Protein 6PK1 (pdb70)

Solvent-accessible surface area: 29911 Å² total; per-residue (Å²): 153,114,47,5,27,9,59,55,9,47,6,31,6,22,71,8,33,44,4,73,41,0,90,140,21,30,87,91,130,105,65,87,32,183,28,118,54,0,18,62,23,2,122,62,0,12,94,20,0,42,115,3,0,62,10,118,60,4,28,7,0,2,0,38,22,58,10,78,7,0,16,55,0,0,0,8,1,8,2,21,74,51,33,60,0,0,2,3,24,1,0,29,59,2,48,69,1,7,52,17,0,125,186,52,107,12,86,20,32,58,8,111,14,96,26,0,52,2,10,56,37,144,52,0,15,53,46,4,47,141,10,145,131,70,62,2,93,0,0,0,1,4,7,2,0,9,0,0,1,0,22,8,84,2,47,28,0,38,87,36,0,89,125,57,164,10,64,3,13,0,0,0,6,0,20,1,0,1,3,0,19,34,4,92,1,61,129,28,25,3,7,0,0,0,2,0,0,24,23,8,4,4,1,42,63,18,4,0,0,0,0,0,14,74,92,0,42,105,18,22,164,106,11,161,10,165,42,119,87,33,23,0,80,43,2,30,112,51,42,173,119,34,64,25,11,32,57,88,10,40,6,46,15,0,44,0,0,44,17,2,0,71,20,13,77,115,29,20,29,104,88,8,37,46,8,0,38,25,0,0,70,0,0,31,48,0,3,128,44,8,46,11,100,43,6,15,102,118,123,127,39,47,3,31,0,2,3,0,0,44,10,20,137,136,12,59,0,28,52,0,23,121,86,0,89,51,32,7,5,0,20,6,3,83,9,45,82,137,10,57,25,113,0,0,18,0,3,1,6,2,15,5,6,13,4,10,0,0,2,0,0,0,0,0,0,0,0,0,95,29,26,58,29,116,18,112,30,3,33,0,0,19,31,0,0,59,46,0,27,126,94,7,76,76,9,112,43,15,159,147,91,34,6,27,2,48,54,10,47,7,30,6,21,74,8,38,53,12,90,38,0,76,152,20,31,90,89,131,105,64,87,29,182,30,120,54,0,17,59,24,2,103,52,0,18,98,22,0,53,115,3,0,63,8,119,57,2,28,8,0,2,0,37,22,61,10,77,7,0,15,54,0,0,0,7,1,9,2,23,71,53,29,62,0,0,2,3,24,0,0,28,63,2,48,66,1,6,52,17,0,118,183,53,108,12,88,25,28,50,7,119,14,94,33,0,51,2,8,56,45,140,48,0,14,58,55,4,62,149,10,145,109,75,61,2,89,0,0,0,1,4,7,2,0,7,0,0,2,0,23,8,85,1,49,28,0,40,84,34,0,85,128,76,180,9,64,3,13,0,0,0,5,0,19,2,0,1,4,0,22,40,5,88,0,59,118,29,27,3,7,0,0,0,1,1,0,24,22,8,4,4,1,42,62,19,3,0,0,0,0,0,12,70,92,0,39,109,17,15,148,97,13,148,11,165,43,120,92,35,24,0,75,50,3,52,120,46,41,189,118,36,61,29,9,31,59,86,9,40,6,46,15,0,43,0,0,43,19,2,0,73,23,14,77,124,37,20,30,105,85,8,36,46,5,0,39,25,0,0,89,0,0,39,43,0,3,126,43,7,55,15,142,44,6,13,100,110,153,124,39,63,3,30,0,2,4,0,0,72,19,33,143,124,11,69,0,23,80,0,22,122,71,0,83,50,18,8,5,0,21,6,2,85,8,47,78,140,14,55,24,129,0,0,19,0,4,1,6,3,16,4,5,11,2,15,0,0,2,0,0,0,0,0,0,0,0,1,84,37,23,47,27,112,7,109,21,3,31,0,0,20,31,0,0,60,40,0,24,122,96,11,75,97,12,116,48,19,161

Sequence (798 aa):
YMYGPGRHHLFVPGPVNIPEPVIRAMNRNNEDYRSPAIPALTKTLLEDVKKIFKTTSGTPFLFPTTGTGAWESALTNTLSPGDRIVSFLIGQFSLLWIDQQKRLNFNVDVVESDWGQGANLQVLASKLSQDENHTIKAICIVHNETATGVTNDISSAVRTLLDHYKHPALLLVDGVSSICCALDFRMDEWGVDVALTGSQKALSLPTGLGIVCASPKALEATKTSKSLKVFFDWNDYLKFYKLGTYWPYTPSIQLLYGLRAALDLIFEEGLENIIARHARLGKATRLAVEAWGLKNCTQKEEWISNTVTAVMVPPHIDGSEIVRRAWQRYNLSLGLGLNKVAGKVFRIGHLGNVNELQLLGCLAGVEMILKDVGYPVVMGSGVAAASTYLQHHIPLIPSRIYMYGPGRHHLFVPGPVNIPEPVIRAMNRNNEDYRSPAIPALTKTLLEDVKKIFKTTSGTPFLFPTTGTGAWESALTNTLSPGDRIVSFLIGQFSLLWIDQQKRLNFNVDVVESDWGQGANLQVLASKLSQDENHTIKAICIVHNETATGVTNDISSAVRTLLDHYKHPALLLVDGVSSICCALDFRMDEWGVDVALTGSQKALSLPTGLGIVCASPKALEATKTSKSLKVFFDWNDYLKFYKLGTYWPYTPSIQLLYGLRAALDLIFEEGLENIIARHARLGKATRLAVEAWGLKNCTQKEEWISNTVTAVMVPPHIDGSEIVRRAWQRYNLSLGLGLNKVAGKVFRIGHLGNVNELQLLGCLAGVEMILKDVGYPVVMGSGVAAASTYLQHHHIPLIPSRI

B-factor: mean 29.14, std 16.58, range [9.23, 139.27]

Nearest PDB structures (foldseek):
  6pk3-assembly1_B  TM=1.002E+00  e=1.081E-81  Arabidopsis thaliana
  2dr1-assembly1_B  TM=9.553E-01  e=6.384E-35  Pyrococcus horikoshii OT3
  2z9u-assembly1_A  TM=9.212E-01  e=1.311E-32  Mesorhizobium loti
  5luc-assembly1_A  TM=9.139E-01  e=7.303E-32  Homo sapiens
  6pd2-assembly2_B  TM=9.138E-01  e=8.565E-31  Treponema denticola ATCC 35405

Structure (mmCIF, N/CA/C/O backbone):
data_6PK1
#
_entry.id   6PK1
#
_cell.length_a   139.179
_cell.length_b   62.376
_cell.length_c   96.982
_cell.angle_alpha   90.000
_cell.angle_beta   90.000
_cell.angle_gamma   90.000
#
_symmetry.space_group_name_H-M   'P 21 21 2'
#
loop_
_entity.id
_entity.type
_entity.pdbx_description
1 polymer 'Serine--glyoxylate aminotransferase'
2 non-polymer "PYRIDOXAL-5'-PHOSPHATE"
3 non-polymer '3-HYDROXYPYRUVIC ACID'
4 water water
#
loop_
_atom_site.group_PDB
_atom_site.id
_atom_site.type_symbol
_atom_site.label_atom_id
_atom_site.label_alt_id
_atom_site.label_comp_id
_atom_site.label_asym_id
_atom_site.label_entity_id
_atom_site.label_seq_id
_atom_site.pdbx_PDB_ins_code
_atom_site.Cartn_x
_atom_site.Cartn_y
_atom_site.Cartn_z
_atom_site.occupancy
_atom_site.B_iso_or_equiv
_atom_site.auth_seq_id
_atom_site.auth_comp_id
_atom_site.auth_asym_id
_atom_site.auth_atom_id
_atom_site.pdbx_PDB_model_num
ATOM 1 N N . TYR A 1 3 ? -5.60578 17.32220 59.45722 1.000 60.64563 3 TYR A N 1
ATOM 2 C CA . TYR A 1 3 ? -6.74701 16.43001 59.62331 1.000 59.69471 3 TYR A CA 1
ATOM 3 C C . TYR A 1 3 ? -8.02014 17.26479 59.92960 1.000 66.66858 3 TYR A C 1
ATOM 4 O O . TYR A 1 3 ? -7.95036 18.43912 60.33872 1.000 82.72168 3 TYR A O 1
ATOM 9 N N . MET A 1 4 ? -9.17999 16.65298 59.70654 1.000 44.62504 4 MET A N 1
ATOM 10 C CA . MET A 1 4 ? -10.48800 17.25295 60.00239 1.000 38.27736 4 MET A CA 1
ATOM 11 C C . MET A 1 4 ? -11.15399 16.37839 61.07498 1.000 34.39511 4 MET A C 1
ATOM 12 O O . MET A 1 4 ? -12.05912 15.58034 60.78297 1.000 27.32176 4 MET A O 1
ATOM 26 N N . TYR A 1 5 ? -10.71023 16.52956 62.32043 1.000 35.14435 5 TYR A N 1
ATOM 27 C CA . TYR A 1 5 ? -11.11247 15.59279 63.35706 1.000 37.40630 5 TYR A CA 1
ATOM 28 C C . TYR A 1 5 ? -12.59324 15.74441 63.67158 1.000 24.20655 5 TYR A C 1
ATOM 29 O O . TYR A 1 5 ? -13.12886 16.85645 63.68988 1.000 23.59705 5 TYR A O 1
ATOM 47 N N . GLY A 1 6 ? -13.24219 14.62546 63.93579 1.000 27.24892 6 GLY A N 1
ATOM 48 C CA . GLY A 1 6 ? -14.58151 14.61161 64.50165 1.000 39.26278 6 GLY A CA 1
ATOM 49 C C . GLY A 1 6 ? -14.64376 13.60639 65.62777 1.000 22.15363 6 GLY A C 1
ATOM 50 O O . GLY A 1 6 ? -13.86191 12.64408 65.63866 1.000 21.12685 6 GLY A O 1
ATOM 54 N N . PRO A 1 7 ? -15.54060 13.81635 66.60578 1.000 23.58656 7 PRO A N 1
ATOM 55 C CA . PRO A 1 7 ? -15.57345 12.93086 67.77288 1.000 23.33432 7 PRO A CA 1
ATOM 56 C C . PRO A 1 7 ? -16.08716 11.54248 67.43831 1.000 16.84530 7 PRO A C 1
ATOM 57 O O . PRO A 1 7 ? -16.88589 11.34404 66.53551 1.000 15.82263 7 PRO A O 1
ATOM 68 N N . GLY A 1 8 ? -15.58717 10.56439 68.16508 1.000 18.53779 8 GLY A N 1
ATOM 69 C CA . GLY A 1 8 ? -15.94330 9.19221 67.97473 1.000 21.96092 8 GLY A CA 1
ATOM 70 C C . GLY A 1 8 ? -15.40688 8.59622 66.67531 1.000 20.01526 8 GLY A C 1
ATOM 71 O O . GLY A 1 8 ? -14.63795 9.19388 65.94206 1.000 24.65619 8 GLY A O 1
ATOM 75 N N . ARG A 1 9 ? -15.85123 7.38023 66.40966 1.000 14.53411 9 ARG A N 1
ATOM 76 C CA . ARG A 1 9 ? -15.40320 6.64315 65.23669 1.000 21.33910 9 ARG A CA 1
ATOM 77 C C . ARG A 1 9 ? -16.20491 7.12265 64.02524 1.000 18.42131 9 ARG A C 1
ATOM 78 O O . ARG A 1 9 ? -17.44482 7.29608 64.10747 1.000 17.52002 9 ARG A O 1
ATOM 99 N N . HIS A 1 10 ? -15.47632 7.39120 62.93541 1.000 12.46589 10 HIS A N 1
ATOM 100 C CA . HIS A 1 10 ? -16.06282 7.74874 61.66449 1.000 13.27302 10 HIS A CA 1
ATOM 101 C C . HIS A 1 10 ? -16.85385 6.58722 61.08881 1.000 17.61577 10 HIS A C 1
ATOM 102 O O . HIS A 1 10 ? -16.38775 5.42984 61.06074 1.000 17.79080 10 HIS A O 1
ATOM 116 N N . HIS A 1 11 ? -18.05338 6.90863 60.58547 1.000 11.71498 11 HIS A N 1
ATOM 117 C CA . HIS A 1 11 ? -18.92295 5.90467 59.97728 1.000 12.02390 11 HIS A CA 1
ATOM 118 C C . HIS A 1 11 ? -18.71776 5.85132 58.47163 1.000 13.79454 11 HIS A C 1
ATOM 119 O O . HIS A 1 11 ? -19.22900 6.69432 57.74231 1.000 15.09810 11 HIS A O 1
ATOM 134 N N . LEU A 1 12 ? -17.97706 4.82955 58.02021 1.000 15.16315 12 LEU A N 1
ATOM 135 C CA . LEU A 1 12 ? -17.56398 4.69261 56.63658 1.000 13.79098 12 LEU A CA 1
ATOM 136 C C . LEU A 1 12 ? -18.54985 3.81961 55.88984 1.000 13.96550 12 LEU A C 1
ATOM 137 O O . LEU A 1 12 ? -18.47470 2.59368 55.95890 1.000 17.74930 12 LEU A O 1
ATOM 153 N N . PHE A 1 13 ? -19.45655 4.44900 55.14591 1.000 11.27985 13 PHE A N 1
ATOM 154 C CA . PHE A 1 13 ? -20.51611 3.73439 54.43662 1.000 11.81874 13 PHE A CA 1
ATOM 155 C C . PHE A 1 13 ? -20.51749 4.06764 52.96337 1.000 13.87750 13 PHE A C 1
ATOM 156 O O . PHE A 1 13 ? -21.56770 4.09212 52.31999 1.000 20.09746 13 PHE A O 1
ATOM 173 N N . VAL A 1 14 ? -19.32378 4.26788 52.40188 1.000 14.75738 14 VAL A N 1
ATOM 174 C CA . VAL A 1 14 ? -19.11672 4.31374 50.96116 1.000 16.05125 14 VAL A CA 1
ATOM 175 C C . VAL A 1 14 ? -18.83325 2.88776 50.52125 1.000 16.09998 14 VAL A C 1
ATOM 176 O O . VAL A 1 14 ? -18.30733 2.07779 51.30552 1.000 17.79935 14 VAL A O 1
ATOM 189 N N . PRO A 1 15 ? -19.19723 2.53012 49.29410 1.000 16.81322 15 PRO A N 1
ATOM 190 C CA . PRO A 1 15 ? -18.90894 1.17473 48.76728 1.000 18.36181 15 PRO A CA 1
ATOM 191 C C . PRO A 1 15 ? -17.47881 1.03535 48.24452 1.000 17.51240 15 PRO A C 1
ATOM 192 O O . PRO A 1 15 ? -17.23061 0.74836 47.08270 1.000 21.00938 15 PRO A O 1
ATOM 203 N N . GLY A 1 16 ? -16.51547 1.26014 49.10750 1.000 21.66640 16 GLY A N 1
ATOM 204 C CA . GLY A 1 16 ? -15.12055 1.19249 48.74160 1.000 19.89572 16 GLY A CA 1
ATOM 205 C C . GLY A 1 16 ? -14.47500 2.56329 48.73485 1.000 21.46743 16 GLY A C 1
ATOM 206 O O . GLY A 1 16 ? -14.93921 3.48717 48.05860 1.000 22.19034 16 GLY A O 1
ATOM 210 N N . PRO A 1 17 ? -13.36100 2.71927 49.49241 1.000 17.56773 17 PRO A N 1
ATOM 211 C CA . PRO A 1 17 ? -12.78192 1.75701 50.43851 1.000 16.13895 17 PRO A CA 1
ATOM 212 C C . PRO A 1 17 ? -13.78755 1.39088 51.55463 1.000 17.46684 17 PRO A C 1
ATOM 213 O O . PRO A 1 17 ? -14.73864 2.14040 51.78666 1.000 17.56312 17 PRO A O 1
ATOM 224 N N . VAL A 1 18 ? -13.58857 0.23899 52.18999 1.000 18.27277 18 VAL A N 1
ATOM 225 C CA . VAL A 1 18 ? -14.47535 -0.20890 53.24771 1.000 16.98694 18 VAL A CA 1
ATOM 226 C C . VAL A 1 18 ? -13.71320 -0.29895 54.56108 1.000 13.97895 18 VAL A C 1
ATOM 227 O O . VAL A 1 18 ? -12.49126 -0.05227 54.61485 1.000 11.35476 18 VAL A O 1
ATOM 240 N N . ASN A 1 19 ? -14.42943 -0.68418 55.62249 1.000 12.51741 19 ASN A N 1
ATOM 241 C CA . ASN A 1 19 ? -13.76090 -0.84419 56.90622 1.000 15.97494 19 ASN A CA 1
ATOM 242 C C . ASN A 1 19 ? -12.77659 -2.02446 56.92339 1.000 14.77777 19 ASN A C 1
ATOM 243 O O . ASN A 1 19 ? -13.08834 -3.10723 56.45399 1.000 17.73648 19 ASN A O 1
ATOM 254 N N . ILE A 1 20 ? -11.62300 -1.82312 57.54771 1.000 14.57743 20 ILE A N 1
ATOM 255 C CA . ILE A 1 20 ? -10.56770 -2.83180 57.66662 1.000 14.63143 20 ILE A CA 1
ATOM 256 C C . ILE A 1 20 ? -10.68081 -3.42822 59.06368 1.000 17.75542 20 ILE A C 1
ATOM 257 O O . ILE A 1 20 ? -10.68772 -2.66533 60.02563 1.000 15.17126 20 ILE A O 1
ATOM 273 N N . PRO A 1 21 ? -10.81490 -4.75341 59.22123 1.000 13.40066 21 PRO A N 1
ATOM 274 C CA . PRO A 1 21 ? -10.87138 -5.33698 60.57620 1.000 15.38626 21 PRO A CA 1
ATOM 275 C C . PRO A 1 21 ? -9.58810 -5.04767 61.33310 1.000 13.31517 21 PRO A C 1
ATOM 276 O O . PRO A 1 21 ? -8.50623 -5.03853 60.73638 1.000 14.62411 21 PRO A O 1
ATOM 287 N N . GLU A 1 22 ? -9.70215 -4.87881 62.64367 1.000 14.25561 22 GLU A N 1
ATOM 288 C CA . GLU A 1 22 ? -8.53203 -4.64197 63.49124 1.000 24.12841 22 GLU A CA 1
ATOM 289 C C . GLU A 1 22 ? -7.43375 -5.69260 63.31389 1.000 15.29176 22 GLU A C 1
ATOM 290 O O . GLU A 1 22 ? -6.25673 -5.31277 63.26416 1.000 12.88708 22 GLU A O 1
ATOM 302 N N . PRO A 1 23 ? -7.71804 -6.99526 63.24981 1.000 16.46976 23 PRO A N 1
ATOM 303 C CA . PRO A 1 23 ? -6.62226 -7.96373 63.03107 1.000 15.43201 23 PRO A CA 1
ATOM 304 C C . PRO A 1 23 ? -5.81398 -7.69885 61.79346 1.000 15.02087 23 PRO A C 1
ATOM 305 O O . PRO A 1 23 ? -4.60783 -7.99987 61.78463 1.000 16.95818 23 PRO A O 1
ATOM 316 N N . VAL A 1 24 ? -6.44377 -7.17148 60.73884 1.000 10.60568 24 VAL A N 1
ATOM 317 C CA . VAL A 1 24 ? -5.73805 -6.88128 59.51002 1.000 9.96359 24 VAL A CA 1
ATOM 318 C C . VAL A 1 24 ? -4.88671 -5.61787 59.68576 1.000 15.46655 24 VAL A C 1
ATOM 319 O O . VAL A 1 24 ? -3.73860 -5.57884 59.21245 1.000 11.76714 24 VAL A O 1
ATOM 332 N N . ILE A 1 25 ? -5.41051 -4.57895 60.37235 1.000 10.53269 25 ILE A N 1
ATOM 333 C CA . ILE A 1 25 ? -4.59304 -3.40804 60.67773 1.000 13.48437 25 ILE A CA 1
ATOM 334 C C . ILE A 1 25 ? -3.33124 -3.81695 61.44203 1.000 14.20549 25 ILE A C 1
ATOM 335 O O . ILE A 1 25 ? -2.21874 -3.33795 61.14124 1.000 12.95172 25 ILE A O 1
ATOM 351 N N . ARG A 1 26 ? -3.48658 -4.71314 62.43467 1.000 11.29921 26 ARG A N 1
ATOM 352 C CA . ARG A 1 26 ? -2.33972 -5.18651 63.20468 1.000 14.26196 26 ARG A CA 1
ATOM 353 C C . ARG A 1 26 ? -1.31720 -5.88488 62.32228 1.000 17.17923 26 ARG A C 1
ATOM 354 O O . ARG A 1 26 ? -0.11857 -5.62910 62.43950 1.000 13.08837 26 ARG A O 1
ATOM 375 N N . ALA A 1 27 ? -1.78267 -6.71837 61.39428 1.000 17.61235 27 ALA A N 1
ATOM 376 C CA . ALA A 1 27 ? -0.88222 -7.50742 60.55302 1.000 16.94014 27 ALA A CA 1
ATOM 377 C C . ALA A 1 27 ? -0.05665 -6.62368 59.64774 1.000 13.69318 27 ALA A C 1
ATOM 378 O O . ALA A 1 27 ? 1.04573 -7.01556 59.23110 1.000 13.25579 27 ALA A O 1
ATOM 385 N N . MET A 1 28 ? -0.60978 -5.46803 59.27199 1.000 10.79328 28 MET A N 1
ATOM 386 C CA . MET A 1 28 ? 0.08502 -4.53821 58.39179 1.000 11.57693 28 MET A CA 1
ATOM 387 C C . MET A 1 28 ? 0.98962 -3.57037 59.11979 1.000 10.62169 28 MET A C 1
ATOM 388 O O . MET A 1 28 ? 1.70444 -2.81487 58.46873 1.000 10.96295 28 MET A O 1
ATOM 402 N N . ASN A 1 29 ? 1.01727 -3.65036 60.43776 1.000 13.26274 29 ASN A N 1
ATOM 403 C CA . ASN A 1 29 ? 1.73367 -2.73220 61.28418 1.000 11.26303 29 ASN A CA 1
ATOM 404 C C . ASN A 1 29 ? 3.15668 -3.26315 61.39661 1.000 14.10602 29 ASN A C 1
ATOM 405 O O . ASN A 1 29 ? 3.52451 -3.94655 62.34668 1.000 15.31646 29 ASN A O 1
ATOM 416 N N . ARG A 1 30 ? 3.95580 -3.00109 60.35750 1.000 13.25847 30 ARG A N 1
ATOM 417 C CA . ARG A 1 30 ? 5.27430 -3.61087 60.31091 1.000 15.40711 30 ARG A CA 1
ATOM 418 C C . ARG A 1 30 ? 6.24541 -2.85764 59.39739 1.000 14.53058 30 ARG A C 1
ATOM 419 O O . ARG A 1 30 ? 5.85936 -2.23024 58.40264 1.000 14.78206 30 ARG A O 1
ATOM 440 N N . ASN A 1 31 ? 7.52772 -2.98703 59.73043 1.000 11.00284 31 ASN A N 1
ATOM 441 C CA . ASN A 1 31 ? 8.59336 -2.47675 58.89759 1.000 13.96385 31 ASN A CA 1
ATOM 442 C C . ASN A 1 31 ? 8.60823 -3.21952 57.56198 1.000 12.81319 31 ASN A C 1
ATOM 443 O O . ASN A 1 31 ? 8.04287 -4.30834 57.40278 1.000 11.34259 31 ASN A O 1
ATOM 454 N N . ASN A 1 32 ? 9.35298 -2.65838 56.61773 1.000 16.41658 32 ASN A N 1
ATOM 455 C CA . ASN A 1 32 ? 9.63139 -3.36020 55.37482 1.000 11.27200 32 ASN A CA 1
ATOM 456 C C . ASN A 1 32 ? 10.50588 -4.58445 55.63922 1.000 13.25440 32 ASN A C 1
ATOM 457 O O . ASN A 1 32 ? 11.13182 -4.73803 56.70580 1.000 11.15632 32 ASN A O 1
ATOM 468 N N . GLU A 1 33 ? 10.51674 -5.48325 54.64704 1.000 13.11341 33 GLU A N 1
ATOM 469 C CA . GLU A 1 33 ? 11.34191 -6.68511 54.64042 1.000 12.11399 33 GLU A CA 1
ATOM 470 C C . GLU A 1 33 ? 11.84544 -6.83986 53.22582 1.000 14.26688 33 GLU A C 1
ATOM 471 O O . GLU A 1 33 ? 11.33130 -6.20571 52.29065 1.000 16.00678 33 GLU A O 1
ATOM 483 N N . ASP A 1 34 ? 12.88567 -7.66142 53.08935 1.000 14.59253 34 ASP A N 1
ATOM 484 C CA . ASP A 1 34 ? 13.53868 -7.93253 51.81258 1.000 14.24828 34 ASP A CA 1
ATOM 485 C C . ASP A 1 34 ? 12.61855 -8.88444 51.04832 1.000 17.33498 34 ASP A C 1
ATOM 486 O O . ASP A 1 34 ? 12.35735 -10.00769 51.50900 1.000 18.34803 34 ASP A O 1
ATOM 495 N N . TYR A 1 35 ? 12.07888 -8.42618 49.91845 1.000 15.55200 35 TYR A N 1
ATOM 496 C CA . TYR A 1 35 ? 11.20495 -9.29896 49.12592 1.000 20.67135 35 TYR A CA 1
ATOM 497 C C . TYR A 1 35 ? 11.94772 -10.44012 48.45482 1.000 18.32099 35 TYR A C 1
ATOM 498 O O . TYR A 1 35 ? 11.31248 -11.41098 48.02684 1.000 18.72345 35 TYR A O 1
ATOM 516 N N . ARG A 1 36 ? 13.27476 -10.37868 48.37952 1.000 17.87896 36 ARG A N 1
ATOM 517 C CA . ARG A 1 36 ? 14.02524 -11.51986 47.88868 1.000 19.88126 36 ARG A CA 1
ATOM 518 C C . ARG A 1 36 ? 14.49329 -12.44706 49.00268 1.000 21.14542 36 ARG A C 1
ATOM 519 O O . ARG A 1 36 ? 15.21555 -13.39505 48.72463 1.000 23.83978 36 ARG A O 1
ATOM 540 N N . SER A 1 37 ? 14.13599 -12.17644 50.25178 1.000 20.00857 37 SER A N 1
ATOM 541 C CA . SER A 1 37 ? 14.40111 -13.11263 51.34678 1.000 28.67105 37 SER A CA 1
ATOM 542 C C . SER A 1 37 ? 13.50771 -14.32179 51.15696 1.000 23.93731 37 SER A C 1
ATOM 543 O O . SER A 1 37 ? 12.49619 -14.23756 50.46943 1.000 24.17499 37 SER A O 1
ATOM 551 N N . PRO A 1 38 ? 13.83574 -15.45128 51.77305 1.000 24.21712 38 PRO A N 1
ATOM 552 C CA . PRO A 1 38 ? 12.98442 -16.64459 51.60939 1.000 24.26975 38 PRO A CA 1
ATOM 553 C C . PRO A 1 38 ? 11.59006 -16.49815 52.21134 1.000 21.65835 38 PRO A C 1
ATOM 554 O O . PRO A 1 38 ? 10.67009 -17.20552 51.81163 1.000 21.53489 38 PRO A O 1
ATOM 565 N N . ALA A 1 39 ? 11.37865 -15.57639 53.11578 1.000 17.70454 39 ALA A N 1
ATOM 566 C CA . ALA A 1 39 ? 10.07467 -15.50188 53.76938 1.000 21.34390 39 ALA A CA 1
ATOM 567 C C . ALA A 1 39 ? 8.97156 -15.00847 52.81890 1.000 23.37193 39 ALA A C 1
ATOM 568 O O . ALA A 1 39 ? 7.80861 -15.44785 52.90703 1.000 21.35610 39 ALA A O 1
ATOM 575 N N . ILE A 1 40 ? 9.29944 -14.08307 51.91831 1.000 20.77846 40 ILE A N 1
ATOM 576 C CA . ILE A 1 40 ? 8.26266 -13.46691 51.08957 1.000 17.47915 40 ILE A CA 1
ATOM 577 C C . ILE A 1 40 ? 7.78379 -14.45118 50.01969 1.000 16.67815 40 ILE A C 1
ATOM 578 O O . ILE A 1 40 ? 6.56172 -14.62625 49.86089 1.000 17.38421 40 ILE A O 1
ATOM 594 N N . PRO A 1 41 ? 8.65671 -15.19805 49.34132 1.000 19.99227 41 PRO A N 1
ATOM 595 C CA . PRO A 1 41 ? 8.12579 -16.24961 48.44690 1.000 21.61172 41 PRO A CA 1
ATOM 596 C C . PRO A 1 41 ? 7.26460 -17.27320 49.16439 1.000 20.59450 41 PRO A C 1
ATOM 597 O O . PRO A 1 41 ? 6.24056 -17.71047 48.61418 1.000 21.22025 41 PRO A O 1
ATOM 608 N N . ALA A 1 42 ? 7.69251 -17.73740 50.34228 1.000 21.49377 42 ALA A N 1
ATOM 609 C CA . ALA A 1 42 ? 6.92460 -18.74164 51.06267 1.000 24.19989 42 ALA A CA 1
ATOM 610 C C . ALA A 1 42 ? 5.51998 -18.21962 51.40176 1.000 23.05219 42 ALA A C 1
ATOM 611 O O . ALA A 1 42 ? 4.52081 -18.92216 51.21467 1.000 21.04959 42 ALA A O 1
ATOM 618 N N . LEU A 1 43 ? 5.43068 -16.97217 51.88543 1.000 19.70080 43 LEU A N 1
ATOM 619 C CA . LEU A 1 43 ? 4.13725 -16.35529 52.14616 1.000 15.71096 43 LEU A CA 1
ATOM 620 C C . LEU A 1 43 ? 3.32073 -16.23235 50.87773 1.000 13.87377 43 LEU A C 1
ATOM 621 O O . LEU A 1 43 ? 2.10845 -16.49278 50.88022 1.000 13.45003 43 LEU A O 1
ATOM 637 N N . THR A 1 44 ? 3.96183 -15.79184 49.79229 1.000 16.02213 44 THR A N 1
ATOM 638 C CA . THR A 1 44 ? 3.24480 -15.58477 48.54117 1.000 14.38943 44 THR A CA 1
ATOM 639 C C . THR A 1 44 ? 2.61850 -16.87878 48.05756 1.000 18.24295 44 THR A C 1
ATOM 640 O O . THR A 1 44 ? 1.48661 -16.89121 47.55297 1.000 15.87148 44 THR A O 1
ATOM 651 N N . LYS A 1 45 ? 3.34155 -17.97692 48.19648 1.000 20.57295 45 LYS A N 1
ATOM 652 C CA . LYS A 1 45 ? 2.82850 -19.24326 47.71079 1.000 20.86833 45 LYS A CA 1
ATOM 653 C C . LYS A 1 45 ? 1.49918 -19.58107 48.39153 1.000 21.63681 45 LYS A C 1
ATOM 654 O O . LYS A 1 45 ? 0.53754 -20.03607 47.72815 1.000 19.56357 45 LYS A O 1
ATOM 673 N N . THR A 1 46 ? 1.39633 -19.31105 49.71663 1.000 19.52046 46 THR A N 1
ATOM 674 C CA . THR A 1 46 ? 0.13787 -19.63371 50.39822 1.000 22.50776 46 THR A CA 1
ATOM 675 C C . THR A 1 46 ? -0.98363 -18.68404 49.98068 1.000 21.83517 46 THR A C 1
ATOM 676 O O . THR A 1 46 ? -2.16029 -19.07532 50.00256 1.000 22.87306 46 THR A O 1
ATOM 687 N N . LEU A 1 47 ? -0.63518 -17.43322 49.61954 1.000 18.84568 47 LEU A N 1
ATOM 688 C CA . LEU A 1 47 ? -1.65887 -16.48798 49.19996 1.000 16.89725 47 LEU A CA 1
ATOM 689 C C . LEU A 1 47 ? -2.24671 -16.89053 47.86010 1.000 17.27879 47 LEU A C 1
ATOM 690 O O . LEU A 1 47 ? -3.48129 -16.84343 47.65818 1.000 18.68169 47 LEU A O 1
ATOM 706 N N . LEU A 1 48 ? -1.38175 -17.29374 46.93107 1.000 16.82744 48 LEU A N 1
ATOM 707 C CA . LEU A 1 48 ? -1.87893 -17.69114 45.61419 1.000 17.99494 48 LEU A CA 1
ATOM 708 C C . LEU A 1 48 ? -2.81202 -18.89543 45.72321 1.000 21.29847 48 LEU A C 1
ATOM 709 O O . LEU A 1 48 ? -3.85694 -18.95476 45.05881 1.000 19.50054 48 LEU A O 1
ATOM 725 N N . GLU A 1 49 ? -2.47031 -19.85199 46.58642 1.000 19.80266 49 GLU A N 1
ATOM 726 C CA . GLU A 1 49 ? -3.32026 -21.02700 46.74796 1.000 22.16976 49 GLU A CA 1
ATOM 727 C C . GLU A 1 49 ? -4.67345 -20.65979 47.36939 1.000 17.76578 49 GLU A C 1
ATOM 728 O O . GLU A 1 49 ? -5.71983 -21.09462 46.89585 1.000 18.30888 49 GLU A O 1
ATOM 740 N N . ASP A 1 50 ? -4.67392 -19.84523 48.41893 1.000 17.26076 50 ASP A N 1
ATOM 741 C CA . ASP A 1 50 ? -5.91348 -19.53776 49.09259 1.000 19.90993 50 ASP A CA 1
ATOM 742 C C . ASP A 1 50 ? -6.77714 -18.58020 48.29084 1.000 22.22234 50 ASP A C 1
ATOM 743 O O . ASP A 1 50 ? -8.00917 -18.62594 48.40154 1.000 19.38458 50 ASP A O 1
ATOM 752 N N . VAL A 1 51 ? -6.16940 -17.72054 47.48099 1.000 19.64525 51 VAL A N 1
ATOM 753 C CA . VAL A 1 51 ? -6.96377 -16.79415 46.69356 1.000 18.89550 51 VAL A CA 1
ATOM 754 C C . VAL A 1 51 ? -7.84921 -17.53326 45.69957 1.000 20.13107 51 VAL A C 1
ATOM 755 O O . VAL A 1 51 ? -8.91590 -17.04228 45.31979 1.000 22.31463 51 VAL A O 1
ATOM 768 N N . LYS A 1 52 ? -7.41263 -18.69084 45.22144 1.000 19.57815 52 LYS A N 1
ATOM 769 C CA . LYS A 1 52 ? -8.23164 -19.44837 44.30256 1.000 19.94928 52 LYS A CA 1
ATOM 770 C C . LYS A 1 52 ? -9.56425 -19.79801 44.94319 1.000 25.16926 52 LYS A C 1
ATOM 771 O O . LYS A 1 52 ? -10.57192 -19.95419 44.23880 1.000 21.59414 52 LYS A O 1
ATOM 790 N N . LYS A 1 53 ? -9.58568 -19.95166 46.27808 1.000 27.58766 53 LYS A N 1
ATOM 791 C CA . LYS A 1 53 ? -10.79854 -20.39113 46.95422 1.000 23.90631 53 LYS A CA 1
ATOM 792 C C . LYS A 1 53 ? -11.87704 -19.32027 46.93670 1.000 23.43299 53 LYS A C 1
ATOM 793 O O . LYS A 1 53 ? -13.06249 -19.65161 46.88370 1.000 21.18988 53 LYS A O 1
ATOM 812 N N . ILE A 1 54 ? -11.50021 -18.04031 46.98093 1.000 21.80585 54 ILE A N 1
ATOM 813 C CA . ILE A 1 54 ? -12.53070 -17.00683 47.00242 1.000 23.35590 54 ILE A CA 1
ATOM 814 C C . ILE A 1 54 ? -13.07809 -16.73434 45.60791 1.000 22.42213 54 ILE A C 1
ATOM 815 O O . ILE A 1 54 ? -14.17169 -16.14513 45.48321 1.000 19.88226 54 ILE A O 1
ATOM 831 N N . PHE A 1 55 ? -12.32160 -17.09117 44.54813 1.000 17.72191 55 PHE A N 1
ATOM 832 C CA . PHE A 1 55 ? -12.88426 -17.04915 43.20862 1.000 19.45482 55 PHE A CA 1
ATOM 833 C C . PHE A 1 55 ? -13.66159 -18.30585 42.88968 1.000 21.15760 55 PHE A C 1
ATOM 834 O O . PHE A 1 55 ? -14.34412 -18.36408 41.85063 1.000 23.29175 55 PHE A O 1
ATOM 851 N N . LYS A 1 56 ? -13.50716 -19.35209 43.71248 1.000 21.07313 56 LYS A N 1
ATOM 852 C CA . LYS A 1 56 ? -14.06446 -20.67149 43.39830 1.000 22.20772 56 LYS A CA 1
ATOM 853 C C . LYS A 1 56 ? -13.54451 -21.18220 42.04676 1.000 20.83113 56 LYS A C 1
ATOM 854 O O . LYS A 1 56 ? -14.28466 -21.52743 41.10973 1.000 19.57319 56 LYS A O 1
ATOM 873 N N . THR A 1 57 ? -12.21478 -21.25118 41.97003 1.000 24.61445 57 THR A N 1
ATOM 874 C CA . THR A 1 57 ? -11.54752 -21.86093 40.84028 1.000 25.15042 57 THR A CA 1
ATOM 875 C C . THR A 1 57 ? -10.58309 -22.91584 41.36369 1.000 22.29317 57 THR A C 1
ATOM 876 O O . THR A 1 57 ? -9.92641 -22.73287 42.39534 1.000 21.07990 57 THR A O 1
ATOM 887 N N . THR A 1 58 ? -10.48967 -24.01550 40.64307 1.000 21.80335 58 THR A N 1
ATOM 888 C CA . THR A 1 58 ? -9.41907 -24.97695 40.82557 1.000 30.01899 58 THR A CA 1
ATOM 889 C C . THR A 1 58 ? -8.36229 -24.86548 39.74643 1.000 28.20338 58 THR A C 1
ATOM 890 O O . THR A 1 58 ? -7.22128 -25.21092 39.99273 1.000 32.93762 58 THR A O 1
ATOM 901 N N . SER A 1 59 ? -8.71519 -24.40065 38.55316 1.000 29.93491 59 SER A N 1
ATOM 902 C CA . SER A 1 59 ? -7.79849 -24.35742 37.40572 1.000 33.35359 59 SER A CA 1
ATOM 903 C C . SER A 1 59 ? -7.24700 -22.96112 37.10199 1.000 23.91204 59 SER A C 1
ATOM 904 O O . SER A 1 59 ? -6.38151 -22.82888 36.25152 1.000 27.44056 59 SER A O 1
ATOM 912 N N . GLY A 1 60 ? -7.76735 -21.93627 37.69469 1.000 26.23420 60 GLY A N 1
ATOM 913 C CA . GLY A 1 60 ? -7.34897 -20.59714 37.38062 1.000 24.90935 60 GLY A CA 1
ATOM 914 C C . GLY A 1 60 ? -6.00888 -20.26217 37.99146 1.000 22.43822 60 GLY A C 1
ATOM 915 O O . GLY A 1 60 ? -5.60526 -20.81886 39.00124 1.000 24.96457 60 GLY A O 1
ATOM 919 N N . THR A 1 61 ? -5.31194 -19.32469 37.36969 1.000 21.06745 61 THR A N 1
ATOM 920 C CA . THR A 1 61 ? -4.02158 -18.83576 37.89166 1.000 21.89064 61 THR A CA 1
ATOM 921 C C . THR A 1 61 ? -4.21178 -17.41845 38.39332 1.000 21.61602 61 THR A C 1
ATOM 922 O O . THR A 1 61 ? -4.63490 -16.54583 37.61672 1.000 23.26107 61 THR A O 1
ATOM 933 N N . PRO A 1 62 ? -3.95181 -17.13870 39.66187 1.000 20.86501 62 PRO A N 1
ATOM 934 C CA . PRO A 1 62 ? -4.05023 -15.75967 40.15046 1.000 23.23294 62 PRO A CA 1
ATOM 935 C C . PRO A 1 62 ? -2.75680 -14.96409 40.03861 1.000 20.45869 62 PRO A C 1
ATOM 936 O O . PRO A 1 62 ? -1.66584 -15.51785 40.03029 1.000 18.94644 62 PRO A O 1
ATOM 947 N N . PHE A 1 63 ? -2.91471 -13.64631 39.96103 1.000 16.89652 63 PHE A N 1
ATOM 948 C CA . PHE A 1 63 ? -1.83432 -12.67964 39.93347 1.000 17.62965 63 PHE A CA 1
ATOM 949 C C . PHE A 1 63 ? -2.18167 -11.56948 40.90382 1.000 20.88112 63 PHE A C 1
ATOM 950 O O . PHE A 1 63 ? -3.32942 -11.10708 40.90759 1.000 18.91334 63 PHE A O 1
ATOM 967 N N . LEU A 1 64 ? -1.21287 -11.17772 41.75239 1.000 17.37060 64 LEU A N 1
ATOM 968 C CA . LEU A 1 64 ? -1.42692 -10.13569 42.77323 1.000 17.82726 64 LEU A CA 1
ATOM 969 C C . LEU A 1 64 ? -0.71995 -8.84050 42.36762 1.000 20.62514 64 LEU A C 1
ATOM 970 O O . LEU A 1 64 ? 0.36875 -8.53576 42.83514 1.000 26.09724 64 LEU A O 1
ATOM 986 N N . PHE A 1 65 ? -1.33219 -8.08615 41.47216 1.000 17.86323 65 PHE A N 1
ATOM 987 C CA . PHE A 1 65 ? -0.69411 -6.85861 41.00056 1.000 17.78433 65 PHE A CA 1
ATOM 988 C C . PHE A 1 65 ? -0.70242 -5.76356 42.06532 1.000 15.63231 65 PHE A C 1
ATOM 989 O O . PHE A 1 65 ? -1.72525 -5.51977 42.69814 1.000 15.66815 65 PHE A O 1
ATOM 1006 N N . PRO A 1 66 ? 0.39759 -5.03051 42.21984 1.000 15.24200 66 PRO A N 1
ATOM 1007 C CA . PRO A 1 66 ? 0.37589 -3.80778 43.04308 1.000 15.40113 66 PRO A CA 1
ATOM 1008 C C . PRO A 1 66 ? -0.20422 -2.65529 42.21818 1.000 17.40549 66 PRO A C 1
ATOM 1009 O O . PRO A 1 66 ? 0.53189 -1.90130 41.53374 1.000 15.83023 66 PRO A O 1
ATOM 1020 N N . THR A 1 67 ? -1.53104 -2.55136 42.25175 1.000 14.56309 67 THR A N 1
ATOM 1021 C CA . THR A 1 67 ? -2.28336 -1.61162 41.42309 1.000 19.87671 67 THR A CA 1
ATOM 1022 C C . THR A 1 67 ? -3.69565 -1.48900 42.01325 1.000 16.61581 67 THR A C 1
ATOM 1023 O O . THR A 1 67 ? -4.00748 -2.07009 43.05592 1.000 14.17890 67 THR A O 1
ATOM 1034 N N . THR A 1 68 ? -4.55795 -0.75487 41.35141 1.000 13.77426 68 THR A N 1
ATOM 1035 C CA . THR A 1 68 ? -5.96086 -0.63335 41.76981 1.000 14.02175 68 THR A CA 1
ATOM 1036 C C . THR A 1 68 ? -6.87033 -1.42988 40.82777 1.000 13.69498 68 THR A C 1
ATOM 1037 O O . THR A 1 68 ? -6.40093 -2.08614 39.89810 1.000 17.59403 68 THR A O 1
ATOM 1048 N N . GLY A 1 69 ? -8.19043 -1.34148 41.04536 1.000 16.02250 69 GLY A N 1
ATOM 1049 C CA . GLY A 1 69 ? -9.11107 -2.05563 40.17060 1.000 21.29421 69 GLY A CA 1
ATOM 1050 C C . GLY A 1 69 ? -8.99044 -1.62817 38.70886 1.000 19.52656 69 GLY A C 1
ATOM 1051 O O . GLY A 1 69 ? -9.11128 -2.44280 37.79136 1.000 20.02529 69 GLY A O 1
ATOM 1055 N N . THR A 1 70 ? -8.79068 -0.33541 38.47782 1.000 12.47371 70 THR A N 1
ATOM 1056 C CA . THR A 1 70 ? -8.57775 0.16523 37.13740 1.000 18.83725 70 THR A CA 1
ATOM 1057 C C . THR A 1 70 ? -7.34778 -0.47702 36.51136 1.000 22.42933 70 THR A C 1
ATOM 1058 O O . THR A 1 70 ? -7.34907 -0.76909 35.31792 1.000 17.19016 70 THR A O 1
ATOM 1069 N N . GLY A 1 71 ? -6.29693 -0.73450 37.29820 1.000 22.36170 71 GLY A N 1
ATOM 1070 C CA . GLY A 1 71 ? -5.11235 -1.36773 36.73268 1.000 17.31319 71 GLY A CA 1
ATOM 1071 C C . GLY A 1 71 ? -5.36844 -2.83702 36.44080 1.000 17.22504 71 GLY A C 1
ATOM 1072 O O . GLY A 1 71 ? -4.89069 -3.37401 35.44575 1.000 15.33273 71 GLY A O 1
ATOM 1076 N N . ALA A 1 72 ? -6.17500 -3.49016 37.27550 1.000 16.58158 72 ALA A N 1
ATOM 1077 C CA . ALA A 1 72 ? -6.57217 -4.86754 37.00188 1.000 20.45202 72 ALA A CA 1
ATOM 1078 C C . ALA A 1 72 ? -7.38637 -4.96724 35.70803 1.000 21.95487 72 ALA A C 1
ATOM 1079 O O . ALA A 1 72 ? -7.17740 -5.89113 34.91387 1.000 22.67739 72 ALA A O 1
ATOM 1086 N N . TRP A 1 73 ? -8.32987 -4.03931 35.48740 1.000 17.17943 73 TRP A N 1
ATOM 1087 C CA . TRP A 1 73 ? -8.99621 -3.93628 34.18809 1.000 15.32489 73 TRP A CA 1
ATOM 1088 C C . TRP A 1 73 ? -7.99029 -3.98807 33.04906 1.000 15.61420 73 TRP A C 1
ATOM 1089 O O . TRP A 1 73 ? -8.15665 -4.73360 32.07752 1.000 16.25146 73 TRP A O 1
ATOM 1110 N N . GLU A 1 74 ? -6.96099 -3.14469 33.13753 1.000 17.26030 74 GLU A N 1
ATOM 1111 C CA . GLU A 1 74 ? -6.05293 -2.94948 32.02924 1.000 20.15324 74 GLU A CA 1
ATOM 1112 C C . GLU A 1 74 ? -5.25021 -4.19682 31.77886 1.000 22.57076 74 GLU A C 1
ATOM 1113 O O . GLU A 1 74 ? -4.97580 -4.53072 30.61386 1.000 22.28147 74 GLU A O 1
ATOM 1125 N N . SER A 1 75 ? -4.85394 -4.88069 32.86319 1.000 22.71209 75 SER A N 1
ATOM 1126 C CA . SER A 1 75 ? -4.15513 -6.15221 32.73997 1.000 23.90629 75 SER A CA 1
ATOM 1127 C C . SER A 1 75 ? -5.03116 -7.19978 32.05369 1.000 18.88380 75 SER A C 1
ATOM 1128 O O . SER A 1 75 ? -4.58207 -7.90974 31.16697 1.000 21.75610 75 SER A O 1
ATOM 1136 N N . ALA A 1 76 ? -6.29867 -7.27777 32.42125 1.000 20.65949 76 ALA A N 1
ATOM 1137 C CA . ALA A 1 76 ? -7.19092 -8.26686 31.81299 1.000 25.29643 76 ALA A CA 1
ATOM 1138 C C . ALA A 1 76 ? -7.33157 -8.05290 30.31115 1.000 22.33088 76 ALA A C 1
ATOM 1139 O O . ALA A 1 76 ? -7.31750 -9.00885 29.54491 1.000 22.97950 76 ALA A O 1
ATOM 1146 N N . LEU A 1 77 ? -7.40845 -6.80936 29.86892 1.000 18.15703 77 LEU A N 1
ATOM 1147 C CA . LEU A 1 77 ? -7.55840 -6.54053 28.44595 1.000 19.05569 77 LEU A CA 1
ATOM 1148 C C . LEU A 1 77 ? -6.27368 -6.72519 27.66084 1.000 19.99788 77 LEU A C 1
ATOM 1149 O O . LEU A 1 77 ? -6.30650 -7.28010 26.55929 1.000 20.92673 77 LEU A O 1
ATOM 1165 N N . THR A 1 78 ? -5.14805 -6.20392 28.15094 1.000 22.14771 78 THR A N 1
ATOM 1166 C CA . THR A 1 78 ? -3.96196 -6.16767 27.30359 1.000 22.83726 78 THR A CA 1
ATOM 1167 C C . THR A 1 78 ? -3.26892 -7.52419 27.25388 1.000 21.49817 78 THR A C 1
ATOM 1168 O O . THR A 1 78 ? -2.49171 -7.77006 26.33229 1.000 22.50607 78 THR A O 1
ATOM 1179 N N . ASN A 1 79 ? -3.55006 -8.43299 28.20222 1.000 20.91145 79 ASN A N 1
ATOM 1180 C CA . ASN A 1 79 ? -2.93670 -9.75578 28.10472 1.000 23.47165 79 ASN A CA 1
ATOM 1181 C C . ASN A 1 79 ? -3.70502 -10.71386 27.19722 1.000 25.28689 79 ASN A C 1
ATOM 1182 O O . ASN A 1 79 ? -3.11668 -11.69717 26.74138 1.000 26.22844 79 ASN A O 1
ATOM 1193 N N . THR A 1 80 ? -5.00323 -10.46921 26.95132 1.000 26.58739 80 THR A N 1
ATOM 1194 C CA . THR A 1 80 ? -5.83765 -11.42743 26.23780 1.000 27.65279 80 THR A CA 1
ATOM 1195 C C . THR A 1 80 ? -6.25007 -10.97240 24.84424 1.000 28.33456 80 THR A C 1
ATOM 1196 O O . THR A 1 80 ? -6.62384 -11.82449 24.02954 1.000 27.93164 80 THR A O 1
ATOM 1207 N N . LEU A 1 81 ? -6.14373 -9.68002 24.53604 1.000 26.12701 81 LEU A N 1
ATOM 1208 C CA . LEU A 1 81 ? -6.68341 -9.11075 23.31529 1.000 25.59370 81 LEU A CA 1
ATOM 1209 C C . LEU A 1 81 ? -5.59233 -8.35250 22.57644 1.000 28.18651 81 LEU A C 1
ATOM 1210 O O . LEU A 1 81 ? -4.54944 -7.99974 23.15530 1.000 28.38190 81 LEU A O 1
ATOM 1226 N N . SER A 1 82 ? -5.86342 -8.09536 21.27897 1.000 29.30083 82 SER A N 1
ATOM 1227 C CA . SER A 1 82 ? -5.03026 -7.31124 20.38413 1.000 29.11321 82 SER A CA 1
ATOM 1228 C C . SER A 1 82 ? -5.78673 -6.07856 19.89114 1.000 29.15532 82 SER A C 1
ATOM 1229 O O . SER A 1 82 ? -7.02037 -6.10530 19.76711 1.000 29.53672 82 SER A O 1
ATOM 1237 N N . PRO A 1 83 ? -5.07411 -5.00117 19.56742 1.000 33.30314 83 PRO A N 1
ATOM 1238 C CA . PRO A 1 83 ? -5.74474 -3.80253 19.05247 1.000 30.16935 83 PRO A CA 1
ATOM 1239 C C . PRO A 1 83 ? -6.61689 -4.12820 17.85243 1.000 30.40804 83 PRO A C 1
ATOM 1240 O O . PRO A 1 83 ? -6.26601 -4.94249 16.99700 1.000 29.72963 83 PRO A O 1
ATOM 1251 N N . GLY A 1 84 ? -7.77756 -3.49701 17.79730 1.000 31.29261 84 GLY A N 1
ATOM 1252 C CA . GLY A 1 84 ? -8.71367 -3.75327 16.73684 1.000 34.11680 84 GLY A CA 1
ATOM 1253 C C . GLY A 1 84 ? -9.67347 -4.88448 17.01479 1.000 36.24087 84 GLY A C 1
ATOM 1254 O O . GLY A 1 84 ? -10.67534 -4.97538 16.33158 1.000 35.35531 84 GLY A O 1
ATOM 1258 N N . ASP A 1 85 ? -9.37037 -5.75953 17.98194 1.000 40.78841 85 ASP A N 1
ATOM 1259 C CA . ASP A 1 85 ? -10.28088 -6.83672 18.34245 1.000 35.71112 85 ASP A CA 1
ATOM 1260 C C . ASP A 1 85 ? -11.62538 -6.25908 18.76167 1.000 34.61242 85 ASP A C 1
ATOM 1261 O O . ASP A 1 85 ? -11.70268 -5.20266 19.41395 1.000 25.75382 85 ASP A O 1
ATOM 1270 N N . ARG A 1 86 ? -12.68411 -6.99596 18.41967 1.000 32.20224 86 ARG A N 1
ATOM 1271 C CA . ARG A 1 86 ? -14.06362 -6.62470 18.74927 1.000 29.11614 86 ARG A CA 1
ATOM 1272 C C . ARG A 1 86 ? -14.47115 -7.14308 20.11924 1.000 24.80023 86 ARG A C 1
ATOM 1273 O O . ARG A 1 86 ? -14.38911 -8.33194 20.39809 1.000 24.67891 86 ARG A O 1
ATOM 1294 N N . ILE A 1 87 ? -14.94164 -6.25471 20.95755 1.000 31.34565 87 ILE A N 1
ATOM 1295 C CA . ILE A 1 87 ? -15.43659 -6.58437 22.29125 1.000 31.65464 87 ILE A CA 1
ATOM 1296 C C . ILE A 1 87 ? -16.90359 -6.18836 22.35591 1.000 23.96812 87 ILE A C 1
ATOM 1297 O O . ILE A 1 87 ? -17.29930 -5.17656 21.77107 1.000 25.61337 87 ILE A O 1
ATOM 1313 N N . VAL A 1 88 ? -17.70471 -6.94577 23.10346 1.000 22.23375 88 VAL A N 1
ATOM 1314 C CA . VAL A 1 88 ? -19.04118 -6.50247 23.51895 1.000 23.34248 88 VAL A CA 1
ATOM 1315 C C . VAL A 1 88 ? -19.00274 -6.16249 25.00631 1.000 21.97180 88 VAL A C 1
ATOM 1316 O O . VAL A 1 88 ? -18.51218 -6.95744 25.82864 1.000 23.40207 88 VAL A O 1
ATOM 1329 N N . SER A 1 89 ? -19.47951 -4.96706 25.34997 1.000 20.07356 89 SER A N 1
ATOM 1330 C CA . SER A 1 89 ? -19.50616 -4.53601 26.74684 1.000 21.14860 89 SER A CA 1
ATOM 1331 C C . SER A 1 89 ? -20.80077 -3.77957 27.00155 1.000 21.38412 89 SER A C 1
ATOM 1332 O O . SER A 1 89 ? -21.47798 -3.33214 26.06145 1.000 24.10058 89 SER A O 1
ATOM 1340 N N . PHE A 1 90 ? -21.15804 -3.66239 28.28697 1.000 20.57521 90 PHE A N 1
ATOM 1341 C CA . PHE A 1 90 ? -22.50754 -3.24951 28.69788 1.000 24.60486 90 PHE A CA 1
ATOM 1342 C C . PHE A 1 90 ? -22.41408 -1.98689 29.52627 1.000 18.53498 90 PHE A C 1
ATOM 1343 O O . PHE A 1 90 ? -21.82522 -2.01360 30.60330 1.000 19.84903 90 PHE A O 1
ATOM 1360 N N . LEU A 1 91 ? -22.95577 -0.89467 29.01426 1.000 18.92465 91 LEU A N 1
ATOM 1361 C CA . LEU A 1 91 ? -22.89624 0.40340 29.68132 1.000 21.15199 91 LEU A CA 1
ATOM 1362 C C . LEU A 1 91 ? -24.18142 0.57033 30.47977 1.000 22.04486 91 LEU A C 1
ATOM 1363 O O . LEU A 1 91 ? -25.25619 0.79757 29.89491 1.000 19.48163 91 LEU A O 1
ATOM 1379 N N . ILE A 1 92 ? -24.08469 0.38692 31.80306 1.000 16.72888 92 ILE A N 1
ATOM 1380 C CA . ILE A 1 92 ? -25.23738 0.47456 32.69355 1.000 18.60367 92 ILE A CA 1
ATOM 1381 C C . ILE A 1 92 ? -25.01014 1.40088 33.87849 1.000 18.82560 92 ILE A C 1
ATOM 1382 O O . ILE A 1 92 ? -25.87974 1.51163 34.74508 1.000 18.15333 92 ILE A O 1
ATOM 1398 N N . GLY A 1 93 ? -23.87024 2.07661 33.93572 1.000 17.53503 93 GLY A N 1
ATOM 1399 C CA . GLY A 1 93 ? -23.53346 2.94947 35.04024 1.000 17.97089 93 GLY A CA 1
ATOM 1400 C C . GLY A 1 93 ? -22.08815 3.41323 34.91665 1.000 18.59984 93 GLY A C 1
ATOM 1401 O O . GLY A 1 93 ? -21.46536 3.27679 33.86839 1.000 19.84187 93 GLY A O 1
ATOM 1405 N N . GLN A 1 94 ? -21.57224 4.01905 35.99233 1.000 16.12071 94 GLN A N 1
ATOM 1406 C CA . GLN A 1 94 ? -20.36345 4.82691 35.83491 1.000 15.32736 94 GLN A CA 1
ATOM 1407 C C . GLN A 1 94 ? -19.13387 3.94287 35.65960 1.000 15.18856 94 GLN A C 1
ATOM 1408 O O . GLN A 1 94 ? -18.24902 4.25414 34.84722 1.000 15.08591 94 GLN A O 1
ATOM 1422 N N . PHE A 1 95 ? -19.04160 2.83794 36.43244 1.000 14.76835 95 PHE A N 1
ATOM 1423 C CA . PHE A 1 95 ? -17.83690 2.01529 36.35863 1.000 21.14717 95 PHE A CA 1
ATOM 1424 C C . PHE A 1 95 ? -17.82590 1.13584 35.12261 1.000 20.60660 95 PHE A C 1
ATOM 1425 O O . PHE A 1 95 ? -16.75423 0.93789 34.53666 1.000 15.84686 95 PHE A O 1
ATOM 1442 N N . SER A 1 96 ? -18.99263 0.64754 34.68368 1.000 20.29639 96 SER A N 1
ATOM 1443 C CA . SER A 1 96 ? -19.04224 0.00139 33.37630 1.000 21.90352 96 SER A CA 1
ATOM 1444 C C . SER A 1 96 ? -18.70458 0.99837 32.26653 1.000 23.80447 96 SER A C 1
ATOM 1445 O O . SER A 1 96 ? -18.05897 0.64541 31.26310 1.000 19.72736 96 SER A O 1
ATOM 1453 N N . LEU A 1 97 ? -19.11599 2.24251 32.43173 1.000 16.70937 97 LEU A N 1
ATOM 1454 C CA . LEU A 1 97 ? -18.74689 3.25177 31.45285 1.000 18.32625 97 LEU A CA 1
ATOM 1455 C C . LEU A 1 97 ? -17.23636 3.49251 31.43693 1.000 20.49868 97 LEU A C 1
ATOM 1456 O O . LEU A 1 97 ? -16.62928 3.62569 30.37852 1.000 20.43121 97 LEU A O 1
ATOM 1472 N N . LEU A 1 98 ? -16.61417 3.57465 32.59739 1.000 19.49551 98 LEU A N 1
ATOM 1473 C CA . LEU A 1 98 ? -15.18886 3.85029 32.63967 1.000 21.49918 98 LEU A CA 1
ATOM 1474 C C . LEU A 1 98 ? -14.38644 2.69658 32.05471 1.000 21.82191 98 LEU A C 1
ATOM 1475 O O . LEU A 1 98 ? -13.32525 2.92700 31.44827 1.000 22.79176 98 LEU A O 1
ATOM 1491 N N . TRP A 1 99 ? -14.85762 1.45345 32.23596 1.000 16.28208 99 TRP A N 1
ATOM 1492 C CA . TRP A 1 99 ? -14.17683 0.33113 31.61485 1.000 19.17495 99 TRP A CA 1
ATOM 1493 C C . TRP A 1 99 ? -14.28913 0.40334 30.09916 1.000 21.34300 99 TRP A C 1
ATOM 1494 O O . TRP A 1 99 ? -13.32521 0.10053 29.37124 1.000 22.46363 99 TRP A O 1
ATOM 1515 N N . ILE A 1 100 ? -15.44922 0.82412 29.59278 1.000 19.94583 100 ILE A N 1
ATOM 1516 C CA . ILE A 1 100 ? -15.57827 1.00311 28.14589 1.000 19.52863 100 ILE A CA 1
ATOM 1517 C C . ILE A 1 100 ? -14.69696 2.15079 27.67704 1.000 19.54625 100 ILE A C 1
ATOM 1518 O O . ILE A 1 100 ? -14.12412 2.11470 26.58645 1.000 20.65251 100 ILE A O 1
ATOM 1534 N N . ASP A 1 101 ? -14.61288 3.21746 28.45443 1.000 18.36097 101 ASP A N 1
ATOM 1535 C CA . ASP A 1 101 ? -13.69710 4.29794 28.06453 1.000 19.36712 101 ASP A CA 1
ATOM 1536 C C . ASP A 1 101 ? -12.27148 3.76689 27.93015 1.000 19.85155 101 ASP A C 1
ATOM 1537 O O . ASP A 1 101 ? -11.53876 4.09385 26.97907 1.000 19.97882 101 ASP A O 1
ATOM 1546 N N . GLN A 1 102 ? -11.86733 2.92759 28.87840 1.000 19.74709 102 GLN A N 1
ATOM 1547 C CA . GLN A 1 102 ? -10.54126 2.33101 28.80833 1.000 19.01581 102 GLN A CA 1
ATOM 1548 C C . GLN A 1 102 ? -10.38844 1.46046 27.56369 1.000 18.97283 102 GLN A C 1
ATOM 1549 O O . GLN A 1 102 ? -9.38776 1.54599 26.84368 1.000 20.49463 102 GLN A O 1
ATOM 1563 N N . GLN A 1 103 ? -11.38286 0.62557 27.29135 1.000 18.98255 103 GLN A N 1
ATOM 1564 C CA . GLN A 1 103 ? -11.33291 -0.24723 26.12237 1.000 22.18793 103 GLN A CA 1
ATOM 1565 C C . GLN A 1 103 ? -11.15196 0.53286 24.82426 1.000 21.30078 103 GLN A C 1
ATOM 1566 O O . GLN A 1 103 ? -10.34415 0.15696 23.97195 1.000 22.42341 103 GLN A O 1
ATOM 1580 N N . LYS A 1 104 ? -11.89065 1.62149 24.66270 1.000 23.55808 104 LYS A N 1
ATOM 1581 C CA . LYS A 1 104 ? -11.76748 2.44618 23.47451 1.000 22.42924 104 LYS A CA 1
ATOM 1582 C C . LYS A 1 104 ? -10.38293 3.05321 23.40583 1.000 22.77392 104 LYS A C 1
ATOM 1583 O O . LYS A 1 104 ? -9.77116 3.06868 22.34051 1.000 23.87412 104 LYS A O 1
ATOM 1602 N N . ARG A 1 105 ? -9.86057 3.52333 24.54418 1.000 21.90115 105 ARG A N 1
ATOM 1603 C CA . ARG A 1 105 ? -8.57877 4.19784 24.54968 1.000 24.02081 105 ARG A CA 1
ATOM 1604 C C . ARG A 1 105 ? -7.42453 3.24439 24.28518 1.000 25.98012 105 ARG A C 1
ATOM 1605 O O . ARG A 1 105 ? -6.36113 3.69244 23.84024 1.000 27.36562 105 ARG A O 1
ATOM 1626 N N . LEU A 1 106 ? -7.59623 1.94281 24.55763 1.000 26.64516 106 LEU A N 1
ATOM 1627 C CA . LEU A 1 106 ? -6.60163 0.94112 24.18343 1.000 27.00135 106 LEU A CA 1
ATOM 1628 C C . LEU A 1 106 ? -6.81956 0.38262 22.77017 1.000 26.04461 106 LEU A C 1
ATOM 1629 O O . LEU A 1 106 ? -6.26181 -0.66638 22.44524 1.000 31.81596 106 LEU A O 1
ATOM 1645 N N . ASN A 1 107 ? -7.63456 1.06093 21.94578 1.000 24.82193 107 ASN A N 1
ATOM 1646 C CA . ASN A 1 107 ? -7.80232 0.78657 20.52138 1.000 27.30322 107 ASN A CA 1
ATOM 1647 C C . ASN A 1 107 ? -8.45124 -0.57656 20.24449 1.000 26.52868 107 ASN A C 1
ATOM 1648 O O . ASN A 1 107 ? -8.15165 -1.22474 19.25046 1.000 29.80979 107 ASN A O 1
ATOM 1659 N N . PHE A 1 108 ? -9.35993 -1.01181 21.11727 1.000 24.58471 108 PHE A N 1
ATOM 1660 C CA . PHE A 1 108 ? -10.25955 -2.12847 20.79695 1.000 27.01689 108 PHE A CA 1
ATOM 1661 C C . PHE A 1 108 ? -11.51118 -1.60592 20.10452 1.000 26.03621 108 PHE A C 1
ATOM 1662 O O . PHE A 1 108 ? -11.85600 -0.43621 20.21042 1.000 32.18594 108 PHE A O 1
ATOM 1679 N N . ASN A 1 109 ? -12.17668 -2.47409 19.35293 1.000 33.11442 109 ASN A N 1
ATOM 1680 C CA . ASN A 1 109 ? -13.42687 -2.11536 18.65881 1.000 32.04117 109 ASN A CA 1
ATOM 1681 C C . ASN A 1 109 ? -14.60603 -2.53678 19.56422 1.000 28.83481 109 ASN A C 1
ATOM 1682 O O . ASN A 1 109 ? -15.00936 -3.70920 19.61720 1.000 25.42808 109 ASN A O 1
ATOM 1693 N N . VAL A 1 110 ? -15.15285 -1.58511 20.29934 1.000 26.61268 110 VAL A N 1
ATOM 1694 C CA . VAL A 1 110 ? -16.12483 -1.89325 21.34686 1.000 25.04223 110 VAL A CA 1
ATOM 1695 C C . VAL A 1 110 ? -17.52750 -1.77774 20.76294 1.000 26.82237 110 VAL A C 1
ATOM 1696 O O . VAL A 1 110 ? -17.91659 -0.72334 20.25314 1.000 28.21978 110 VAL A O 1
ATOM 1709 N N . ASP A 1 111 ? -18.27352 -2.86282 20.83629 1.000 25.93184 111 ASP A N 1
ATOM 1710 C CA . ASP A 1 111 ? -19.71409 -2.86729 20.62814 1.000 30.61260 111 ASP A CA 1
ATOM 1711 C C . ASP A 1 111 ? -20.38604 -2.57940 21.97223 1.000 28.22373 111 ASP A C 1
ATOM 1712 O O . ASP A 1 111 ? -20.42230 -3.43914 22.87287 1.000 31.24668 111 ASP A O 1
ATOM 1721 N N . VAL A 1 112 ? -20.93469 -1.37574 22.10815 1.000 26.91580 112 VAL A N 1
ATOM 1722 C CA . VAL A 1 112 ? -21.49568 -0.91579 23.37326 1.000 26.15330 112 VAL A CA 1
ATOM 1723 C C . VAL A 1 112 ? -22.99546 -1.20931 23.43454 1.000 25.19362 112 VAL A C 1
ATOM 1724 O O . VAL A 1 112 ? -23.74153 -0.79316 22.56406 1.000 23.52032 112 VAL A O 1
ATOM 1737 N N . VAL A 1 113 ? -23.43230 -1.93905 24.45046 1.000 26.65297 113 VAL A N 1
ATOM 1738 C CA . VAL A 1 113 ? -24.83815 -2.22916 24.67671 1.000 28.84603 113 VAL A CA 1
ATOM 1739 C C . VAL A 1 113 ? -25.27456 -1.43291 25.90948 1.000 28.58101 113 VAL A C 1
ATOM 1740 O O . VAL A 1 113 ? -24.91334 -1.77827 27.04716 1.000 23.62257 113 VAL A O 1
ATOM 1753 N N . GLU A 1 114 ? -26.09997 -0.40317 25.67659 1.000 23.99824 114 GLU A N 1
ATOM 1754 C CA . GLU A 1 114 ? -26.47036 0.55305 26.70880 1.000 25.82280 114 GLU A CA 1
ATOM 1755 C C . GLU A 1 114 ? -27.78356 0.14389 27.35856 1.000 24.06876 114 GLU A C 1
ATOM 1756 O O . GLU A 1 114 ? -28.68285 -0.36759 26.69944 1.000 27.56472 114 GLU A O 1
ATOM 1768 N N . SER A 1 115 ? -27.88582 0.38643 28.65448 1.000 24.51521 115 SER A N 1
ATOM 1769 C CA . SER A 1 115 ? -29.14046 0.30163 29.40593 1.000 26.93499 115 SER A CA 1
ATOM 1770 C C . SER A 1 115 ? -29.28204 1.56813 30.25126 1.000 27.38565 115 SER A C 1
ATOM 1771 O O . SER A 1 115 ? -28.30346 2.23244 30.57757 1.000 26.62018 115 SER A O 1
ATOM 1779 N N . ASP A 1 116 ? -30.51803 1.89475 30.62518 1.000 24.13158 116 ASP A N 1
ATOM 1780 C CA . ASP A 1 116 ? -30.74370 2.99954 31.53668 1.000 23.47683 116 ASP A CA 1
ATOM 1781 C C . ASP A 1 116 ? -30.12662 2.65044 32.88807 1.000 25.36442 116 ASP A C 1
ATOM 1782 O O . ASP A 1 116 ? -30.07087 1.46988 33.29873 1.000 19.36996 116 ASP A O 1
ATOM 1791 N N . TRP A 1 117 ? -29.69774 3.69641 33.59371 1.000 22.40112 117 TRP A N 1
ATOM 1792 C CA . TRP A 1 117 ? -29.03199 3.51980 34.87507 1.000 23.71215 117 TRP A CA 1
ATOM 1793 C C . TRP A 1 117 ? -30.06397 3.03262 35.88067 1.000 25.55589 117 TRP A C 1
ATOM 1794 O O . TRP A 1 117 ? -31.13373 3.63355 36.01826 1.000 24.68656 117 TRP A O 1
ATOM 1815 N N . GLY A 1 118 ? -29.75759 1.91668 36.54761 1.000 24.59936 118 GLY A N 1
ATOM 1816 C CA . GLY A 1 118 ? -30.73039 1.20359 37.34523 1.000 24.65867 118 GLY A CA 1
ATOM 1817 C C . GLY A 1 118 ? -31.26087 -0.05367 36.70360 1.000 22.99384 118 GLY A C 1
ATOM 1818 O O . GLY A 1 118 ? -31.98583 -0.79486 37.35944 1.000 20.31548 118 GLY A O 1
ATOM 1822 N N . GLN A 1 119 ? -30.92970 -0.30016 35.44408 1.000 20.00881 119 GLN A N 1
ATOM 1823 C CA . GLN A 1 119 ? -31.17720 -1.56988 34.78987 1.000 17.63294 119 GLN A CA 1
ATOM 1824 C C . GLN A 1 119 ? -29.88620 -2.37057 34.64870 1.000 17.14828 119 GLN A C 1
ATOM 1825 O O . GLN A 1 119 ? -28.76902 -1.85095 34.78775 1.000 18.41441 119 GLN A O 1
ATOM 1839 N N . GLY A 1 120 ? -30.06797 -3.65957 34.34744 1.000 19.62499 120 GLY A N 1
ATOM 1840 C CA . GLY A 1 120 ? -28.97185 -4.57783 34.13205 1.000 22.48739 120 GLY A CA 1
ATOM 1841 C C . GLY A 1 120 ? -28.61560 -4.68334 32.66661 1.000 20.72300 120 GLY A C 1
ATOM 1842 O O . GLY A 1 120 ? -29.22631 -4.04669 31.80619 1.000 18.30884 120 GLY A O 1
ATOM 1846 N N . ALA A 1 121 ? -27.53519 -5.41809 32.41251 1.000 22.62352 121 ALA A N 1
ATOM 1847 C CA . ALA A 1 121 ? -27.06474 -5.65094 31.05847 1.000 25.93296 121 ALA A CA 1
ATOM 1848 C C . ALA A 1 121 ? -28.17708 -6.24137 30.20039 1.000 27.69640 121 ALA A C 1
ATOM 1849 O O . ALA A 1 121 ? -28.96618 -7.07337 30.65912 1.000 27.09289 121 ALA A O 1
ATOM 1856 N N . ASN A 1 122 ? -28.26375 -5.77319 28.95536 1.000 23.28316 122 ASN A N 1
ATOM 1857 C CA . ASN A 1 122 ? -29.30299 -6.20832 28.02186 1.000 25.85610 122 ASN A CA 1
ATOM 1858 C C . ASN A 1 122 ? -28.84799 -7.48459 27.30700 1.000 23.32355 122 ASN A C 1
ATOM 1859 O O . ASN A 1 122 ? -28.17746 -7.44643 26.27708 1.000 22.59921 122 ASN A O 1
ATOM 1870 N N . LEU A 1 123 ? -29.21999 -8.63149 27.86211 1.000 26.14538 123 LEU A N 1
ATOM 1871 C CA . LEU A 1 123 ? -28.79289 -9.91661 27.30922 1.000 27.12803 123 LEU A CA 1
ATOM 1872 C C . LEU A 1 123 ? -29.57086 -10.31735 26.05577 1.000 24.61261 123 LEU A C 1
ATOM 1873 O O . LEU A 1 123 ? -29.08509 -11.15560 25.25905 1.000 23.87412 123 LEU A O 1
ATOM 1889 N N . GLN A 1 124 ? -30.73335 -9.71150 25.81460 1.000 22.15101 124 GLN A N 1
ATOM 1890 C CA . GLN A 1 124 ? -31.39024 -9.96265 24.53825 1.000 24.15577 124 GLN A CA 1
ATOM 1891 C C . GLN A 1 124 ? -30.55633 -9.40539 23.37813 1.000 25.08732 124 GLN A C 1
ATOM 1892 O O . GLN A 1 124 ? -30.43640 -10.03922 22.32221 1.000 25.15398 124 GLN A O 1
ATOM 1906 N N . VAL A 1 125 ? -29.97150 -8.21997 23.55012 1.000 25.83364 125 VAL A N 1
ATOM 1907 C CA . VAL A 1 125 ? -29.11037 -7.68266 22.51043 1.000 24.60145 125 VAL A CA 1
ATOM 1908 C C . VAL A 1 125 ? -27.86591 -8.55231 22.36623 1.000 27.87617 125 VAL A C 1
ATOM 1909 O O . VAL A 1 125 ? -27.34643 -8.75065 21.25970 1.000 25.81211 125 VAL A O 1
ATOM 1922 N N . LEU A 1 126 ? -27.33737 -9.03758 23.48949 1.000 30.44213 126 LEU A N 1
ATOM 1923 C CA . LEU A 1 126 ? -26.20178 -9.93979 23.43971 1.000 25.15972 126 LEU A CA 1
ATOM 1924 C C . LEU A 1 126 ? -26.53372 -11.16738 22.61162 1.000 24.82082 126 LEU A C 1
ATOM 1925 O O . LEU A 1 126 ? -25.77774 -11.53486 21.70136 1.000 26.24786 126 LEU A O 1
ATOM 1941 N N . ALA A 1 127 ? -27.65476 -11.82677 22.93625 1.000 23.68656 127 ALA A N 1
ATOM 1942 C CA . ALA A 1 127 ? -28.07163 -13.00715 22.19918 1.000 24.68129 127 ALA A CA 1
ATOM 1943 C C . ALA A 1 127 ? -28.10748 -12.70535 20.71376 1.000 25.69128 127 ALA A C 1
ATOM 1944 O O . ALA A 1 127 ? -27.62621 -13.49645 19.89799 1.000 27.94151 127 ALA A O 1
ATOM 1951 N N . SER A 1 128 ? -28.69132 -11.56436 20.34661 1.000 25.93080 128 SER A N 1
ATOM 1952 C CA . SER A 1 128 ? -28.79703 -11.20196 18.94153 1.000 30.79170 128 SER A CA 1
ATOM 1953 C C . SER A 1 128 ? -27.41291 -11.02641 18.30020 1.000 31.25494 128 SER A C 1
ATOM 1954 O O . SER A 1 128 ? -27.16334 -11.49854 17.18789 1.000 29.34897 128 SER A O 1
ATOM 1962 N N . LYS A 1 129 ? -26.48532 -10.39520 19.00242 1.000 28.60615 129 LYS A N 1
ATOM 1963 C CA . LYS A 1 129 ? -25.14336 -10.21454 18.44616 1.000 29.59238 129 LYS A CA 1
ATOM 1964 C C . LYS A 1 129 ? -24.41395 -11.54945 18.27734 1.000 31.01567 129 LYS A C 1
ATOM 1965 O O . LYS A 1 129 ? -23.77216 -11.78535 17.24039 1.000 30.21363 129 LYS A O 1
ATOM 1984 N N . LEU A 1 130 ? -24.52124 -12.44710 19.26895 1.000 26.30777 130 LEU A N 1
ATOM 1985 C CA . LEU A 1 130 ? -23.88096 -13.74736 19.15883 1.000 26.62279 130 LEU A CA 1
ATOM 1986 C C . LEU A 1 130 ? -24.46065 -14.56242 18.01722 1.000 28.61472 130 LEU A C 1
ATOM 1987 O O . LEU A 1 130 ? -23.70224 -15.19400 17.25617 1.000 28.70550 130 LEU A O 1
ATOM 2003 N N . SER A 1 131 ? -25.80107 -14.55719 17.85539 1.000 28.18105 131 SER A N 1
ATOM 2004 C CA . SER A 1 131 ? -26.36195 -15.41665 16.81618 1.000 44.81773 131 SER A CA 1
ATOM 2005 C C . SER A 1 131 ? -25.96706 -14.94620 15.42145 1.000 31.34094 131 SER A C 1
ATOM 2006 O O . SER A 1 131 ? -25.87672 -15.76527 14.51052 1.000 31.69489 131 SER A O 1
ATOM 2014 N N . GLN A 1 132 ? -25.71449 -13.63934 15.24451 1.000 30.84256 132 GLN A N 1
ATOM 2015 C CA . GLN A 1 132 ? -25.28232 -13.08809 13.96326 1.000 33.25176 132 GLN A CA 1
ATOM 2016 C C . GLN A 1 132 ? -23.78929 -13.21787 13.69281 1.000 33.48227 132 GLN A C 1
ATOM 2017 O O . GLN A 1 132 ? -23.36181 -13.00176 12.55450 1.000 41.04009 132 GLN A O 1
ATOM 2031 N N . ASP A 1 133 ? -23.00508 -13.62781 14.67144 1.000 33.24360 133 ASP A N 1
ATOM 2032 C CA . ASP A 1 133 ? -21.54819 -13.58503 14.57536 1.000 36.37181 133 ASP A CA 1
ATOM 2033 C C . ASP A 1 133 ? -20.96335 -14.94694 14.19258 1.000 36.66047 133 ASP A C 1
ATOM 2034 O O . ASP A 1 133 ? -20.18170 -15.57527 14.93486 1.000 37.77157 133 ASP A O 1
ATOM 2043 N N . GLU A 1 134 ? -21.31925 -15.36036 12.97991 1.000 37.28315 134 GLU A N 1
ATOM 2044 C CA . GLU A 1 134 ? -20.96498 -16.68136 12.47376 1.000 52.70044 134 GLU A CA 1
ATOM 2045 C C . GLU A 1 134 ? -19.45878 -16.82832 12.32971 1.000 48.10427 134 GLU A C 1
ATOM 2046 O O . GLU A 1 134 ? -18.91768 -17.92986 12.49726 1.000 39.63383 134 GLU A O 1
ATOM 2058 N N . ASN A 1 135 ? -18.76641 -15.74004 12.00897 1.000 40.93424 135 ASN A N 1
ATOM 2059 C CA . ASN A 1 135 ? -17.32861 -15.79320 11.83101 1.000 45.67840 135 ASN A CA 1
ATOM 2060 C C . ASN A 1 135 ? -16.55506 -15.55848 13.11589 1.000 38.99993 135 ASN A C 1
ATOM 2061 O O . ASN A 1 135 ? -15.32166 -15.48850 13.07621 1.000 40.78445 135 ASN A O 1
ATOM 2072 N N . HIS A 1 136 ? -17.23967 -15.43368 14.24398 1.000 37.92592 136 HIS A N 1
ATOM 2073 C CA . HIS A 1 136 ? -16.57488 -15.33344 15.53742 1.000 38.37709 136 HIS A CA 1
ATOM 2074 C C . HIS A 1 136 ? -15.63223 -14.14733 15.57072 1.000 32.20256 136 HIS A C 1
ATOM 2075 O O . HIS A 1 136 ? -14.46552 -14.26147 15.96145 1.000 33.48649 136 HIS A O 1
ATOM 2089 N N . THR A 1 137 ? -16.16529 -12.98852 15.16669 1.000 31.49268 137 THR A N 1
ATOM 2090 C CA . THR A 1 137 ? -15.39504 -11.75115 15.24695 1.000 33.56430 137 THR A CA 1
ATOM 2091 C C . THR A 1 137 ? -15.37131 -11.17903 16.66362 1.000 30.87888 137 THR A C 1
ATOM 2092 O O . THR A 1 137 ? -14.43028 -10.46420 17.02701 1.000 28.69993 137 THR A O 1
ATOM 2103 N N . ILE A 1 138 ? -16.37947 -11.46294 17.48074 1.000 28.21046 138 ILE A N 1
ATOM 2104 C CA . ILE A 1 138 ? -16.36593 -11.00697 18.87018 1.000 26.49554 138 ILE A CA 1
ATOM 2105 C C . ILE A 1 138 ? -15.37280 -11.86850 19.65020 1.000 27.07443 138 ILE A C 1
ATOM 2106 O O . ILE A 1 138 ? -15.55496 -13.08308 19.79761 1.000 26.04184 138 ILE A O 1
ATOM 2122 N N . LYS A 1 139 ? -14.31901 -11.24024 20.15626 1.000 26.26916 139 LYS A N 1
ATOM 2123 C CA . LYS A 1 139 ? -13.27090 -11.95365 20.86186 1.000 26.61817 139 LYS A CA 1
ATOM 2124 C C . LYS A 1 139 ? -13.51537 -12.02791 22.35829 1.000 24.77428 139 LYS A C 1
ATOM 2125 O O . LYS A 1 139 ? -12.98530 -12.93672 23.00161 1.000 23.61454 139 LYS A O 1
ATOM 2144 N N . ALA A 1 140 ? -14.27507 -11.08912 22.93058 1.000 23.56476 140 ALA A N 1
ATOM 2145 C CA . ALA A 1 140 ? -14.48947 -11.08350 24.36602 1.000 21.80003 140 ALA A CA 1
ATOM 2146 C C . ALA A 1 140 ? -15.81707 -10.41330 24.68411 1.000 23.16723 140 ALA A C 1
ATOM 2147 O O . ALA A 1 140 ? -16.25366 -9.50351 23.96748 1.000 21.77709 140 ALA A O 1
ATOM 2154 N N . ILE A 1 141 ? -16.41289 -10.83836 25.79873 1.000 24.81064 141 ILE A N 1
ATOM 2155 C CA . ILE A 1 141 ? -17.49515 -10.13433 26.47220 1.000 21.07472 141 ILE A CA 1
ATOM 2156 C C . ILE A 1 141 ? -16.90273 -9.51858 27.74316 1.000 21.44636 141 ILE A C 1
ATOM 2157 O O . ILE A 1 141 ? -16.34669 -10.23110 28.59274 1.000 22.31709 141 ILE A O 1
ATOM 2173 N N . CYS A 1 142 ? -17.05125 -8.21584 27.90724 1.000 22.40852 142 CYS A N 1
ATOM 2174 C CA . CYS A 1 142 ? -16.57731 -7.52432 29.10799 1.000 20.33446 142 CYS A CA 1
ATOM 2175 C C . CYS A 1 142 ? -17.80718 -7.03951 29.86355 1.000 21.74606 142 CYS A C 1
ATOM 2176 O O . CYS A 1 142 ? -18.55284 -6.18314 29.35799 1.000 19.88072 142 CYS A O 1
ATOM 2184 N N . ILE A 1 143 ? -18.03012 -7.58818 31.06314 1.000 20.76192 143 ILE A N 1
ATOM 2185 C CA . ILE A 1 143 ? -19.24870 -7.29665 31.81014 1.000 22.26078 143 ILE A CA 1
ATOM 2186 C C . ILE A 1 143 ? -18.89564 -7.04297 33.27776 1.000 19.78556 143 ILE A C 1
ATOM 2187 O O . ILE A 1 143 ? -18.11631 -7.78456 33.88656 1.000 18.54972 143 ILE A O 1
ATOM 2203 N N . VAL A 1 144 ? -19.45009 -5.98002 33.83879 1.000 19.02108 144 VAL A N 1
ATOM 2204 C CA . VAL A 1 144 ? -19.34772 -5.70491 35.27082 1.000 14.80592 144 VAL A CA 1
ATOM 2205 C C . VAL A 1 144 ? -20.38727 -6.54523 35.98658 1.000 14.61787 144 VAL A C 1
ATOM 2206 O O . VAL A 1 144 ? -21.55052 -6.57987 35.58932 1.000 16.10101 144 VAL A O 1
ATOM 2219 N N . HIS A 1 145 ? -19.94222 -7.30187 36.98014 1.000 19.55057 145 HIS A N 1
ATOM 2220 C CA . HIS A 1 145 ? -20.83920 -8.13969 37.75216 1.000 15.42159 145 HIS A CA 1
ATOM 2221 C C . HIS A 1 145 ? -21.74851 -7.28469 38.63187 1.000 19.78422 145 HIS A C 1
ATOM 2222 O O . HIS A 1 145 ? -22.96924 -7.47313 38.64805 1.000 17.87683 145 HIS A O 1
ATOM 2236 N N . ASN A 1 146 ? -21.18086 -6.31438 39.34828 1.000 18.15462 146 ASN A N 1
ATOM 2237 C CA . ASN A 1 146 ? -21.95039 -5.45401 40.24262 1.000 19.17483 146 ASN A CA 1
ATOM 2238 C C . ASN A 1 146 ? -21.59908 -4.01086 39.90564 1.000 17.52030 146 ASN A C 1
ATOM 2239 O O . ASN A 1 146 ? -20.42433 -3.60639 40.02076 1.000 17.27306 146 ASN A O 1
ATOM 2250 N N . GLU A 1 147 ? -22.60754 -3.24173 39.45701 1.000 16.53303 147 GLU A N 1
ATOM 2251 C CA . GLU A 1 147 ? -22.34577 -1.86682 39.03335 1.000 15.63403 147 GLU A CA 1
ATOM 2252 C C . GLU A 1 147 ? -22.50721 -1.00463 40.26818 1.000 17.80737 147 GLU A C 1
ATOM 2253 O O . GLU A 1 147 ? -23.61523 -0.74738 40.73688 1.000 17.25856 147 GLU A O 1
ATOM 2265 N N . THR A 1 148 ? -21.36908 -0.56185 40.78628 1.000 16.86021 148 THR A N 1
ATOM 2266 C CA . THR A 1 148 ? -21.27428 0.11578 42.07144 1.000 18.43098 148 THR A CA 1
ATOM 2267 C C . THR A 1 148 ? -21.95355 1.45591 42.07984 1.000 17.17426 148 THR A C 1
ATOM 2268 O O . THR A 1 148 ? -22.41930 1.89130 43.14324 1.000 22.38786 148 THR A O 1
ATOM 2279 N N . ALA A 1 149 ? -22.12573 2.05418 40.90859 1.000 18.01810 149 ALA A N 1
ATOM 2280 C CA . ALA A 1 149 ? -22.79991 3.35163 40.80013 1.000 19.63796 149 ALA A CA 1
ATOM 2281 C C . ALA A 1 149 ? -24.31148 3.27703 40.96752 1.000 17.82968 149 ALA A C 1
ATOM 2282 O O . ALA A 1 149 ? -24.92050 4.28208 41.36657 1.000 16.44419 149 ALA A O 1
ATOM 2289 N N . THR A 1 150 ? -24.92713 2.12467 40.70463 1.000 17.79655 150 THR A N 1
ATOM 2290 C CA . THR A 1 150 ? -26.39716 2.03919 40.67208 1.000 19.43240 150 THR A CA 1
ATOM 2291 C C . THR A 1 150 ? -26.95185 0.91097 41.51355 1.000 15.82571 150 THR A C 1
ATOM 2292 O O . THR A 1 150 ? -28.16511 0.83681 41.65355 1.000 18.09407 150 THR A O 1
ATOM 2303 N N . GLY A 1 151 ? -26.10402 0.01818 42.06114 1.000 13.57755 151 GLY A N 1
ATOM 2304 C CA . GLY A 1 151 ? -26.55810 -1.12598 42.82363 1.000 15.70429 151 GLY A CA 1
ATOM 2305 C C . GLY A 1 151 ? -27.31107 -2.12135 41.98318 1.000 15.46658 151 GLY A C 1
ATOM 2306 O O . GLY A 1 151 ? -28.44817 -2.50684 42.29265 1.000 14.20933 151 GLY A O 1
ATOM 2310 N N . VAL A 1 152 ? -26.67441 -2.53864 40.89852 1.000 14.36687 152 VAL A N 1
ATOM 2311 C CA . VAL A 1 152 ? -27.24994 -3.48905 39.95779 1.000 17.37477 152 VAL A CA 1
ATOM 2312 C C . VAL A 1 152 ? -26.25208 -4.63538 39.81372 1.000 17.69690 152 VAL A C 1
ATOM 2313 O O . VAL A 1 152 ? -25.08158 -4.40954 39.48625 1.000 13.78172 152 VAL A O 1
ATOM 2326 N N . THR A 1 153 ? -26.72998 -5.84948 40.06399 1.000 18.50072 153 THR A N 1
ATOM 2327 C CA . THR A 1 153 ? -25.99584 -7.08657 39.90192 1.000 19.08359 153 THR A CA 1
ATOM 2328 C C . THR A 1 153 ? -26.50085 -7.81948 38.66827 1.000 16.03808 153 THR A C 1
ATOM 2329 O O . THR A 1 153 ? -27.70352 -8.02429 38.51794 1.000 17.47632 153 THR A O 1
ATOM 2340 N N . ASN A 1 154 ? -25.58947 -8.22566 37.79840 1.000 16.09037 154 ASN A N 1
ATOM 2341 C CA . ASN A 1 154 ? -25.91759 -8.92970 36.56505 1.000 17.82691 154 ASN A CA 1
ATOM 2342 C C . ASN A 1 154 ? -25.73781 -10.42974 36.76901 1.000 18.62375 154 ASN A C 1
ATOM 2343 O O . ASN A 1 154 ? -24.96226 -10.89647 37.62327 1.000 20.39169 154 ASN A O 1
ATOM 2354 N N . ASP A 1 155 ? -26.41982 -11.18320 35.91707 1.000 16.24003 155 ASP A N 1
ATOM 2355 C CA . ASP A 1 155 ? -26.50085 -12.63041 36.02045 1.000 16.55776 155 ASP A CA 1
ATOM 2356 C C . ASP A 1 155 ? -25.43223 -13.19537 35.08915 1.000 18.33025 155 ASP A C 1
ATOM 2357 O O . ASP A 1 155 ? -25.64882 -13.34610 33.88832 1.000 17.99191 155 ASP A O 1
ATOM 2366 N N . ILE A 1 156 ? -24.26678 -13.48418 35.65296 1.000 20.41498 156 ILE A N 1
ATOM 2367 C CA . ILE A 1 156 ? -23.14257 -13.98623 34.87650 1.000 23.51797 156 ILE A CA 1
ATOM 2368 C C . ILE A 1 156 ? -23.41517 -15.36034 34.30198 1.000 20.00643 156 ILE A C 1
ATOM 2369 O O . ILE A 1 156 ? -22.92454 -15.68957 33.21521 1.000 20.35720 156 ILE A O 1
ATOM 2385 N N A SER A 1 157 ? -24.14933 -16.20392 35.02723 0.508 20.71854 157 SER A N 1
ATOM 2386 N N B SER A 1 157 ? -24.15820 -16.19873 35.02738 0.492 20.90332 157 SER A N 1
ATOM 2387 C CA A SER A 1 157 ? -24.45522 -17.52732 34.50925 0.508 24.93923 157 SER A CA 1
ATOM 2388 C CA B SER A 1 157 ? -24.46646 -17.52946 34.52226 0.492 24.94756 157 SER A CA 1
ATOM 2389 C C A SER A 1 157 ? -25.27759 -17.44719 33.22734 0.508 24.07400 157 SER A C 1
ATOM 2390 C C B SER A 1 157 ? -25.27305 -17.44651 33.22787 0.492 24.08260 157 SER A C 1
ATOM 2391 O O A SER A 1 157 ? -25.12842 -18.30075 32.34342 0.508 23.05402 157 SER A O 1
ATOM 2392 O O B SER A 1 157 ? -25.12046 -18.29375 32.33721 0.492 23.40739 157 SER A O 1
ATOM 2407 N N . ALA A 1 158 ? -26.17203 -16.45845 33.11753 1.000 18.82301 158 ALA A N 1
ATOM 2408 C CA . ALA A 1 158 ? -26.96291 -16.32369 31.88548 1.000 20.32119 158 ALA A CA 1
ATOM 2409 C C . ALA A 1 158 ? -26.06488 -15.94932 30.70415 1.000 24.10250 158 ALA A C 1
ATOM 2410 O O . ALA A 1 158 ? -26.35030 -16.35561 29.57033 1.000 20.45865 158 ALA A O 1
ATOM 2418 N N . VAL A 1 159 ? -24.95397 -15.21166 30.95174 1.000 23.17141 159 VAL A N 1
ATOM 2419 C CA . VAL A 1 159 ? -24.06462 -14.88147 29.84059 1.000 20.18613 159 VAL A CA 1
ATOM 2420 C C . VAL A 1 159 ? -23.40570 -16.15393 29.33881 1.000 21.97827 159 VAL A C 1
ATOM 2421 O O . VAL A 1 159 ? -23.26061 -16.36685 28.14396 1.000 25.05941 159 VAL A O 1
ATOM 2434 N N . ARG A 1 160 ? -22.97766 -17.01266 30.25326 1.000 22.93618 160 ARG A N 1
ATOM 2435 C CA . ARG A 1 160 ? -22.40013 -18.29284 29.86823 1.000 25.42975 160 ARG A CA 1
ATOM 2436 C C . ARG A 1 160 ? -23.43381 -19.18064 29.17012 1.000 24.04353 160 ARG A C 1
ATOM 2437 O O . ARG A 1 160 ? -23.11636 -19.85124 28.18536 1.000 25.72885 160 ARG A O 1
ATOM 2458 N N . THR A 1 161 ? -24.67197 -19.22169 29.66927 1.000 21.38615 161 THR A N 1
ATOM 2459 C CA . THR A 1 161 ? -25.69548 -19.99182 28.96160 1.000 23.87750 161 THR A CA 1
ATOM 2460 C C . THR A 1 161 ? -25.77676 -19.57457 27.49184 1.000 22.97011 161 THR A C 1
ATOM 2461 O O . THR A 1 161 ? -25.83569 -20.41482 26.59224 1.000 23.79639 161 THR A O 1
ATOM 2472 N N . LEU A 1 162 ? -25.70982 -18.28116 27.21427 1.000 22.62703 162 LEU A N 1
ATOM 2473 C CA . LEU A 1 162 ? -25.86624 -17.84016 25.82421 1.000 24.81024 162 LEU A CA 1
ATOM 2474 C C . LEU A 1 162 ? -24.64703 -18.18487 24.97435 1.000 28.36420 162 LEU A C 1
ATOM 2475 O O . LEU A 1 162 ? -24.80209 -18.59533 23.80678 1.000 27.71664 162 LEU A O 1
ATOM 2491 N N . LEU A 1 163 ? -23.42310 -17.95501 25.50971 1.000 26.93194 163 LEU A N 1
ATOM 2492 C CA . LEU A 1 163 ? -22.20587 -18.26962 24.75610 1.000 26.37137 163 LEU A CA 1
ATOM 2493 C C . LEU A 1 163 ? -22.16448 -19.74462 24.36153 1.000 24.98305 163 LEU A C 1
ATOM 2494 O O . LEU A 1 163 ? -21.90507 -20.08229 23.20353 1.000 28.07256 163 LEU A O 1
ATOM 2510 N N . ASP A 1 164 ? -22.46009 -20.64362 25.30669 1.000 24.42922 164 ASP A N 1
ATOM 2511 C CA . ASP A 1 164 ? -22.53579 -22.07722 24.99163 1.000 25.39997 164 ASP A CA 1
ATOM 2512 C C . ASP A 1 164 ? -23.67042 -22.41492 24.03340 1.000 28.45820 164 ASP A C 1
ATOM 2513 O O . ASP A 1 164 ? -23.52636 -23.29063 23.16545 1.000 27.33637 164 ASP A O 1
ATOM 2522 N N . HIS A 1 165 ? -24.82796 -21.78244 24.21811 1.000 25.87036 165 HIS A N 1
ATOM 2523 C CA . HIS A 1 165 ? -25.94131 -22.05421 23.32828 1.000 26.71490 165 HIS A CA 1
ATOM 2524 C C . HIS A 1 165 ? -25.56324 -21.83303 21.87399 1.000 27.59172 165 HIS A C 1
ATOM 2525 O O . HIS A 1 165 ? -25.86953 -22.67347 21.01066 1.000 28.69413 165 HIS A O 1
ATOM 2539 N N . TYR A 1 166 ? -24.88420 -20.71321 21.59031 1.000 29.89821 166 TYR A N 1
ATOM 2540 C CA . TYR A 1 166 ? -24.43616 -20.37719 20.24505 1.000 30.81165 166 TYR A CA 1
ATOM 2541 C C . TYR A 1 166 ? -23.07131 -20.92323 19.87979 1.000 31.81386 166 TYR A C 1
ATOM 2542 O O . TYR A 1 166 ? -22.57303 -20.59176 18.80401 1.000 44.89012 166 TYR A O 1
ATOM 2560 N N . LYS A 1 167 ? -22.46742 -21.76393 20.72232 1.000 28.28117 167 LYS A N 1
ATOM 2561 C CA . LYS A 1 167 ? -21.22008 -22.42478 20.36957 1.000 34.04723 167 LYS A CA 1
ATOM 2562 C C . LYS A 1 167 ? -20.15333 -21.35829 20.14282 1.000 28.59186 167 LYS A C 1
ATOM 2563 O O . LYS A 1 167 ? -19.40986 -21.41168 19.18509 1.000 29.46640 167 LYS A O 1
ATOM 2582 N N . HIS A 1 168 ? -20.16010 -20.31856 20.95521 1.000 28.38885 168 HIS A N 1
ATOM 2583 C CA . HIS A 1 168 ? -19.40411 -19.13119 20.60102 1.000 27.77994 168 HIS A CA 1
ATOM 2584 C C . HIS A 1 168 ? -18.17945 -19.05892 21.48281 1.000 27.09631 168 HIS A C 1
ATOM 2585 O O . HIS A 1 168 ? -18.30733 -19.17945 22.70663 1.000 27.35661 168 HIS A O 1
ATOM 2599 N N . PRO A 1 169 ? -16.99199 -18.88645 20.91398 1.000 28.26367 169 PRO A N 1
ATOM 2600 C CA . PRO A 1 169 ? -15.76094 -19.02862 21.69579 1.000 30.90864 169 PRO A CA 1
ATOM 2601 C C . PRO A 1 169 ? -15.28130 -17.77739 22.40960 1.000 29.21264 169 PRO A C 1
ATOM 2602 O O . PRO A 1 169 ? -14.20535 -17.83592 23.01175 1.000 27.33117 169 PRO A O 1
ATOM 2613 N N . ALA A 1 170 ? -16.03131 -16.68080 22.38972 1.000 31.31879 170 ALA A N 1
ATOM 2614 C CA . ALA A 1 170 ? -15.54855 -15.45287 23.00860 1.000 29.02498 170 ALA A CA 1
ATOM 2615 C C . ALA A 1 170 ? -15.11392 -15.68960 24.45584 1.000 27.42245 170 ALA A C 1
ATOM 2616 O O . ALA A 1 170 ? -15.73935 -16.47100 25.20617 1.000 25.88251 170 ALA A O 1
ATOM 2623 N N . LEU A 1 171 ? -14.05314 -14.97164 24.84878 1.000 22.70013 171 LEU A N 1
ATOM 2624 C CA . LEU A 1 171 ? -13.62026 -14.95270 26.22764 1.000 21.76666 171 LEU A CA 1
ATOM 2625 C C . LEU A 1 171 ? -14.60527 -14.17079 27.07049 1.000 24.64974 171 LEU A C 1
ATOM 2626 O O . LEU A 1 171 ? -15.24117 -13.21467 26.60085 1.000 24.98342 171 LEU A O 1
ATOM 2642 N N . LEU A 1 172 ? -14.69520 -14.55096 28.35008 1.000 24.49115 172 LEU A N 1
ATOM 2643 C CA . LEU A 1 172 ? -15.60770 -13.92653 29.30293 1.000 19.86173 172 LEU A CA 1
ATOM 2644 C C . LEU A 1 172 ? -14.77701 -13.24280 30.37412 1.000 18.46296 172 LEU A C 1
ATOM 2645 O O . LEU A 1 172 ? -14.15513 -13.92635 31.17774 1.000 18.22542 172 LEU A O 1
ATOM 2661 N N . LEU A 1 173 ? -14.73885 -11.90895 30.35704 1.000 20.87537 173 LEU A N 1
ATOM 2662 C CA . LEU A 1 173 ? -13.98699 -11.09355 31.30696 1.000 20.69915 173 LEU A CA 1
ATOM 2663 C C . LEU A 1 173 ? -14.99219 -10.40555 32.23020 1.000 22.71860 173 LEU A C 1
ATOM 2664 O O . LEU A 1 173 ? -15.92163 -9.73193 31.75302 1.000 20.52644 173 LEU A O 1
ATOM 2680 N N . VAL A 1 174 ? -14.82793 -10.60290 33.54276 1.000 17.89233 174 VAL A N 1
ATOM 2681 C CA . VAL A 1 174 ? -15.80397 -10.15507 34.52197 1.000 19.39224 174 VAL A CA 1
ATOM 2682 C C . VAL A 1 174 ? -15.12087 -9.30341 35.59730 1.000 18.50110 174 VAL A C 1
ATOM 2683 O O . VAL A 1 174 ? -14.19917 -9.75515 36.28471 1.000 17.21316 174 VAL A O 1
ATOM 2696 N N . ASP A 1 175 ? -15.58968 -8.07657 35.74720 1.000 22.77877 175 ASP A N 1
ATOM 2697 C CA . ASP A 1 175 ? -15.22692 -7.17658 36.84919 1.000 20.22295 175 ASP A CA 1
ATOM 2698 C C . ASP A 1 175 ? -16.05519 -7.58034 38.07243 1.000 17.30188 175 ASP A C 1
ATOM 2699 O O . ASP A 1 175 ? -17.27816 -7.42967 38.06698 1.000 14.64945 175 ASP A O 1
ATOM 2708 N N . GLY A 1 176 ? -15.39931 -8.16857 39.07014 1.000 17.04916 176 GLY A N 1
ATOM 2709 C CA . GLY A 1 176 ? -15.97973 -8.49972 40.35690 1.000 14.06092 176 GLY A CA 1
ATOM 2710 C C . GLY A 1 176 ? -15.44301 -7.62609 41.46714 1.000 12.59403 176 GLY A C 1
ATOM 2711 O O . GLY A 1 176 ? -15.31912 -8.06114 42.61725 1.000 15.12397 176 GLY A O 1
ATOM 2715 N N . VAL A 1 177 ? -15.09871 -6.39189 41.11818 1.000 12.26811 177 VAL A N 1
ATOM 2716 C CA . VAL A 1 177 ? -14.48616 -5.47691 42.06939 1.000 16.81040 177 VAL A CA 1
ATOM 2717 C C . VAL A 1 177 ? -15.39016 -5.28099 43.28103 1.000 20.59788 177 VAL A C 1
ATOM 2718 O O . VAL A 1 177 ? -14.92339 -5.32761 44.43289 1.000 14.48888 177 VAL A O 1
ATOM 2731 N N . SER A 1 178 ? -16.70289 -5.05174 43.04872 1.000 19.61921 178 SER A N 1
ATOM 2732 C CA . SER A 1 178 ? -17.62727 -4.86552 44.15721 1.000 16.59753 178 SER A CA 1
ATOM 2733 C C . SER A 1 178 ? -18.54749 -6.07315 44.37516 1.000 19.90267 178 SER A C 1
ATOM 2734 O O . SER A 1 178 ? -19.68274 -5.93168 44.87823 1.000 22.49617 178 SER A O 1
ATOM 2742 N N . SER A 1 179 ? -18.06805 -7.28143 44.02456 1.000 15.36398 179 SER A N 1
ATOM 2743 C CA . SER A 1 179 ? -18.90625 -8.45270 44.22536 1.000 13.27497 179 SER A CA 1
ATOM 2744 C C . SER A 1 179 ? -18.15431 -9.58312 44.89515 1.000 13.81165 179 SER A C 1
ATOM 2745 O O . SER A 1 179 ? -18.73294 -10.25697 45.78157 1.000 18.04493 179 SER A O 1
ATOM 2753 N N . ILE A 1 180 ? -16.88992 -9.79886 44.52021 1.000 12.06514 180 ILE A N 1
ATOM 2754 C CA . ILE A 1 180 ? -16.16786 -10.97439 44.98642 1.000 18.81061 180 ILE A CA 1
ATOM 2755 C C . ILE A 1 180 ? -15.93390 -10.89603 46.48331 1.000 14.55929 180 ILE A C 1
ATOM 2756 O O . ILE A 1 180 ? -15.56012 -9.87749 47.00113 1.000 16.49008 180 ILE A O 1
ATOM 2772 N N A CYS A 1 181 ? -16.18308 -11.99676 47.17029 0.560 12.64581 181 CYS A N 1
ATOM 2773 N N B CYS A 1 181 ? -16.16283 -12.00025 47.18167 0.440 12.65009 181 CYS A N 1
ATOM 2774 C CA A CYS A 1 181 ? -16.14306 -12.10585 48.61335 0.560 14.45354 181 CYS A CA 1
ATOM 2775 C CA B CYS A 1 181 ? -16.13347 -12.08766 48.63596 0.440 14.54383 181 CYS A CA 1
ATOM 2776 C C A CYS A 1 181 ? -17.29296 -11.37167 49.28724 0.560 14.66674 181 CYS A C 1
ATOM 2777 C C B CYS A 1 181 ? -17.29419 -11.35395 49.29342 0.440 16.33357 181 CYS A C 1
ATOM 2778 O O A CYS A 1 181 ? -17.21540 -11.06684 50.47776 0.560 16.23802 181 CYS A O 1
ATOM 2779 O O B CYS A 1 181 ? -17.22309 -11.01941 50.47739 0.440 16.83832 181 CYS A O 1
ATOM 2794 N N . ALA A 1 182 ? -18.36465 -11.09097 48.55265 1.000 16.35865 182 ALA A N 1
ATOM 2795 C CA . ALA A 1 182 ? -19.57984 -10.54135 49.14509 1.000 17.26526 182 ALA A CA 1
ATOM 2796 C C . ALA A 1 182 ? -20.82191 -11.20156 48.53984 1.000 14.77364 182 ALA A C 1
ATOM 2797 O O . ALA A 1 182 ? -21.72619 -11.60274 49.27818 1.000 16.56487 182 ALA A O 1
ATOM 2805 N N . LEU A 1 183 ? -20.87748 -11.26461 47.21062 1.000 14.36323 183 LEU A N 1
ATOM 2806 C CA . LEU A 1 183 ? -21.84867 -12.02669 46.46165 1.000 17.47633 183 LEU A CA 1
ATOM 2807 C C . LEU A 1 183 ? -21.18270 -13.34769 46.08189 1.000 20.61205 183 LEU A C 1
ATOM 2808 O O . LEU A 1 183 ? -19.93465 -13.48237 46.05878 1.000 18.66262 183 LEU A O 1
ATOM 2824 N N . ASP A 1 184 ? -22.01474 -14.30367 45.72112 1.000 18.58903 184 ASP A N 1
ATOM 2825 C CA . ASP A 1 184 ? -21.48824 -15.54284 45.18507 1.000 19.23856 184 ASP A CA 1
ATOM 2826 C C . ASP A 1 184 ? -20.79368 -15.27764 43.85473 1.000 19.95806 184 ASP A C 1
ATOM 2827 O O . ASP A 1 184 ? -21.28360 -14.52820 43.02810 1.000 27.74793 184 ASP A O 1
ATOM 2836 N N . PHE A 1 185 ? -19.64458 -15.90096 43.65510 1.0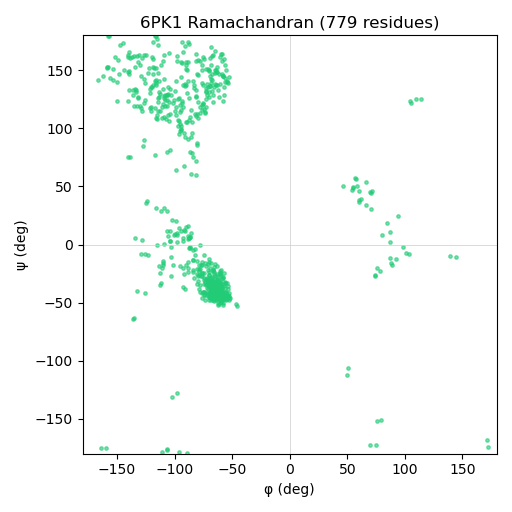00 22.25317 185 PHE A N 1
ATOM 2837 C CA . PHE A 1 185 ? -18.89339 -15.79959 42.42440 1.000 21.52401 185 PHE A CA 1
ATOM 2838 C C . PHE A 1 185 ? -18.32728 -17.17822 42.11682 1.000 21.30890 185 PHE A C 1
ATOM 2839 O O . PHE A 1 185 ? -17.60799 -17.74959 42.93281 1.000 18.65338 185 PHE A O 1
ATOM 2856 N N . ARG A 1 186 ? -18.62991 -17.72089 40.92674 1.000 19.14147 186 ARG A N 1
ATOM 2857 C CA . ARG A 1 186 ? -18.28606 -19.09164 40.60849 1.000 18.94988 186 ARG A CA 1
ATOM 2858 C C . ARG A 1 186 ? -17.51709 -19.10000 39.29994 1.000 18.15970 186 ARG A C 1
ATOM 2859 O O . ARG A 1 186 ? -18.06616 -19.40914 38.25072 1.000 18.69929 186 ARG A O 1
ATOM 2880 N N . MET A 1 187 ? -16.21085 -18.88405 39.39296 1.000 20.38867 187 MET A N 1
ATOM 2881 C CA . MET A 1 187 ? -15.39605 -18.69328 38.20216 1.000 22.66046 187 MET A CA 1
ATOM 2882 C C . MET A 1 187 ? -15.47639 -19.90825 37.30674 1.000 18.43524 187 MET A C 1
ATOM 2883 O O . MET A 1 187 ? -15.71907 -19.79118 36.10661 1.000 18.54695 187 MET A O 1
ATOM 2897 N N . ASP A 1 188 ? -15.27025 -21.08592 37.87159 1.000 20.11714 188 ASP A N 1
ATOM 2898 C CA . ASP A 1 188 ? -15.14696 -22.26186 37.03139 1.000 23.10000 188 ASP A CA 1
ATOM 2899 C C . ASP A 1 188 ? -16.50011 -22.71726 36.50683 1.000 23.08863 188 ASP A C 1
ATOM 2900 O O . ASP A 1 188 ? -16.61810 -23.11072 35.34435 1.000 25.65244 188 ASP A O 1
ATOM 2909 N N . GLU A 1 189 ? -17.52282 -22.68799 37.35835 1.000 23.18543 189 GLU A N 1
ATOM 2910 C CA . GLU A 1 189 ? -18.85917 -23.12684 36.95708 1.000 24.78871 189 GLU A CA 1
ATOM 2911 C C . GLU A 1 189 ? -19.43902 -22.19453 35.91313 1.000 23.49841 189 GLU A C 1
ATOM 2912 O O . GLU A 1 189 ? -20.13239 -22.63102 34.99275 1.000 24.79780 189 GLU A O 1
ATOM 2924 N N . TRP A 1 190 ? -19.17116 -20.89371 36.04252 1.000 22.65159 190 TRP A N 1
ATOM 2925 C CA . TRP A 1 190 ? -19.66132 -19.94413 35.06081 1.000 23.24219 190 TRP A CA 1
ATOM 2926 C C . TRP A 1 190 ? -18.74975 -19.84669 33.83998 1.000 23.44730 190 TRP A C 1
ATOM 2927 O O . TRP A 1 190 ? -19.11282 -19.17105 32.87645 1.000 26.19585 190 TRP A O 1
ATOM 2948 N N . GLY A 1 191 ? -17.60726 -20.52699 33.84428 1.000 23.60220 191 GLY A N 1
ATOM 2949 C CA . GLY A 1 191 ? -16.62891 -20.39406 32.77070 1.000 23.54614 191 GLY A CA 1
ATOM 2950 C C . GLY A 1 191 ? -16.06838 -18.99446 32.57146 1.000 24.26034 191 GLY A C 1
ATOM 2951 O O . GLY A 1 191 ? -15.85964 -18.54837 31.43159 1.000 24.96039 191 GLY A O 1
ATOM 2955 N N . VAL A 1 192 ? -15.83451 -18.27680 33.65898 1.000 23.75877 192 VAL A N 1
ATOM 2956 C CA . VAL A 1 192 ? -15.18375 -16.97518 33.56538 1.000 20.87716 192 VAL A CA 1
ATOM 2957 C C . VAL A 1 192 ? -13.72942 -17.16534 33.18993 1.000 20.08279 192 VAL A C 1
ATOM 2958 O O . VAL A 1 192 ? -13.04880 -18.01133 33.76054 1.000 28.80628 192 VAL A O 1
ATOM 2971 N N . ASP A 1 193 ? -13.25739 -16.41558 32.18625 1.000 19.23522 193 ASP A N 1
ATOM 2972 C CA . ASP A 1 193 ? -11.86527 -16.54382 31.74332 1.000 24.85167 193 ASP A CA 1
ATOM 2973 C C . ASP A 1 193 ? -10.92488 -15.58825 32.45807 1.000 24.69855 193 ASP A C 1
ATOM 2974 O O . ASP A 1 193 ? -9.81145 -15.95861 32.79255 1.000 24.07817 193 ASP A O 1
ATOM 2983 N N . VAL A 1 194 ? -11.35858 -14.36372 32.72270 1.000 20.62795 194 VAL A N 1
ATOM 2984 C CA . VAL A 1 194 ? -10.61332 -13.43923 33.56779 1.000 18.19132 194 VAL A CA 1
ATOM 2985 C C . VAL A 1 194 ? -11.57901 -12.82969 34.57205 1.000 16.80592 194 VAL A C 1
ATOM 2986 O O . VAL A 1 194 ? -12.55599 -12.17905 34.18746 1.000 19.99195 194 VAL A O 1
ATOM 2999 N N . ALA A 1 195 ? -11.33226 -13.05162 35.84560 1.000 22.83945 195 ALA A N 1
ATOM 3000 C CA . ALA A 1 195 ? -12.08291 -12.37745 36.90700 1.000 18.66779 195 ALA A CA 1
ATOM 3001 C C . ALA A 1 195 ? -11.11895 -11.47593 37.67083 1.000 17.94593 195 ALA A C 1
ATOM 3002 O O . ALA A 1 195 ? -9.92313 -11.78769 37.77453 1.000 20.85223 195 ALA A O 1
ATOM 3009 N N . LEU A 1 196 ? -11.63201 -10.34783 38.18208 1.000 14.42662 196 LEU A N 1
ATOM 3010 C CA . LEU A 1 196 ? -10.79429 -9.39614 38.88778 1.000 18.76018 196 LEU A CA 1
ATOM 3011 C C . LEU A 1 196 ? -11.53130 -8.75086 40.05752 1.000 17.40832 196 LEU A C 1
ATOM 3012 O O . LEU A 1 196 ? -12.75131 -8.56963 40.03996 1.000 16.22099 196 LEU A O 1
ATOM 3028 N N . THR A 1 197 ? -10.75892 -8.39094 41.08810 1.000 14.18310 197 THR A N 1
ATOM 3029 C CA . THR A 1 197 ? -11.28407 -7.60229 42.19249 1.000 14.66832 197 THR A CA 1
ATOM 3030 C C . THR A 1 197 ? -10.16746 -6.70441 42.71468 1.000 14.85690 197 THR A C 1
ATOM 3031 O O . THR A 1 197 ? -9.01988 -6.75563 42.24713 1.000 16.44054 197 THR A O 1
ATOM 3042 N N . GLY A 1 198 ? -10.54540 -5.80692 43.61490 1.000 14.59305 198 GLY A N 1
ATOM 3043 C CA . GLY A 1 198 ? -9.61006 -4.89392 44.22914 1.000 15.63881 198 GLY A CA 1
ATOM 3044 C C . GLY A 1 198 ? -9.60779 -5.14196 45.72326 1.000 15.93522 198 GLY A C 1
ATOM 3045 O O . GLY A 1 198 ? -10.62154 -5.52222 46.30869 1.000 17.59289 198 GLY A O 1
ATOM 3049 N N . SER A 1 199 ? -8.48053 -4.83336 46.34839 1.000 12.21328 199 SER A N 1
ATOM 3050 C CA . SER A 1 199 ? -8.28867 -5.14813 47.75386 1.000 14.22238 199 SER A CA 1
ATOM 3051 C C . SER A 1 199 ? -9.14449 -4.29454 48.66898 1.000 16.05380 199 SER A C 1
ATOM 3052 O O . SER A 1 199 ? -9.48134 -4.74274 49.77441 1.000 16.46461 199 SER A O 1
ATOM 3060 N N . GLN A 1 200 ? -9.53138 -3.09265 48.24908 1.000 17.68972 200 GLN A N 1
ATOM 3061 C CA . GLN A 1 200 ? -10.23102 -2.18763 49.15776 1.000 17.57076 200 GLN A CA 1
ATOM 3062 C C . GLN A 1 200 ? -11.74019 -2.40278 49.18674 1.000 16.55900 200 GLN A C 1
ATOM 3063 O O . GLN A 1 200 ? -12.45387 -1.60895 49.79737 1.000 13.08566 200 GLN A O 1
ATOM 3077 N N . LYS A 1 201 ? -12.25047 -3.42548 48.51755 1.000 14.22453 201 LYS A N 1
ATOM 3078 C CA . LYS A 1 201 ? -13.66970 -3.71554 48.51597 1.000 14.65323 201 LYS A CA 1
ATOM 3079 C C . LYS A 1 201 ? -13.93136 -4.82802 49.55689 1.000 13.91696 201 LYS A C 1
ATOM 3080 O O . LYS A 1 201 ? -13.47536 -4.66218 50.69311 1.000 13.53167 201 LYS A O 1
ATOM 3099 N N . ALA A 1 202 ? -14.61000 -5.92550 49.21137 1.000 15.94123 202 ALA A N 1
ATOM 3100 C CA . ALA A 1 202 ? -15.07920 -6.86217 50.21789 1.000 19.76179 202 ALA A CA 1
ATOM 3101 C C . ALA A 1 202 ? -13.93500 -7.54595 50.95666 1.000 16.16118 202 ALA A C 1
ATOM 3102 O O . ALA A 1 202 ? -14.13763 -7.97466 52.10139 1.000 13.92521 202 ALA A O 1
ATOM 3109 N N . LEU A 1 203 ? -12.75980 -7.68222 50.32983 1.000 13.48731 203 LEU A N 1
ATOM 3110 C CA . LEU A 1 203 ? -11.59647 -8.20549 51.03741 1.000 17.49957 203 LEU A CA 1
ATOM 3111 C C . LEU A 1 203 ? -11.24113 -7.39406 52.27919 1.000 16.55330 203 LEU A C 1
ATOM 3112 O O . LEU A 1 203 ? -10.55986 -7.92156 53.15793 1.000 12.69108 203 LEU A O 1
ATOM 3128 N N . SER A 1 204 ? -11.62456 -6.12019 52.32851 1.000 17.46794 204 SER A N 1
ATOM 3129 C CA . SER A 1 204 ? -11.52380 -5.25531 53.51587 1.000 14.30639 204 SER A CA 1
ATOM 3130 C C . SER A 1 204 ? -10.07032 -4.90509 53.84352 1.000 14.49007 204 SER A C 1
ATOM 3131 O O . SER A 1 204 ? -9.67326 -4.92046 55.00542 1.000 13.15793 204 SER A O 1
ATOM 3139 N N . LEU A 1 205 ? -9.30469 -4.54034 52.79356 1.000 11.21898 205 LEU A N 1
ATOM 3140 C CA . LEU A 1 205 ? -7.93041 -4.10492 52.91835 1.000 14.33995 205 LEU A CA 1
ATOM 3141 C C . LEU A 1 205 ? -7.74012 -2.64421 52.51389 1.000 13.87803 205 LEU A C 1
ATOM 3142 O O . LEU A 1 205 ? -8.65693 -2.01962 51.94472 1.000 10.47798 205 LEU A O 1
ATOM 3158 N N . PRO A 1 206 ? -6.55907 -2.06345 52.73545 1.000 12.90896 206 PRO A N 1
ATOM 3159 C CA . PRO A 1 206 ? -6.21456 -0.84610 51.98461 1.000 13.42910 206 PRO A CA 1
ATOM 3160 C C . PRO A 1 206 ? -6.27848 -1.07382 50.47284 1.000 15.25036 206 PRO A C 1
ATOM 3161 O O . PRO A 1 206 ? -6.28766 -2.20951 49.96808 1.000 14.46696 206 PRO A O 1
ATOM 3172 N N . THR A 1 207 ? -6.40010 0.03524 49.75553 1.000 14.77213 207 THR A N 1
ATOM 3173 C CA . THR A 1 207 ? -6.18893 0.05753 48.30893 1.000 17.76920 207 THR A CA 1
ATOM 3174 C C . THR A 1 207 ? -4.79523 -0.41342 47.98471 1.000 16.38715 207 THR A C 1
ATOM 3175 O O . THR A 1 207 ? -3.87917 -0.18862 48.75617 1.000 13.69816 207 THR A O 1
ATOM 3186 N N . GLY A 1 208 ? -4.63228 -1.09169 46.84598 1.000 16.19110 208 GLY A N 1
ATOM 3187 C CA . GLY A 1 208 ? -3.28403 -1.37559 46.39463 1.000 18.38410 208 GLY A CA 1
ATOM 3188 C C . GLY A 1 208 ? -3.00753 -2.74245 45.80740 1.000 18.05462 208 GLY A C 1
ATOM 3189 O O . GLY A 1 208 ? -1.89672 -2.96087 45.32296 1.000 14.04918 208 GLY A O 1
ATOM 3193 N N . LEU A 1 209 ? -3.94118 -3.69182 45.90166 1.000 15.87435 209 LEU A N 1
ATOM 3194 C CA . LEU A 1 209 ? -3.84260 -4.93515 45.15844 1.000 14.17614 209 LEU A CA 1
ATOM 3195 C C . LEU A 1 209 ? -4.97332 -4.97183 44.13544 1.000 15.38994 209 LEU A C 1
ATOM 3196 O O . LEU A 1 209 ? -6.14073 -4.68163 44.47996 1.000 12.87370 209 LEU A O 1
ATOM 3212 N N . GLY A 1 210 ? -4.60973 -5.29643 42.87183 1.000 13.67014 210 GLY A N 1
ATOM 3213 C CA . GLY A 1 210 ? -5.55426 -5.64699 41.82542 1.000 21.00651 210 GLY A CA 1
ATOM 3214 C C . GLY A 1 210 ? -5.35850 -7.11745 41.52831 1.000 22.11740 210 GLY A C 1
ATOM 3215 O O . GLY A 1 210 ? -4.32812 -7.55995 40.98999 1.000 16.17347 210 GLY A O 1
ATOM 3219 N N . ILE A 1 211 ? -6.34837 -7.89866 41.94003 1.000 19.79778 211 ILE A N 1
ATOM 3220 C CA . ILE A 1 211 ? -6.22733 -9.33982 41.97996 1.000 17.39684 211 ILE A CA 1
ATOM 3221 C C . ILE A 1 211 ? -6.88988 -9.88905 40.73382 1.000 15.59109 211 ILE A C 1
ATOM 3222 O O . ILE A 1 211 ? -8.08447 -9.69784 40.49803 1.000 16.82568 211 ILE A O 1
ATOM 3238 N N . VAL A 1 212 ? -6.10586 -10.55042 39.92282 1.000 16.98700 212 VAL A N 1
ATOM 3239 C CA . VAL A 1 212 ? -6.54383 -11.03013 38.62520 1.000 18.06652 212 VAL A CA 1
ATOM 3240 C C . VAL A 1 212 ? -6.42503 -12.54024 38.64701 1.000 20.93873 212 VAL A C 1
ATOM 3241 O O . VAL A 1 212 ? -5.41625 -13.09231 39.09374 1.000 28.22870 212 VAL A O 1
ATOM 3254 N N . CYS A 1 213 ? -7.42967 -13.21123 38.11828 1.000 21.81773 213 CYS A N 1
ATOM 3255 C CA . CYS A 1 213 ? -7.38719 -14.65977 38.04687 1.000 24.01997 213 CYS A CA 1
ATOM 3256 C C . CYS A 1 213 ? -7.77809 -15.07464 36.64657 1.000 21.94270 213 CYS A C 1
ATOM 3257 O O . CYS A 1 213 ? -8.83344 -14.65786 36.13563 1.000 20.88835 213 CYS A O 1
ATOM 3265 N N . ALA A 1 214 ? -6.90888 -15.86698 36.01993 1.000 21.33110 214 ALA A N 1
ATOM 3266 C CA . ALA A 1 214 ? -7.05203 -16.20194 34.61260 1.000 21.94743 214 ALA A CA 1
ATOM 3267 C C . ALA A 1 214 ? -7.29183 -17.68819 34.43460 1.000 21.34714 214 ALA A C 1
ATOM 3268 O O . ALA A 1 214 ? -6.64891 -18.50291 35.09298 1.000 23.56713 214 ALA A O 1
ATOM 3275 N N . SER A 1 215 ? -8.16288 -18.03737 33.48342 1.000 21.21760 215 SER A N 1
ATOM 3276 C CA . SER A 1 215 ? -8.40926 -19.42336 33.14606 1.000 22.29256 215 SER A CA 1
ATOM 3277 C C . SER A 1 215 ? -7.32266 -19.95303 32.20257 1.000 23.24016 215 SER A C 1
ATOM 3278 O O . SER A 1 215 ? -6.55905 -19.19732 31.60079 1.000 23.16360 215 SER A O 1
ATOM 3286 N N . PRO A 1 216 ? -7.22807 -21.25079 32.06365 1.000 24.22438 216 PRO A N 1
ATOM 3287 C CA . PRO A 1 216 ? -6.30799 -21.79575 31.04697 1.000 25.34093 216 PRO A CA 1
ATOM 3288 C C . PRO A 1 216 ? -6.56829 -21.22046 29.68110 1.000 25.92816 216 PRO A C 1
ATOM 3289 O O . PRO A 1 216 ? -5.62850 -20.94560 28.93633 1.000 30.19347 216 PRO A O 1
ATOM 3300 N N . LYS A 1 217 ? -7.82075 -20.96462 29.36064 1.000 26.45072 217 LYS A N 1
ATOM 3301 C CA . LYS A 1 217 ? -8.15081 -20.39773 28.05776 1.000 27.96783 217 LYS A CA 1
ATOM 3302 C C . LYS A 1 217 ? -7.61937 -18.98236 27.90475 1.000 26.26369 217 LYS A C 1
ATOM 3303 O O . LYS A 1 217 ? -7.07227 -18.63163 26.84631 1.000 27.42575 217 LYS A O 1
ATOM 3322 N N . ALA A 1 218 ? -7.71559 -18.17281 28.96158 1.000 24.50881 218 ALA A N 1
ATOM 3323 C CA . ALA A 1 218 ? -7.12348 -16.84040 28.91004 1.000 26.33251 218 ALA A CA 1
ATOM 3324 C C . ALA A 1 218 ? -5.59423 -16.90854 28.80569 1.000 27.91395 218 ALA A C 1
ATOM 3325 O O . ALA A 1 218 ? -4.97383 -16.09837 28.10965 1.000 26.32880 218 ALA A O 1
ATOM 3332 N N . LEU A 1 219 ? -4.96930 -17.83939 29.52199 1.000 25.27691 219 LEU A N 1
ATOM 3333 C CA . LEU A 1 219 ? -3.52624 -17.99480 29.41419 1.000 29.01070 219 LEU A CA 1
ATOM 3334 C C . LEU A 1 219 ? -3.14187 -18.41082 27.99979 1.000 31.73771 219 LEU A C 1
ATOM 3335 O O . LEU A 1 219 ? -2.17914 -17.88646 27.42628 1.000 27.39365 219 LEU A O 1
ATOM 3351 N N . GLU A 1 220 ? -3.90118 -19.32902 27.40143 1.000 33.64253 220 GLU A N 1
ATOM 3352 C CA . GLU A 1 220 ? -3.65286 -19.67836 26.00377 1.000 33.00972 220 GLU A CA 1
ATOM 3353 C C . GLU A 1 220 ? -3.71692 -18.43118 25.12122 1.000 32.64100 220 GLU A C 1
ATOM 3354 O O . GLU A 1 220 ? -2.86493 -18.22612 24.24639 1.000 31.72730 220 GLU A O 1
ATOM 3366 N N . ALA A 1 221 ? -4.67643 -17.54478 25.39172 1.000 31.98235 221 ALA A N 1
ATOM 3367 C CA . ALA A 1 221 ? -4.87793 -16.37180 24.54389 1.000 29.01339 221 ALA A CA 1
ATOM 3368 C C . ALA A 1 221 ? -3.69543 -15.39809 24.59407 1.000 29.63885 221 ALA A C 1
ATOM 3369 O O . ALA A 1 221 ? -3.51390 -14.62021 23.65976 1.000 30.10935 221 ALA A O 1
ATOM 3376 N N . THR A 1 222 ? -2.90916 -15.38355 25.66859 1.000 25.83382 222 THR A N 1
ATOM 3377 C CA . THR A 1 222 ? -1.77847 -14.46521 25.70297 1.000 26.65580 222 THR A CA 1
ATOM 3378 C C . THR A 1 222 ? -0.79911 -14.75007 24.56046 1.000 29.70101 222 THR A C 1
ATOM 3379 O O . THR A 1 222 ? -0.08189 -13.84579 24.11154 1.000 34.69748 222 THR A O 1
ATOM 3390 N N . LYS A 1 223 ? -0.78783 -15.98138 24.04196 1.000 30.09762 223 LYS A N 1
ATOM 3391 C CA . LYS A 1 223 ? 0.14616 -16.33323 22.96278 1.000 34.41379 223 LYS A CA 1
ATOM 3392 C C . LYS A 1 223 ? -0.12222 -15.52006 21.69997 1.000 37.27965 223 LYS A C 1
ATOM 3393 O O . LYS A 1 223 ? 0.79736 -15.23015 20.94053 1.000 40.45830 223 LYS A O 1
ATOM 3412 N N . THR A 1 224 ? -1.37254 -15.16409 21.44963 1.000 40.95937 224 THR A N 1
ATOM 3413 C CA . THR A 1 224 ? -1.76850 -14.39644 20.28253 1.000 39.84328 224 THR A CA 1
ATOM 3414 C C . THR A 1 224 ? -2.04299 -12.92724 20.58406 1.000 36.97715 224 THR A C 1
ATOM 3415 O O . THR A 1 224 ? -2.38200 -12.18093 19.65359 1.000 36.71365 224 THR A O 1
ATOM 3426 N N . SER A 1 225 ? -1.94009 -12.50027 21.85051 1.000 32.36964 225 SER A N 1
ATOM 3427 C CA . SER A 1 225 ? -2.22027 -11.11537 22.22019 1.000 32.05628 225 SER A CA 1
ATOM 3428 C C . SER A 1 225 ? -1.09417 -10.20509 21.74049 1.000 32.51629 225 SER A C 1
ATOM 3429 O O . SER A 1 225 ? 0.05440 -10.35086 22.15685 1.000 30.55504 225 SER A O 1
ATOM 3437 N N . LYS A 1 226 ? -1.41134 -9.26162 20.86366 1.000 32.59914 226 LYS A N 1
ATOM 3438 C CA . LYS A 1 226 ? -0.43591 -8.30531 20.37349 1.000 28.96349 226 LYS A CA 1
ATOM 3439 C C . LYS A 1 226 ? -0.59513 -6.92288 21.00445 1.000 30.15988 226 LYS A C 1
ATOM 3440 O O . LYS A 1 226 ? 0.02444 -5.96958 20.52846 1.000 28.20562 226 LYS A O 1
ATOM 3459 N N . SER A 1 227 ? -1.40712 -6.78646 22.06752 1.000 27.71019 227 SER A N 1
ATOM 3460 C CA . SER A 1 227 ? -1.38756 -5.56099 22.84395 1.000 25.61400 227 SER A CA 1
ATOM 3461 C C . SER A 1 227 ? -0.05697 -5.45400 23.59690 1.000 30.57902 227 SER A C 1
ATOM 3462 O O . SER A 1 227 ? 0.62983 -6.45145 23.87916 1.000 25.03206 227 SER A O 1
ATOM 3470 N N . LEU A 1 228 ? 0.32102 -4.22540 23.88950 1.000 28.93734 228 LEU A N 1
ATOM 3471 C CA . LEU A 1 228 ? 1.57325 -3.94194 24.57361 1.000 26.38271 228 LEU A CA 1
ATOM 3472 C C . LEU A 1 228 ? 1.36188 -3.91669 26.08441 1.000 31.41552 228 LEU A C 1
ATOM 3473 O O . LEU A 1 228 ? 0.35340 -3.38385 26.58526 1.000 31.23078 228 LEU A O 1
ATOM 3489 N N . LYS A 1 229 ? 2.29691 -4.53868 26.80127 1.000 25.16615 229 LYS A N 1
ATOM 3490 C CA . LYS A 1 229 ? 2.23970 -4.55168 28.24350 1.000 25.54048 229 LYS A CA 1
ATOM 3491 C C . LYS A 1 229 ? 3.61207 -4.92110 28.76564 1.000 23.10038 229 LYS A C 1
ATOM 3492 O O . LYS A 1 229 ? 4.34908 -5.69215 28.13984 1.000 21.84726 229 LYS A O 1
ATOM 3511 N N . VAL A 1 230 ? 3.97053 -4.31741 29.89765 1.000 25.51278 230 VAL A N 1
ATOM 3512 C CA . VAL A 1 230 ? 5.16978 -4.74942 30.62626 1.000 23.68841 230 VAL A CA 1
ATOM 3513 C C . VAL A 1 230 ? 4.82111 -4.83897 32.10582 1.000 23.21669 230 VAL A C 1
ATOM 3514 O O . VAL A 1 230 ? 4.79081 -5.93211 32.68940 1.000 20.31132 230 VAL A O 1
ATOM 3527 N N . PHE A 1 231 ? 4.47329 -3.70048 32.70847 1.000 21.81530 231 PHE A N 1
ATOM 3528 C CA . PHE A 1 231 ? 4.09557 -3.71551 34.11207 1.000 20.80192 231 PHE A CA 1
ATOM 3529 C C . PHE A 1 231 ? 2.95815 -4.69942 34.37851 1.000 21.21178 231 PHE A C 1
ATOM 3530 O O . PHE A 1 231 ? 2.96052 -5.38872 35.40841 1.000 17.60049 231 PHE A O 1
ATOM 3547 N N . PHE A 1 232 ? 1.96402 -4.74576 33.48960 1.000 16.80145 232 PHE A N 1
ATOM 3548 C CA . PHE A 1 232 ? 0.81439 -5.60008 33.67687 1.000 16.72639 232 PHE A CA 1
ATOM 3549 C C . PHE A 1 232 ? 0.94384 -6.96164 32.97350 1.000 23.35973 232 PHE A C 1
ATOM 3550 O O . PHE A 1 232 ? -0.06492 -7.70782 32.90406 1.000 19.16187 232 PHE A O 1
ATOM 3567 N N . ASP A 1 233 ? 2.14491 -7.31703 32.47411 1.000 23.24312 233 ASP A N 1
ATOM 3568 C CA . ASP A 1 233 ? 2.31288 -8.54360 31.68065 1.000 21.65054 233 ASP A CA 1
ATOM 3569 C C . ASP A 1 233 ? 2.31651 -9.79096 32.56761 1.000 26.92381 233 ASP A C 1
ATOM 3570 O O . ASP A 1 233 ? 3.19202 -9.95863 33.42254 1.000 22.25547 233 ASP A O 1
ATOM 3579 N N . TRP A 1 234 ? 1.36761 -10.68623 32.32869 1.000 24.81782 234 TRP A N 1
ATOM 3580 C CA . TRP A 1 234 ? 1.29208 -11.93247 33.09102 1.000 27.26549 234 TRP A CA 1
ATOM 3581 C C . TRP A 1 234 ? 2.52233 -12.80872 32.89153 1.000 21.49344 234 TRP A C 1
ATOM 3582 O O . TRP A 1 234 ? 2.89599 -13.58816 33.77683 1.000 22.64152 234 TRP A O 1
ATOM 3603 N N . ASN A 1 235 ? 3.15331 -12.72484 31.73698 1.000 20.47325 235 ASN A N 1
ATOM 3604 C CA . ASN A 1 235 ? 4.22756 -13.67620 31.45430 1.000 33.30949 235 ASN A CA 1
ATOM 3605 C C . ASN A 1 235 ? 5.41181 -13.49552 32.40638 1.000 25.21550 235 ASN A C 1
ATOM 3606 O O . ASN A 1 235 ? 6.05691 -14.46888 32.78506 1.000 22.26878 235 ASN A O 1
ATOM 3617 N N . ASP A 1 236 ? 5.73784 -12.26077 32.76880 1.000 25.66256 236 ASP A N 1
ATOM 3618 C CA . ASP A 1 236 ? 6.79949 -12.02785 33.74333 1.000 25.93304 236 ASP A CA 1
ATOM 3619 C C . ASP A 1 236 ? 6.48245 -12.67606 35.09130 1.000 26.69147 236 ASP A C 1
ATOM 3620 O O . ASP A 1 236 ? 7.36919 -13.22786 35.73547 1.000 27.09342 236 ASP A O 1
ATOM 3629 N N . TYR A 1 237 ? 5.23717 -12.58513 35.54759 1.000 22.82965 237 TYR A N 1
ATOM 3630 C CA . TYR A 1 237 ? 4.84567 -13.24443 36.77496 1.000 21.67096 237 TYR A CA 1
ATOM 3631 C C . TYR A 1 237 ? 5.02734 -14.73869 36.62004 1.000 23.52481 237 TYR A C 1
ATOM 3632 O O . TYR A 1 237 ? 5.65752 -15.38107 37.45511 1.000 21.10300 237 TYR A O 1
ATOM 3650 N N . LEU A 1 238 ? 4.47797 -15.31164 35.54552 1.000 19.57092 238 LEU A N 1
ATOM 3651 C CA . LEU A 1 238 ? 4.60558 -16.75111 35.34344 1.000 21.16261 238 LEU A CA 1
ATOM 3652 C C . LEU A 1 238 ? 6.07371 -17.18337 35.30597 1.000 24.73225 238 LEU A C 1
ATOM 3653 O O . LEU A 1 238 ? 6.42432 -18.25570 35.79490 1.000 26.20451 238 LEU A O 1
ATOM 3669 N N . LYS A 1 239 ? 6.95513 -16.35520 34.74463 1.000 23.31443 239 LYS A N 1
ATOM 3670 C CA . LYS A 1 239 ? 8.38403 -16.67027 34.76926 1.000 28.18534 239 LYS A CA 1
ATOM 3671 C C . LYS A 1 239 ? 8.90470 -16.77838 36.20473 1.000 23.07209 239 LYS A C 1
ATOM 3672 O O . LYS A 1 239 ? 9.70231 -17.67371 36.53600 1.000 21.25892 239 LYS A O 1
ATOM 3691 N N . PHE A 1 240 ? 8.48480 -15.87165 37.05890 1.000 22.06032 240 PHE A N 1
ATOM 3692 C CA . PHE A 1 240 ? 8.98107 -15.86041 38.42801 1.000 24.60982 240 PHE A CA 1
ATOM 3693 C C . PHE A 1 240 ? 8.28798 -16.88629 39.29444 1.000 22.97084 240 PHE A C 1
ATOM 3694 O O . PHE A 1 240 ? 8.92052 -17.38720 40.23536 1.000 20.33084 240 PHE A O 1
ATOM 3711 N N . TYR A 1 241 ? 7.03299 -17.25347 38.96153 1.000 22.45840 241 TYR A N 1
ATOM 3712 C CA . TYR A 1 241 ? 6.38156 -18.38152 39.63632 1.000 24.14240 241 TYR A CA 1
ATOM 3713 C C . TYR A 1 241 ? 7.20343 -19.65072 39.43179 1.000 24.84983 241 TYR A C 1
ATOM 3714 O O . TYR A 1 241 ? 7.40061 -20.43046 40.35254 1.000 24.26272 241 TYR A O 1
ATOM 3732 N N . LYS A 1 242 ? 7.68296 -19.87407 38.21273 1.000 30.72809 242 LYS A N 1
ATOM 3733 C CA . LYS A 1 242 ? 8.46236 -21.06767 37.89112 1.000 32.04150 242 LYS A CA 1
ATOM 3734 C C . LYS A 1 242 ? 9.79647 -21.04925 38.57877 1.000 25.53476 242 LYS A C 1
ATOM 3735 O O . LYS A 1 242 ? 10.26298 -22.09695 39.02274 1.000 28.97058 242 LYS A O 1
ATOM 3754 N N . LEU A 1 243 ? 10.38941 -19.87047 38.73089 1.000 31.56599 243 LEU A N 1
ATOM 3755 C CA . LEU A 1 243 ? 11.64379 -19.75373 39.46849 1.000 34.11693 243 LEU A CA 1
ATOM 3756 C C . LEU A 1 243 ? 11.46021 -19.92431 40.95875 1.000 33.01985 243 LEU A C 1
ATOM 3757 O O . LEU A 1 243 ? 12.44522 -20.16716 41.65281 1.000 37.68259 243 LEU A O 1
ATOM 3773 N N . GLY A 1 244 ? 10.22961 -19.77723 41.47415 1.000 30.95671 244 GLY A N 1
ATOM 3774 C CA . GLY A 1 244 ? 10.00329 -19.90365 42.90203 1.000 30.14720 244 GLY A CA 1
ATOM 3775 C C . GLY A 1 244 ? 10.19638 -18.64315 43.70649 1.000 21.27447 244 GLY A C 1
ATOM 3776 O O . GLY A 1 244 ? 10.00458 -18.68146 44.90100 1.000 22.92621 244 GLY A O 1
ATOM 3780 N N . THR A 1 245 ? 10.51359 -17.50979 43.08524 1.000 28.21326 245 THR A N 1
ATOM 3781 C CA . THR A 1 245 ? 10.60342 -16.23466 43.79562 1.000 29.04350 245 THR A CA 1
ATOM 3782 C C . THR A 1 245 ? 9.38591 -15.33394 43.59844 1.000 25.82210 245 THR A C 1
ATOM 3783 O O . THR A 1 245 ? 9.24735 -14.35889 44.34378 1.000 21.30666 245 THR A O 1
ATOM 3794 N N . TYR A 1 246 ? 8.56727 -15.59799 42.56447 1.000 19.44556 246 TYR A N 1
ATOM 3795 C CA . TYR A 1 246 ? 7.23466 -15.02535 42.40196 1.000 21.44769 246 TYR A CA 1
ATOM 3796 C C . TYR A 1 246 ? 7.11525 -13.56927 41.98974 1.000 17.95925 246 TYR A C 1
ATOM 3797 O O . TYR A 1 246 ? 6.15600 -13.22915 41.30291 1.000 21.54260 246 TYR A O 1
ATOM 3815 N N . TRP A 1 247 ? 8.08074 -12.73546 42.28656 1.000 18.30304 247 TRP A N 1
ATOM 3816 C CA . TRP A 1 247 ? 7.92136 -11.29466 42.11290 1.000 19.57393 247 TRP A CA 1
ATOM 3817 C C . TRP A 1 247 ? 8.87030 -10.74241 41.04712 1.000 18.67115 247 TRP A C 1
ATOM 3818 O O . TRP A 1 247 ? 10.10534 -10.72892 41.25987 1.000 16.77105 247 TRP A O 1
ATOM 3839 N N . PRO A 1 248 ? 8.34883 -10.29599 39.88674 1.000 17.61724 248 PRO A N 1
ATOM 3840 C CA . PRO A 1 248 ? 9.23134 -9.69061 38.87182 1.000 17.95771 248 PRO A CA 1
ATOM 3841 C C . PRO A 1 248 ? 9.68912 -8.29693 39.27640 1.000 21.47528 248 PRO A C 1
ATOM 3842 O O . PRO A 1 248 ? 10.64265 -7.77851 38.69773 1.000 21.32315 248 PRO A O 1
ATOM 3853 N N . TYR A 1 249 ? 9.02803 -7.67532 40.24816 1.000 23.20366 249 TYR A N 1
ATOM 3854 C CA . TYR A 1 249 ? 9.42679 -6.38049 40.79212 1.000 20.94433 249 TYR A CA 1
ATOM 3855 C C . TYR A 1 249 ? 8.80713 -6.30061 42.18628 1.000 17.75159 249 TYR A C 1
ATOM 3856 O O . TYR A 1 249 ? 8.16416 -7.25102 42.64550 1.000 19.30626 249 TYR A O 1
ATOM 3874 N N . THR A 1 250 ? 9.05655 -5.18903 42.88567 1.000 13.86752 250 THR A N 1
ATOM 3875 C CA . THR A 1 250 ? 8.84535 -5.14353 44.32738 1.000 13.15973 250 THR A CA 1
ATOM 3876 C C . THR A 1 250 ? 7.35149 -5.13056 44.65740 1.000 14.73870 250 THR A C 1
ATOM 3877 O O . THR A 1 250 ? 6.61184 -4.29826 44.11054 1.000 15.67604 250 THR A O 1
ATOM 3888 N N . PRO A 1 251 ? 6.86899 -6.01750 45.53013 1.000 15.34152 251 PRO A N 1
ATOM 3889 C CA . PRO A 1 251 ? 5.51284 -5.88922 46.08474 1.000 15.83890 251 PRO A CA 1
ATOM 3890 C C . PRO A 1 251 ? 5.48649 -5.07941 47.37863 1.000 18.98553 251 PRO A C 1
ATOM 3891 O O . PRO A 1 251 ? 6.53392 -4.74689 47.96061 1.000 15.62946 251 PRO A O 1
ATOM 3902 N N . SER A 1 252 ? 4.25244 -4.76974 47.81255 1.000 13.81470 252 SER A N 1
ATOM 3903 C CA . SER A 1 252 ? 4.01761 -4.18510 49.11083 1.000 15.48875 252 SER A CA 1
ATOM 3904 C C . SER A 1 252 ? 4.01974 -5.28793 50.16760 1.000 16.74831 252 SER A C 1
ATOM 3905 O O . SER A 1 252 ? 3.07301 -6.08381 50.25743 1.000 18.02063 252 SER A O 1
ATOM 3913 N N . ILE A 1 253 ? 5.05686 -5.28667 51.01378 1.000 13.77709 253 ILE A N 1
ATOM 3914 C CA . ILE A 1 253 ? 5.20629 -6.29351 52.06931 1.000 15.61881 253 ILE A CA 1
ATOM 3915 C C . ILE A 1 253 ? 4.00574 -6.22645 52.99169 1.000 12.05840 253 ILE A C 1
ATOM 3916 O O . ILE A 1 253 ? 3.48078 -7.24360 53.42023 1.000 11.82301 253 ILE A O 1
ATOM 3932 N N . GLN A 1 254 ? 3.60474 -5.01293 53.36061 1.000 13.36859 254 GLN A N 1
ATOM 3933 C CA . GLN A 1 254 ? 2.49566 -4.80389 54.27996 1.000 14.69696 254 GLN A CA 1
ATOM 3934 C C . GLN A 1 254 ? 1.21013 -5.37879 53.73116 1.000 12.85994 254 GLN A C 1
ATOM 3935 O O . GLN A 1 254 ? 0.45584 -5.99737 54.47191 1.000 12.16296 254 GLN A O 1
ATOM 3949 N N . LEU A 1 255 ? 0.94515 -5.20860 52.44528 1.000 14.57630 255 LEU A N 1
ATOM 3950 C CA . LEU A 1 255 ? -0.31351 -5.67607 51.89423 1.000 13.91547 255 LEU A CA 1
ATOM 3951 C C . LEU A 1 255 ? -0.34092 -7.19413 51.78117 1.000 14.20574 255 LEU A C 1
ATOM 3952 O O . LEU A 1 255 ? -1.42048 -7.79413 51.85143 1.000 13.77834 255 LEU A O 1
ATOM 3968 N N . LEU A 1 256 ? 0.82041 -7.82395 51.57838 1.000 13.64381 256 LEU A N 1
ATOM 3969 C CA . LEU A 1 256 ? 0.88868 -9.28143 51.52002 1.000 15.41310 256 LEU A CA 1
ATOM 3970 C C . LEU A 1 256 ? 0.56095 -9.88586 52.87603 1.000 15.58522 256 LEU A C 1
ATOM 3971 O O . LEU A 1 256 ? -0.19013 -10.85238 52.94458 1.000 13.24872 256 LEU A O 1
ATOM 3987 N N . TYR A 1 257 ? 1.15180 -9.36691 53.96973 1.000 14.61092 257 TYR A N 1
ATOM 3988 C CA . TYR A 1 257 ? 0.75601 -9.84210 55.29707 1.000 11.19571 257 TYR A CA 1
ATOM 3989 C C . TYR A 1 257 ? -0.68575 -9.48253 55.61791 1.000 13.81240 257 TYR A C 1
ATOM 3990 O O . TYR A 1 257 ? -1.38987 -10.26766 56.28408 1.000 12.43512 257 TYR A O 1
ATOM 4008 N N . GLY A 1 258 ? -1.14418 -8.28667 55.18948 1.000 14.16718 258 GLY A N 1
ATOM 4009 C CA . GLY A 1 258 ? -2.54085 -7.95129 55.41524 1.000 16.29475 258 GLY A CA 1
ATOM 4010 C C . GLY A 1 258 ? -3.50136 -8.88248 54.67958 1.000 13.07935 258 GLY A C 1
ATOM 4011 O O . GLY A 1 258 ? -4.52102 -9.30931 55.21682 1.000 12.30874 258 GLY A O 1
ATOM 4015 N N . LEU A 1 259 ? -3.18125 -9.22644 53.44565 1.000 11.77338 259 LEU A N 1
ATOM 4016 C CA . LEU A 1 259 ? -4.02305 -10.17094 52.72347 1.000 13.39007 259 LEU A CA 1
ATOM 4017 C C . LEU A 1 259 ? -4.03159 -11.52329 53.42705 1.000 12.83910 259 LEU A C 1
ATOM 4018 O O . LEU A 1 259 ? -5.06413 -12.19150 53.48372 1.000 11.52349 259 LEU A O 1
ATOM 4034 N N . ARG A 1 260 ? -2.88311 -11.94473 53.97051 1.000 15.53435 260 ARG A N 1
ATOM 4035 C CA . ARG A 1 260 ? -2.84430 -13.19784 54.72105 1.000 14.97185 260 ARG A CA 1
ATOM 4036 C C . ARG A 1 260 ? -3.84295 -13.17389 55.87526 1.000 15.52043 260 ARG A C 1
ATOM 4037 O O . ARG A 1 260 ? -4.61912 -14.11549 56.07165 1.000 15.02248 260 ARG A O 1
ATOM 4058 N N . ALA A 1 261 ? -3.87333 -12.07824 56.61405 1.000 14.26054 261 ALA A N 1
ATOM 4059 C CA . ALA A 1 261 ? -4.78503 -11.96176 57.74537 1.000 16.90018 261 ALA A CA 1
ATOM 4060 C C . ALA A 1 261 ? -6.23057 -11.83454 57.27781 1.000 15.27364 261 ALA A C 1
ATOM 4061 O O . ALA A 1 261 ? -7.14916 -12.35812 57.92921 1.000 12.61250 261 ALA A O 1
ATOM 4068 N N . ALA A 1 262 ? -6.45360 -11.14160 56.14508 1.000 15.68364 262 ALA A N 1
ATOM 4069 C CA . ALA A 1 262 ? -7.82026 -10.97772 55.64664 1.000 16.03748 262 ALA A CA 1
ATOM 4070 C C . ALA A 1 262 ? -8.40970 -12.31376 55.22148 1.000 16.66680 262 ALA A C 1
ATOM 4071 O O . ALA A 1 262 ? -9.56567 -12.64295 55.55558 1.000 15.99424 262 ALA A O 1
ATOM 4078 N N . LEU A 1 263 ? -7.61523 -13.09573 54.48588 1.000 13.53075 263 LEU A N 1
ATOM 4079 C CA . LEU A 1 263 ? -8.05429 -14.41773 54.08964 1.000 15.39765 263 LEU A CA 1
ATOM 4080 C C . LEU A 1 263 ? -8.30470 -15.29691 55.31678 1.000 18.39608 263 LEU A C 1
ATOM 4081 O O . LEU A 1 263 ? -9.28562 -16.06128 55.35196 1.000 16.08193 263 LEU A O 1
ATOM 4097 N N . ASP A 1 264 ? -7.42176 -15.23250 56.32234 1.000 14.66221 264 ASP A N 1
ATOM 4098 C CA . ASP A 1 264 ? -7.64399 -16.04253 57.52300 1.000 13.62551 264 ASP A CA 1
ATOM 4099 C C . ASP A 1 264 ? -8.99491 -15.70856 58.17467 1.000 14.39862 264 ASP A C 1
ATOM 4100 O O . ASP A 1 264 ? -9.74027 -16.60612 58.55777 1.000 16.21862 264 ASP A O 1
ATOM 4109 N N . LEU A 1 265 ? -9.34745 -14.42973 58.26798 1.000 17.81009 265 LEU A N 1
ATOM 4110 C CA . LEU A 1 265 ? -10.65068 -14.03992 58.81774 1.000 20.14624 265 LEU A CA 1
ATOM 4111 C C . LEU A 1 265 ? -11.81576 -14.49276 57.93469 1.000 19.94999 265 LEU A C 1
ATOM 4112 O O . LEU A 1 265 ? -12.88801 -14.85712 58.44462 1.000 16.70273 265 LEU A O 1
ATOM 4128 N N . ILE A 1 266 ? -11.66730 -14.36478 56.60581 1.000 18.22136 266 ILE A N 1
ATOM 4129 C CA . ILE A 1 266 ? -12.69561 -14.83783 55.68333 1.000 14.93227 266 ILE A CA 1
ATOM 4130 C C . ILE A 1 266 ? -12.95132 -16.32214 55.90478 1.000 15.56794 266 ILE A C 1
ATOM 4131 O O . ILE A 1 266 ? -14.09641 -16.76918 56.01235 1.000 19.00425 266 ILE A O 1
ATOM 4147 N N . PHE A 1 267 ? -11.88784 -17.11660 56.00756 1.000 16.86520 267 PHE A N 1
ATOM 4148 C CA . PHE A 1 267 ? -12.06446 -18.57080 56.15412 1.000 18.74755 267 PHE A CA 1
ATOM 4149 C C . PHE A 1 267 ? -12.59357 -18.90430 57.53489 1.000 21.80885 267 PHE A C 1
ATOM 4150 O O . PHE A 1 267 ? -13.32914 -19.87357 57.70328 1.000 20.08500 267 PHE A O 1
ATOM 4167 N N . GLU A 1 268 ? -12.24653 -18.10615 58.54024 1.000 19.40372 268 GLU A N 1
ATOM 4168 C CA . GLU A 1 268 ? -12.77738 -18.36682 59.86780 1.000 21.48779 268 GLU A CA 1
ATOM 4169 C C . GLU A 1 268 ? -14.28401 -18.08583 59.93585 1.000 16.91889 268 GLU A C 1
ATOM 4170 O O . GLU A 1 268 ? -15.02612 -18.84245 60.55522 1.000 16.96643 268 GLU A O 1
ATOM 4182 N N . GLU A 1 269 ? -14.75098 -16.97432 59.36518 1.000 15.80911 269 GLU A N 1
ATOM 4183 C CA . GLU A 1 269 ? -16.19233 -16.72280 59.32016 1.000 17.70725 269 GLU A CA 1
ATOM 4184 C C . GLU A 1 269 ? -16.87609 -17.69437 58.37282 1.000 19.90290 269 GLU A C 1
ATOM 4185 O O . GLU A 1 269 ? -17.97993 -18.17557 58.66512 1.000 17.29028 269 GLU A O 1
ATOM 4197 N N . GLY A 1 270 ? -16.23764 -17.97159 57.21473 1.000 18.32228 270 GLY A N 1
ATOM 4198 C CA . GLY A 1 270 ? -16.78898 -18.92410 56.25954 1.000 19.91900 270 GLY A CA 1
ATOM 4199 C C . GLY A 1 270 ? -17.36325 -18.15643 55.07216 1.000 22.89086 270 GLY A C 1
ATOM 4200 O O . GLY A 1 270 ? -18.25755 -17.32960 55.26723 1.000 18.42652 270 GLY A O 1
ATOM 4204 N N . LEU A 1 271 ? -16.88932 -18.42182 53.84076 1.000 22.25268 271 LEU A N 1
ATOM 4205 C CA . LEU A 1 271 ? -17.35690 -17.63695 52.69976 1.000 20.94455 271 LEU A CA 1
ATOM 4206 C C . LEU A 1 271 ? -18.88849 -17.62067 52.58931 1.000 21.04448 271 LEU A C 1
ATOM 4207 O O . LEU A 1 271 ? -19.50118 -16.57589 52.34816 1.000 19.75278 271 LEU A O 1
ATOM 4223 N N . GLU A 1 272 ? -19.53717 -18.76384 52.78303 1.000 21.38494 272 GLU A N 1
ATOM 4224 C CA . GLU A 1 272 ? -21.00116 -18.78492 52.62463 1.000 21.60683 272 GLU A CA 1
ATOM 4225 C C . GLU A 1 272 ? -21.70713 -17.96834 53.71721 1.000 19.53671 272 GLU A C 1
ATOM 4226 O O . GLU A 1 272 ? -22.76793 -17.37318 53.46946 1.000 18.55993 272 GLU A O 1
ATOM 4238 N N . ASN A 1 273 ? -21.11046 -17.91693 54.92157 1.000 19.53545 273 ASN A N 1
ATOM 4239 C CA . ASN A 1 273 ? -21.63929 -17.05489 55.96847 1.000 18.25669 273 ASN A CA 1
ATOM 4240 C C . ASN A 1 273 ? -21.44432 -15.59374 55.65665 1.000 16.55583 273 ASN A C 1
ATOM 4241 O O . ASN A 1 273 ? -22.29071 -14.76571 56.03510 1.000 15.44585 273 ASN A O 1
ATOM 4252 N N . ILE A 1 274 ? -20.35140 -15.26516 54.98009 1.000 16.52329 274 ILE A N 1
ATOM 4253 C CA . ILE A 1 274 ? -20.11116 -13.88568 54.56475 1.000 15.62315 274 ILE A CA 1
ATOM 4254 C C . ILE A 1 274 ? -21.14977 -13.47799 53.52973 1.000 14.58074 274 ILE A C 1
ATOM 4255 O O . ILE A 1 274 ? -21.67713 -12.35975 53.54658 1.000 13.44252 274 ILE A O 1
ATOM 4271 N N . ILE A 1 275 ? -21.38032 -14.33576 52.54377 1.000 15.68637 275 ILE A N 1
ATOM 4272 C CA . ILE A 1 275 ? -22.39307 -14.05039 51.52342 1.000 19.05472 275 ILE A CA 1
ATOM 4273 C C . ILE A 1 275 ? -23.77280 -13.83963 52.17334 1.000 17.08120 275 ILE A C 1
ATOM 4274 O O . ILE A 1 275 ? -24.50223 -12.91074 51.81265 1.000 14.98917 275 ILE A O 1
ATOM 4290 N N . ALA A 1 276 ? -24.14870 -14.68998 53.15009 1.000 17.31107 276 ALA A N 1
ATOM 4291 C CA . ALA A 1 276 ? -25.44224 -14.55431 53.82509 1.000 15.81466 276 ALA A CA 1
ATOM 4292 C C . ALA A 1 276 ? -25.48528 -13.27086 54.64516 1.000 18.33179 276 ALA A C 1
ATOM 4293 O O . ALA A 1 276 ? -26.51104 -12.58126 54.66585 1.000 15.45889 276 ALA A O 1
ATOM 4300 N N . ARG A 1 277 ? -24.34357 -12.86492 55.23416 1.000 16.90214 277 ARG A N 1
ATOM 4301 C CA . ARG A 1 277 ? -24.33132 -11.61310 55.98181 1.000 13.14496 277 ARG A CA 1
ATOM 4302 C C . ARG A 1 277 ? -24.60039 -10.40667 55.08429 1.000 11.62485 277 ARG A C 1
ATOM 4303 O O . ARG A 1 277 ? -25.40926 -9.52694 55.43320 1.000 11.65376 277 ARG A O 1
ATOM 4324 N N . HIS A 1 278 ? -23.97746 -10.36897 53.90446 1.000 14.44103 278 HIS A N 1
ATOM 4325 C CA . HIS A 1 278 ? -24.23612 -9.27030 52.95938 1.000 13.64621 278 HIS A CA 1
ATOM 4326 C C . HIS A 1 278 ? -25.69545 -9.27324 52.51473 1.000 15.53789 278 HIS A C 1
ATOM 4327 O O . HIS A 1 278 ? -26.30767 -8.22010 52.35175 1.000 14.87713 278 HIS A O 1
ATOM 4341 N N . ALA A 1 279 ? -26.26339 -10.45315 52.28934 1.000 14.35068 279 ALA A N 1
ATOM 4342 C CA . ALA A 1 279 ? -27.65701 -10.52596 51.88881 1.000 17.17756 279 ALA A CA 1
ATOM 4343 C C . ALA A 1 279 ? -28.58148 -9.92744 52.94817 1.000 16.25545 279 ALA A C 1
ATOM 4344 O O . ALA A 1 279 ? -29.50600 -9.18700 52.60697 1.000 19.00499 279 ALA A O 1
ATOM 4351 N N . ARG A 1 280 ? -28.32437 -10.20031 54.23259 1.000 17.52413 280 ARG A N 1
ATOM 4352 C CA . ARG A 1 280 ? -29.14899 -9.63202 55.31169 1.000 15.87279 280 ARG A CA 1
ATOM 4353 C C . ARG A 1 280 ? -29.05194 -8.11200 55.35444 1.000 15.90944 280 ARG A C 1
ATOM 4354 O O . ARG A 1 280 ? -30.05248 -7.40596 55.57061 1.000 18.05894 280 ARG A O 1
ATOM 4375 N N . LEU A 1 281 ? -27.84010 -7.59910 55.21914 1.000 16.12715 281 LEU A N 1
ATOM 4376 C CA . LEU A 1 281 ? -27.60525 -6.15740 55.27696 1.000 16.90676 281 LEU A CA 1
ATOM 4377 C C . LEU A 1 281 ? -28.19641 -5.44502 54.08921 1.000 17.49017 281 LEU A C 1
ATOM 4378 O O . LEU A 1 281 ? -28.70575 -4.32549 54.23120 1.000 18.06131 281 LEU A O 1
ATOM 4394 N N . GLY A 1 282 ? -28.07520 -6.03254 52.89435 1.000 14.59785 282 GLY A N 1
ATOM 4395 C CA . GLY A 1 282 ? -28.73717 -5.43275 51.73590 1.000 18.77775 282 GLY A CA 1
ATOM 4396 C C . GLY A 1 282 ? -30.25529 -5.42745 51.87248 1.000 16.22398 282 GLY A C 1
ATOM 4397 O O . GLY A 1 282 ? -30.92217 -4.40643 51.64554 1.000 13.79375 282 GLY A O 1
ATOM 4401 N N . LYS A 1 283 ? -30.82235 -6.56262 52.28646 1.000 13.08882 283 LYS A N 1
ATOM 4402 C CA . LYS A 1 283 ? -32.26205 -6.62628 52.45751 1.000 15.07799 283 LYS A CA 1
ATOM 4403 C C . LYS A 1 283 ? -32.71904 -5.61928 53.49820 1.000 13.71821 283 LYS A C 1
ATOM 4404 O O . LYS A 1 283 ? -33.64714 -4.85220 53.26452 1.000 13.84558 283 LYS A O 1
ATOM 4423 N N . ALA A 1 284 ? -32.04800 -5.58648 54.63442 1.000 15.93202 284 ALA A N 1
ATOM 4424 C CA . ALA A 1 284 ? -32.33026 -4.60526 55.67097 1.000 15.69792 284 ALA A CA 1
ATOM 4425 C C . ALA A 1 284 ? -32.32604 -3.18230 55.15264 1.000 15.93540 284 ALA A C 1
ATOM 4426 O O . ALA A 1 284 ? -33.21682 -2.38594 55.50580 1.000 13.96631 284 ALA A O 1
ATOM 4433 N N . THR A 1 285 ? -31.30975 -2.83340 54.34800 1.000 13.60078 285 THR A N 1
ATOM 4434 C CA . THR A 1 285 ? -31.22632 -1.49266 53.78880 1.000 12.98565 285 THR A CA 1
ATOM 4435 C C . THR A 1 285 ? -32.39406 -1.22083 52.85032 1.000 15.74369 285 THR A C 1
ATOM 4436 O O . THR A 1 285 ? -32.96049 -0.12109 52.85897 1.000 12.81898 285 THR A O 1
ATOM 4447 N N . ARG A 1 286 ? -32.80121 -2.22813 52.06496 1.000 15.00590 286 ARG A N 1
ATOM 4448 C CA . ARG A 1 286 ? -33.83300 -1.98383 51.07272 1.000 13.82982 286 ARG A CA 1
ATOM 4449 C C . ARG A 1 286 ? -35.19972 -1.85126 51.74558 1.000 18.95995 286 ARG A C 1
ATOM 4450 O O . ARG A 1 286 ? -36.05642 -1.07565 51.28978 1.000 13.38918 286 ARG A O 1
ATOM 4471 N N . LEU A 1 287 ? -35.40443 -2.60409 52.82938 1.000 16.65870 287 LEU A N 1
ATOM 4472 C CA . LEU A 1 287 ? -36.60151 -2.43124 53.62643 1.000 17.69086 287 LEU A CA 1
ATOM 4473 C C . LEU A 1 287 ? -36.67178 -1.04014 54.24379 1.000 18.06123 287 LEU A C 1
ATOM 4474 O O . LEU A 1 287 ? -37.75728 -0.45454 54.33496 1.000 15.47596 287 LEU A O 1
ATOM 4490 N N . ALA A 1 288 ? -35.53766 -0.51257 54.70246 1.000 17.37521 288 ALA A N 1
ATOM 4491 C CA . ALA A 1 288 ? -35.54988 0.81368 55.29670 1.000 15.80069 288 ALA A CA 1
ATOM 4492 C C . ALA A 1 288 ? -35.87872 1.88404 54.26586 1.000 15.29591 288 ALA A C 1
ATOM 4493 O O . ALA A 1 288 ? -36.66880 2.80151 54.54742 1.000 15.64368 288 ALA A O 1
ATOM 4500 N N . VAL A 1 289 ? -35.26492 1.79646 53.07667 1.000 18.10641 289 VAL A N 1
ATOM 4501 C CA . VAL A 1 289 ? -35.53976 2.75333 52.01113 1.000 15.83832 289 VAL A CA 1
ATOM 4502 C C . VAL A 1 289 ? -37.04060 2.75588 51.65882 1.000 20.29617 289 VAL A C 1
ATOM 4503 O O . VAL A 1 289 ? -37.65073 3.80871 51.46459 1.000 19.26722 289 VAL A O 1
ATOM 4516 N N . GLU A 1 290 ? -37.67423 1.57592 51.59964 1.000 14.97180 290 GLU A N 1
ATOM 4517 C CA . GLU A 1 290 ? -39.11116 1.53034 51.32833 1.000 16.59421 290 GLU A CA 1
ATOM 4518 C C . GLU A 1 290 ? -39.93291 2.14723 52.45785 1.000 15.21751 290 GLU A C 1
ATOM 4519 O O . GLU A 1 290 ? -40.87964 2.87942 52.20234 1.000 16.34607 290 GLU A O 1
ATOM 4531 N N . ALA A 1 291 ? -39.53318 1.94779 53.69855 1.000 16.64189 291 ALA A N 1
ATOM 4532 C CA . ALA A 1 291 ? -40.25176 2.55031 54.81383 1.000 19.10138 291 ALA A CA 1
ATOM 4533 C C . ALA A 1 291 ? -40.13337 4.05280 54.77634 1.000 17.42198 291 ALA A C 1
ATOM 4534 O O . ALA A 1 291 ? -41.03452 4.75431 55.21958 1.000 20.30694 291 ALA A O 1
ATOM 4541 N N . TRP A 1 292 ? -38.99450 4.57200 54.33589 1.000 22.56954 292 TRP A N 1
ATOM 4542 C CA . TRP A 1 292 ? -38.82853 6.01334 54.22719 1.000 18.58220 292 TRP A CA 1
ATOM 4543 C C . TRP A 1 292 ? -39.70967 6.58781 53.13183 1.000 17.61588 292 TRP A C 1
ATOM 4544 O O . TRP A 1 292 ? -39.93034 7.78934 53.11167 1.000 20.42819 292 TRP A O 1
ATOM 4565 N N . GLY A 1 293 ? -40.22662 5.76455 52.23311 1.000 19.75685 293 GLY A N 1
ATOM 4566 C CA . GLY A 1 293 ? -40.99496 6.26932 51.11157 1.000 20.92503 293 GLY A CA 1
ATOM 4567 C C . GLY A 1 293 ? -40.12300 6.64019 49.91903 1.000 22.36793 293 GLY A C 1
ATOM 4568 O O . GLY A 1 293 ? -40.61522 7.28436 48.99268 1.000 20.18474 293 GLY A O 1
ATOM 4572 N N . LEU A 1 294 ? -38.83654 6.27161 49.92863 1.000 20.55132 294 LEU A N 1
ATOM 4573 C CA . LEU A 1 294 ? -37.92821 6.57429 48.83702 1.000 19.06887 294 LEU A CA 1
ATOM 4574 C C . LEU A 1 294 ? -37.86968 5.36354 47.91923 1.000 21.96445 294 LEU A C 1
ATOM 4575 O O . LEU A 1 294 ? -38.47465 4.33018 48.18130 1.000 25.42031 294 LEU A O 1
ATOM 4591 N N . LYS A 1 295 ? -37.05757 5.45665 46.87122 1.000 19.90462 295 LYS A N 1
ATOM 4592 C CA . LYS A 1 295 ? -37.06478 4.45869 45.80957 1.000 24.18993 295 LYS A CA 1
ATOM 4593 C C . LYS A 1 295 ? -35.65456 3.93771 45.64179 1.000 20.06044 295 LYS A C 1
ATOM 4594 O O . LYS A 1 295 ? -34.69968 4.69251 45.71483 1.000 20.80217 295 LYS A O 1
ATOM 4613 N N . ASN A 1 296 ? -35.54428 2.64566 45.45054 1.000 19.09932 296 ASN A N 1
ATOM 4614 C CA . ASN A 1 296 ? -34.31045 2.01359 45.02534 1.000 19.43944 296 ASN A CA 1
ATOM 4615 C C . ASN A 1 296 ? -34.06833 2.38585 43.58038 1.000 20.15519 296 ASN A C 1
ATOM 4616 O O . ASN A 1 296 ? -34.98783 2.36502 42.77568 1.000 22.09545 296 ASN A O 1
ATOM 4627 N N . CYS A 1 297 ? -32.83221 2.75167 43.24643 1.000 18.06165 297 CYS A N 1
ATOM 4628 C CA . CYS A 1 297 ? -32.49662 2.98492 41.84167 1.000 20.58223 297 CYS A CA 1
ATOM 4629 C C . CYS A 1 297 ? -32.70967 1.72133 41.00294 1.000 16.93362 297 CYS A C 1
ATOM 4630 O O . CYS A 1 297 ? -33.05492 1.79563 39.82679 1.000 17.35981 297 CYS A O 1
ATOM 4638 N N . THR A 1 298 ? -32.39119 0.56343 41.55216 1.000 18.55762 298 THR A N 1
ATOM 4639 C CA . THR A 1 298 ? -32.57418 -0.69103 40.83586 1.000 26.28907 298 THR A CA 1
ATOM 4640 C C . THR A 1 298 ? -34.03072 -0.88392 40.42605 1.000 21.27575 298 THR A C 1
ATOM 4641 O O . THR A 1 298 ? -34.92379 -0.84141 41.25650 1.000 17.92989 298 THR A O 1
ATOM 4652 N N . GLN A 1 299 ? -34.26565 -1.07433 39.14425 1.000 18.64516 299 GLN A N 1
ATOM 4653 C CA . GLN A 1 299 ? -35.61759 -1.02758 38.61950 1.000 27.13205 299 GLN A CA 1
ATOM 4654 C C . GLN A 1 299 ? -36.35509 -2.36106 38.64721 1.000 24.62445 299 GLN A C 1
ATOM 4655 O O . GLN A 1 299 ? -37.57527 -2.33541 38.48608 1.000 23.08618 299 GLN A O 1
ATOM 4669 N N . LYS A 1 300 ? -35.66446 -3.50337 38.83533 1.000 19.13770 300 LYS A N 1
ATOM 4670 C CA . LYS A 1 300 ? -36.32144 -4.80377 38.91543 1.000 26.39508 300 LYS A CA 1
ATOM 4671 C C . LYS A 1 300 ? -35.63635 -5.62004 39.99770 1.000 20.21192 300 LYS A C 1
ATOM 4672 O O . LYS A 1 300 ? -34.43186 -5.50263 40.18240 1.000 16.95260 300 LYS A O 1
ATOM 4691 N N . GLU A 1 301 ? -36.41293 -6.48502 40.67132 1.000 18.30786 301 GLU A N 1
ATOM 4692 C CA . GLU A 1 301 ? -35.89651 -7.26487 41.79634 1.000 17.04835 301 GLU A CA 1
ATOM 4693 C C . GLU A 1 301 ? -34.79171 -8.21553 41.35853 1.000 19.50712 301 GLU A C 1
ATOM 4694 O O . GLU A 1 301 ? -33.89908 -8.54934 42.15787 1.000 17.01479 301 GLU A O 1
ATOM 4706 N N . GLU A 1 302 ? -34.80929 -8.63249 40.09253 1.000 18.27308 302 GLU A N 1
ATOM 4707 C CA . GLU A 1 302 ? -33.76194 -9.54209 39.63235 1.000 19.36464 302 GLU A CA 1
ATOM 4708 C C . GLU A 1 302 ? -32.37053 -8.91760 39.64274 1.000 18.01032 302 GLU A C 1
ATOM 4709 O O . GLU A 1 302 ? -31.38980 -9.65911 39.59474 1.000 22.01721 302 GLU A O 1
ATOM 4721 N N . TRP A 1 303 ? -32.25243 -7.59363 39.72423 1.000 20.87049 303 TRP A N 1
ATOM 4722 C CA . TRP A 1 303 ? -30.94398 -6.91051 39.68111 1.000 22.83270 303 TRP A CA 1
ATOM 4723 C C . TRP A 1 303 ? -30.45458 -6.36846 41.03527 1.000 21.24726 303 TRP A C 1
ATOM 4724 O O . TRP A 1 303 ? -29.37383 -5.72986 41.11557 1.000 16.68287 303 TRP A O 1
ATOM 4745 N N . ILE A 1 304 ? -31.16385 -6.69159 42.11416 1.000 19.34623 304 ILE A N 1
ATOM 4746 C CA . ILE A 1 304 ? -30.80910 -6.12498 43.40572 1.000 18.19518 304 ILE A CA 1
ATOM 4747 C C . ILE A 1 304 ? -29.34941 -6.48617 43.75424 1.000 15.05076 304 ILE A C 1
ATOM 4748 O O . ILE A 1 304 ? -28.85471 -7.57283 43.44359 1.000 19.71490 304 ILE A O 1
ATOM 4764 N N . SER A 1 305 ? -28.67051 -5.55936 44.42752 1.000 13.20244 305 SER A N 1
ATOM 4765 C CA . SER A 1 305 ? -27.27100 -5.67915 44.83594 1.000 15.28638 305 SER A CA 1
ATOM 4766 C C . SER A 1 305 ? -27.20778 -5.74724 46.35124 1.000 13.51427 305 SER A C 1
ATOM 4767 O O . SER A 1 305 ? -27.68635 -4.84365 47.03511 1.000 13.70706 305 SER A O 1
ATOM 4775 N N . ASN A 1 306 ? -26.55107 -6.76298 46.86830 1.000 15.57708 306 ASN A N 1
ATOM 4776 C CA . ASN A 1 306 ? -26.33366 -6.89398 48.30561 1.000 16.58443 306 ASN A CA 1
ATOM 4777 C C . ASN A 1 306 ? -25.03399 -6.25716 48.76104 1.000 16.75393 306 ASN A C 1
ATOM 4778 O O . ASN A 1 306 ? -24.67746 -6.43679 49.91231 1.000 18.22173 306 ASN A O 1
ATOM 4789 N N . THR A 1 307 ? -24.35414 -5.46572 47.90557 1.000 16.21561 307 THR A N 1
ATOM 4790 C CA . THR A 1 307 ? -23.20483 -4.68964 48.33764 1.000 14.18661 307 THR A CA 1
ATOM 4791 C C . THR A 1 307 ? -23.40992 -3.18860 48.37094 1.000 16.73628 307 THR A C 1
ATOM 4792 O O . THR A 1 307 ? -22.65067 -2.50397 49.09274 1.000 17.24113 307 THR A O 1
ATOM 4803 N N . VAL A 1 308 ? -24.40411 -2.66020 47.65670 1.000 18.03858 308 VAL A N 1
ATOM 4804 C CA . VAL A 1 308 ? -24.65602 -1.22124 47.65613 1.000 14.52887 308 VAL A CA 1
ATOM 4805 C C . VAL A 1 308 ? -26.11476 -0.97656 47.29089 1.000 14.00768 308 VAL A C 1
ATOM 4806 O O . VAL A 1 308 ? -26.69546 -1.65924 46.43109 1.000 15.11576 308 VAL A O 1
ATOM 4819 N N . THR A 1 309 ? -26.68719 0.03117 47.92617 1.000 14.68130 309 THR A N 1
ATOM 4820 C CA . THR A 1 309 ? -28.04636 0.47036 47.63299 1.000 18.71613 309 THR A CA 1
ATOM 4821 C C . THR A 1 309 ? -27.98365 1.92049 47.19149 1.000 18.95657 309 THR A C 1
ATOM 4822 O O . THR A 1 309 ? -27.52362 2.79323 47.94094 1.000 19.93512 309 THR A O 1
ATOM 4833 N N . ALA A 1 310 ? -28.40957 2.17233 45.96591 1.000 17.42798 310 ALA A N 1
ATOM 4834 C CA . ALA A 1 310 ? -28.45976 3.52962 45.45439 1.000 15.90677 310 ALA A CA 1
ATOM 4835 C C . ALA A 1 310 ? -29.88607 4.03401 45.70658 1.000 18.84266 310 ALA A C 1
ATOM 4836 O O . ALA A 1 310 ? -30.84082 3.48032 45.16591 1.000 20.37480 310 ALA A O 1
ATOM 4843 N N . VAL A 1 311 ? -30.02307 5.05792 46.54737 1.000 15.16335 311 VAL A N 1
ATOM 4844 C CA . VAL A 1 311 ? -31.29972 5.60607 46.94898 1.000 15.85646 311 VAL A CA 1
ATOM 4845 C C . VAL A 1 311 ? -31.63094 6.82216 46.09767 1.000 19.92617 311 VAL A C 1
ATOM 4846 O O . VAL A 1 311 ? -30.86481 7.78582 46.03201 1.000 19.57656 311 VAL A O 1
ATOM 4859 N N . MET A 1 312 ? -32.78486 6.79870 45.47731 1.000 18.87051 312 MET A N 1
ATOM 4860 C CA . MET A 1 312 ? -33.26625 7.92859 44.69231 1.000 24.28647 312 MET A CA 1
ATOM 4861 C C . MET A 1 312 ? -34.07720 8.86094 45.57681 1.000 27.17927 312 MET A C 1
ATOM 4862 O O . MET A 1 312 ? -34.88719 8.40067 46.38815 1.000 23.56328 312 MET A O 1
ATOM 4876 N N . VAL A 1 313 ? -33.85399 10.16178 45.42413 1.000 29.78225 313 VAL A N 1
ATOM 4877 C CA . VAL A 1 313 ? -34.51177 11.16803 46.25375 1.000 27.04902 313 VAL A CA 1
ATOM 4878 C C . VAL A 1 313 ? -35.47447 11.95452 45.36578 1.000 26.61829 313 VAL A C 1
ATOM 4879 O O . VAL A 1 313 ? -35.27556 12.02828 44.14084 1.000 27.55279 313 VAL A O 1
ATOM 4892 N N . PRO A 1 314 ? -36.52142 12.54685 45.93429 1.000 23.56831 314 PRO A N 1
ATOM 4893 C CA . PRO A 1 314 ? -37.45908 13.33161 45.13559 1.000 27.54851 314 PRO A CA 1
ATOM 4894 C C . PRO A 1 314 ? -36.75399 14.48325 44.44739 1.000 28.09590 314 PRO A C 1
ATOM 4895 O O . PRO A 1 314 ? -35.66212 14.90111 44.86398 1.000 26.60662 314 PRO A O 1
ATOM 4906 N N . PRO A 1 315 ? -37.39895 15.07496 43.44130 1.000 35.39645 315 PRO A N 1
ATOM 4907 C CA . PRO A 1 315 ? -36.70216 16.04508 42.58702 1.000 37.32975 315 PRO A CA 1
ATOM 4908 C C . PRO A 1 315 ? -36.30044 17.34539 43.28669 1.000 36.46299 315 PRO A C 1
ATOM 4909 O O . PRO A 1 315 ? -35.41019 18.04494 42.78027 1.000 31.80572 315 PRO A O 1
ATOM 4920 N N . HIS A 1 316 ? -36.94402 17.71613 44.39079 1.000 27.41418 316 HIS A N 1
ATOM 4921 C CA . HIS A 1 316 ? -36.58100 18.93477 45.10254 1.000 27.00989 316 HIS A CA 1
ATOM 4922 C C . HIS A 1 316 ? -35.49236 18.73620 46.12771 1.000 24.88095 316 HIS A C 1
ATOM 4923 O O . HIS A 1 316 ? -35.05691 19.73126 46.71479 1.000 26.45593 316 HIS A O 1
ATOM 4937 N N . ILE A 1 317 ? -35.03052 17.50271 46.31937 1.000 23.07926 317 ILE A N 1
ATOM 4938 C CA . ILE A 1 317 ? -33.99328 17.15181 47.29052 1.000 21.51994 317 ILE A CA 1
ATOM 4939 C C . ILE A 1 317 ? -32.69706 16.87381 46.52465 1.000 20.92695 317 ILE A C 1
ATOM 4940 O O . ILE A 1 317 ? -32.70599 16.17404 45.50735 1.000 20.98802 317 ILE A O 1
ATOM 4956 N N . ASP A 1 318 ? -31.57294 17.40638 47.01447 1.000 21.27337 318 ASP A N 1
ATOM 4957 C CA . ASP A 1 318 ? -30.28202 17.23893 46.36245 1.000 22.02531 318 ASP A CA 1
ATOM 4958 C C . ASP A 1 318 ? -29.52701 16.12550 47.07364 1.000 21.31041 318 ASP A C 1
ATOM 4959 O O . ASP A 1 318 ? -29.11903 16.27216 48.24696 1.000 20.08651 318 ASP A O 1
ATOM 4968 N N . GLY A 1 319 ? -29.33898 15.00296 46.37597 1.000 18.97110 319 GLY A N 1
ATOM 4969 C CA . GLY A 1 319 ? -28.64908 13.89017 47.01832 1.000 21.37928 319 GLY A CA 1
ATOM 4970 C C . GLY A 1 319 ? -27.23260 14.23263 47.48050 1.000 19.71105 319 GLY A C 1
ATOM 4971 O O . GLY A 1 319 ? -26.71424 13.64730 48.44120 1.000 19.31739 319 GLY A O 1
ATOM 4975 N N . SER A 1 320 ? -26.59873 15.17754 46.82926 1.000 16.74806 320 SER A N 1
ATOM 4976 C CA . SER A 1 320 ? -25.25084 15.49460 47.21312 1.000 17.55615 320 SER A CA 1
ATOM 4977 C C . SER A 1 320 ? -25.22680 16.37548 48.45470 1.000 17.41200 320 SER A C 1
ATOM 4978 O O . SER A 1 320 ? -24.26416 16.30970 49.21911 1.000 16.05974 320 SER A O 1
ATOM 4986 N N . GLU A 1 321 ? -26.33450 17.05855 48.74858 1.000 17.14963 321 GLU A N 1
ATOM 4987 C CA . GLU A 1 321 ? -26.47442 17.75320 50.02582 1.000 17.26939 321 GLU A CA 1
ATOM 4988 C C . GLU A 1 321 ? -26.62489 16.77910 51.18893 1.000 16.10706 321 GLU A C 1
ATOM 4989 O O . GLU A 1 321 ? -26.10577 17.02915 52.29369 1.000 15.92469 321 GLU A O 1
ATOM 5001 N N . ILE A 1 322 ? -27.30526 15.64888 50.96468 1.000 15.47865 322 ILE A N 1
ATOM 5002 C CA . ILE A 1 322 ? -27.35079 14.58684 51.97949 1.000 15.08257 322 ILE A CA 1
ATOM 5003 C C . ILE A 1 322 ? -25.93780 14.09707 52.35853 1.000 21.40816 322 ILE A C 1
ATOM 5004 O O . ILE A 1 322 ? -25.62066 13.86604 53.54261 1.000 13.21583 322 ILE A O 1
ATOM 5020 N N . VAL A 1 323 ? -25.11006 13.85176 51.34534 1.000 17.37787 323 VAL A N 1
ATOM 5021 C CA . VAL A 1 323 ? -23.73586 13.41886 51.54063 1.000 19.26599 323 VAL A CA 1
ATOM 5022 C C . VAL A 1 323 ? -22.95927 14.47277 52.30253 1.000 16.06586 323 VAL A C 1
ATOM 5023 O O . VAL A 1 323 ? -22.23590 14.16362 53.23705 1.000 17.43142 323 VAL A O 1
ATOM 5036 N N . ARG A 1 324 ? -23.09158 15.72561 51.92444 1.000 14.62445 324 ARG A N 1
ATOM 5037 C CA . ARG A 1 324 ? -22.33304 16.76293 52.59486 1.000 15.86795 324 ARG A CA 1
ATOM 5038 C C . ARG A 1 324 ? -22.75915 16.87327 54.05830 1.000 17.98710 324 ARG A C 1
ATOM 5039 O O . ARG A 1 324 ? -21.92114 17.09032 54.94799 1.000 15.81869 324 ARG A O 1
ATOM 5060 N N . ARG A 1 325 ? -24.07386 16.81875 54.31459 1.000 15.13825 325 ARG A N 1
ATOM 5061 C CA . ARG A 1 325 ? -24.56000 16.96251 55.68292 1.000 15.23381 325 ARG A CA 1
ATOM 5062 C C . ARG A 1 325 ? -24.11995 15.80434 56.56284 1.000 14.99378 325 ARG A C 1
ATOM 5063 O O . ARG A 1 325 ? -23.79054 16.01327 57.74067 1.000 14.43524 325 ARG A O 1
ATOM 5084 N N . ALA A 1 326 ? -24.12150 14.58699 56.00799 1.000 19.87204 326 ALA A N 1
ATOM 5085 C CA . ALA A 1 326 ? -23.57987 13.42623 56.71327 1.000 18.15394 326 ALA A CA 1
ATOM 5086 C C . ALA A 1 326 ? -22.15202 13.65687 57.19871 1.000 13.99040 326 ALA A C 1
ATOM 5087 O O . ALA A 1 326 ? -21.81777 13.31559 58.34430 1.000 12.37894 326 ALA A O 1
ATOM 5094 N N . TRP A 1 327 ? -21.29932 14.24069 56.34428 1.000 13.81697 327 TRP A N 1
ATOM 5095 C CA . TRP A 1 327 ? -19.88643 14.43589 56.68226 1.000 15.14649 327 TRP A CA 1
ATOM 5096 C C . TRP A 1 327 ? -19.71073 15.53872 57.71373 1.000 17.50532 327 TRP A C 1
ATOM 5097 O O . TRP A 1 327 ? -18.96538 15.36826 58.67611 1.000 19.96244 327 TRP A O 1
ATOM 5118 N N . GLN A 1 328 ? -20.44867 16.64559 57.56218 1.000 15.47815 328 GLN A N 1
ATOM 5119 C CA . GLN A 1 328 ? -20.22867 17.82158 58.37078 1.000 19.53891 328 GLN A CA 1
ATOM 5120 C C . GLN A 1 328 ? -20.85611 17.70675 59.73690 1.000 16.94314 328 GLN A C 1
ATOM 5121 O O . GLN A 1 328 ? -20.34893 18.30373 60.68029 1.000 17.34739 328 GLN A O 1
ATOM 5135 N N . ARG A 1 329 ? -21.96487 17.00017 59.86327 1.000 17.88060 329 ARG A N 1
ATOM 5136 C CA . ARG A 1 329 ? -22.68483 16.95174 61.12963 1.000 19.73407 329 ARG A CA 1
ATOM 5137 C C . ARG A 1 329 ? -22.66079 15.58080 61.80726 1.000 19.58839 329 ARG A C 1
ATOM 5138 O O . ARG A 1 329 ? -22.67062 15.51979 63.02797 1.000 20.45857 329 ARG A O 1
ATOM 5159 N N . TYR A 1 330 ? -22.68973 14.48138 61.04922 1.000 14.80215 330 TYR A N 1
ATOM 5160 C CA . TYR A 1 330 ? -22.87985 13.17483 61.63723 1.000 14.17041 330 TYR A CA 1
ATOM 5161 C C . TYR A 1 330 ? -21.62304 12.30229 61.60338 1.000 12.69799 330 TYR A C 1
ATOM 5162 O O . TYR A 1 330 ? -21.67687 11.14053 62.02598 1.000 12.21852 330 TYR A O 1
ATOM 5180 N N . ASN A 1 331 ? -20.51868 12.79713 61.06650 1.000 14.06317 331 ASN A N 1
ATOM 5181 C CA . ASN A 1 331 ? -19.26592 12.00805 60.93585 1.000 18.63555 331 ASN A CA 1
ATOM 5182 C C . ASN A 1 331 ? -19.52404 10.70467 60.18445 1.000 19.11538 331 ASN A C 1
ATOM 5183 O O . ASN A 1 331 ? -19.15293 9.61674 60.60836 1.000 16.21070 331 ASN A O 1
ATOM 5194 N N . LEU A 1 332 ? -20.19994 10.83639 59.05279 1.000 16.25440 332 LEU A N 1
ATOM 5195 C CA . LEU A 1 332 ? -20.67920 9.71610 58.26657 1.000 14.93745 332 LEU A CA 1
ATOM 5196 C C . LEU A 1 332 ? -20.36204 9.95692 56.79445 1.000 17.07718 332 LEU A C 1
ATOM 5197 O O . LEU A 1 332 ? -20.54695 11.06598 56.28493 1.000 15.25480 332 LEU A O 1
ATOM 5213 N N . SER A 1 333 ? -19.83548 8.92599 56.13623 1.000 11.33289 333 SER A N 1
ATOM 5214 C CA . SER A 1 333 ? -19.40680 8.97905 54.75030 1.000 13.18080 333 SER A CA 1
ATOM 5215 C C . SER A 1 333 ? -20.44090 8.16527 54.00254 1.000 13.39026 333 SER A C 1
ATOM 5216 O O . SER A 1 333 ? -20.57483 6.97851 54.28608 1.000 13.77168 333 SER A O 1
ATOM 5224 N N . LEU A 1 334 ? -21.15543 8.78908 53.06568 1.000 14.41296 334 LEU A N 1
ATOM 5225 C CA . LEU A 1 334 ? -22.07822 8.13094 52.15616 1.000 13.95707 334 LEU A CA 1
ATOM 5226 C C . LEU A 1 334 ? -21.58605 8.37081 50.74291 1.000 14.92382 334 LEU A C 1
ATOM 5227 O O . LEU A 1 334 ? -20.83324 9.30616 50.49531 1.000 15.38690 334 LEU A O 1
ATOM 5243 N N . GLY A 1 335 ? -22.02044 7.53252 49.80697 1.000 17.65300 335 GLY A N 1
ATOM 5244 C CA . GLY A 1 335 ? -21.52948 7.61044 48.45325 1.000 20.41022 335 GLY A CA 1
ATOM 5245 C C . GLY A 1 335 ? -22.35014 8.57284 47.60649 1.000 20.40812 335 GLY A C 1
ATOM 5246 O O . GLY A 1 335 ? -23.57478 8.64800 47.72517 1.000 16.82353 335 GLY A O 1
ATOM 5250 N N . LEU A 1 336 ? -21.64664 9.31800 46.76347 1.000 20.24248 336 LEU A N 1
ATOM 5251 C CA . LEU A 1 336 ? -22.26449 10.29838 45.90270 1.000 19.99709 336 LEU A CA 1
ATOM 5252 C C . LEU A 1 336 ? -22.94468 9.62043 44.72629 1.000 22.45198 336 LEU A C 1
ATOM 5253 O O . LEU A 1 336 ? -22.49497 8.58264 44.22208 1.000 18.96284 336 LEU A O 1
ATOM 5269 N N . GLY A 1 337 ? -24.00131 10.25698 44.23779 1.000 21.49963 337 GLY A N 1
ATOM 5270 C CA . GLY A 1 337 ? -24.46484 9.94313 42.90338 1.000 21.44693 337 GLY A CA 1
ATOM 5271 C C . GLY A 1 337 ? -23.41911 10.42102 41.92130 1.000 20.89525 337 GLY A C 1
ATOM 5272 O O . GLY A 1 337 ? -22.87464 11.52151 42.06148 1.000 22.53764 337 GLY A O 1
ATOM 5276 N N . LEU A 1 338 ? -23.20692 9.62684 40.86950 1.000 20.60565 338 LEU A N 1
ATOM 5277 C CA . LEU A 1 338 ? -22.16137 9.88784 39.90459 1.000 21.97279 338 LEU A CA 1
ATOM 5278 C C . LEU A 1 338 ? -22.72106 10.17169 38.53006 1.000 23.78522 338 LEU A C 1
ATOM 5279 O O . LEU A 1 338 ? -23.67962 9.53912 38.09896 1.000 24.10121 338 LEU A O 1
ATOM 5295 N N . ASN A 1 339 ? -22.11884 11.15434 37.86065 1.000 26.94644 339 ASN A N 1
ATOM 5296 C CA . ASN A 1 339 ? -22.38445 11.43115 36.46591 1.000 29.48320 339 ASN A CA 1
ATOM 5297 C C . ASN A 1 339 ? -23.89765 11.51454 36.25305 1.000 32.46790 339 ASN A C 1
ATOM 5298 O O . ASN A 1 339 ? -24.55280 12.41198 36.78073 1.000 29.32884 339 ASN A O 1
ATOM 5309 N N . LYS A 1 340 ? -24.47382 10.56766 35.52964 1.000 35.85441 340 LYS A N 1
ATOM 5310 C CA . LYS A 1 340 ? -25.88077 10.70171 35.15711 1.000 47.50965 340 LYS A CA 1
ATOM 5311 C C . LYS A 1 340 ? -26.81311 10.79430 36.37222 1.000 48.53602 340 LYS A C 1
ATOM 5312 O O . LYS A 1 340 ? -27.82944 11.50421 36.32034 1.000 50.25053 340 LYS A O 1
ATOM 5331 N N . VAL A 1 341 ? -26.50018 10.10249 37.46185 1.000 34.60326 341 VAL A N 1
ATOM 5332 C CA . VAL A 1 341 ? -27.34566 10.13001 38.64244 1.000 34.46301 341 VAL A CA 1
ATOM 5333 C C . VAL A 1 341 ? -26.81335 11.10164 39.70545 1.000 31.93845 341 VAL A C 1
ATOM 5334 O O . VAL A 1 341 ? -27.19652 11.00707 40.88339 1.000 24.11532 341 VAL A O 1
ATOM 5347 N N . ALA A 1 342 ? -25.96788 12.05877 39.31327 1.000 33.48473 342 ALA A N 1
ATOM 5348 C CA . ALA A 1 342 ? -25.52827 13.09815 40.23889 1.000 32.70493 342 ALA A CA 1
ATOM 5349 C C . ALA A 1 342 ? -26.71291 13.92095 40.70887 1.000 29.30271 342 ALA A C 1
ATOM 5350 O O . ALA A 1 342 ? -27.53249 14.36465 39.89529 1.000 32.64667 342 ALA A O 1
ATOM 5357 N N . GLY A 1 343 ? -26.78668 14.14723 42.01706 1.000 28.30739 343 GLY A N 1
ATOM 5358 C CA . GLY A 1 343 ? -27.89651 14.87639 42.59649 1.000 29.93792 343 GLY A CA 1
ATOM 5359 C C . GLY A 1 343 ? -29.18452 14.08170 42.76748 1.000 27.85600 343 GLY A C 1
ATOM 5360 O O . GLY A 1 343 ? -30.02112 14.44349 43.60066 1.000 26.27080 343 GLY A O 1
ATOM 5364 N N . LYS A 1 344 ? -29.37054 13.01074 42.01738 1.000 28.82464 344 LYS A N 1
ATOM 5365 C CA . LYS A 1 344 ? -30.60857 12.24995 42.08356 1.000 27.07868 344 LYS A CA 1
ATOM 5366 C C . LYS A 1 344 ? -30.49865 11.06917 43.02997 1.000 23.50110 344 LYS A C 1
ATOM 5367 O O . LYS A 1 344 ? -31.53566 10.54277 43.45599 1.000 23.38177 344 LYS A O 1
ATOM 5386 N N . VAL A 1 345 ? -29.27797 10.62056 43.38017 1.000 22.35934 345 VAL A N 1
ATOM 5387 C CA . VAL A 1 345 ? -29.14358 9.52930 44.33535 1.000 20.65858 345 VAL A CA 1
ATOM 5388 C C . VAL A 1 345 ? -28.05892 9.84543 45.33777 1.000 19.14803 345 VAL A C 1
ATOM 5389 O O . VAL A 1 345 ? -27.21526 10.70616 45.11501 1.000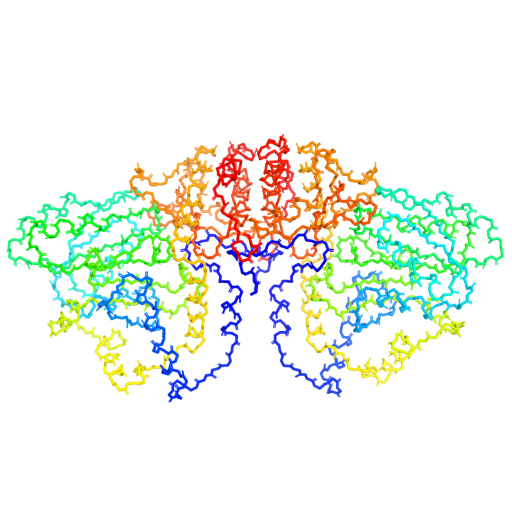 20.39323 345 VAL A O 1
ATOM 5402 N N . PHE A 1 346 ? -28.09675 9.11770 46.44340 1.000 17.18504 346 PHE A N 1
ATOM 5403 C CA . PHE A 1 346 ? -26.94410 8.88291 47.29272 1.000 18.52167 346 PHE A CA 1
ATOM 5404 C C . PHE A 1 346 ? -26.84727 7.37289 47.50239 1.000 18.14195 346 PHE A C 1
ATOM 5405 O O . PHE A 1 346 ? -27.80952 6.63126 47.30784 1.000 18.99963 346 PHE A O 1
ATOM 5422 N N . ARG A 1 347 ? -25.68090 6.89781 47.89204 1.000 19.26197 347 ARG A N 1
ATOM 5423 C CA . ARG A 1 347 ? -25.43761 5.45996 47.99521 1.000 14.71357 347 ARG A CA 1
ATOM 5424 C C . ARG A 1 347 ? -25.07529 5.07760 49.42291 1.000 16.00076 347 ARG A C 1
ATOM 5425 O O . ARG A 1 347 ? -24.25028 5.73875 50.04852 1.000 18.06502 347 ARG A O 1
ATOM 5446 N N . ILE A 1 348 ? -25.67479 3.99149 49.90455 1.000 16.68612 348 ILE A N 1
ATOM 5447 C CA . ILE A 1 348 ? -25.33217 3.35063 51.17431 1.000 20.37953 348 ILE A CA 1
ATOM 5448 C C . ILE A 1 348 ? -24.55094 2.09155 50.83754 1.000 16.51709 348 ILE A C 1
ATOM 5449 O O . ILE A 1 348 ? -25.09200 1.14461 50.27085 1.000 14.52084 348 ILE A O 1
ATOM 5465 N N . GLY A 1 349 ? -23.24594 2.11763 51.06968 1.000 20.15666 349 GLY A N 1
ATOM 5466 C CA . GLY A 1 349 ? -22.44070 0.91373 50.95227 1.000 20.63762 349 GLY A CA 1
ATOM 5467 C C . GLY A 1 349 ? -22.65424 -0.02638 52.14795 1.000 20.06710 349 GLY A C 1
ATOM 5468 O O . GLY A 1 349 ? -22.71745 0.38576 53.31207 1.000 21.87452 349 GLY A O 1
ATOM 5472 N N . HIS A 1 350 ? -22.77084 -1.28966 51.85030 1.000 16.95022 350 HIS A N 1
ATOM 5473 C CA . HIS A 1 350 ? -22.87811 -2.35441 52.87589 1.000 17.38303 350 HIS A CA 1
ATOM 5474 C C . HIS A 1 350 ? -22.05283 -3.53467 52.35918 1.000 16.00934 350 HIS A C 1
ATOM 5475 O O . HIS A 1 350 ? -22.53887 -4.51913 51.75958 1.000 13.19376 350 HIS A O 1
ATOM 5489 N N . LEU A 1 351 ? -20.73063 -3.39224 52.46216 1.000 16.78787 351 LEU A N 1
ATOM 5490 C CA . LEU A 1 351 ? -19.87923 -4.48705 52.04623 1.000 24.98841 351 LEU A CA 1
ATOM 5491 C C . LEU A 1 351 ? -18.58981 -4.53478 52.85067 1.000 19.87629 351 LEU A C 1
ATOM 5492 O O . LEU A 1 351 ? -18.11882 -3.52936 53.37979 1.000 15.93879 351 LEU A O 1
ATOM 5508 N N . GLY A 1 352 ? -17.98613 -5.71908 52.84328 1.000 15.99635 352 GLY A N 1
ATOM 5509 C CA . GLY A 1 352 ? -16.81566 -5.93414 53.63068 1.000 21.01601 352 GLY A CA 1
ATOM 5510 C C . GLY A 1 352 ? -17.19770 -6.18420 55.07373 1.000 18.72582 352 GLY A C 1
ATOM 5511 O O . GLY A 1 352 ? -18.29019 -6.68241 55.38561 1.000 14.75942 352 GLY A O 1
ATOM 5515 N N . ASN A 1 353 ? -16.27879 -5.81347 55.97091 1.000 19.53269 353 ASN A N 1
ATOM 5516 C CA . ASN A 1 353 ? -16.34169 -6.27274 57.34634 1.000 23.66366 353 ASN A CA 1
ATOM 5517 C C . ASN A 1 353 ? -17.15444 -5.23953 58.11078 1.000 22.38691 353 ASN A C 1
ATOM 5518 O O . ASN A 1 353 ? -16.64085 -4.22470 58.56527 1.000 22.27737 353 ASN A O 1
ATOM 5529 N N . VAL A 1 354 ? -18.45417 -5.48410 58.20042 1.000 18.93610 354 VAL A N 1
ATOM 5530 C CA . VAL A 1 354 ? -19.39086 -4.57505 58.84575 1.000 15.31487 354 VAL A CA 1
ATOM 5531 C C . VAL A 1 354 ? -20.53198 -5.41681 59.41501 1.000 15.24904 354 VAL A C 1
ATOM 5532 O O . VAL A 1 354 ? -20.91091 -6.41839 58.83146 1.000 16.53951 354 VAL A O 1
ATOM 5545 N N . ASN A 1 355 ? -21.01877 -5.08977 60.60621 1.000 16.60457 355 ASN A N 1
ATOM 5546 C CA . ASN A 1 355 ? -22.10069 -5.84680 61.19911 1.000 16.34987 355 ASN A CA 1
ATOM 5547 C C . ASN A 1 355 ? -23.38547 -5.01986 61.24459 1.000 14.69747 355 ASN A C 1
ATOM 5548 O O . ASN A 1 355 ? -23.45117 -3.83954 60.86137 1.000 12.51748 355 ASN A O 1
ATOM 5559 N N . GLU A 1 356 ? -24.40794 -5.63954 61.79555 1.000 14.33079 356 GLU A N 1
ATOM 5560 C CA . GLU A 1 356 ? -25.77097 -5.09927 61.75146 1.000 11.46952 356 GLU A CA 1
ATOM 5561 C C . GLU A 1 356 ? -25.95750 -3.83079 62.58029 1.000 10.76573 356 GLU A C 1
ATOM 5562 O O . GLU A 1 356 ? -26.64245 -2.90713 62.13154 1.000 13.93002 356 GLU A O 1
ATOM 5574 N N . LEU A 1 357 ? -25.36367 -3.75951 63.78869 1.000 15.25566 357 LEU A N 1
ATOM 5575 C CA . LEU A 1 357 ? -25.47090 -2.53332 64.56460 1.000 13.21188 357 LEU A CA 1
ATOM 5576 C C . LEU A 1 357 ? -24.76313 -1.35269 63.88047 1.000 16.70027 357 LEU A C 1
ATOM 5577 O O . LEU A 1 357 ? -25.21681 -0.21261 64.02167 1.000 14.61636 357 LEU A O 1
ATOM 5593 N N . GLN A 1 358 ? -23.63124 -1.58703 63.19169 1.000 14.53853 358 GLN A N 1
ATOM 5594 C CA . GLN A 1 358 ? -23.00336 -0.52500 62.40394 1.000 15.45714 358 GLN A CA 1
ATOM 5595 C C . GLN A 1 358 ? -23.98021 0.00440 61.36609 1.000 14.49058 358 GLN A C 1
ATOM 5596 O O . GLN A 1 358 ? -24.16305 1.21018 61.23307 1.000 12.94195 358 GLN A O 1
ATOM 5610 N N . LEU A 1 359 ? -24.59700 -0.89505 60.59684 1.000 14.46979 359 LEU A N 1
ATOM 5611 C CA . LEU A 1 359 ? -25.56766 -0.48583 59.59517 1.000 15.69265 359 LEU A CA 1
ATOM 5612 C C . LEU A 1 359 ? -26.72802 0.27235 60.23107 1.000 16.22958 359 LEU A C 1
ATOM 5613 O O . LEU A 1 359 ? -27.13586 1.31872 59.73706 1.000 16.97879 359 LEU A O 1
ATOM 5629 N N . LEU A 1 360 ? -27.27654 -0.22992 61.32998 1.000 14.61678 360 LEU A N 1
ATOM 5630 C CA . LEU A 1 360 ? -28.41475 0.45354 61.95143 1.000 14.12746 360 LEU A CA 1
ATOM 5631 C C . LEU A 1 360 ? -28.03800 1.84828 62.42954 1.000 15.28091 360 LEU A C 1
ATOM 5632 O O . LEU A 1 360 ? -28.83930 2.76451 62.33479 1.000 15.63178 360 LEU A O 1
ATOM 5648 N N . GLY A 1 361 ? -26.82105 2.04931 62.91746 1.000 16.82882 361 GLY A N 1
ATOM 5649 C CA . GLY A 1 361 ? -26.40447 3.40066 63.24440 1.000 17.57418 361 GLY A CA 1
ATOM 5650 C C . GLY A 1 361 ? -26.38951 4.29137 62.01244 1.000 15.30083 361 GLY A C 1
ATOM 5651 O O . GLY A 1 361 ? -26.84780 5.43351 62.05843 1.000 13.40523 361 GLY A O 1
ATOM 5655 N N . CYS A 1 362 ? -25.87875 3.77899 60.88427 1.000 14.88958 362 CYS A N 1
ATOM 5656 C CA . CYS A 1 362 ? -25.93924 4.55299 59.64435 1.000 13.79766 362 CYS A CA 1
ATOM 5657 C C . CYS A 1 362 ? -27.39094 4.89874 59.26916 1.000 15.68870 362 CYS A C 1
ATOM 5658 O O . CYS A 1 362 ? -27.71959 6.06034 58.95815 1.000 15.14703 362 CYS A O 1
ATOM 5666 N N . LEU A 1 363 ? -28.29099 3.90191 59.30843 1.000 12.53738 363 LEU A N 1
ATOM 5667 C CA . LEU A 1 363 ? -29.67540 4.13385 58.87416 1.000 12.48829 363 LEU A CA 1
ATOM 5668 C C . LEU A 1 363 ? -30.35512 5.18630 59.74746 1.000 13.16552 363 LEU A C 1
ATOM 5669 O O . LEU A 1 363 ? -31.13389 6.02989 59.25866 1.000 14.50975 363 LEU A O 1
ATOM 5685 N N . ALA A 1 364 ? -30.04282 5.18186 61.04053 1.000 13.06912 364 ALA A N 1
ATOM 5686 C CA . ALA A 1 364 ? -30.63814 6.17797 61.93185 1.000 15.17820 364 ALA A CA 1
ATOM 5687 C C . ALA A 1 364 ? -30.11864 7.57503 61.61522 1.000 19.42026 364 ALA A C 1
ATOM 5688 O O . ALA A 1 364 ? -30.87790 8.57904 61.66326 1.000 15.00910 364 ALA A O 1
ATOM 5695 N N . GLY A 1 365 ? -28.81751 7.66301 61.30226 1.000 19.57362 365 GLY A N 1
ATOM 5696 C CA . GLY A 1 365 ? -28.28689 8.93567 60.84725 1.000 25.27361 365 GLY A CA 1
ATOM 5697 C C . GLY A 1 365 ? -28.98377 9.44984 59.59249 1.000 16.48809 365 GLY A C 1
ATOM 5698 O O . GLY A 1 365 ? -29.27029 10.63413 59.45733 1.000 13.54902 365 GLY A O 1
ATOM 5702 N N . VAL A 1 366 ? -29.23382 8.57566 58.64342 1.000 14.62024 366 VAL A N 1
ATOM 5703 C CA . VAL A 1 366 ? -29.86633 9.00466 57.39744 1.000 14.90234 366 VAL A CA 1
ATOM 5704 C C . VAL A 1 366 ? -31.24384 9.61039 57.66297 1.000 18.85594 366 VAL A C 1
ATOM 5705 O O . VAL A 1 366 ? -31.60596 10.63032 57.06222 1.000 15.15818 366 VAL A O 1
ATOM 5718 N N . GLU A 1 367 ? -31.99612 9.04760 58.62066 1.000 16.33340 367 GLU A N 1
ATOM 5719 C CA . GLU A 1 367 ? -33.27934 9.62854 58.97446 1.000 19.06720 367 GLU A CA 1
ATOM 5720 C C . GLU A 1 367 ? -33.12854 11.05699 59.46879 1.000 18.85592 367 GLU A C 1
ATOM 5721 O O . GLU A 1 367 ? -33.95149 11.91095 59.12261 1.000 14.56011 367 GLU A O 1
ATOM 5733 N N . MET A 1 368 ? -32.09172 11.33850 60.27723 1.000 17.00593 368 MET A N 1
ATOM 5734 C CA . MET A 1 368 ? -31.90992 12.69545 60.77293 1.000 15.30478 368 MET A CA 1
ATOM 5735 C C . MET A 1 368 ? -31.52479 13.62169 59.63188 1.000 15.88205 368 MET A C 1
ATOM 5736 O O . MET A 1 368 ? -31.96254 14.77185 59.58034 1.000 17.88272 368 MET A O 1
ATOM 5750 N N . ILE A 1 369 ? -30.66986 13.15622 58.72404 1.000 13.41519 369 ILE A N 1
ATOM 5751 C CA . ILE A 1 369 ? -30.28285 13.99131 57.57742 1.000 14.12297 369 ILE A CA 1
ATOM 5752 C C . ILE A 1 369 ? -31.49926 14.31930 56.72816 1.000 14.50331 369 ILE A C 1
ATOM 5753 O O . ILE A 1 369 ? -31.67002 15.44283 56.25349 1.000 15.21242 369 ILE A O 1
ATOM 5769 N N . LEU A 1 370 ? -32.33778 13.32328 56.48044 1.000 15.32469 370 LEU A N 1
ATOM 5770 C CA . LEU A 1 370 ? -33.52360 13.55629 55.67649 1.000 16.48325 370 LEU A CA 1
ATOM 5771 C C . LEU A 1 370 ? -34.38053 14.64449 56.29671 1.000 16.55411 370 LEU A C 1
ATOM 5772 O O . LEU A 1 370 ? -34.90983 15.51749 55.59912 1.000 16.44297 370 LEU A O 1
ATOM 5788 N N . LYS A 1 371 ? -34.55645 14.59743 57.60747 1.000 15.32813 371 LYS A N 1
ATOM 5789 C CA . LYS A 1 371 ? -35.29709 15.67808 58.24390 1.000 18.88732 371 LYS A CA 1
ATOM 5790 C C . LYS A 1 371 ? -34.58308 17.01975 58.03715 1.000 17.16776 371 LYS A C 1
ATOM 5791 O O . LYS A 1 371 ? -35.22168 18.04516 57.71503 1.000 18.37815 371 LYS A O 1
ATOM 5810 N N . ASP A 1 372 ? -33.25313 17.01792 58.20073 1.000 16.47205 372 ASP A N 1
ATOM 5811 C CA . ASP A 1 372 ? -32.48083 18.24843 58.05854 1.000 21.09649 372 ASP A CA 1
ATOM 5812 C C . ASP A 1 372 ? -32.73285 18.92961 56.72787 1.000 20.45550 372 ASP A C 1
ATOM 5813 O O . ASP A 1 372 ? -32.70163 20.16604 56.65763 1.000 24.04380 372 ASP A O 1
ATOM 5822 N N . VAL A 1 373 ? -32.98516 18.15471 55.66212 1.000 22.22486 373 VAL A N 1
ATOM 5823 C CA . VAL A 1 373 ? -33.17965 18.73893 54.32815 1.000 25.17647 373 VAL A CA 1
ATOM 5824 C C . VAL A 1 373 ? -34.64899 18.89117 53.98008 1.000 26.68478 373 VAL A C 1
ATOM 5825 O O . VAL A 1 373 ? -34.96548 19.18175 52.83324 1.000 24.20754 373 VAL A O 1
ATOM 5838 N N . GLY A 1 374 ? -35.54494 18.69037 54.94522 1.000 22.46130 374 GLY A N 1
ATOM 5839 C CA . GLY A 1 374 ? -36.93217 18.93919 54.74313 1.000 26.01382 374 GLY A CA 1
ATOM 5840 C C . GLY A 1 374 ? -37.71910 17.81851 54.10858 1.000 26.12290 374 GLY A C 1
ATOM 5841 O O . GLY A 1 374 ? -38.82676 18.07469 53.59950 1.000 28.10217 374 GLY A O 1
ATOM 5845 N N . TYR A 1 375 ? -37.20441 16.60000 54.13475 1.000 20.67778 375 TYR A N 1
ATOM 5846 C CA . TYR A 1 375 ? -37.96895 15.47694 53.67133 1.000 22.65646 375 TYR A CA 1
ATOM 5847 C C . TYR A 1 375 ? -38.77086 14.90606 54.83816 1.000 26.73172 375 TYR A C 1
ATOM 5848 O O . TYR A 1 375 ? -38.20093 14.62647 55.86814 1.000 24.24432 375 TYR A O 1
ATOM 5866 N N . PRO A 1 376 ? -40.07355 14.67462 54.70420 1.000 38.48164 376 PRO A N 1
ATOM 5867 C CA . PRO A 1 376 ? -40.87997 14.27830 55.87845 1.000 46.75329 376 PRO A CA 1
ATOM 5868 C C . PRO A 1 376 ? -40.82599 12.78175 56.17333 1.000 38.70407 376 PRO A C 1
ATOM 5869 O O . PRO A 1 376 ? -41.78854 12.02280 55.95226 1.000 47.01501 376 PRO A O 1
ATOM 5880 N N . VAL A 1 377 ? -39.70927 12.33327 56.72404 1.000 29.24100 377 VAL A N 1
ATOM 5881 C CA . VAL A 1 377 ? -39.59289 10.95907 57.19397 1.000 25.74816 377 VAL A CA 1
ATOM 5882 C C . VAL A 1 377 ? -40.23201 10.81169 58.57397 1.000 23.81466 377 VAL A C 1
ATOM 5883 O O . VAL A 1 377 ? -40.23451 11.73070 59.37899 1.000 25.63514 377 VAL A O 1
ATOM 5896 N N . VAL A 1 378 ? -40.82164 9.65943 58.85803 1.000 23.10449 378 VAL A N 1
ATOM 5897 C CA . VAL A 1 378 ? -41.27277 9.33059 60.21099 1.000 19.83022 378 VAL A CA 1
ATOM 5898 C C . VAL A 1 378 ? -40.07109 8.72284 60.95839 1.000 25.76120 378 VAL A C 1
ATOM 5899 O O . VAL A 1 378 ? -39.52240 7.67702 60.57096 1.000 22.36971 378 VAL A O 1
ATOM 5912 N N . MET A 1 379 ? -39.61450 9.41422 61.99625 1.000 24.65393 379 MET A N 1
ATOM 5913 C CA . MET A 1 379 ? -38.41149 9.02509 62.72230 1.000 21.67148 379 MET A CA 1
ATOM 5914 C C . MET A 1 379 ? -38.58960 7.60414 63.24546 1.000 19.47010 379 MET A C 1
ATOM 5915 O O . MET A 1 379 ? -39.63136 7.25470 63.82904 1.000 17.47677 379 MET A O 1
ATOM 5929 N N . GLY A 1 380 ? -37.60895 6.77464 62.96301 1.000 21.82596 380 GLY A N 1
ATOM 5930 C CA . GLY A 1 380 ? -37.59529 5.40405 63.40652 1.000 21.68511 380 GLY A CA 1
ATOM 5931 C C . GLY A 1 380 ? -38.18070 4.40184 62.43751 1.000 20.34817 380 GLY A C 1
ATOM 5932 O O . GLY A 1 380 ? -37.99071 3.20189 62.62529 1.000 19.54160 380 GLY A O 1
ATOM 5936 N N . SER A 1 381 ? -38.86887 4.85813 61.40172 1.000 20.41332 381 SER A N 1
ATOM 5937 C CA . SER A 1 381 ? -39.61952 3.94159 60.55857 1.000 21.13206 381 SER A CA 1
ATOM 5938 C C . SER A 1 381 ? -38.70213 3.03171 59.74813 1.000 18.09197 381 SER A C 1
ATOM 5939 O O . SER A 1 381 ? -38.98783 1.84313 59.60518 1.000 17.11734 381 SER A O 1
ATOM 5947 N N . GLY A 1 382 ? -37.61035 3.55468 59.21062 1.000 18.82544 382 GLY A N 1
ATOM 5948 C CA . GLY A 1 382 ? -36.65328 2.72667 58.50202 1.000 19.80063 382 GLY A CA 1
ATOM 5949 C C . GLY A 1 382 ? -35.78844 1.85986 59.42127 1.000 24.21673 382 GLY A C 1
ATOM 5950 O O . GLY A 1 382 ? -35.53055 0.67036 59.13781 1.000 20.37423 382 GLY A O 1
ATOM 5954 N N . VAL A 1 383 ? -35.30411 2.44655 60.51519 1.000 16.93500 383 VAL A N 1
ATOM 5955 C CA . VAL A 1 383 ? -34.59580 1.64573 61.49552 1.000 19.30068 383 VAL A CA 1
ATOM 5956 C C . VAL A 1 383 ? -35.45913 0.48787 61.95162 1.000 16.48118 383 VAL A C 1
ATOM 5957 O O . VAL A 1 383 ? -34.99749 -0.65673 61.97954 1.000 18.96976 383 VAL A O 1
ATOM 5970 N N . ALA A 1 384 ? -36.74169 0.75561 62.22534 1.000 13.72998 384 ALA A N 1
ATOM 5971 C CA . ALA A 1 384 ? -37.64044 -0.28236 62.72249 1.000 22.22058 384 ALA A CA 1
ATOM 5972 C C . ALA A 1 384 ? -37.87660 -1.37268 61.68507 1.000 22.86053 384 ALA A C 1
ATOM 5973 O O . ALA A 1 384 ? -37.95797 -2.55920 62.03407 1.000 20.41577 384 ALA A O 1
ATOM 5980 N N . ALA A 1 385 ? -37.99211 -0.99162 60.40945 1.000 16.83348 385 ALA A N 1
ATOM 5981 C CA . ALA A 1 385 ? -38.20834 -1.98965 59.38129 1.000 16.39354 385 ALA A CA 1
ATOM 5982 C C . ALA A 1 385 ? -36.96686 -2.87444 59.22899 1.000 20.37481 385 ALA A C 1
ATOM 5983 O O . ALA A 1 385 ? -37.07990 -4.10539 59.04376 1.000 17.25437 385 ALA A O 1
ATOM 5990 N N . ALA A 1 386 ? -35.77743 -2.27763 59.32458 1.000 16.73116 386 ALA A N 1
ATOM 5991 C CA . ALA A 1 386 ? -34.56244 -3.07866 59.18113 1.000 16.06312 386 ALA A CA 1
ATOM 5992 C C . ALA A 1 386 ? -34.40206 -3.99611 60.38525 1.000 16.41214 386 ALA A C 1
ATOM 5993 O O . ALA A 1 386 ? -34.10018 -5.19073 60.24942 1.000 17.59581 386 ALA A O 1
ATOM 6000 N N . SER A 1 387 ? -34.59624 -3.44665 61.58837 1.000 16.40268 387 SER A N 1
ATOM 6001 C CA . SER A 1 387 ? -34.31899 -4.21166 62.79414 1.000 19.30807 387 SER A CA 1
ATOM 6002 C C . SER A 1 387 ? -35.38382 -5.26948 63.08115 1.000 19.21744 387 SER A C 1
ATOM 6003 O O . SER A 1 387 ? -35.04247 -6.34985 63.59171 1.000 16.49690 387 SER A O 1
ATOM 6011 N N . THR A 1 388 ? -36.65046 -5.02794 62.69086 1.000 16.56567 388 THR A N 1
ATOM 6012 C CA . THR A 1 388 ? -37.63443 -6.09183 62.75928 1.000 17.19921 388 THR A CA 1
ATOM 6013 C C . THR A 1 388 ? -37.21892 -7.28211 61.89082 1.000 19.35768 388 THR A C 1
ATOM 6014 O O . THR A 1 388 ? -37.43521 -8.44131 62.27273 1.000 17.72844 388 THR A O 1
ATOM 6025 N N . TYR A 1 389 ? -36.69036 -7.02345 60.68416 1.000 19.83961 389 TYR A N 1
ATOM 6026 C CA . TYR A 1 389 ? -36.26612 -8.11510 59.80144 1.000 18.20495 389 TYR A CA 1
ATOM 6027 C C . TYR A 1 389 ? -35.01992 -8.79109 60.36849 1.000 16.44153 389 TYR A C 1
ATOM 6028 O O . TYR A 1 389 ? -34.93468 -10.01796 60.46334 1.000 17.55972 389 TYR A O 1
ATOM 6046 N N . LEU A 1 390 ? -34.05379 -8.00464 60.80752 1.000 16.80639 390 LEU A N 1
ATOM 6047 C CA . LEU A 1 390 ? -32.78196 -8.58584 61.24120 1.000 18.42582 390 LEU A CA 1
ATOM 6048 C C . LEU A 1 390 ? -32.93444 -9.44620 62.48585 1.000 18.27900 390 LEU A C 1
ATOM 6049 O O . LEU A 1 390 ? -32.28856 -10.49228 62.59714 1.000 19.68378 390 LEU A O 1
ATOM 6065 N N . GLN A 1 391 ? -33.83223 -9.07743 63.38928 1.000 14.87471 391 GLN A N 1
ATOM 6066 C CA . GLN A 1 391 ? -33.98149 -9.84964 64.60655 1.000 17.06810 391 GLN A CA 1
ATOM 6067 C C . GLN A 1 391 ? -34.36245 -11.30083 64.33999 1.000 19.88969 391 GLN A C 1
ATOM 6068 O O . GLN A 1 391 ? -34.11409 -12.15567 65.17345 1.000 20.22025 391 GLN A O 1
ATOM 6082 N N . HIS A 1 392 ? -34.93230 -11.60640 63.18983 1.000 21.48944 392 HIS A N 1
ATOM 6083 C CA . HIS A 1 392 ? -35.26938 -12.97345 62.85612 1.000 22.29062 392 HIS A CA 1
ATOM 6084 C C . HIS A 1 392 ? -34.09019 -13.77485 62.35337 1.000 23.00834 392 HIS A C 1
ATOM 6085 O O . HIS A 1 392 ? -34.11063 -14.99574 62.46218 1.000 26.41674 392 HIS A O 1
ATOM 6099 N N . HIS A 1 393 ? -33.08524 -13.13606 61.79667 1.000 23.44185 393 HIS A N 1
ATOM 6100 C CA . HIS A 1 393 ? -32.11662 -13.83004 60.97068 1.000 26.35328 393 HIS A CA 1
ATOM 6101 C C . HIS A 1 393 ? -30.66458 -13.70703 61.40358 1.000 24.95154 393 HIS A C 1
ATOM 6102 O O . HIS A 1 393 ? -29.82740 -14.42923 60.84736 1.000 23.32773 393 HIS A O 1
ATOM 6116 N N . ILE A 1 394 ? -30.33432 -12.84858 62.36657 1.000 19.11668 394 ILE A N 1
ATOM 6117 C CA . ILE A 1 394 ? -28.93600 -12.75788 62.76553 1.000 19.66451 394 ILE A CA 1
ATOM 6118 C C . ILE A 1 394 ? -28.50163 -14.05426 63.42002 1.000 17.69072 394 ILE A C 1
ATOM 6119 O O . ILE A 1 394 ? -29.09020 -14.45725 64.40891 1.000 21.00389 394 ILE A O 1
ATOM 6135 N N . PRO A 1 395 ? -27.47683 -14.72800 62.93324 1.000 19.17005 395 PRO A N 1
ATOM 6136 C CA . PRO A 1 395 ? -27.03906 -15.95837 63.60475 1.000 20.51047 395 PRO A CA 1
ATOM 6137 C C . PRO A 1 395 ? -26.22594 -15.60563 64.84567 1.000 21.15890 395 PRO A C 1
ATOM 6138 O O . PRO A 1 395 ? -25.68206 -14.50748 64.98202 1.000 26.30741 395 PRO A O 1
ATOM 6149 N N . LEU A 1 396 ? -26.15782 -16.55589 65.76184 1.000 20.73756 396 LEU A N 1
ATOM 6150 C CA . LEU A 1 396 ? -25.23185 -16.45864 66.88267 1.000 24.28357 396 LEU A CA 1
ATOM 6151 C C . LEU A 1 396 ? -23.78646 -16.56114 66.39110 1.000 27.73268 396 LEU A C 1
ATOM 6152 O O . LEU A 1 396 ? -23.48069 -17.26960 65.42935 1.000 26.53030 396 LEU A O 1
ATOM 6168 N N . ILE A 1 397 ? -22.89326 -15.85268 67.07461 1.000 26.74015 397 ILE A N 1
ATOM 6169 C CA . ILE A 1 397 ? -21.46792 -15.86831 66.75995 1.000 25.15344 397 ILE A CA 1
ATOM 6170 C C . ILE A 1 397 ? -20.89013 -17.19689 67.22427 1.000 22.35804 397 ILE A C 1
ATOM 6171 O O . ILE A 1 397 ? -20.88429 -17.48210 68.43164 1.000 22.12118 397 ILE A O 1
ATOM 6187 N N . PRO A 1 398 ? -20.42739 -18.04010 66.29539 1.000 27.19287 398 PRO A N 1
ATOM 6188 C CA . PRO A 1 398 ? -20.03295 -19.39640 66.66890 1.000 29.07625 398 PRO A CA 1
ATOM 6189 C C . PRO A 1 398 ? -18.90372 -19.44466 67.67852 1.000 31.10578 398 PRO A C 1
ATOM 6190 O O . PRO A 1 398 ? -18.88019 -20.35360 68.52550 1.000 29.22670 398 PRO A O 1
ATOM 6201 N N . SER A 1 399 ? -17.96781 -18.48808 67.60458 1.000 28.29310 399 SER A N 1
ATOM 6202 C CA . SER A 1 399 ? -16.82198 -18.47933 68.51260 1.000 30.82476 399 SER A CA 1
ATOM 6203 C C . SER A 1 399 ? -17.27863 -18.29071 69.95726 1.000 26.91671 399 SER A C 1
ATOM 6204 O O . SER A 1 399 ? -16.57198 -18.64028 70.87668 1.000 27.63423 399 SER A O 1
ATOM 6212 N N . ARG A 1 400 ? -18.43045 -17.67761 70.17254 1.000 26.48647 400 ARG A N 1
ATOM 6213 C CA . ARG A 1 400 ? -18.95826 -17.39677 71.49134 1.000 29.24092 400 ARG A CA 1
ATOM 6214 C C . ARG A 1 400 ? -20.01390 -18.40716 71.87171 1.000 35.10674 400 ARG A C 1
ATOM 6215 O O . ARG A 1 400 ? -20.65769 -18.22194 72.89600 1.000 27.44439 400 ARG A O 1
ATOM 6236 N N . ILE A 1 401 ? -20.17724 -19.45933 71.05300 1.000 56.98938 401 ILE A N 1
ATOM 6237 C CA . ILE A 1 401 ? -21.07266 -20.60730 71.24261 1.000 61.84184 401 ILE A CA 1
ATOM 6238 C C . ILE A 1 401 ? -22.44700 -20.20514 70.74413 1.000 61.55107 401 ILE A C 1
ATOM 6239 O O . ILE A 1 401 ? -22.87734 -20.76623 69.73790 1.000 53.26255 401 ILE A O 1
ATOM 6256 N N . TYR B 1 3 ? -9.21998 -14.35700 68.97326 1.000 34.90570 3 TYR B N 1
ATOM 6257 C CA . TYR B 1 3 ? -9.87247 -14.72616 70.24335 1.000 62.06955 3 TYR B CA 1
ATOM 6258 C C . TYR B 1 3 ? -11.33493 -14.31280 70.22887 1.000 70.36729 3 TYR B C 1
ATOM 6259 O O . TYR B 1 3 ? -11.65223 -13.13708 70.42948 1.000 91.21999 3 TYR B O 1
ATOM 6264 N N . MET B 1 4 ? -12.20953 -15.27768 69.96760 1.000 44.34543 4 MET B N 1
ATOM 6265 C CA . MET B 1 4 ? -13.66480 -15.07129 69.97010 1.000 40.26950 4 MET B CA 1
ATOM 6266 C C . MET B 1 4 ? -14.10238 -14.01681 68.94234 1.000 35.26013 4 MET B C 1
ATOM 6267 O O . MET B 1 4 ? -14.93839 -13.13113 69.22450 1.000 27.68517 4 MET B O 1
ATOM 6281 N N . TYR B 1 5 ? -13.55678 -14.15221 67.72660 1.000 27.55820 5 TYR B N 1
ATOM 6282 C CA . TYR B 1 5 ? -13.81816 -13.20129 66.65194 1.000 39.50619 5 TYR B CA 1
ATOM 6283 C C . TYR B 1 5 ? -15.30846 -13.14616 66.31777 1.000 29.04327 5 TYR B C 1
ATOM 6284 O O . TYR B 1 5 ? -16.01502 -14.16413 66.30563 1.000 23.36592 5 TYR B O 1
ATOM 6302 N N . GLY B 1 6 ? -15.79664 -11.93106 66.10644 1.000 27.86281 6 GLY B N 1
ATOM 6303 C CA . GLY B 1 6 ? -17.11008 -11.69908 65.52570 1.000 27.81376 6 GLY B CA 1
ATOM 6304 C C . GLY B 1 6 ? -17.00942 -10.69842 64.38756 1.000 23.09368 6 GLY B C 1
ATOM 6305 O O . GLY B 1 6 ? -16.11380 -9.83013 64.37988 1.000 21.60087 6 GLY B O 1
ATOM 6309 N N . PRO B 1 7 ? -17.95271 -10.77036 63.43491 1.000 20.37060 7 PRO B N 1
ATOM 6310 C CA . PRO B 1 7 ? -17.90304 -9.86596 62.27872 1.000 18.93830 7 PRO B CA 1
ATOM 6311 C C . PRO B 1 7 ? -18.06426 -8.40650 62.66604 1.000 14.99114 7 PRO B C 1
ATOM 6312 O O . PRO B 1 7 ? -18.75499 -8.07302 63.61642 1.000 15.10547 7 PRO B O 1
ATOM 6323 N N . GLY B 1 8 ? -17.41673 -7.51749 61.88273 1.000 16.72902 8 GLY B N 1
ATOM 6324 C CA . GLY B 1 8 ? -17.61528 -6.09715 62.01944 1.000 19.13419 8 GLY B CA 1
ATOM 6325 C C . GLY B 1 8 ? -16.89765 -5.58908 63.26471 1.000 16.42809 8 GLY B C 1
ATOM 6326 O O . GLY B 1 8 ? -16.13848 -6.29585 63.91919 1.000 18.33716 8 GLY B O 1
ATOM 6330 N N . ARG B 1 9 ? -17.14402 -4.31827 63.57734 1.000 15.16838 9 ARG B N 1
ATOM 6331 C CA . ARG B 1 9 ? -16.49991 -3.72831 64.74233 1.000 19.17567 9 ARG B CA 1
ATOM 6332 C C . ARG B 1 9 ? -17.31395 -4.06092 65.99085 1.000 17.62994 9 ARG B C 1
ATOM 6333 O O . ARG B 1 9 ? -18.57106 -4.03816 65.97758 1.000 14.33225 9 ARG B O 1
ATOM 6354 N N . HIS B 1 10 ? -16.58341 -4.34810 67.07675 1.000 13.68260 10 HIS B N 1
ATOM 6355 C CA . HIS B 1 10 ? -17.20420 -4.62507 68.36104 1.000 17.85991 10 HIS B CA 1
ATOM 6356 C C . HIS B 1 10 ? -17.74664 -3.33176 68.94953 1.000 20.38921 10 HIS B C 1
ATOM 6357 O O . HIS B 1 10 ? -17.09538 -2.27639 68.89740 1.000 18.14804 10 HIS B O 1
ATOM 6371 N N . HIS B 1 11 ? -18.97875 -3.40040 69.46436 1.000 13.02350 11 HIS B N 1
ATOM 6372 C CA . HIS B 1 11 ? -19.62204 -2.23178 70.04821 1.000 12.31456 11 HIS B CA 1
ATOM 6373 C C . HIS B 1 11 ? -19.40687 -2.26285 71.55461 1.000 15.23849 11 HIS B C 1
ATOM 6374 O O . HIS B 1 11 ? -20.05757 -3.03141 72.28153 1.000 13.10600 11 HIS B O 1
ATOM 6388 N N . LEU B 1 12 ? -18.51783 -1.38842 72.01015 1.000 12.82137 12 LEU B N 1
ATOM 6389 C CA . LEU B 1 12 ? -18.07714 -1.32922 73.39383 1.000 15.29725 12 LEU B CA 1
ATOM 6390 C C . LEU B 1 12 ? -18.89530 -0.29519 74.15267 1.000 16.92288 12 LEU B C 1
ATOM 6391 O O . LEU B 1 12 ? -18.58712 0.89761 74.11153 1.000 15.03674 12 LEU B O 1
ATOM 6407 N N . PHE B 1 13 ? -19.92390 -0.74427 74.87421 1.000 17.36726 13 PHE B N 1
ATOM 6408 C CA . PHE B 1 13 ? -20.82142 0.14997 75.61162 1.000 16.69881 13 PHE B CA 1
ATOM 6409 C C . PHE B 1 13 ? -20.89600 -0.20193 77.08951 1.000 13.15629 13 PHE B C 1
ATOM 6410 O O . PHE B 1 13 ? -21.91189 -0.00132 77.74871 1.000 15.50204 13 PHE B O 1
ATOM 6427 N N . VAL B 1 14 ? -19.75908 -0.60333 77.65108 1.000 14.36775 14 VAL B N 1
ATOM 6428 C CA . VAL B 1 14 ? -19.55813 -0.69002 79.09657 1.000 14.09211 14 VAL B CA 1
ATOM 6429 C C . VAL B 1 14 ? -19.00932 0.65287 79.56303 1.000 17.48672 14 VAL B C 1
ATOM 6430 O O . VAL B 1 14 ? -18.28756 1.35485 78.81266 1.000 19.25834 14 VAL B O 1
ATOM 6443 N N . PRO B 1 15 ? -19.29388 1.02717 80.78697 1.000 17.34356 15 PRO B N 1
ATOM 6444 C CA . PRO B 1 15 ? -18.78709 2.32355 81.28252 1.000 16.16722 15 PRO B CA 1
ATOM 6445 C C . PRO B 1 15 ? -17.37598 2.18464 81.83562 1.000 18.46626 15 PRO B C 1
ATOM 6446 O O . PRO B 1 15 ? -17.15773 2.36385 83.02860 1.000 18.36206 15 PRO B O 1
ATOM 6457 N N . GLY B 1 16 ? -16.43181 1.75854 80.97247 1.000 14.78093 16 GLY B N 1
ATOM 6458 C CA . GLY B 1 16 ? -15.06000 1.57987 81.35578 1.000 12.76934 16 GLY B CA 1
ATOM 6459 C C . GLY B 1 16 ? -14.62084 0.13583 81.32110 1.000 14.88998 16 GLY B C 1
ATOM 6460 O O . GLY B 1 16 ? -15.26178 -0.73385 81.90220 1.000 17.19467 16 GLY B O 1
ATOM 6464 N N . PRO B 1 17 ? -13.53734 -0.17811 80.58446 1.000 14.39569 17 PRO B N 1
ATOM 6465 C CA . PRO B 1 17 ? -12.76177 0.60914 79.63289 1.000 19.17955 17 PRO B CA 1
ATOM 6466 C C . PRO B 1 17 ? -13.67096 1.15456 78.50998 1.000 18.55768 17 PRO B C 1
ATOM 6467 O O . PRO B 1 17 ? -14.70975 0.55127 78.25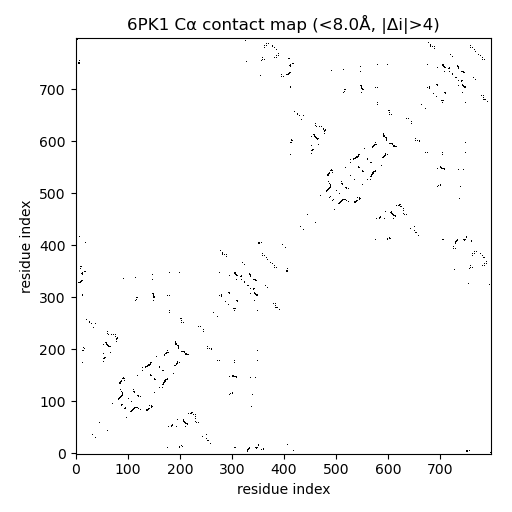830 1.000 15.07123 17 PRO B O 1
ATOM 6478 N N . VAL B 1 18 ? -13.27657 2.25750 77.88827 1.000 12.34859 18 VAL B N 1
ATOM 6479 C CA . VAL B 1 18 ? -14.09290 2.88635 76.86273 1.000 15.47185 18 VAL B CA 1
ATOM 6480 C C . VAL B 1 18 ? -13.32431 2.82927 75.54299 1.000 16.93314 18 VAL B C 1
ATOM 6481 O O . VAL B 1 18 ? -12.18360 2.32933 75.48273 1.000 14.80876 18 VAL B O 1
ATOM 6494 N N . ASN B 1 19 ? -13.94703 3.35991 74.49237 1.000 13.32947 19 ASN B N 1
ATOM 6495 C CA . ASN B 1 19 ? -13.31899 3.36876 73.19038 1.000 14.10287 19 ASN B CA 1
ATOM 6496 C C . ASN B 1 19 ? -12.13728 4.32064 73.17249 1.000 12.69734 19 ASN B C 1
ATOM 6497 O O . ASN B 1 19 ? -12.20099 5.41386 73.73099 1.000 13.23798 19 ASN B O 1
ATOM 6508 N N . ILE B 1 20 ? -11.04679 3.87684 72.56674 1.000 14.35908 20 ILE B N 1
ATOM 6509 C CA . ILE B 1 20 ? -9.82200 4.66787 72.42774 1.000 15.71308 20 ILE B CA 1
ATOM 6510 C C . ILE B 1 20 ? -9.84428 5.32627 71.05014 1.000 13.65436 20 ILE B C 1
ATOM 6511 O O . ILE B 1 20 ? -9.96915 4.62085 70.05316 1.000 13.88434 20 ILE B O 1
ATOM 6527 N N . PRO B 1 21 ? -9.70002 6.62986 70.94044 1.000 16.01425 21 PRO B N 1
ATOM 6528 C CA . PRO B 1 21 ? -9.64879 7.23911 69.60202 1.000 17.26780 21 PRO B CA 1
ATOM 6529 C C . PRO B 1 21 ? -8.43818 6.74803 68.82915 1.000 14.69913 21 PRO B C 1
ATOM 6530 O O . PRO B 1 21 ? -7.37455 6.51824 69.40049 1.000 11.55694 21 PRO B O 1
ATOM 6541 N N . GLU B 1 22 ? -8.59189 6.67076 67.50869 1.000 12.24203 22 GLU B N 1
ATOM 6542 C CA . GLU B 1 22 ? -7.52617 6.13539 66.67443 1.000 13.11473 22 GLU B CA 1
ATOM 6543 C C . GLU B 1 22 ? -6.24051 6.91415 66.78242 1.000 14.08241 22 GLU B C 1
ATOM 6544 O O . GLU B 1 22 ? -5.18211 6.26067 66.74938 1.000 13.05331 22 GLU B O 1
ATOM 6556 N N . PRO B 1 23 ? -6.22849 8.25923 66.83251 1.000 14.28289 23 PRO B N 1
ATOM 6557 C CA . PRO B 1 23 ? -4.94212 8.97202 66.99507 1.000 16.78280 23 PRO B CA 1
ATOM 6558 C C . PRO B 1 23 ? -4.23996 8.59882 68.27039 1.000 11.34555 23 PRO B C 1
ATOM 6559 O O . PRO B 1 23 ? -3.01604 8.60455 68.29842 1.000 15.23052 23 PRO B O 1
ATOM 6570 N N . VAL B 1 24 ? -4.97664 8.16327 69.30717 1.000 10.86589 24 VAL B N 1
ATOM 6571 C CA . VAL B 1 24 ? -4.32809 7.75700 70.54439 1.000 12.29828 24 VAL B CA 1
ATOM 6572 C C . VAL B 1 24 ? -3.73361 6.36580 70.42323 1.000 15.04028 24 VAL B C 1
ATOM 6573 O O . VAL B 1 24 ? -2.64741 6.08989 70.96791 1.000 12.19915 24 VAL B O 1
ATOM 6586 N N . ILE B 1 25 ? -4.43925 5.46419 69.73270 1.000 16.58045 25 ILE B N 1
ATOM 6587 C CA . ILE B 1 25 ? -3.86145 4.17470 69.36829 1.000 15.16476 25 ILE B CA 1
ATOM 6588 C C . ILE B 1 25 ? -2.54643 4.36760 68.60652 1.000 12.60723 25 ILE B C 1
ATOM 6589 O O . ILE B 1 25 ? -1.52489 3.70802 68.90222 1.000 11.58746 25 ILE B O 1
ATOM 6605 N N . ARG B 1 26 ? -2.55350 5.27631 67.60842 1.000 10.39060 26 ARG B N 1
ATOM 6606 C CA . ARG B 1 26 ? -1.33223 5.51755 66.84119 1.000 14.23881 26 ARG B CA 1
ATOM 6607 C C . ARG B 1 26 ? -0.20528 6.01398 67.74972 1.000 14.12922 26 ARG B C 1
ATOM 6608 O O . ARG B 1 26 ? 0.93598 5.56638 67.62299 1.000 14.39961 26 ARG B O 1
ATOM 6629 N N . ALA B 1 27 ? -0.52148 6.92239 68.70148 1.000 13.56850 27 ALA B N 1
ATOM 6630 C CA . ALA B 1 27 ? 0.52753 7.53680 69.52182 1.000 15.48629 27 ALA B CA 1
ATOM 6631 C C . ALA B 1 27 ? 1.23282 6.52416 70.38789 1.000 13.44791 27 ALA B C 1
ATOM 6632 O O . ALA B 1 27 ? 2.43094 6.66112 70.63490 1.000 14.55181 27 ALA B O 1
ATOM 6639 N N . MET B 1 28 ? 0.49955 5.52919 70.86849 1.000 12.20552 28 MET B N 1
ATOM 6640 C CA . MET B 1 28 ? 0.99445 4.47439 71.72730 1.000 12.99111 28 MET B CA 1
ATOM 6641 C C . MET B 1 28 ? 1.68966 3.33451 70.99426 1.000 11.52067 28 MET B C 1
ATOM 6642 O O . MET B 1 28 ? 2.30652 2.47082 71.64757 1.000 12.90370 28 MET B O 1
ATOM 6656 N N . ASN B 1 29 ? 1.69146 3.38185 69.67714 1.000 12.94171 29 ASN B N 1
ATOM 6657 C CA . ASN B 1 29 ? 2.23971 2.34630 68.81346 1.000 10.63689 29 ASN B CA 1
ATOM 6658 C C . ASN B 1 29 ? 3.73911 2.62216 68.68707 1.000 12.62643 29 ASN B C 1
ATOM 6659 O O . ASN B 1 29 ? 4.21314 3.16720 67.69359 1.000 16.49028 29 ASN B O 1
ATOM 6670 N N . ARG B 1 30 ? 4.50782 2.25101 69.71573 1.000 13.40547 30 ARG B N 1
ATOM 6671 C CA . ARG B 1 30 ? 5.91541 2.62024 69.76749 1.000 12.82381 30 ARG B CA 1
ATOM 6672 C C . ARG B 1 30 ? 6.72383 1.69616 70.67242 1.000 13.90358 30 ARG B C 1
ATOM 6673 O O . ARG B 1 30 ? 6.21972 1.14259 71.64735 1.000 14.78172 30 ARG B O 1
ATOM 6694 N N . ASN B 1 31 ? 8.00406 1.58519 70.34675 1.000 14.76591 31 ASN B N 1
ATOM 6695 C CA . ASN B 1 31 ? 8.93996 0.85605 71.17531 1.000 15.71310 31 ASN B CA 1
ATOM 6696 C C . ASN B 1 31 ? 9.12784 1.61103 72.49349 1.000 11.82345 31 ASN B C 1
ATOM 6697 O O . ASN B 1 31 ? 8.73613 2.77383 72.66666 1.000 11.76236 31 ASN B O 1
ATOM 6708 N N . ASN B 1 32 ? 9.64465 0.89447 73.46741 1.000 12.74784 32 ASN B N 1
ATOM 6709 C CA . ASN B 1 32 ? 10.06006 1.51544 74.71891 1.000 14.73411 32 ASN B CA 1
ATOM 6710 C C . ASN B 1 32 ? 11.12525 2.57552 74.44359 1.000 12.49794 32 ASN B C 1
ATOM 6711 O O . ASN B 1 32 ? 11.72860 2.62580 73.37182 1.000 12.66184 32 ASN B O 1
ATOM 6722 N N . GLU B 1 33 ? 11.33730 3.43240 75.42401 1.000 14.67210 33 GLU B N 1
ATOM 6723 C CA . GLU B 1 33 ? 12.37677 4.45494 75.43294 1.000 15.98672 33 GLU B CA 1
ATOM 6724 C C . GLU B 1 33 ? 12.94385 4.49386 76.83976 1.000 16.65192 33 GLU B C 1
ATOM 6725 O O . GLU B 1 33 ? 12.34715 3.96888 77.78325 1.000 17.62860 33 GLU B O 1
ATOM 6737 N N . ASP B 1 34 ? 14.09396 5.14022 76.97411 1.000 15.28353 34 ASP B N 1
ATOM 6738 C CA . ASP B 1 34 ? 14.76238 5.28019 78.25101 1.000 14.75955 34 ASP B CA 1
ATOM 6739 C C . ASP B 1 34 ? 14.03447 6.37124 79.01448 1.000 16.27050 34 ASP B C 1
ATOM 6740 O O . ASP B 1 34 ? 13.99001 7.52398 78.57795 1.000 19.30468 34 ASP B O 1
ATOM 6749 N N . TYR B 1 35 ? 13.46342 6.02071 80.15546 1.000 19.71116 35 TYR B N 1
ATOM 6750 C CA . TYR B 1 35 ? 12.75204 7.02767 80.95120 1.000 22.56266 35 TYR B CA 1
ATOM 6751 C C . TYR B 1 35 ? 13.66544 7.99132 81.67894 1.000 17.63244 35 TYR B C 1
ATOM 6752 O O . TYR B 1 35 ? 13.18669 9.01332 82.16667 1.000 16.07208 35 TYR B O 1
ATOM 6770 N N . ARG B 1 36 ? 14.96488 7.74793 81.68942 1.000 17.59395 36 ARG B N 1
ATOM 6771 C CA . ARG B 1 36 ? 15.93369 8.71668 82.22536 1.000 21.65588 36 ARG B CA 1
ATOM 6772 C C . ARG B 1 36 ? 16.58881 9.56722 81.13794 1.000 22.45414 36 ARG B C 1
ATOM 6773 O O . ARG B 1 36 ? 17.53368 10.31031 81.43443 1.000 23.42545 36 ARG B O 1
ATOM 6794 N N . SER B 1 37 ? 16.19343 9.37979 79.87592 1.000 21.17945 37 SER B N 1
ATOM 6795 C CA . SER B 1 37 ? 16.66702 10.23085 78.79304 1.000 28.76254 37 SER B CA 1
ATOM 6796 C C . SER B 1 37 ? 15.96208 11.57773 78.89145 1.000 23.50864 37 SER B C 1
ATOM 6797 O O . SER B 1 37 ? 14.88039 11.67545 79.45433 1.000 22.53372 37 SER B O 1
ATOM 6805 N N . PRO B 1 38 ? 16.52718 12.61890 78.29122 1.000 27.08515 38 PRO B N 1
ATOM 6806 C CA . PRO B 1 38 ? 15.92220 13.95915 78.40704 1.000 19.03628 38 PRO B CA 1
ATOM 6807 C C . PRO B 1 38 ? 14.51535 14.07905 77.86263 1.000 17.60047 38 PRO B C 1
ATOM 6808 O O . PRO B 1 38 ? 13.78414 14.95432 78.31211 1.000 22.79164 38 PRO B O 1
ATOM 6819 N N . ALA B 1 39 ? 14.09413 13.21359 76.94930 1.000 19.30762 39 ALA B N 1
ATOM 6820 C CA . ALA B 1 39 ? 12.79125 13.35333 76.30873 1.000 21.59905 39 ALA B CA 1
ATOM 6821 C C . ALA B 1 39 ? 11.64181 13.07217 77.26903 1.000 19.90645 39 ALA B C 1
ATOM 6822 O O . ALA B 1 39 ? 10.62680 13.73005 77.20959 1.000 18.88029 39 ALA B O 1
ATOM 6829 N N . ILE B 1 40 ? 11.78674 12.15517 78.19828 1.000 18.16369 40 ILE B N 1
ATOM 6830 C CA . ILE B 1 40 ? 10.62730 11.75898 78.98950 1.000 18.92758 40 ILE B CA 1
ATOM 6831 C C . ILE B 1 40 ? 10.32591 12.80131 80.05755 1.000 22.10646 40 ILE B C 1
ATOM 6832 O O . ILE B 1 40 ? 9.14364 13.13204 80.26639 1.000 18.55020 40 ILE B O 1
ATOM 6848 N N . PRO B 1 41 ? 11.32988 13.37593 80.72520 1.000 22.35658 41 PRO B N 1
ATOM 6849 C CA . PRO B 1 41 ? 11.01766 14.49113 81.63971 1.000 23.08348 41 PRO B CA 1
ATOM 6850 C C . PRO B 1 41 ? 10.38585 15.66347 80.93499 1.000 20.37371 41 PRO B C 1
ATOM 6851 O O . PRO B 1 41 ? 9.52179 16.33192 81.50956 1.000 19.69898 41 PRO B O 1
ATOM 6862 N N . ALA B 1 42 ? 10.81701 15.95663 79.70240 1.000 23.08633 42 ALA B N 1
ATOM 6863 C CA . ALA B 1 42 ? 10.27202 17.10949 79.00022 1.000 23.01990 42 ALA B CA 1
ATOM 6864 C C . ALA B 1 42 ? 8.82017 16.86603 78.64535 1.000 22.58341 42 ALA B C 1
ATOM 6865 O O . ALA B 1 42 ? 7.98348 17.74736 78.82848 1.000 23.29624 42 ALA B O 1
ATOM 6872 N N . LEU B 1 43 ? 8.49338 15.63953 78.23254 1.000 18.83974 43 LEU B N 1
ATOM 6873 C CA . LEU B 1 43 ? 7.11008 15.27824 77.95368 1.000 17.10656 43 LEU B CA 1
ATOM 6874 C C . LEU B 1 43 ? 6.26444 15.29357 79.22254 1.000 16.93823 43 LEU B C 1
ATOM 6875 O O . LEU B 1 43 ? 5.14145 15.82759 79.22969 1.000 14.86083 43 LEU B O 1
ATOM 6891 N N . THR B 1 44 ? 6.81892 14.77206 80.32040 1.000 18.95892 44 THR B N 1
ATOM 6892 C CA . THR B 1 44 ? 6.05587 14.66966 81.55149 1.000 18.82253 44 THR B CA 1
ATOM 6893 C C . THR B 1 44 ? 5.65215 16.04201 82.06388 1.000 19.87548 44 THR B C 1
ATOM 6894 O O . THR B 1 44 ? 4.53647 16.21157 82.59000 1.000 20.40114 44 THR B O 1
ATOM 6905 N N . LYS B 1 45 ? 6.55845 17.02242 81.95505 1.000 18.77481 45 LYS B N 1
ATOM 6906 C CA . LYS B 1 45 ? 6.26030 18.36120 82.45389 1.000 24.16538 45 LYS B CA 1
ATOM 6907 C C . LYS B 1 45 ? 5.02418 18.94852 81.77977 1.000 22.29404 45 LYS B C 1
ATOM 6908 O O . LYS B 1 45 ? 4.17154 19.56440 82.44248 1.000 20.76015 45 LYS B O 1
ATOM 6927 N N . THR B 1 46 ? 4.91252 18.76878 80.45944 1.000 21.19493 46 THR B N 1
ATOM 6928 C CA . THR B 1 46 ? 3.75415 19.27141 79.72936 1.000 23.03102 46 THR B CA 1
ATOM 6929 C C . THR B 1 46 ? 2.49316 18.55958 80.15174 1.000 22.34500 46 THR B C 1
ATOM 6930 O O . THR B 1 46 ? 1.41566 19.18185 80.13853 1.000 24.39218 46 THR B O 1
ATOM 6941 N N . LEU B 1 47 ? 2.60905 17.24957 80.47169 1.000 17.01542 47 LEU B N 1
ATOM 6942 C CA . LEU B 1 47 ? 1.44895 16.49324 80.91038 1.000 16.44015 47 LEU B CA 1
ATOM 6943 C C . LEU B 1 47 ? 0.93734 17.01261 82.24728 1.000 23.69748 47 LEU B C 1
ATOM 6944 O O . LEU B 1 47 ? -0.28776 17.16806 82.42995 1.000 21.19742 47 LEU B O 1
ATOM 6960 N N . LEU B 1 48 ? 1.85284 17.27025 83.18778 1.000 16.54112 48 LEU B N 1
ATOM 6961 C CA . LEU B 1 48 ? 1.43865 17.75831 84.49625 1.000 19.12282 48 LEU B CA 1
ATOM 6962 C C . LEU B 1 48 ? 0.71336 19.11131 84.38370 1.000 21.50605 48 LEU B C 1
ATOM 6963 O O . LEU B 1 48 ? -0.33193 19.33478 85.01604 1.000 19.57068 48 LEU B O 1
ATOM 6979 N N . GLU B 1 49 ? 1.25593 20.02668 83.57788 1.000 17.46534 49 GLU B N 1
ATOM 6980 C CA . GLU B 1 49 ? 0.60990 21.31922 83.39293 1.000 20.74545 49 GLU B CA 1
ATOM 6981 C C . GLU B 1 49 ? -0.78302 21.14382 82.82993 1.000 20.97239 49 GLU B C 1
ATOM 6982 O O . GLU B 1 49 ? -1.74054 21.74079 83.32625 1.000 25.26629 49 GLU B O 1
ATOM 6994 N N . ASP B 1 50 ? -0.91922 20.35674 81.76436 1.000 19.49630 50 ASP B N 1
ATOM 6995 C CA . ASP B 1 50 ? -2.20790 20.31445 81.06800 1.000 22.64501 50 ASP B CA 1
ATOM 6996 C C . ASP B 1 50 ? -3.25046 19.49064 81.80153 1.000 22.15160 50 ASP B C 1
ATOM 6997 O O . ASP B 1 50 ? -4.43532 19.75729 81.65254 1.000 27.10501 50 ASP B O 1
ATOM 7006 N N . VAL B 1 51 ? -2.82759 18.50504 82.59213 1.000 20.41903 51 VAL B N 1
ATOM 7007 C CA . VAL B 1 51 ? -3.76383 17.72290 83.38506 1.000 22.79205 51 VAL B CA 1
ATOM 7008 C C . VAL B 1 51 ? -4.50800 18.60625 84.36154 1.000 18.99269 51 VAL B C 1
ATOM 7009 O O . VAL B 1 51 ? -5.68860 18.37375 84.64860 1.000 20.69912 51 VAL B O 1
ATOM 7022 N N . LYS B 1 52 ? -3.84710 19.64102 84.87375 1.000 18.30811 52 LYS B N 1
ATOM 7023 C CA . LYS B 1 52 ? -4.51478 20.57453 85.77169 1.000 22.12607 52 LYS B CA 1
ATOM 7024 C C . LYS B 1 52 ? -5.75193 21.16586 85.13058 1.000 22.58398 52 LYS B C 1
ATOM 7025 O O . LYS B 1 52 ? -6.71992 21.48853 85.83179 1.000 24.18818 52 LYS B O 1
ATOM 7044 N N . LYS B 1 53 ? -5.73731 21.33521 83.81646 1.000 23.59744 53 LYS B N 1
ATOM 7045 C CA . LYS B 1 53 ? -6.86175 21.99399 83.15291 1.000 24.19611 53 LYS B CA 1
ATOM 7046 C C . LYS B 1 53 ? -8.10781 21.11328 83.14780 1.000 23.78339 53 LYS B C 1
ATOM 7047 O O . LYS B 1 53 ? -9.21747 21.62228 83.21935 1.000 25.81546 53 LYS B O 1
ATOM 7066 N N . ILE B 1 54 ? -7.95583 19.79688 83.09125 1.000 23.77784 54 ILE B N 1
ATOM 7067 C CA . ILE B 1 54 ? -9.12159 18.92984 83.13337 1.000 23.43476 54 ILE B CA 1
ATOM 7068 C C . ILE B 1 54 ? -9.69074 18.82379 84.54142 1.000 23.66375 54 ILE B C 1
ATOM 7069 O O . ILE B 1 54 ? -10.88259 18.49485 84.68538 1.000 23.20410 54 ILE B O 1
ATOM 7085 N N . PHE B 1 55 ? -8.87182 19.06104 85.58662 1.000 19.81854 55 PHE B N 1
ATOM 7086 C CA . PHE B 1 55 ? -9.41044 19.11294 86.94330 1.000 21.17015 55 PHE B CA 1
ATOM 7087 C C . PHE B 1 55 ? -9.96149 20.48727 87.26852 1.000 22.42106 55 PHE B C 1
ATOM 7088 O O . PHE B 1 55 ? -10.69143 20.63399 88.25794 1.000 20.02335 55 PHE B O 1
ATOM 7105 N N . LYS B 1 56 ? -9.64444 21.48468 86.44288 1.000 19.44083 56 LYS B N 1
ATOM 7106 C CA . LYS B 1 56 ? -9.98179 22.88283 86.70911 1.000 20.59865 56 LYS B CA 1
ATOM 7107 C C . LYS B 1 56 ? -9.39749 23.32004 88.04318 1.000 19.42839 56 LYS B C 1
ATOM 7108 O O . LYS B 1 56 ? -10.07585 23.82298 88.95191 1.000 21.18610 56 LYS B O 1
ATOM 7127 N N . THR B 1 57 ? -8.09221 23.16181 88.12675 1.000 21.68168 57 THR B N 1
ATOM 7128 C CA . THR B 1 57 ? -7.31646 23.61496 89.27671 1.000 23.47953 57 THR B CA 1
ATOM 7129 C C . THR B 1 57 ? -6.13264 24.44263 88.77542 1.000 22.19719 57 THR B C 1
ATOM 7130 O O . THR B 1 57 ? -5.54853 24.16813 87.71426 1.000 23.16973 57 THR B O 1
ATOM 7141 N N . THR B 1 58 ? -5.78152 25.46331 89.55091 1.000 23.53702 58 THR B N 1
ATOM 7142 C CA . THR B 1 58 ? -4.51020 26.14565 89.39215 1.000 31.18254 58 THR B CA 1
ATOM 7143 C C . THR B 1 58 ? -3.58941 25.92286 90.57049 1.000 27.18564 58 THR B C 1
ATOM 7144 O O . THR B 1 58 ? -2.40424 25.95797 90.39664 1.000 36.17977 58 THR B O 1
ATOM 7155 N N . SER B 1 59 ? -4.10964 25.61812 91.72727 1.000 32.26804 59 SER B N 1
ATOM 7156 C CA . SER B 1 59 ? -3.35005 25.37169 92.94306 1.000 33.74941 59 SER B CA 1
ATOM 7157 C C . SER B 1 59 ? -2.92394 23.90929 93.09060 1.000 26.51074 59 SER B C 1
ATOM 7158 O O . SER B 1 59 ? -2.00402 23.62424 93.85740 1.000 25.46422 59 SER B O 1
ATOM 7166 N N . GLY B 1 60 ? -3.58067 22.96840 92.40658 1.000 29.43078 60 GLY B N 1
ATOM 7167 C CA . GLY B 1 60 ? -3.36872 21.56731 92.70389 1.000 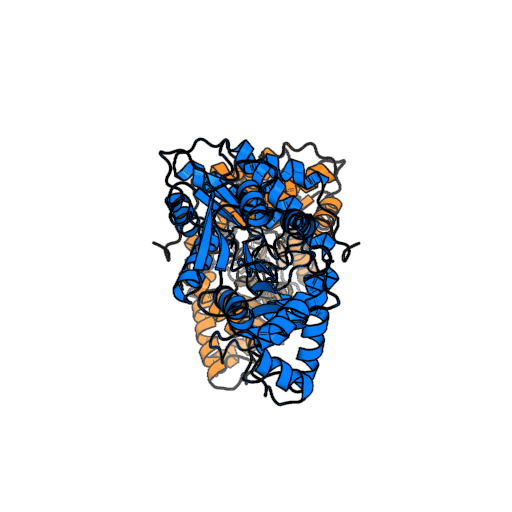23.65037 60 GLY B CA 1
ATOM 7168 C C . GLY B 1 60 ? -2.10549 21.00324 92.08703 1.000 24.06900 60 GLY B C 1
ATOM 7169 O O . GLY B 1 60 ? -1.57630 21.50486 91.11616 1.000 26.75061 60 GLY B O 1
ATOM 7173 N N . THR B 1 61 ? -1.63771 19.90030 92.65714 1.000 22.08656 61 THR B N 1
ATOM 7174 C CA . THR B 1 61 ? -0.45625 19.21422 92.19990 1.000 22.57214 61 THR B CA 1
ATOM 7175 C C . THR B 1 61 ? -0.91433 17.86471 91.68563 1.000 22.63705 61 THR B C 1
ATOM 7176 O O . THR B 1 61 ? -1.51232 17.10708 92.45816 1.000 20.08658 61 THR B O 1
ATOM 7187 N N . PRO B 1 62 ? -0.65322 17.51542 90.42836 1.000 20.15622 62 PRO B N 1
ATOM 7188 C CA . PRO B 1 62 ? -1.02734 16.20119 89.92737 1.000 18.53060 62 PRO B CA 1
ATOM 7189 C C . PRO B 1 62 ? 0.09981 15.19577 90.04798 1.000 17.22325 62 PRO B C 1
ATOM 7190 O O . PRO B 1 62 ? 1.27404 15.54420 90.06987 1.000 18.16069 62 PRO B O 1
ATOM 7201 N N . PHE B 1 63 ? -0.31276 13.92859 90.08185 1.000 16.61191 63 PHE B N 1
ATOM 7202 C CA . PHE B 1 63 ? 0.54197 12.75315 90.14142 1.000 16.58462 63 PHE B CA 1
ATOM 7203 C C . PHE B 1 63 ? -0.01886 11.72307 89.15920 1.000 21.73573 63 PHE B C 1
ATOM 7204 O O . PHE B 1 63 ? -1.22752 11.46785 89.17740 1.000 15.73056 63 PHE B O 1
ATOM 7221 N N . LEU B 1 64 ? 0.83913 11.18997 88.26854 1.000 20.50951 64 LEU B N 1
ATOM 7222 C CA . LEU B 1 64 ? 0.45951 10.21382 87.24934 1.000 15.58797 64 LEU B CA 1
ATOM 7223 C C . LEU B 1 64 ? 0.95355 8.84132 87.69526 1.000 18.95868 64 LEU B C 1
ATOM 7224 O O . LEU B 1 64 ? 1.97122 8.32767 87.20195 1.000 20.90939 64 LEU B O 1
ATOM 7240 N N . PHE B 1 65 ? 0.18918 8.20801 88.57199 1.000 18.68651 65 PHE B N 1
ATOM 7241 C CA . PHE B 1 65 ? 0.63039 6.90759 89.07497 1.000 19.41807 65 PHE B CA 1
ATOM 7242 C C . PHE B 1 65 ? 0.40333 5.79877 88.04147 1.000 17.50848 65 PHE B C 1
ATOM 7243 O O . PHE B 1 65 ? -0.63507 5.76345 87.37896 1.000 17.43560 65 PHE B O 1
ATOM 7260 N N . PRO B 1 66 ? 1.35232 4.86494 87.89120 1.000 16.68795 66 PRO B N 1
ATOM 7261 C CA . PRO B 1 66 ? 1.06455 3.68998 87.06694 1.000 16.14576 66 PRO B CA 1
ATOM 7262 C C . PRO B 1 66 ? 0.25887 2.68665 87.89027 1.000 17.24522 66 PRO B C 1
ATOM 7263 O O . PRO B 1 66 ? 0.79789 1.78951 88.54833 1.000 14.91716 66 PRO B O 1
ATOM 7274 N N . THR B 1 67 ? -1.05362 2.86935 87.89335 1.000 17.55169 67 THR B N 1
ATOM 7275 C CA . THR B 1 67 ? -1.96516 2.08585 88.71273 1.000 18.98274 67 THR B CA 1
ATOM 7276 C C . THR B 1 67 ? -3.36052 2.20278 88.08982 1.000 19.52064 67 THR B C 1
ATOM 7277 O O . THR B 1 67 ? -3.52408 2.75576 86.99365 1.000 14.85318 67 THR B O 1
ATOM 7288 N N . THR B 1 68 ? -4.35219 1.63144 88.76458 1.000 16.84107 68 THR B N 1
ATOM 7289 C CA . THR B 1 68 ? -5.75527 1.73173 88.36481 1.000 15.39507 68 THR B CA 1
ATOM 7290 C C . THR B 1 68 ? -6.50532 2.67619 89.30375 1.000 16.31498 68 THR B C 1
ATOM 7291 O O . THR B 1 68 ? -5.94116 3.27664 90.21755 1.000 17.18043 68 THR B O 1
ATOM 7302 N N . GLY B 1 69 ? -7.81150 2.79260 89.07557 1.000 17.82459 69 GLY B N 1
ATOM 7303 C CA . GLY B 1 69 ? -8.60581 3.62003 89.94440 1.000 18.58644 69 GLY B CA 1
ATOM 7304 C C . GLY B 1 69 ? -8.50835 3.18710 91.39444 1.000 19.23303 69 GLY B C 1
ATOM 7305 O O . GLY B 1 69 ? -8.43485 4.02307 92.27761 1.000 18.53406 69 GLY B O 1
ATOM 7309 N N . THR B 1 70 ? -8.55185 1.87473 91.66022 1.000 17.69921 70 THR B N 1
ATOM 7310 C CA . THR B 1 70 ? -8.43792 1.39107 93.02406 1.000 18.12275 70 THR B CA 1
ATOM 7311 C C . THR B 1 70 ? -7.10685 1.81649 93.65871 1.000 20.76488 70 THR B C 1
ATOM 7312 O O . THR B 1 70 ? -7.03408 2.04171 94.88527 1.000 16.70748 70 THR B O 1
ATOM 7323 N N . GLY B 1 71 ? -6.03255 1.90918 92.85432 1.000 16.06693 71 GLY B N 1
ATOM 7324 C CA . GLY B 1 71 ? -4.74853 2.34791 93.40395 1.000 17.39168 71 GLY B CA 1
ATOM 7325 C C . GLY B 1 71 ? -4.71864 3.83563 93.69635 1.000 15.41455 71 GLY B C 1
ATOM 7326 O O . GLY B 1 71 ? -4.09288 4.28267 94.67397 1.000 16.03163 71 GLY B O 1
ATOM 7330 N N . ALA B 1 72 ? -5.43931 4.61436 92.89087 1.000 17.05447 72 ALA B N 1
ATOM 7331 C CA . ALA B 1 72 ? -5.57654 6.03260 93.17113 1.000 18.79321 72 ALA B CA 1
ATOM 7332 C C . ALA B 1 72 ? -6.35893 6.26163 94.45051 1.000 18.02840 72 ALA B C 1
ATOM 7333 O O . ALA B 1 72 ? -5.96221 7.10526 95.27393 1.000 18.53313 72 ALA B O 1
ATOM 7340 N N . TRP B 1 73 ? -7.46096 5.50688 94.64319 1.000 16.27461 73 TRP B N 1
ATOM 7341 C CA . TRP B 1 73 ? -8.14366 5.48678 95.93785 1.000 19.53644 73 TRP B CA 1
ATOM 7342 C C . TRP B 1 73 ? -7.12505 5.33534 97.06726 1.000 21.96967 73 TRP B C 1
ATOM 7343 O O . TRP B 1 73 ? -7.10254 6.09589 98.03968 1.000 22.66263 73 TRP B O 1
ATOM 7364 N N . GLU B 1 74 ? -6.28223 4.31416 96.95646 1.000 20.27328 74 GLU B N 1
ATOM 7365 C CA . GLU B 1 74 ? -5.41859 3.94194 98.07367 1.000 21.77566 74 GLU B CA 1
ATOM 7366 C C . GLU B 1 74 ? -4.39634 5.02050 98.34472 1.000 19.56048 74 GLU B C 1
ATOM 7367 O O . GLU B 1 74 ? -4.12966 5.36520 99.50692 1.000 20.32234 74 GLU B O 1
ATOM 7379 N N . SER B 1 75 ? -3.90109 5.63136 97.27428 1.000 21.46038 75 SER B N 1
ATOM 7380 C CA . SER B 1 75 ? -2.98208 6.74756 97.41515 1.000 22.91725 75 SER B CA 1
ATOM 7381 C C . SER B 1 75 ? -3.64224 7.92942 98.08134 1.000 21.50308 75 SER B C 1
ATOM 7382 O O . SER B 1 75 ? -3.04047 8.57343 98.95660 1.000 22.85770 75 SER B O 1
ATOM 7390 N N . ALA B 1 76 ? -4.88527 8.21636 97.68168 1.000 19.53687 76 ALA B N 1
ATOM 7391 C CA . ALA B 1 76 ? -5.62387 9.32171 98.27083 1.000 19.10395 76 ALA B CA 1
ATOM 7392 C C . ALA B 1 76 ? -5.71125 9.17087 99.77100 1.000 22.58959 76 ALA B C 1
ATOM 7393 O O . ALA B 1 76 ? -5.46303 10.13548 100.51028 1.000 22.58462 76 ALA B O 1
ATOM 7400 N N . LEU B 1 77 ? -6.03159 7.95788 100.24137 1.000 19.98912 77 LEU B N 1
ATOM 7401 C CA . LEU B 1 77 ? -6.24154 7.75909 101.66694 1.000 21.02595 77 LEU B CA 1
ATOM 7402 C C . LEU B 1 77 ? -4.92564 7.77679 102.45487 1.000 23.40368 77 LEU B C 1
ATOM 7403 O O . LEU B 1 77 ? -4.80983 8.48405 103.46951 1.000 22.69139 77 LEU B O 1
ATOM 7419 N N . THR B 1 78 ? -3.89962 7.02518 101.98939 1.000 24.53878 78 THR B N 1
ATOM 7420 C CA . THR B 1 78 ? -2.72339 6.79790 102.84752 1.000 26.20288 78 THR B CA 1
ATOM 7421 C C . THR B 1 78 ? -1.78643 8.00886 102.92202 1.000 25.68320 78 THR B C 1
ATOM 7422 O O . THR B 1 78 ? -1.01673 8.12979 103.87914 1.000 25.64178 78 THR B O 1
ATOM 7433 N N . ASN B 1 79 ? -1.89245 8.94911 101.99172 1.000 26.38927 79 ASN B N 1
ATOM 7434 C CA . ASN B 1 79 ? -1.10857 10.16826 102.06085 1.000 23.03010 79 ASN B CA 1
ATOM 7435 C C . ASN B 1 79 ? -1.73171 11.24667 102.94864 1.000 26.31933 79 ASN B C 1
ATOM 7436 O O . ASN B 1 79 ? -0.99660 12.13727 103.38209 1.000 27.63492 79 ASN B O 1
ATOM 7447 N N . THR B 1 80 ? -3.06648 11.23900 103.18173 1.000 24.49109 80 THR B N 1
ATOM 7448 C CA . THR B 1 80 ? -3.66955 12.30777 103.95978 1.000 28.18058 80 THR B CA 1
ATOM 7449 C C . THR B 1 80 ? -4.15882 11.88471 105.33940 1.000 27.26749 80 THR B C 1
ATOM 7450 O O . THR B 1 80 ? -4.31447 12.74203 106.19729 1.000 26.15952 80 THR B O 1
ATOM 7461 N N . LEU B 1 81 ? -4.31544 10.60204 105.61708 1.000 25.06461 81 LEU B N 1
ATOM 7462 C CA . LEU B 1 81 ? -4.94080 10.16636 106.85655 1.000 28.36176 81 LEU B CA 1
ATOM 7463 C C . LEU B 1 81 ? -4.03483 9.21592 107.62537 1.000 26.57981 81 LEU B C 1
ATOM 7464 O O . LEU B 1 81 ? -3.12464 8.59347 107.07163 1.000 26.03990 81 LEU B O 1
ATOM 7480 N N . SER B 1 82 ? -4.35531 9.04996 108.89941 1.000 27.99067 82 SER B N 1
ATOM 7481 C CA . SER B 1 82 ? -3.68017 8.13353 109.79162 1.000 32.32186 82 SER B CA 1
ATOM 7482 C C . SER B 1 82 ? -4.64600 7.05271 110.25778 1.000 30.19086 82 SER B C 1
ATOM 7483 O O . SER B 1 82 ? -5.84545 7.28776 110.33043 1.000 31.27383 82 SER B O 1
ATOM 7491 N N . PRO B 1 83 ? -4.15043 5.86696 110.58587 1.000 34.55717 83 PRO B N 1
ATOM 7492 C CA . PRO B 1 83 ? -5.02068 4.83157 111.15398 1.000 38.34572 83 PRO B CA 1
ATOM 7493 C C . PRO B 1 83 ? -5.79179 5.34117 112.36778 1.000 36.53404 83 PRO B C 1
ATOM 7494 O O . PRO B 1 83 ? -5.26101 6.06030 113.21312 1.000 31.69718 83 PRO B O 1
ATOM 7505 N N . GLY B 1 84 ? -7.05773 4.95064 112.44493 1.000 38.75204 84 GLY B N 1
ATOM 7506 C CA . GLY B 1 84 ? -7.96590 5.43516 113.48035 1.000 33.05281 84 GLY B CA 1
ATOM 7507 C C . GLY B 1 84 ? -8.66699 6.72957 113.12889 1.000 31.51206 84 GLY B C 1
ATOM 7508 O O . GLY B 1 84 ? -9.57839 7.13180 113.84682 1.000 32.35887 84 GLY B O 1
ATOM 7512 N N . ASP B 1 85 ? -8.25139 7.41529 112.06838 1.000 30.45913 85 ASP B N 1
ATOM 7513 C CA . ASP B 1 85 ? -8.93028 8.64080 111.67181 1.000 31.50976 85 ASP B CA 1
ATOM 7514 C C . ASP B 1 85 ? -10.37492 8.35102 111.28079 1.000 45.88004 85 ASP B C 1
ATOM 7515 O O . ASP B 1 85 ? -10.66773 7.35943 110.59596 1.000 28.90887 85 ASP B O 1
ATOM 7524 N N . ARG B 1 86 ? -11.27632 9.22553 111.74099 1.000 32.59951 86 ARG B N 1
ATOM 7525 C CA . ARG B 1 86 ? -12.67598 9.11929 111.39183 1.000 30.04493 86 ARG B CA 1
ATOM 7526 C C . ARG B 1 86 ? -12.95818 9.72220 110.02639 1.000 28.77518 86 ARG B C 1
ATOM 7527 O O . ARG B 1 86 ? -12.59868 10.87253 109.76121 1.000 29.77819 86 ARG B O 1
ATOM 7548 N N . ILE B 1 87 ? -13.62074 8.94164 109.17048 1.000 27.82986 87 ILE B N 1
ATOM 7549 C CA . ILE B 1 87 ? -14.02759 9.35959 107.83875 1.000 27.22241 87 ILE B CA 1
ATOM 7550 C C . ILE B 1 87 ? -15.53095 9.19045 107.71394 1.000 26.63442 87 ILE B C 1
ATOM 7551 O O . ILE B 1 87 ? -16.09453 8.26271 108.29937 1.000 27.96416 87 ILE B O 1
ATOM 7567 N N . VAL B 1 88 ? -16.17304 10.06425 106.93161 1.000 26.13436 88 VAL B N 1
ATOM 7568 C CA . VAL B 1 88 ? -17.58302 9.91809 106.54827 1.000 25.92879 88 VAL B CA 1
ATOM 7569 C C . VAL B 1 88 ? -17.59727 9.56557 105.06631 1.000 24.56348 88 VAL B C 1
ATOM 7570 O O . VAL B 1 88 ? -16.96019 10.24914 104.25492 1.000 25.54485 88 VAL B O 1
ATOM 7583 N N . SER B 1 89 ? -18.26314 8.46904 104.71752 1.000 24.58118 89 SER B N 1
ATOM 7584 C CA . SER B 1 89 ? -18.36128 8.02404 103.33961 1.000 27.43027 89 SER B CA 1
ATOM 7585 C C . SER B 1 89 ? -19.79584 7.58295 103.07670 1.000 25.76394 89 SER B C 1
ATOM 7586 O O . SER B 1 89 ? -20.58022 7.35164 104.00573 1.000 30.71244 89 SER B O 1
ATOM 7594 N N . PHE B 1 90 ? -20.15834 7.52049 101.79613 1.000 23.63329 90 PHE B N 1
ATOM 7595 C CA . PHE B 1 90 ? -21.55012 7.33315 101.38634 1.000 24.75778 90 PHE B CA 1
ATOM 7596 C C . PHE B 1 90 ? -21.65986 6.06134 100.54638 1.000 23.85931 90 PHE B C 1
ATOM 7597 O O . PHE B 1 90 ? -21.02572 5.94834 99.49357 1.000 22.18793 90 PHE B O 1
ATOM 7614 N N . LEU B 1 91 ? -22.41601 5.09858 101.02780 1.000 21.79950 91 LEU B N 1
ATOM 7615 C CA . LEU B 1 91 ? -22.58368 3.81353 100.37247 1.000 21.61254 91 LEU B CA 1
ATOM 7616 C C . LEU B 1 91 ? -23.87883 3.87850 99.569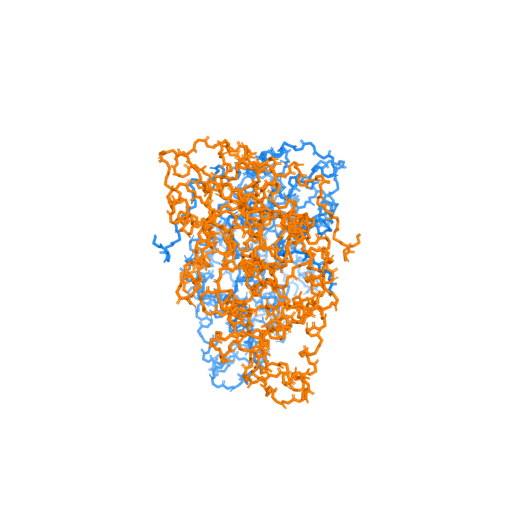29 1.000 21.11832 91 LEU B C 1
ATOM 7617 O O . LEU B 1 91 ? -24.99851 3.81363 100.14266 1.000 21.84197 91 LEU B O 1
ATOM 7633 N N . ILE B 1 92 ? -23.72680 3.95352 98.24561 1.000 20.16258 92 ILE B N 1
ATOM 7634 C CA . ILE B 1 92 ? -24.88086 4.11232 97.35624 1.000 19.89199 92 ILE B CA 1
ATOM 7635 C C . ILE B 1 92 ? -24.82218 3.18169 96.16308 1.000 19.16001 92 ILE B C 1
ATOM 7636 O O . ILE B 1 92 ? -25.68048 3.26827 95.26224 1.000 18.86928 92 ILE B O 1
ATOM 7652 N N . GLY B 1 93 ? -23.82884 2.30418 96.14639 1.000 18.92757 93 GLY B N 1
ATOM 7653 C CA . GLY B 1 93 ? -23.63120 1.45794 94.99387 1.000 19.74456 93 GLY B CA 1
ATOM 7654 C C . GLY B 1 93 ? -22.34034 0.68406 95.13152 1.000 19.79087 93 GLY B C 1
ATOM 7655 O O . GLY B 1 93 ? -21.69976 0.71677 96.16797 1.000 19.48730 93 GLY B O 1
ATOM 7659 N N . GLN B 1 94 ? -21.97282 -0.04772 94.06829 1.000 17.72211 94 GLN B N 1
ATOM 7660 C CA . GLN B 1 94 ? -20.89624 -1.02234 94.22920 1.000 21.15925 94 GLN B CA 1
ATOM 7661 C C . GLN B 1 94 ? -19.53455 -0.34944 94.44067 1.000 19.26431 94 GLN B C 1
ATOM 7662 O O . GLN B 1 94 ? -18.75851 -0.78562 95.29723 1.000 18.43586 94 GLN B O 1
ATOM 7676 N N . PHE B 1 95 ? -19.23396 0.71968 93.69243 1.000 17.53320 95 PHE B N 1
ATOM 7677 C CA . PHE B 1 95 ? -17.90942 1.31500 93.75513 1.000 22.78676 95 PHE B CA 1
ATOM 7678 C C . PHE B 1 95 ? -17.74937 2.22414 94.96055 1.000 23.41005 95 PHE B C 1
ATOM 7679 O O . PHE B 1 95 ? -16.66906 2.21502 95.59051 1.000 18.04654 95 PHE B O 1
ATOM 7696 N N . SER B 1 96 ? -18.81208 2.91225 95.37984 1.000 18.11424 96 SER B N 1
ATOM 7697 C CA . SER B 1 96 ? -18.73728 3.52600 96.70937 1.000 19.94114 96 SER B CA 1
ATOM 7698 C C . SER B 1 96 ? -18.58288 2.47168 97.82685 1.000 21.65288 96 SER B C 1
ATOM 7699 O O . SER B 1 96 ? -17.88243 2.70268 98.83103 1.000 19.34051 96 SER B O 1
ATOM 7707 N N . LEU B 1 97 ? -19.18991 1.30299 97.65375 1.000 19.04581 97 LEU B N 1
ATOM 7708 C CA . LEU B 1 97 ? -19.02507 0.22718 98.62723 1.000 19.98676 97 LEU B CA 1
ATOM 7709 C C . LEU B 1 97 ? -17.59043 -0.31190 98.65965 1.000 20.38628 97 LEU B C 1
ATOM 7710 O O . LEU B 1 97 ? -17.04837 -0.63104 99.73866 1.000 20.18433 97 LEU B O 1
ATOM 7726 N N . LEU B 1 98 ? -16.98846 -0.50720 97.48588 1.000 18.77766 98 LEU B N 1
ATOM 7727 C CA . LEU B 1 98 ? -15.62357 -1.01753 97.46923 1.000 19.78343 98 LEU B CA 1
ATOM 7728 C C . LEU B 1 98 ? -14.65440 -0.03591 98.11757 1.000 20.98701 98 LEU B C 1
ATOM 7729 O O . LEU B 1 98 ? -13.70986 -0.46265 98.79272 1.000 19.89022 98 LEU B O 1
ATOM 7745 N N . TRP B 1 99 ? -14.81736 1.26852 97.86392 1.000 19.50863 99 TRP B N 1
ATOM 7746 C CA . TRP B 1 99 ? -13.95070 2.25777 98.49021 1.000 21.32804 99 TRP B CA 1
ATOM 7747 C C . TRP B 1 99 ? -14.09404 2.19128 100.00301 1.000 21.66642 99 TRP B C 1
ATOM 7748 O O . TRP B 1 99 ? -13.10576 2.27984 100.73288 1.000 20.56597 99 TRP B O 1
ATOM 7769 N N . ILE B 1 100 ? -15.31742 1.98098 100.50492 1.000 24.51891 100 ILE B N 1
ATOM 7770 C CA . ILE B 1 100 ? -15.48939 1.86694 101.95727 1.000 22.70864 100 ILE B CA 1
ATOM 7771 C C . ILE B 1 100 ? -14.83297 0.58603 102.47213 1.000 22.44642 100 ILE B C 1
ATOM 7772 O O . ILE B 1 100 ? -14.26752 0.55003 103.57442 1.000 23.47186 100 ILE B O 1
ATOM 7788 N N . ASP B 1 101 ? -14.95709 -0.49403 101.70998 1.000 21.33846 101 ASP B N 1
ATOM 7789 C CA . ASP B 1 101 ? -14.29230 -1.73237 102.06506 1.000 22.75239 101 ASP B CA 1
ATOM 7790 C C . ASP B 1 101 ? -12.77799 -1.50594 102.18702 1.000 21.63962 101 ASP B C 1
ATOM 7791 O O . ASP B 1 101 ? -12.14612 -1.94657 103.14808 1.000 22.43985 101 ASP B O 1
ATOM 7800 N N . GLN B 1 102 ? -12.20154 -0.76152 101.25159 1.000 22.54009 102 GLN B N 1
ATOM 7801 C CA . GLN B 1 102 ? -10.78846 -0.43137 101.31568 1.000 23.38563 102 GLN B CA 1
ATOM 7802 C C . GLN B 1 102 ? -10.46513 0.45969 102.52393 1.000 23.16725 102 GLN B C 1
ATOM 7803 O O . GLN B 1 102 ? -9.47447 0.22011 103.24160 1.000 22.06026 102 GLN B O 1
ATOM 7817 N N . GLN B 1 103 ? -11.30750 1.46753 102.78060 1.000 21.64748 103 GLN B N 1
ATOM 7818 C CA . GLN B 1 103 ? -11.10109 2.34746 103.92386 1.000 22.52926 103 GLN B CA 1
ATOM 7819 C C . GLN B 1 103 ? -11.05800 1.55854 105.23229 1.000 25.16622 103 GLN B C 1
ATOM 7820 O O . GLN B 1 103 ? -10.17945 1.79451 106.08508 1.000 24.43205 103 GLN B O 1
ATOM 7834 N N . LYS B 1 104 ? -11.98778 0.59727 105.39400 1.000 25.61854 104 LYS B N 1
ATOM 7835 C CA . LYS B 1 104 ? -12.01920 -0.19584 106.62142 1.000 27.80107 104 LYS B CA 1
ATOM 7836 C C . LYS B 1 104 ? -10.78918 -1.08600 106.73959 1.000 30.12470 104 LYS B C 1
ATOM 7837 O O . LYS B 1 104 ? -10.26627 -1.26824 107.83943 1.000 30.09460 104 LYS B O 1
ATOM 7856 N N . ARG B 1 105 ? -10.34103 -1.67809 105.62204 1.000 29.47211 105 ARG B N 1
ATOM 7857 C CA . ARG B 1 105 ? -9.18969 -2.58256 105.61773 1.000 31.22291 105 ARG B CA 1
ATOM 7858 C C . ARG B 1 105 ? -7.86866 -1.86569 105.83358 1.000 26.08619 105 ARG B C 1
ATOM 7859 O O . ARG B 1 105 ? -6.86848 -2.51268 106.11370 1.000 31.38484 105 ARG B O 1
ATOM 7880 N N . LEU B 1 106 ? -7.83514 -0.55967 105.66432 1.000 24.20933 106 LEU B N 1
ATOM 7881 C CA . LEU B 1 106 ? -6.68125 0.26767 105.96474 1.000 26.19256 106 LEU B CA 1
ATOM 7882 C C . LEU B 1 106 ? -6.77884 0.89314 107.35864 1.000 28.51855 106 LEU B C 1
ATOM 7883 O O . LEU B 1 106 ? -6.01355 1.82882 107.67109 1.000 25.88976 106 LEU B O 1
ATOM 7899 N N . ASN B 1 107 ? -7.70553 0.37634 108.19497 1.000 27.54321 107 ASN B N 1
ATOM 7900 C CA . ASN B 1 107 ? -7.78742 0.68414 109.62512 1.000 42.05037 107 ASN B CA 1
ATOM 7901 C C . ASN B 1 107 ? -8.25199 2.11432 109.89248 1.000 31.96968 107 ASN B C 1
ATOM 7902 O O . ASN B 1 107 ? -7.86397 2.74265 110.90038 1.000 30.15870 107 ASN B O 1
ATOM 7913 N N . PHE B 1 108 ? -9.06952 2.65176 109.00301 1.000 30.54022 108 PHE B N 1
ATOM 7914 C CA . PHE B 1 108 ? -9.73995 3.91219 109.28247 1.000 29.54711 108 PHE B CA 1
ATOM 7915 C C . PHE B 1 108 ? -11.06149 3.61170 109.95412 1.000 29.26339 108 PHE B C 1
ATOM 7916 O O . PHE B 1 108 ? -11.60411 2.51178 109.84147 1.000 27.99181 108 PHE B O 1
ATOM 7933 N N . ASN B 1 109 ? -11.55181 4.59416 110.68249 1.000 30.85575 109 ASN B N 1
ATOM 7934 C CA . ASN B 1 109 ? -12.81042 4.50339 111.40079 1.000 35.11535 109 ASN B CA 1
ATOM 7935 C C . ASN B 1 109 ? -13.86381 5.16332 110.50531 1.000 33.16995 109 ASN B C 1
ATOM 7936 O O . ASN B 1 109 ? -13.92456 6.39019 110.40625 1.000 31.19898 109 ASN B O 1
ATOM 7947 N N . VAL B 1 110 ? -14.66952 4.35099 109.82211 1.000 28.89012 110 VAL B N 1
ATOM 7948 C CA . VAL B 1 110 ? -15.51982 4.83566 108.74190 1.000 29.28700 110 VAL B CA 1
ATOM 7949 C C . VAL B 1 110 ? -16.94070 4.98638 109.26742 1.000 30.02723 110 VAL B C 1
ATOM 7950 O O . VAL B 1 110 ? -17.55681 4.01215 109.71469 1.000 29.04850 110 VAL B O 1
ATOM 7963 N N . ASP B 1 111 ? -17.46451 6.19988 109.16846 1.000 28.17984 111 ASP B N 1
ATOM 7964 C CA . ASP B 1 111 ? -18.86804 6.49300 109.41233 1.000 31.57144 111 ASP B CA 1
ATOM 7965 C C . ASP B 1 111 ? -19.64056 6.36113 108.09905 1.000 29.34333 111 ASP B C 1
ATOM 7966 O O . ASP B 1 111 ? -19.52411 7.21519 107.20580 1.000 33.62465 111 ASP B O 1
ATOM 7975 N N . VAL B 1 112 ? -20.40613 5.28121 107.95949 1.000 27.42184 112 VAL B N 1
ATOM 7976 C CA . VAL B 1 112 ? -21.00353 4.91504 106.67434 1.000 29.49244 112 VAL B CA 1
ATOM 7977 C C . VAL B 1 112 ? -22.41834 5.45365 106.60570 1.000 27.87375 112 VAL B C 1
ATOM 7978 O O . VAL B 1 112 ? -23.24925 5.07034 107.42544 1.000 27.34877 112 VAL B O 1
ATOM 7991 N N . VAL B 1 113 ? -22.69826 6.31802 105.62736 1.000 27.42960 113 VAL B N 1
ATOM 7992 C CA . VAL B 1 113 ? -24.04034 6.83693 105.39057 1.000 29.95763 113 VAL B CA 1
ATOM 7993 C C . VAL B 1 113 ? -24.57707 6.11122 104.17082 1.000 26.30574 113 VAL B C 1
ATOM 7994 O O . VAL B 1 113 ? -24.08259 6.29677 103.04861 1.000 23.81630 113 VAL B O 1
ATOM 8007 N N . GLU B 1 114 ? -25.58361 5.28868 104.39908 1.000 27.31287 114 GLU B N 1
ATOM 8008 C CA . GLU B 1 114 ? -26.14231 4.39782 103.38793 1.000 31.61116 114 GLU B CA 1
ATOM 8009 C C . GLU B 1 114 ? -27.41207 4.96922 102.74842 1.000 28.80907 114 GLU B C 1
ATOM 8010 O O . GLU B 1 114 ? -28.26182 5.57847 103.42486 1.000 27.79103 114 GLU B O 1
ATOM 8022 N N . SER B 1 115 ? -27.53377 4.77253 101.43406 1.000 26.12542 115 SER B N 1
ATOM 8023 C CA . SER B 1 115 ? -28.79077 5.00808 100.71936 1.000 30.52243 115 SER B CA 1
ATOM 8024 C C . SER B 1 115 ? -29.07182 3.80272 99.82181 1.000 27.91501 115 SER B C 1
ATOM 8025 O O . SER B 1 115 ? -28.18375 3.00976 99.51087 1.000 28.71748 115 SER B O 1
ATOM 8033 N N . ASP B 1 116 ? -30.31411 3.67336 99.39541 1.000 24.62696 116 ASP B N 1
ATOM 8034 C CA . ASP B 1 116 ? -30.68252 2.63634 98.44376 1.000 30.35760 116 ASP B CA 1
ATOM 8035 C C . ASP B 1 116 ? -29.98351 2.85866 97.10590 1.000 26.52178 116 ASP B C 1
ATOM 8036 O O . ASP B 1 116 ? -29.67635 3.98351 96.72140 1.000 22.49569 116 ASP B O 1
ATOM 8045 N N . TRP B 1 117 ? -29.72250 1.76534 96.39085 1.000 24.44827 117 TRP B N 1
ATOM 8046 C CA . TRP B 1 117 ? -29.09564 1.87458 95.09244 1.000 22.26952 117 TRP B CA 1
ATOM 8047 C C . TRP B 1 117 ? -30.08368 2.55196 94.15187 1.000 26.12747 117 TRP B C 1
ATOM 8048 O O . TRP B 1 117 ? -31.25918 2.20817 94.11676 1.000 28.47455 117 TRP B O 1
ATOM 8069 N N . GLY B 1 118 ? -29.61721 3.55025 93.42385 1.000 25.81234 118 GLY B N 1
ATOM 8070 C CA . GLY B 1 118 ? -30.47147 4.44940 92.68886 1.000 24.93997 118 GLY B CA 1
ATOM 8071 C C . GLY B 1 118 ? -30.71343 5.78826 93.34599 1.000 22.49131 118 GLY B C 1
ATOM 8072 O O . GLY B 1 118 ? -31.31625 6.63909 92.72197 1.000 25.26354 118 GLY B O 1
ATOM 8076 N N . GLN B 1 119 ? -30.27629 5.99460 94.58001 1.000 22.70607 119 GLN B N 1
ATOM 8077 C CA . GLN B 1 119 ? -30.31588 7.29897 95.22470 1.000 24.55870 119 GLN B CA 1
ATOM 8078 C C . GLN B 1 119 ? -28.92446 7.88581 95.38125 1.000 22.33881 119 GLN B C 1
ATOM 8079 O O . GLN B 1 119 ? -27.92647 7.16649 95.39093 1.000 20.07716 119 GLN B O 1
ATOM 8093 N N . GLY B 1 120 ? -28.88289 9.19374 95.62345 1.000 24.48216 120 GLY B N 1
ATOM 8094 C CA . GLY B 1 120 ? -27.63469 9.88280 95.86184 1.000 25.69795 120 GLY B CA 1
ATOM 8095 C C . GLY B 1 120 ? -27.24842 9.88981 97.34958 1.000 26.04110 120 GLY B C 1
ATOM 8096 O O . GLY B 1 120 ? -27.92688 9.34098 98.20085 1.000 25.26110 120 GLY B O 1
ATOM 8100 N N . ALA B 1 121 ? -26.11135 10.51864 97.63904 1.000 23.73356 121 ALA B N 1
ATOM 8101 C CA . ALA B 1 121 ? -25.65078 10.69195 99.01381 1.000 24.36500 121 ALA B CA 1
ATOM 8102 C C . ALA B 1 121 ? -26.69453 11.39433 99.85430 1.000 24.75913 121 ALA B C 1
ATOM 8103 O O . ALA B 1 121 ? -27.33433 12.35434 99.40728 1.000 23.70995 121 ALA B O 1
ATOM 8110 N N . ASN B 1 122 ? -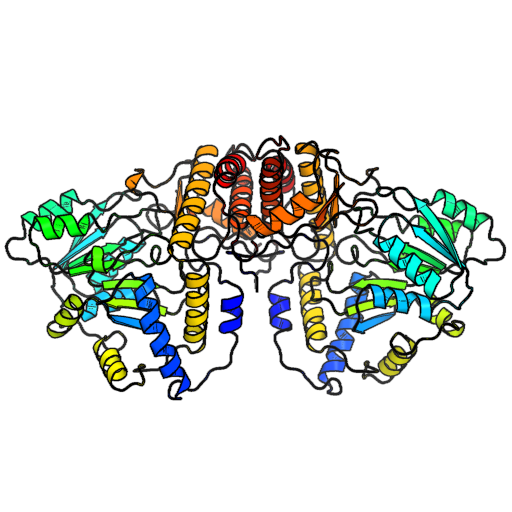26.83909 10.92570 101.09353 1.000 23.82318 122 ASN B N 1
ATOM 8111 C CA . ASN B 1 122 ? -27.79106 11.50352 102.01607 1.000 25.44012 122 ASN B CA 1
ATOM 8112 C C . ASN B 1 122 ? -27.13072 12.69610 102.69291 1.000 25.95236 122 ASN B C 1
ATOM 8113 O O . ASN B 1 122 ? -26.42469 12.55704 103.70791 1.000 27.05969 122 ASN B O 1
ATOM 8124 N N . LEU B 1 123 ? -27.39463 13.88539 102.15281 1.000 22.29020 123 LEU B N 1
ATOM 8125 C CA . LEU B 1 123 ? -26.73053 15.08652 102.64830 1.000 32.38013 123 LEU B CA 1
ATOM 8126 C C . LEU B 1 123 ? -27.33711 15.61526 103.95277 1.000 29.21318 123 LEU B C 1
ATOM 8127 O O . LEU B 1 123 ? -26.65166 16.33312 104.67259 1.000 26.96085 123 LEU B O 1
ATOM 8143 N N . GLN B 1 124 ? -28.59479 15.29349 104.27413 1.000 23.64651 124 GLN B N 1
ATOM 8144 C CA . GLN B 1 124 ? -29.14777 15.73137 105.54653 1.000 25.77507 124 GLN B CA 1
ATOM 8145 C C . GLN B 1 124 ? -28.50205 14.96546 106.69471 1.000 27.03826 124 GLN B C 1
ATOM 8146 O O . GLN B 1 124 ? -28.25531 15.54595 107.76754 1.000 26.99554 124 GLN B O 1
ATOM 8160 N N . VAL B 1 125 ? -28.14732 13.68314 106.45933 1.000 27.59907 125 VAL B N 1
ATOM 8161 C CA . VAL B 1 125 ? -27.36759 12.93833 107.45297 1.000 28.52980 125 VAL B CA 1
ATOM 8162 C C . VAL B 1 125 ? -25.97522 13.52988 107.61186 1.000 24.77088 125 VAL B C 1
ATOM 8163 O O . VAL B 1 125 ? -25.44828 13.63752 108.72627 1.000 27.61017 125 VAL B O 1
ATOM 8176 N N . LEU B 1 126 ? -25.34601 13.91316 106.50898 1.000 23.52544 126 LEU B N 1
ATOM 8177 C CA . LEU B 1 126 ? -24.03316 14.54705 106.62459 1.000 26.02367 126 LEU B CA 1
ATOM 8178 C C . LEU B 1 126 ? -24.13835 15.82395 107.45672 1.000 26.59906 126 LEU B C 1
ATOM 8179 O O . LEU B 1 126 ? -23.31829 16.08146 108.34599 1.000 26.50876 126 LEU B O 1
ATOM 8195 N N . ALA B 1 127 ? -25.14170 16.65013 107.16546 1.000 24.28604 127 ALA B N 1
ATOM 8196 C CA . ALA B 1 127 ? -25.30582 17.89595 107.90918 1.000 30.16239 127 ALA B CA 1
ATOM 8197 C C . ALA B 1 127 ? -25.39869 17.62451 109.40591 1.000 27.30079 127 ALA B C 1
ATOM 8198 O O . ALA B 1 127 ? -24.76598 18.30807 110.21761 1.000 28.10142 127 ALA B O 1
ATOM 8205 N N . SER B 1 128 ? -26.22703 16.64461 109.77846 1.000 27.86803 128 SER B N 1
ATOM 8206 C CA . SER B 1 128 ? -26.38578 16.26385 111.16773 1.000 29.54988 128 SER B CA 1
ATOM 8207 C C . SER B 1 128 ? -25.05464 15.80702 111.76964 1.000 29.68633 128 SER B C 1
ATOM 8208 O O . SER B 1 128 ? -24.72862 16.17655 112.90197 1.000 30.47383 128 SER B O 1
ATOM 8216 N N . LYS B 1 129 ? -24.24314 15.06338 111.00530 1.000 30.01028 129 LYS B N 1
ATOM 8217 C CA . LYS B 1 129 ? -22.94541 14.61927 111.51386 1.000 36.85117 129 LYS B CA 1
ATOM 8218 C C . LYS B 1 129 ? -22.02177 15.80564 111.73247 1.000 28.86129 129 LYS B C 1
ATOM 8219 O O . LYS B 1 129 ? -21.34937 15.90620 112.76273 1.000 28.65326 129 LYS B O 1
ATOM 8238 N N . LEU B 1 130 ? -21.95743 16.70357 110.75295 1.000 26.57225 130 LEU B N 1
ATOM 8239 C CA . LEU B 1 130 ? -21.10696 17.88145 110.87747 1.000 27.00840 130 LEU B CA 1
ATOM 8240 C C . LEU B 1 130 ? -21.54530 18.75606 112.03721 1.000 31.08752 130 LEU B C 1
ATOM 8241 O O . LEU B 1 130 ? -20.70384 19.23796 112.80190 1.000 29.66635 130 LEU B O 1
ATOM 8257 N N . SER B 1 131 ? -22.86705 18.94892 112.20226 1.000 31.07940 131 SER B N 1
ATOM 8258 C CA . SER B 1 131 ? -23.36147 19.77004 113.29577 1.000 31.66366 131 SER B CA 1
ATOM 8259 C C . SER B 1 131 ? -22.94980 19.18691 114.63834 1.000 34.83024 131 SER B C 1
ATOM 8260 O O . SER B 1 131 ? -22.64191 19.93138 115.55928 1.000 36.25863 131 SER B O 1
ATOM 8268 N N . GLN B 1 132 ? -22.95586 17.86156 114.77816 1.000 46.94328 132 GLN B N 1
ATOM 8269 C CA . GLN B 1 132 ? -22.63747 17.22843 116.05297 1.000 37.16702 132 GLN B CA 1
ATOM 8270 C C . GLN B 1 132 ? -21.13302 17.12849 116.30987 1.000 39.87237 132 GLN B C 1
ATOM 8271 O O . GLN B 1 132 ? -20.72359 16.90004 117.46684 1.000 41.48505 132 GLN B O 1
ATOM 8285 N N . ASP B 1 133 ? -20.29303 17.33974 115.29484 1.000 33.32420 133 ASP B N 1
ATOM 8286 C CA . ASP B 1 133 ? -18.85134 17.10164 115.45156 1.000 41.86358 133 ASP B CA 1
ATOM 8287 C C . ASP B 1 133 ? -18.13370 18.38171 115.89407 1.000 41.12459 133 ASP B C 1
ATOM 8288 O O . ASP B 1 133 ? -17.34795 18.97771 115.15422 1.000 37.61475 133 ASP B O 1
ATOM 8297 N N . GLU B 1 134 ? -18.43113 18.79831 117.12659 1.000 43.79301 134 GLU B N 1
ATOM 8298 C CA . GLU B 1 134 ? -17.88149 20.04154 117.65390 1.000 55.61192 134 GLU B CA 1
ATOM 8299 C C . GLU B 1 134 ? -16.35527 20.00116 117.69822 1.000 53.38256 134 GLU B C 1
ATOM 8300 O O . GLU B 1 134 ? -15.68352 21.02264 117.45597 1.000 42.27128 134 GLU B O 1
ATOM 8312 N N . ASN B 1 135 ? -15.78726 18.83095 118.01376 1.000 50.31378 135 ASN B N 1
ATOM 8313 C CA . ASN B 1 135 ? -14.35020 18.69113 118.17847 1.000 52.40325 135 ASN B CA 1
ATOM 8314 C C . ASN B 1 135 ? -13.63572 18.32038 116.88107 1.000 45.44302 135 ASN B C 1
ATOM 8315 O O . ASN B 1 135 ? -12.47863 17.91356 116.92382 1.000 43.37060 135 ASN B O 1
ATOM 8326 N N . HIS B 1 136 ? -14.28313 18.46757 115.73338 1.000 41.78448 136 HIS B N 1
ATOM 8327 C CA . HIS B 1 136 ? -13.64421 18.18349 114.44331 1.000 38.17046 136 HIS B CA 1
ATOM 8328 C C . HIS B 1 136 ? -12.89850 16.86077 114.48426 1.000 37.89845 136 HIS B C 1
ATOM 8329 O O . HIS B 1 136 ? -11.74200 16.76083 114.10359 1.000 36.93778 136 HIS B O 1
ATOM 8343 N N . THR B 1 137 ? -13.58173 15.82372 114.94479 1.000 34.38175 137 THR B N 1
ATOM 8344 C CA . THR B 1 137 ? -13.01562 14.49078 114.83559 1.000 37.32733 137 THR B CA 1
ATOM 8345 C C . THR B 1 137 ? -13.15682 13.92661 113.42286 1.000 35.42869 137 THR B C 1
ATOM 8346 O O . THR B 1 137 ? -12.40661 13.01625 113.04512 1.000 33.35197 137 THR B O 1
ATOM 8357 N N . ILE B 1 138 ? -14.08821 14.44640 112.62772 1.000 30.86006 138 ILE B N 1
ATOM 8358 C CA . ILE B 1 138 ? -14.19473 13.97506 111.24653 1.000 29.20840 138 ILE B CA 1
ATOM 8359 C C . ILE B 1 138 ? -13.02060 14.54692 110.45769 1.000 29.52834 138 ILE B C 1
ATOM 8360 O O . ILE B 1 138 ? -12.95061 15.75842 110.25608 1.000 33.79522 138 ILE B O 1
ATOM 8376 N N . LYS B 1 139 ? -12.10329 13.69279 110.00633 1.000 30.17305 139 LYS B N 1
ATOM 8377 C CA . LYS B 1 139 ? -10.92955 14.16049 109.28289 1.000 31.05343 139 LYS B CA 1
ATOM 8378 C C . LYS B 1 139 ? -11.14721 14.28103 107.77806 1.000 29.49263 139 LYS B C 1
ATOM 8379 O O . LYS B 1 139 ? -10.44641 15.06696 107.13715 1.000 30.18685 139 LYS B O 1
ATOM 8398 N N . ALA B 1 140 ? -12.09958 13.54728 107.19571 1.000 27.86981 140 ALA B N 1
ATOM 8399 C CA . ALA B 1 140 ? -12.31821 13.64178 105.76843 1.000 31.64208 140 ALA B CA 1
ATOM 8400 C C . ALA B 1 140 ? -13.71396 13.15532 105.39508 1.000 33.37518 140 ALA B C 1
ATOM 8401 O O . ALA B 1 140 ? -14.29673 12.30800 106.06688 1.000 24.90588 140 ALA B O 1
ATOM 8408 N N . ILE B 1 141 ? -14.21985 13.70106 104.29941 1.000 24.18544 141 ILE B N 1
ATOM 8409 C CA . ILE B 1 141 ? -15.38582 13.20351 103.58222 1.000 24.13372 141 ILE B CA 1
ATOM 8410 C C . ILE B 1 141 ? -14.87001 12.52002 102.32514 1.000 29.63453 141 ILE B C 1
ATOM 8411 O O . ILE B 1 141 ? -14.16676 13.15556 101.52517 1.000 21.42941 141 ILE B O 1
ATOM 8427 N N . CYS B 1 142 ? -15.20740 11.23632 102.14935 1.000 21.48575 142 CYS B N 1
ATOM 8428 C CA . CYS B 1 142 ? -14.86390 10.49262 100.94596 1.000 20.12693 142 CYS B CA 1
ATOM 8429 C C . CYS B 1 142 ? -16.15410 10.22020 100.18448 1.000 21.90036 142 CYS B C 1
ATOM 8430 O O . CYS B 1 142 ? -17.06891 9.58704 100.72120 1.000 22.48950 142 CYS B O 1
ATOM 8438 N N . ILE B 1 143 ? -16.25539 10.74871 98.96485 1.000 19.80366 143 ILE B N 1
ATOM 8439 C CA . ILE B 1 143 ? -17.50050 10.67337 98.21728 1.000 23.81078 143 ILE B CA 1
ATOM 8440 C C . ILE B 1 143 ? -17.18984 10.37085 96.75741 1.000 16.87574 143 ILE B C 1
ATOM 8441 O O . ILE B 1 143 ? -16.30300 10.98508 96.14303 1.000 17.66038 143 ILE B O 1
ATOM 8457 N N . VAL B 1 144 ? -17.92616 9.40780 96.20768 1.000 23.97129 144 VAL B N 1
ATOM 8458 C CA . VAL B 1 144 ? -17.88576 9.10252 94.77977 1.000 20.04746 144 VAL B CA 1
ATOM 8459 C C . VAL B 1 144 ? -18.76014 10.12476 94.05800 1.000 22.12781 144 VAL B C 1
ATOM 8460 O O . VAL B 1 144 ? -19.95310 10.27266 94.35762 1.000 20.65695 144 VAL B O 1
ATOM 8473 N N . HIS B 1 145 ? -18.16016 10.83125 93.11073 1.000 17.16705 145 HIS B N 1
ATOM 8474 C CA . HIS B 1 145 ? -18.89715 11.82027 92.33576 1.000 17.56481 145 HIS B CA 1
ATOM 8475 C C . HIS B 1 145 ? -19.95423 11.14156 91.47685 1.000 18.79182 145 HIS B C 1
ATOM 8476 O O . HIS B 1 145 ? -21.11039 11.57734 91.44288 1.000 16.28968 145 HIS B O 1
ATOM 8490 N N . ASN B 1 146 ? -19.56443 10.08143 90.74984 1.000 18.51593 146 ASN B N 1
ATOM 8491 C CA . ASN B 1 146 ? -20.46240 9.33332 89.87535 1.000 14.75546 146 ASN B CA 1
ATOM 8492 C C . ASN B 1 146 ? -20.38240 7.83983 90.18749 1.000 13.77525 146 ASN B C 1
ATOM 8493 O O . ASN B 1 146 ? -19.31747 7.21661 90.05702 1.000 13.77533 146 ASN B O 1
ATOM 8504 N N . GLU B 1 147 ? -21.48371 7.27973 90.66923 1.000 15.52735 147 GLU B N 1
ATOM 8505 C CA . GLU B 1 147 ? -21.54223 5.86709 91.03586 1.000 16.77068 147 GLU B CA 1
ATOM 8506 C C . GLU B 1 147 ? -21.85838 5.10481 89.76305 1.000 15.79409 147 GLU B C 1
ATOM 8507 O O . GLU B 1 147 ? -23.01204 5.08451 89.28638 1.000 16.73517 147 GLU B O 1
ATOM 8519 N N . THR B 1 148 ? -20.82573 4.44361 89.24522 1.000 15.07016 148 THR B N 1
ATOM 8520 C CA . THR B 1 148 ? -20.87986 3.78448 87.95214 1.000 16.43881 148 THR B CA 1
ATOM 8521 C C . THR B 1 148 ? -21.77364 2.57775 87.96127 1.000 15.40694 148 THR B C 1
ATOM 8522 O O . THR B 1 148 ? -22.22996 2.17656 86.90125 1.000 17.56046 148 THR B O 1
ATOM 8533 N N . ALA B 1 149 ? -22.05922 2.02513 89.13564 1.000 15.51436 149 ALA B N 1
ATOM 8534 C CA . ALA B 1 149 ? -22.92146 0.87041 89.23682 1.000 16.32549 149 ALA B CA 1
ATOM 8535 C C . ALA B 1 149 ? -24.40768 1.21448 89.07738 1.000 15.48333 149 ALA B C 1
ATOM 8536 O O . ALA B 1 149 ? -25.18089 0.34437 88.66845 1.000 14.85786 149 ALA B O 1
ATOM 8543 N N . THR B 1 150 ? -24.81710 2.45544 89.35457 1.000 19.34594 150 THR B N 1
ATOM 8544 C CA . THR B 1 150 ? -26.22360 2.82525 89.35124 1.000 18.47265 150 THR B CA 1
ATOM 8545 C C . THR B 1 150 ? -26.55829 4.01811 88.46613 1.000 19.44970 150 THR B C 1
ATOM 8546 O O . THR B 1 150 ? -27.74145 4.31486 88.28429 1.000 20.42589 150 THR B O 1
ATOM 8557 N N . GLY B 1 151 ? -25.57495 4.71394 87.91436 1.000 16.12458 151 GLY B N 1
ATOM 8558 C CA . GLY B 1 151 ? -25.88071 5.91736 87.15019 1.000 13.86414 151 GLY B CA 1
ATOM 8559 C C . GLY B 1 151 ? -26.36209 7.08002 88.00702 1.000 16.45629 151 GLY B C 1
ATOM 8560 O O . GLY B 1 151 ? -27.35882 7.77153 87.66300 1.000 15.30017 151 GLY B O 1
ATOM 8564 N N . VAL B 1 152 ? -25.68769 7.30833 89.13059 1.000 16.59253 152 VAL B N 1
ATOM 8565 C CA . VAL B 1 152 ? -26.05547 8.35741 90.06419 1.000 14.98534 152 VAL B CA 1
ATOM 8566 C C . VAL B 1 152 ? -24.86404 9.29928 90.22018 1.000 15.01519 152 VAL B C 1
ATOM 8567 O O . VAL B 1 152 ? -23.71512 8.86802 90.41916 1.000 14.68861 152 VAL B O 1
ATOM 8580 N N . THR B 1 153 ? -25.15543 10.58246 90.09028 1.000 17.11525 153 THR B N 1
ATOM 8581 C CA . THR B 1 153 ? -24.18618 11.66104 90.18332 1.000 20.62171 153 THR B CA 1
ATOM 8582 C C . THR B 1 153 ? -24.51211 12.50438 91.40591 1.000 21.21365 153 THR B C 1
ATOM 8583 O O . THR B 1 153 ? -25.65389 12.96788 91.57647 1.000 20.75272 153 THR B O 1
ATOM 8594 N N . ASN B 1 154 ? -23.52448 12.69217 92.26775 1.000 20.34880 154 ASN B N 1
ATOM 8595 C CA . ASN B 1 154 ? -23.75464 13.50954 93.45340 1.000 20.13163 154 ASN B CA 1
ATOM 8596 C C . ASN B 1 154 ? -23.32644 14.95321 93.20005 1.000 18.62871 154 ASN B C 1
ATOM 8597 O O . ASN B 1 154 ? -22.49696 15.26269 92.33150 1.000 21.50979 154 ASN B O 1
ATOM 8608 N N . ASP B 1 155 ? -23.90261 15.83942 93.97815 1.000 18.70489 155 ASP B N 1
ATOM 8609 C CA . ASP B 1 155 ? -23.63797 17.27599 93.88818 1.000 24.09425 155 ASP B CA 1
ATOM 8610 C C . ASP B 1 155 ? -22.50365 17.61077 94.85799 1.000 24.44395 155 ASP B C 1
ATOM 8611 O O . ASP B 1 155 ? -22.73830 17.85677 96.04607 1.000 20.49959 155 ASP B O 1
ATOM 8620 N N . ILE B 1 156 ? -21.27535 17.66458 94.32655 1.000 20.91487 156 ILE B N 1
ATOM 8621 C CA . ILE B 1 156 ? -20.09744 17.96447 95.13820 1.000 21.56698 156 ILE B CA 1
ATOM 8622 C C . ILE B 1 156 ? -20.15356 19.39350 95.66111 1.000 23.80852 156 ILE B C 1
ATOM 8623 O O . ILE B 1 156 ? -19.69101 19.68492 96.77076 1.000 23.83957 156 ILE B O 1
ATOM 8639 N N A SER B 1 157 ? -20.69351 20.31456 94.86636 0.516 25.60744 157 SER B N 1
ATOM 8640 N N B SER B 1 157 ? -20.70319 20.31828 94.87860 0.484 25.82161 157 SER B N 1
ATOM 8641 C CA A SER B 1 157 ? -20.83766 21.68664 95.34855 0.516 28.58379 157 SER B CA 1
ATOM 8642 C CA B SER B 1 157 ? -20.81506 21.69023 95.36985 0.484 28.58702 157 SER B CA 1
ATOM 8643 C C A SER B 1 157 ? -21.68451 21.75345 96.61899 0.516 28.47373 157 SER B C 1
ATOM 8644 C C B SER B 1 157 ? -21.70328 21.77654 96.61165 0.484 28.49842 157 SER B C 1
ATOM 8645 O O A SER B 1 157 ? -21.42853 22.57984 97.50803 0.516 27.81061 157 SER B O 1
ATOM 8646 O O B SER B 1 157 ? -21.49469 22.64090 97.47614 0.484 27.95810 157 SER B O 1
ATOM 8661 N N . ALA B 1 158 ? -22.68152 20.87861 96.73824 1.000 26.95410 158 ALA B N 1
ATOM 8662 C CA . ALA B 1 158 ? -23.52699 20.89898 97.92548 1.000 26.35871 158 ALA B CA 1
ATOM 8663 C C . ALA B 1 158 ? -22.78729 20.36378 99.13931 1.000 24.52825 158 ALA B C 1
ATOM 8664 O O . ALA B 1 158 ? -23.05120 20.79384 100.25514 1.000 24.00265 158 ALA B O 1
ATOM 8672 N N . VAL B 1 159 ? -21.84600 19.43710 98.94472 1.000 22.79474 159 VAL B N 1
ATOM 8673 C CA . VAL B 1 159 ? -21.03382 18.96218 100.06437 1.000 25.58011 159 VAL B CA 1
ATOM 8674 C C . VAL B 1 159 ? -20.18438 20.09534 100.61005 1.000 25.15843 159 VAL B C 1
ATOM 8675 O O . VAL B 1 159 ? -20.11431 20.32381 101.82636 1.000 24.06710 159 VAL B O 1
ATOM 8688 N N . ARG B 1 160 ? -19.57212 20.86315 99.71239 1.000 26.97198 160 ARG B N 1
ATOM 8689 C CA . ARG B 1 160 ? -18.74647 21.98773 100.14096 1.000 25.70125 160 ARG B CA 1
ATOM 8690 C C . ARG B 1 160 ? -19.58532 23.03388 100.86294 1.000 26.82857 160 ARG B C 1
ATOM 8691 O O . ARG B 1 160 ? -19.14188 23.65445 101.83624 1.000 27.74573 160 ARG B O 1
ATOM 8712 N N . THR B 1 161 ? -20.79622 23.26466 100.37835 1.000 29.70224 161 THR B N 1
ATOM 8713 C CA . THR B 1 161 ? -21.67880 24.22103 101.03319 1.000 30.70255 161 THR B CA 1
ATOM 8714 C C . THR B 1 161 ? -21.92383 23.82926 102.47680 1.000 28.15691 161 THR B C 1
ATOM 8715 O O . THR B 1 161 ? -21.85122 24.66882 103.37342 1.000 30.50848 161 THR B O 1
ATOM 8726 N N . LEU B 1 162 ? -22.21156 22.54136 102.72227 1.000 27.79231 162 LEU B N 1
ATOM 8727 C CA . LEU B 1 162 ? -22.43162 22.07633 104.09647 1.000 29.17096 162 LEU B CA 1
ATOM 8728 C C . LEU B 1 162 ? -21.16745 22.18627 104.95515 1.000 29.02477 162 LEU B C 1
ATOM 8729 O O . LEU B 1 162 ? -21.23964 22.61847 106.11652 1.000 28.34081 162 LEU B O 1
ATOM 8745 N N . LEU B 1 163 ? -19.99640 21.78896 104.41606 1.000 27.55061 163 LEU B N 1
ATOM 8746 C CA . LEU B 1 163 ? -18.75686 21.91613 105.19891 1.000 28.38542 163 LEU B CA 1
ATOM 8747 C C . LEU B 1 163 ? -18.51541 23.36692 105.59585 1.000 28.36061 163 LEU B C 1
ATOM 8748 O O . LEU B 1 163 ? -18.10336 23.66309 106.72748 1.000 29.39562 163 LEU B O 1
ATOM 8764 N N . ASP B 1 164 ? -18.73582 24.28396 104.66553 1.000 28.27946 164 ASP B N 1
ATOM 8765 C CA . ASP B 1 164 ? -18.51661 25.68672 104.97511 1.000 30.24450 164 ASP B CA 1
ATOM 8766 C C . ASP B 1 164 ? -19.60018 26.22664 105.90600 1.000 31.57983 164 ASP B C 1
ATOM 8767 O O . ASP B 1 164 ? -19.32257 27.08322 106.75738 1.000 31.73578 164 ASP B O 1
ATOM 8776 N N . HIS B 1 165 ? -20.83599 25.73037 105.76783 1.000 30.52531 165 HIS B N 1
ATOM 8777 C CA . HIS B 1 165 ? -21.91277 26.22416 106.61819 1.000 32.44555 165 HIS B CA 1
ATOM 8778 C C . HIS B 1 165 ? -21.61000 25.92429 108.07648 1.000 32.37820 165 HIS B C 1
ATOM 8779 O O . HIS B 1 165 ? -21.77089 26.79484 108.92966 1.000 33.24342 165 HIS B O 1
ATOM 8793 N N . TYR B 1 166 ? -21.12427 24.70325 108.37481 1.000 31.35908 166 TYR B N 1
ATOM 8794 C CA . TYR B 1 166 ? -20.78151 24.32092 109.73536 1.000 32.20005 166 TYR B CA 1
ATOM 8795 C C . TYR B 1 166 ? -19.35638 24.70627 110.08913 1.000 32.75295 166 TYR B C 1
ATOM 8796 O O . TYR B 1 166 ? -18.90787 24.37373 111.17517 1.000 33.47821 166 TYR B O 1
ATOM 8814 N N . LYS B 1 167 ? -18.65183 25.41256 109.20726 1.000 32.50420 167 LYS B N 1
ATOM 8815 C CA . LYS B 1 167 ? -17.27377 25.82931 109.45174 1.000 33.44507 167 LYS B CA 1
ATOM 8816 C C . LYS B 1 167 ? -16.40208 24.61669 109.82283 1.000 35.52077 167 LYS B C 1
ATOM 8817 O O . LYS B 1 167 ? -15.65020 24.61392 110.79250 1.000 35.56332 167 LYS B O 1
ATOM 8836 N N . HIS B 1 168 ? -16.53670 23.56944 109.06465 1.000 31.25408 168 HIS B N 1
ATOM 8837 C CA . HIS B 1 168 ? -15.91289 22.32811 109.43439 1.000 31.59644 168 HIS B CA 1
ATOM 8838 C C . HIS B 1 168 ? -14.69908 22.13892 108.55347 1.000 35.92292 168 HIS B C 1
ATOM 8839 O O . HIS B 1 168 ? -14.80785 22.33886 107.32140 1.000 30.03597 168 HIS B O 1
ATOM 8853 N N . PRO B 1 169 ? -13.55759 21.76184 109.12901 1.000 34.44040 169 PRO B N 1
ATOM 8854 C CA . PRO B 1 169 ? -12.30869 21.67806 108.35372 1.000 30.93816 169 PRO B CA 1
ATOM 8855 C C . PRO B 1 169 ? -12.05983 20.36183 107.63958 1.000 29.33001 169 PRO B C 1
ATOM 8856 O O . PRO B 1 169 ? -10.98021 20.19146 107.08570 1.000 29.58079 169 PRO B O 1
ATOM 8867 N N . ALA B 1 170 ? -12.96951 19.41558 107.62215 1.000 28.38152 170 ALA B N 1
ATOM 8868 C CA . ALA B 1 170 ? -12.60470 18.12988 107.06297 1.000 35.49961 170 ALA B CA 1
ATOM 8869 C C . ALA B 1 170 ? -12.07827 18.24959 105.62761 1.000 36.04962 170 ALA B C 1
ATOM 8870 O O . ALA B 1 170 ? -12.45031 19.14094 104.85932 1.000 26.44464 170 ALA B O 1
ATOM 8877 N N . LEU B 1 171 ? -11.18105 17.32845 105.26967 1.000 31.01947 171 LEU B N 1
ATOM 8878 C CA . LEU B 1 171 ? -10.74515 17.19228 103.88879 1.000 28.84632 171 LEU B CA 1
ATOM 8879 C C . LEU B 1 171 ? -11.88752 16.62416 103.05568 1.000 24.22304 171 LEU B C 1
ATOM 8880 O O . LEU B 1 171 ? -12.72717 15.86719 103.55165 1.000 23.05057 171 LEU B O 1
ATOM 8896 N N . LEU B 1 172 ? -11.90947 16.98979 101.78050 1.000 22.36324 172 LEU B N 1
ATOM 8897 C CA . LEU B 1 172 ? -12.90976 16.51185 100.82834 1.000 22.30222 172 LEU B CA 1
ATOM 8898 C C . LEU B 1 172 ? -12.16506 15.70487 99.76971 1.000 21.80038 172 LEU B C 1
ATOM 8899 O O . LEU B 1 172 ? -11.42982 16.29869 98.96605 1.000 20.25086 172 LEU B O 1
ATOM 8915 N N . LEU B 1 173 ? -12.34400 14.36958 99.79502 1.000 20.14306 173 LEU B N 1
ATOM 8916 C CA . LEU B 1 173 ? -11.74825 13.44717 98.83479 1.000 25.47535 173 LEU B CA 1
ATOM 8917 C C . LEU B 1 173 ? -12.83120 12.91496 97.91026 1.000 24.77045 173 LEU B C 1
ATOM 8918 O O . LEU B 1 173 ? -13.85138 12.39941 98.39270 1.000 26.18204 173 LEU B O 1
ATOM 8934 N N . VAL B 1 174 ? -12.59879 13.01317 96.59866 1.000 19.55731 174 VAL B N 1
ATOM 8935 C CA . VAL B 1 174 ? -13.63751 12.80201 95.58783 1.000 20.56933 174 VAL B CA 1
ATOM 8936 C C . VAL B 1 174 ? -13.10730 11.83484 94.54593 1.000 17.27356 174 VAL B C 1
ATOM 8937 O O . VAL B 1 174 ? -12.10058 12.11718 93.90690 1.000 15.81562 174 VAL B O 1
ATOM 8950 N N . ASP B 1 175 ? -13.77036 10.69696 94.39154 1.000 20.81995 175 ASP B N 1
ATOM 8951 C CA . ASP B 1 175 ? -13.58216 9.76300 93.28550 1.000 19.29151 175 ASP B CA 1
ATOM 8952 C C . ASP B 1 175 ? -14.36911 10.29248 92.08732 1.000 21.11163 175 ASP B C 1
ATOM 8953 O O . ASP B 1 175 ? -15.61062 10.38216 92.12744 1.000 16.89380 175 ASP B O 1
ATOM 8962 N N . GLY B 1 176 ? -13.63271 10.71378 91.05017 1.000 17.17427 176 GLY B N 1
ATOM 8963 C CA . GLY B 1 176 ? -14.19832 11.18065 89.79487 1.000 15.69209 176 GLY B CA 1
ATOM 8964 C C . GLY B 1 176 ? -13.79849 10.28264 88.65312 1.000 17.24328 176 GLY B C 1
ATOM 8965 O O . GLY B 1 176 ? -13.63468 10.71910 87.51266 1.000 14.76953 176 GLY B O 1
ATOM 8969 N N . VAL B 1 177 ? -13.62581 9.00105 88.97879 1.000 14.80453 177 VAL B N 1
ATOM 8970 C CA . VAL B 1 177 ? -13.17933 8.02416 87.99965 1.000 16.85773 177 VAL B CA 1
ATOM 8971 C C . VAL B 1 177 ? -14.11803 8.00325 86.79679 1.000 17.52921 177 VAL B C 1
ATOM 8972 O O . VAL B 1 177 ? -13.65397 7.98817 85.64817 1.000 16.87441 177 VAL B O 1
ATOM 8985 N N . SER B 1 178 ? -15.45597 8.04550 87.01746 1.000 14.48945 178 SER B N 1
ATOM 8986 C CA . SER B 1 178 ? -16.37352 8.01263 85.87174 1.000 17.12520 178 SER B CA 1
ATOM 8987 C C . SER B 1 178 ? -17.12525 9.33953 85.66737 1.000 20.21413 178 SER B C 1
ATOM 8988 O O . SER B 1 178 ? -18.28113 9.37990 85.13203 1.000 17.44548 178 SER B O 1
ATOM 8996 N N . SER B 1 179 ? -16.45902 10.44815 86.09358 1.000 13.25651 179 SER B N 1
ATOM 8997 C CA . SER B 1 179 ? -16.98096 11.77995 85.87059 1.000 13.97910 179 SER B CA 1
ATOM 8998 C C . SER B 1 179 ? -16.02512 12.72060 85.16910 1.000 13.47332 179 SER B C 1
ATOM 8999 O O . SER B 1 179 ? -16.46963 13.50904 84.32576 1.000 13.36959 179 SER B O 1
ATOM 9007 N N . ILE B 1 180 ? -14.74479 12.70631 85.52298 1.000 17.77566 180 ILE B N 1
ATOM 9008 C CA . ILE B 1 180 ? -13.85903 13.77079 85.06203 1.000 21.26945 180 ILE B CA 1
ATOM 9009 C C . ILE B 1 180 ? -13.63654 13.62562 83.56721 1.000 18.61562 180 ILE B C 1
ATOM 9010 O O . ILE B 1 180 ? -13.45087 12.51387 83.06247 1.000 15.59703 180 ILE B O 1
ATOM 9026 N N A CYS B 1 181 ? -13.58351 14.76101 82.86428 0.503 18.45082 181 CYS B N 1
ATOM 9027 N N B CYS B 1 181 ? -13.60838 14.75985 82.86963 0.497 18.54400 181 CYS B N 1
ATOM 9028 C CA A CYS B 1 181 ? -13.54223 14.84809 81.40800 0.503 20.24559 181 CYS B CA 1
ATOM 9029 C CA B CYS B 1 181 ? -13.55272 14.84673 81.41948 0.497 20.25407 181 CYS B CA 1
ATOM 9030 C C A CYS B 1 181 ? -14.83690 14.34217 80.75102 0.503 19.40494 181 CYS B C 1
ATOM 9031 C C B CYS B 1 181 ? -14.84145 14.35148 80.75101 0.497 19.42118 181 CYS B C 1
ATOM 9032 O O A CYS B 1 181 ? -14.83687 13.99785 79.56569 0.503 17.67391 181 CYS B O 1
ATOM 9033 O O B CYS B 1 181 ? -14.83832 14.02443 79.56082 0.497 17.73978 181 CYS B O 1
ATOM 9048 N N . ALA B 1 182 ? -15.94348 14.28814 81.49278 1.000 16.47502 182 ALA B N 1
ATOM 9049 C CA . ALA B 1 182 ? -17.23060 13.92754 80.90351 1.000 17.14752 182 ALA B CA 1
ATOM 9050 C C . ALA B 1 182 ? -18.35959 14.76636 81.51539 1.000 18.30041 182 ALA B C 1
ATOM 9051 O O . ALA B 1 182 ? -19.17735 15.35992 80.81468 1.000 17.28361 182 ALA B O 1
ATOM 9059 N N . LEU B 1 183 ? -18.43603 14.77083 82.83582 1.000 19.61186 183 LEU B N 1
ATOM 9060 C CA . LEU B 1 183 ? -19.24107 15.71675 83.57532 1.000 19.95109 183 LEU B CA 1
ATOM 9061 C C . LEU B 1 183 ? -18.37385 16.91696 83.96125 1.000 18.96759 183 LEU B C 1
ATOM 9062 O O . LEU B 1 183 ? -17.15246 16.87352 83.90210 1.000 20.13587 183 LEU B O 1
ATOM 9078 N N . ASP B 1 184 ? -19.01754 17.99526 84.38334 1.000 20.36222 184 ASP B N 1
ATOM 9079 C CA . ASP B 1 184 ? -18.25102 19.12690 84.88350 1.000 23.43323 184 ASP B CA 1
ATOM 9080 C C . ASP B 1 184 ? -17.58125 18.77524 86.20912 1.000 24.51321 184 ASP B C 1
ATOM 9081 O O . ASP B 1 184 ? -18.11305 18.01007 87.02565 1.000 25.03699 184 ASP B O 1
ATOM 9090 N N . PHE B 1 185 ? -16.38974 19.32124 86.40795 1.000 23.06335 185 PHE B N 1
ATOM 9091 C CA . PHE B 1 185 ? -15.66775 19.09283 87.64715 1.000 21.83124 185 PHE B CA 1
ATOM 9092 C C . PHE B 1 185 ? -14.81411 20.32186 87.92346 1.000 20.92739 185 PHE B C 1
ATOM 9093 O O . PHE B 1 185 ? -14.01208 20.71534 87.06992 1.000 19.84367 185 PHE B O 1
ATOM 9110 N N . ARG B 1 186 ? -14.98968 20.93688 89.10170 1.000 19.31710 186 ARG B N 1
ATOM 9111 C CA . ARG B 1 186 ? -14.34576 22.19184 89.41935 1.000 19.69435 186 ARG B CA 1
ATOM 9112 C C . ARG B 1 186 ? -13.62508 21.98563 90.73570 1.000 22.05748 186 ARG B C 1
ATOM 9113 O O . ARG B 1 186 ? -14.21362 22.20800 91.79580 1.000 20.26225 186 ARG B O 1
ATOM 9134 N N . MET B 1 187 ? -12.36344 21.55720 90.65877 1.000 22.62482 187 MET B N 1
ATOM 9135 C CA . MET B 1 187 ? -11.63603 21.18746 91.86586 1.000 23.80910 187 MET B CA 1
ATOM 9136 C C . MET B 1 187 ? -11.47365 22.38152 92.80898 1.000 26.65026 187 MET B C 1
ATOM 9137 O O . MET B 1 187 ? -11.84423 22.29798 93.98715 1.000 25.28464 187 MET B O 1
ATOM 9151 N N . ASP B 1 188 ? -10.95544 23.51293 92.30520 1.000 20.92776 188 ASP B N 1
ATOM 9152 C CA . ASP B 1 188 ? -10.75215 24.67379 93.17589 1.000 22.39866 188 ASP B CA 1
ATOM 9153 C C . ASP B 1 188 ? -12.07609 25.30742 93.60520 1.000 25.78370 188 ASP B C 1
ATOM 9154 O O . ASP B 1 188 ? -12.28505 25.62984 94.78451 1.000 24.35739 188 ASP B O 1
ATOM 9163 N N . GLU B 1 189 ? -12.99848 25.49443 92.66143 1.000 24.39628 189 GLU B N 1
ATOM 9164 C CA . GLU B 1 189 ? -14.23697 26.16431 93.01900 1.000 23.18070 189 GLU B CA 1
ATOM 9165 C C . GLU B 1 189 ? -14.94711 25.38344 94.12041 1.000 27.16624 189 GLU B C 1
ATOM 9166 O O . GLU B 1 189 ? -15.51292 25.96269 95.04473 1.000 25.52043 189 GLU B O 1
ATOM 9178 N N . TRP B 1 190 ? -14.89996 24.05765 94.05805 1.000 26.34954 190 TRP B N 1
ATOM 9179 C CA . TRP B 1 190 ? -15.55919 23.22589 95.05407 1.000 24.94341 190 TRP B CA 1
ATOM 9180 C C . TRP B 1 190 ? -14.69289 22.96022 96.28470 1.000 28.01346 190 TRP B C 1
ATOM 9181 O O . TRP B 1 190 ? -15.15435 22.26594 97.19730 1.000 25.30657 190 TRP B O 1
ATOM 9202 N N . GLY B 1 191 ? -13.44743 23.43685 96.31397 1.000 24.11757 191 GLY B N 1
ATOM 9203 C CA . GLY B 1 191 ? -12.57577 23.08804 97.43365 1.000 24.60006 191 GLY B CA 1
ATOM 9204 C C . GLY B 1 191 ? -12.32466 21.60330 97.60917 1.000 23.73259 191 GLY B C 1
ATOM 9205 O O . GLY B 1 191 ? -12.26829 21.10299 98.74220 1.000 23.02391 191 GLY B O 1
ATOM 9209 N N . VAL B 1 192 ? -12.21092 20.87767 96.51420 1.000 23.45910 192 VAL B N 1
ATOM 9210 C CA . VAL B 1 192 ? -11.82901 19.47804 96.58574 1.000 25.55462 192 VAL B CA 1
ATOM 9211 C C . VAL B 1 192 ? -10.34487 19.37887 96.92793 1.000 26.87095 192 VAL B C 1
ATOM 9212 O O . VAL B 1 192 ? -9.49935 19.98664 96.27063 1.000 27.45143 192 VAL B O 1
ATOM 9225 N N . ASP B 1 193 ? -10.01898 18.54584 97.90939 1.000 21.97948 193 ASP B N 1
ATOM 9226 C CA . ASP B 1 193 ? -8.64071 18.38139 98.34659 1.000 21.06469 193 ASP B CA 1
ATOM 9227 C C . ASP B 1 193 ? -7.93109 17.24118 97.64315 1.000 23.25807 193 ASP B C 1
ATOM 9228 O O . ASP B 1 193 ? -6.72110 17.33531 97.39007 1.000 23.61218 193 ASP B O 1
ATOM 9237 N N . VAL B 1 194 ? -8.61865 16.14641 97.34745 1.000 20.76017 194 VAL B N 1
ATOM 9238 C CA . VAL B 1 194 ? -8.02457 15.10808 96.51205 1.000 22.24636 194 VAL B CA 1
ATOM 9239 C C . VAL B 1 194 ? -9.06699 14.68217 95.48489 1.000 26.18343 194 VAL B C 1
ATOM 9240 O O . VAL B 1 194 ? -10.16573 14.21845 95.84278 1.000 23.18719 194 VAL B O 1
ATOM 9253 N N . ALA B 1 195 ? -8.73427 14.86667 94.21510 1.000 20.71150 195 ALA B N 1
ATOM 9254 C CA . ALA B 1 195 ? -9.54751 14.38898 93.11972 1.000 22.20097 195 ALA B CA 1
ATOM 9255 C C . ALA B 1 195 ? -8.77992 13.31086 92.38276 1.000 19.57708 195 ALA B C 1
ATOM 9256 O O . ALA B 1 195 ? -7.56281 13.42082 92.21369 1.000 16.55985 195 ALA B O 1
ATOM 9263 N N . LEU B 1 196 ? -9.48683 12.26001 91.96193 1.000 18.13128 196 LEU B N 1
ATOM 9264 C CA . LEU B 1 196 ? -8.84691 11.14638 91.26972 1.000 22.35307 196 LEU B CA 1
ATOM 9265 C C . LEU B 1 196 ? -9.70325 10.65190 90.10834 1.000 23.12753 196 LEU B C 1
ATOM 9266 O O . LEU B 1 196 ? -10.94765 10.69293 90.15623 1.000 17.49999 196 LEU B O 1
ATOM 9282 N N . THR B 1 197 ? -9.01081 10.19735 89.04934 1.000 16.92754 197 THR B N 1
ATOM 9283 C CA . THR B 1 197 ? -9.68214 9.52208 87.95062 1.000 17.51637 197 THR B CA 1
ATOM 9284 C C . THR B 1 197 ? -8.75785 8.45091 87.42560 1.000 14.41400 197 THR B C 1
ATOM 9285 O O . THR B 1 197 ? -7.60392 8.36497 87.81026 1.000 17.90024 197 THR B O 1
ATOM 9296 N N . GLY B 1 198 ? -9.26906 7.66170 86.50774 1.000 17.09436 198 GLY B N 1
ATOM 9297 C CA . GLY B 1 198 ? -8.50997 6.59611 85.88900 1.000 17.64168 198 GLY B CA 1
ATOM 9298 C C . GLY B 1 198 ? -8.48885 6.79334 84.38390 1.000 20.79775 198 GLY B C 1
ATOM 9299 O O . GLY B 1 198 ? -9.44323 7.32791 83.78297 1.000 20.95315 198 GLY B O 1
ATOM 9303 N N . SER B 1 199 ? -7.41402 6.29785 83.76741 1.000 15.96159 199 SER B N 1
ATOM 9304 C CA . SER B 1 199 ? -7.19272 6.54844 82.35446 1.000 15.48345 199 SER B CA 1
ATOM 9305 C C . SER B 1 199 ? -8.21520 5.86362 81.43998 1.000 12.96748 199 SER B C 1
ATOM 9306 O O . SER B 1 199 ? -8.45875 6.34237 80.31979 1.000 11.91988 199 SER B O 1
ATOM 9314 N N . GLN B 1 200 ? -8.78035 4.73769 81.84736 1.000 12.98780 200 GLN B N 1
ATOM 9315 C CA . GLN B 1 200 ? -9.61808 3.96378 80.93771 1.000 15.98060 200 GLN B CA 1
ATOM 9316 C C . GLN B 1 200 ? -11.08274 4.42318 80.90923 1.000 16.55847 200 GLN B C 1
ATOM 9317 O O . GLN B 1 200 ? -11.93584 3.74033 80.30560 1.000 11.32521 200 GLN B O 1
ATOM 9331 N N . LYS B 1 201 ? -11.37690 5.55877 81.52427 1.000 13.81913 201 LYS B N 1
ATOM 9332 C CA . LYS B 1 201 ? -12.71088 6.14097 81.52470 1.000 15.46561 201 LYS B CA 1
ATOM 9333 C C . LYS B 1 201 ? -12.73832 7.28459 80.51493 1.000 18.27901 201 LYS B C 1
ATOM 9334 O O . LYS B 1 201 ? -12.32418 7.06502 79.35901 1.000 13.43067 201 LYS B O 1
ATOM 9353 N N . ALA B 1 202 ? -13.23971 8.47926 80.87013 1.000 16.86442 202 ALA B N 1
ATOM 9354 C CA . ALA B 1 202 ? -13.55548 9.45690 79.84296 1.000 14.86480 202 ALA B CA 1
ATOM 9355 C C . ALA B 1 202 ? -12.31592 9.95475 79.13274 1.000 12.68489 202 ALA B C 1
ATOM 9356 O O . ALA B 1 202 ? -12.43612 10.43526 78.00786 1.000 14.43202 202 ALA B O 1
ATOM 9363 N N . LEU B 1 203 ? -11.13402 9.84444 79.75120 1.000 12.15294 203 LEU B N 1
ATOM 9364 C CA . LEU B 1 203 ? -9.90227 10.18542 79.05060 1.000 15.29448 203 LEU B CA 1
ATOM 9365 C C . LEU B 1 203 ? -9.70029 9.31714 77.82031 1.000 13.83616 203 LEU B C 1
ATOM 9366 O O . LEU B 1 203 ? -8.96550 9.71647 76.94005 1.000 14.53427 203 LEU B O 1
ATOM 9382 N N . SER B 1 204 ? -10.28313 8.11483 77.78087 1.000 11.30947 204 SER B N 1
ATOM 9383 C CA . SER B 1 204 ? -10.31982 7.26053 76.58234 1.000 12.12462 204 SER B CA 1
ATOM 9384 C C . SER B 1 204 ? -8.95074 6.66206 76.26492 1.000 12.87744 204 SER B C 1
ATOM 9385 O O . SER B 1 204 ? -8.53457 6.62478 75.11019 1.000 14.02754 204 SER B O 1
ATOM 9393 N N . LEU B 1 205 ? -8.29539 6.14628 77.28175 1.000 13.18748 205 LEU B N 1
ATOM 9394 C CA . LEU B 1 205 ? -7.00747 5.49003 77.16448 1.000 12.11593 205 LEU B CA 1
ATOM 9395 C C . LEU B 1 205 ? -7.10689 4.03865 77.61847 1.000 9.94455 205 LEU B C 1
ATOM 9396 O O . LEU B 1 205 ? -8.13369 3.65886 78.17089 1.000 10.59617 205 LEU B O 1
ATOM 9412 N N . PRO B 1 206 ? -6.05325 3.22620 77.47185 1.000 10.92702 206 PRO B N 1
ATOM 9413 C CA . PRO B 1 206 ? -5.97600 1.97376 78.23331 1.000 10.27830 206 PRO B CA 1
ATOM 9414 C C . PRO B 1 206 ? -5.98255 2.23222 79.73928 1.000 16.24916 206 PRO B C 1
ATOM 9415 O O . PRO B 1 206 ? -5.65864 3.32485 80.24643 1.000 13.72192 206 PRO B O 1
ATOM 9426 N N . THR B 1 207 ? -6.30159 1.16735 80.46815 1.000 14.74017 207 THR B N 1
ATOM 9427 C CA . THR B 1 207 ? -6.02462 1.13259 81.88778 1.000 14.89776 207 THR B CA 1
ATOM 9428 C C . THR B 1 207 ? -4.54501 1.32528 82.13338 1.000 13.53734 207 THR B C 1
ATOM 9429 O O . THR B 1 207 ? -3.70863 0.86726 81.36034 1.000 14.59382 207 THR B O 1
ATOM 9440 N N . GLY B 1 208 ? -4.21116 1.99711 83.21806 1.000 15.46806 208 GLY B N 1
ATOM 9441 C CA . GLY B 1 208 ? -2.82088 1.99808 83.65982 1.000 16.17130 208 GLY B CA 1
ATOM 9442 C C . GLY B 1 208 ? -2.33187 3.29570 84.27816 1.000 16.81449 208 GLY B C 1
ATOM 9443 O O . GLY B 1 208 ? -1.24982 3.31877 84.84573 1.000 15.27416 208 GLY B O 1
ATOM 9447 N N . LEU B 1 209 ? -3.09659 4.37975 84.18053 1.000 15.89263 209 LEU B N 1
ATOM 9448 C CA . LEU B 1 209 ? -2.84207 5.57788 84.94844 1.000 14.61244 209 LEU B CA 1
ATOM 9449 C C . LEU B 1 209 ? -3.96526 5.79025 85.95522 1.000 15.73205 209 LEU B C 1
ATOM 9450 O O . LEU B 1 209 ? -5.15802 5.72290 85.61234 1.000 14.21204 209 LEU B O 1
ATOM 9466 N N . GLY B 1 210 ? -3.55867 6.00951 87.20271 1.000 16.53355 210 GLY B N 1
ATOM 9467 C CA . GLY B 1 210 ? -4.36967 6.54549 88.26198 1.000 18.65891 210 GLY B CA 1
ATOM 9468 C C . GLY B 1 210 ? -3.90667 7.96058 88.52288 1.000 20.06115 210 GLY B C 1
ATOM 9469 O O . GLY B 1 210 ? -2.80790 8.17669 89.05114 1.000 22.13016 210 GLY B O 1
ATOM 9473 N N . ILE B 1 211 ? -4.72908 8.93088 88.12860 1.000 13.09139 211 ILE B N 1
ATOM 9474 C CA . ILE B 1 211 ? -4.37683 10.33925 88.12084 1.000 19.14440 211 ILE B CA 1
ATOM 9475 C C . ILE B 1 211 ? -4.96508 10.98711 89.37330 1.000 22.67203 211 ILE B C 1
ATOM 9476 O O . ILE B 1 211 ? -6.18721 11.02650 89.55940 1.000 20.66090 211 ILE B O 1
ATOM 9492 N N . VAL B 1 212 ? -4.08197 11.44654 90.24677 1.000 19.44561 212 VAL B N 1
ATOM 9493 C CA . VAL B 1 212 ? -4.44274 12.02317 91.52689 1.000 19.23959 212 VAL B CA 1
ATOM 9494 C C . VAL B 1 212 ? -4.01877 13.49347 91.52221 1.000 23.14083 212 VAL B C 1
ATOM 9495 O O . VAL B 1 212 ? -2.91991 13.84309 91.07898 1.000 24.64790 212 VAL B O 1
ATOM 9508 N N . CYS B 1 213 ? -4.87865 14.35385 92.03245 1.000 20.73229 213 CYS B N 1
ATOM 9509 C CA . CYS B 1 213 ? -4.59554 15.77165 92.07759 1.000 22.33176 213 CYS B CA 1
ATOM 9510 C C . CYS B 1 213 ? -4.90600 16.27657 93.47491 1.000 25.01886 213 CYS B C 1
ATOM 9511 O O . CYS B 1 213 ? -6.00081 16.03354 94.00633 1.000 27.18748 213 CYS B O 1
ATOM 9519 N N . ALA B 1 214 ? -3.92555 16.94483 94.08146 1.000 20.80021 214 ALA B N 1
ATOM 9520 C CA . ALA B 1 214 ? -3.98873 17.29795 95.48698 1.000 21.27663 214 ALA B CA 1
ATOM 9521 C C . ALA B 1 214 ? -3.91037 18.81101 95.68898 1.000 27.85068 214 ALA B C 1
ATOM 9522 O O . ALA B 1 214 ? -3.05397 19.49504 95.09505 1.000 27.56883 214 ALA B O 1
ATOM 9529 N N . SER B 1 215 ? -4.78848 19.31986 96.56169 1.000 20.91257 215 SER B N 1
ATOM 9530 C CA . SER B 1 215 ? -4.77907 20.69203 96.94441 1.000 22.27272 215 SER B CA 1
ATOM 9531 C C . SER B 1 215 ? -3.62976 20.94824 97.90166 1.000 22.82833 215 SER B C 1
ATOM 9532 O O . SER B 1 215 ? -3.07266 20.01385 98.49438 1.000 22.76668 215 SER B O 1
ATOM 9540 N N . PRO B 1 216 ? -3.24334 22.21872 98.06013 1.000 26.94947 216 PRO B N 1
ATOM 9541 C CA . PRO B 1 216 ? -2.22310 22.55016 99.07119 1.000 26.32163 216 PRO B CA 1
ATOM 9542 C C . PRO B 1 216 ? -2.62669 22.08275 100.44343 1.000 29.89221 216 PRO B C 1
ATOM 9543 O O . PRO B 1 216 ? -1.77229 21.65345 101.22075 1.000 26.26771 216 PRO B O 1
ATOM 9554 N N . LYS B 1 217 ? -3.93698 22.09711 100.75226 1.000 27.88323 217 LYS B N 1
ATOM 9555 C CA . LYS B 1 217 ? -4.36028 21.59394 102.05349 1.000 30.54621 217 LYS B CA 1
ATOM 9556 C C . LYS B 1 217 ? -4.08989 20.10211 102.18169 1.000 25.61312 217 LYS B C 1
ATOM 9557 O O . LYS B 1 217 ? -3.62078 19.64442 103.22460 1.000 26.66992 217 LYS B O 1
ATOM 9576 N N . ALA B 1 218 ? -4.31335 19.34245 101.11548 1.000 23.97408 218 ALA B N 1
ATOM 9577 C CA . ALA B 1 218 ? -4.00230 17.92666 101.16433 1.000 23.32257 218 ALA B CA 1
ATOM 9578 C C . ALA B 1 218 ? -2.50996 17.70790 101.34162 1.000 27.16922 218 ALA B C 1
ATOM 9579 O O . ALA B 1 218 ? -2.08850 16.75600 102.03483 1.000 24.92419 218 ALA B O 1
ATOM 9586 N N . LEU B 1 219 ? -1.68600 18.55658 100.68873 1.000 25.29121 219 LEU B N 1
ATOM 9587 C CA . LEU B 1 219 ? -0.23849 18.39500 100.83449 1.000 26.07799 219 LEU B CA 1
ATOM 9588 C C . LEU B 1 219 ? 0.20446 18.67334 102.26020 1.000 29.43074 219 LEU B C 1
ATOM 9589 O O . LEU B 1 219 ? 1.09538 17.99361 102.77857 1.000 33.90971 219 LEU B O 1
ATOM 9605 N N . GLU B 1 220 ? -0.38558 19.67107 102.90547 1.000 27.62015 220 GLU B N 1
ATOM 9606 C CA . GLU B 1 220 ? -0.05545 19.91048 104.30755 1.000 31.38899 220 GLU B CA 1
ATOM 9607 C C . GLU B 1 220 ? -0.39421 18.69228 105.15262 1.000 34.53463 220 GLU B C 1
ATOM 9608 O O . GLU B 1 220 ? 0.30848 18.38853 106.12164 1.000 34.77606 220 GLU B O 1
ATOM 9620 N N . ALA B 1 221 ? -1.44605 17.95372 104.76768 1.000 32.50325 221 ALA B N 1
ATOM 9621 C CA . ALA B 1 221 ? -1.87484 16.80252 105.55161 1.000 36.04833 221 ALA B CA 1
ATOM 9622 C C . ALA B 1 221 ? -0.88684 15.65038 105.47676 1.000 34.00841 221 ALA B C 1
ATOM 9623 O O . ALA B 1 221 ? -0.81334 14.86018 106.41857 1.000 34.16881 221 ALA B O 1
ATOM 9630 N N . THR B 1 222 ? -0.10775 15.54172 104.39202 1.000 30.57946 222 THR B N 1
ATOM 9631 C CA . THR B 1 222 ? 0.91689 14.50391 104.35060 1.000 37.17191 222 THR B CA 1
ATOM 9632 C C . THR B 1 222 ? 1.89742 14.63039 105.51487 1.000 34.10504 222 THR B C 1
ATOM 9633 O O . THR B 1 222 ? 2.46372 13.62781 105.95053 1.000 32.78696 222 THR B O 1
ATOM 9644 N N . LYS B 1 223 ? 2.12045 15.84209 106.02987 1.000 35.06307 223 LYS B N 1
ATOM 9645 C CA . LYS B 1 223 ? 3.12070 16.00485 107.08415 1.000 40.07844 223 LYS B CA 1
ATOM 9646 C C . LYS B 1 223 ? 2.74867 15.19252 108.31637 1.000 44.72213 223 LYS B C 1
ATOM 9647 O O . LYS B 1 223 ? 3.62129 14.64065 108.98988 1.000 49.06950 223 LYS B O 1
ATOM 9666 N N . THR B 1 224 ? 1.46263 15.11441 108.63889 1.000 44.07673 224 THR B N 1
ATOM 9667 C CA . THR B 1 224 ? 1.02002 14.41112 109.83198 1.000 43.04818 224 THR B CA 1
ATOM 9668 C C . THR B 1 224 ? 0.39416 13.05540 109.55957 1.000 37.41264 224 THR B C 1
ATOM 9669 O O . THR B 1 224 ? -0.08099 12.42307 110.49801 1.000 39.35039 224 THR B O 1
ATOM 9680 N N . SER B 1 225 ? 0.36222 12.60092 108.30996 1.000 33.55983 225 SER B N 1
ATOM 9681 C CA . SER B 1 225 ? -0.20245 11.30613 107.97366 1.000 35.41205 225 SER B CA 1
ATOM 9682 C C . SER B 1 225 ? 0.75715 10.19578 108.37284 1.000 32.12798 225 SER B C 1
ATOM 9683 O O . SER B 1 225 ? 1.88734 10.11432 107.86324 1.000 31.44013 225 SER B O 1
ATOM 9691 N N . LYS B 1 226 ? 0.28049 9.30401 109.23649 1.000 29.30482 226 LYS B N 1
ATOM 9692 C CA . LYS B 1 226 ? 1.06766 8.16311 109.67562 1.000 35.68884 226 LYS B CA 1
ATOM 9693 C C . LYS B 1 226 ? 0.60671 6.84477 109.05903 1.000 34.91255 226 LYS B C 1
ATOM 9694 O O . LYS B 1 226 ? 1.02172 5.78351 109.52930 1.000 28.46379 226 LYS B O 1
ATOM 9713 N N . SER B 1 227 ? -0.25470 6.86862 108.04161 1.000 26.21561 227 SER B N 1
ATOM 9714 C CA . SER B 1 227 ? -0.44437 5.65825 107.24563 1.000 28.85165 227 SER B CA 1
ATOM 9715 C C . SER B 1 227 ? 0.87775 5.29153 106.53637 1.000 26.27349 227 SER B C 1
ATOM 9716 O O . SER B 1 227 ? 1.70267 6.15163 106.23218 1.000 24.59484 227 SER B O 1
ATOM 9724 N N . LEU B 1 228 ? 1.06122 4.00604 106.26150 1.000 31.81164 228 LEU B N 1
ATOM 9725 C CA . LEU B 1 228 ? 2.26376 3.50217 105.60566 1.000 33.02469 228 LEU B CA 1
ATOM 9726 C C . LEU B 1 228 ? 2.03719 3.49694 104.11066 1.000 27.28225 228 LEU B C 1
ATOM 9727 O O . LEU B 1 228 ? 0.93777 3.18942 103.63476 1.000 31.35159 228 LEU B O 1
ATOM 9743 N N . LYS B 1 229 ? 3.06647 3.90998 103.37935 1.000 24.92626 229 LYS B N 1
ATOM 9744 C CA . LYS B 1 229 ? 3.01402 4.00083 101.92546 1.000 24.83287 229 LYS B CA 1
ATOM 9745 C C . LYS B 1 229 ? 4.42288 4.18840 101.38085 1.000 22.97841 229 LYS B C 1
ATOM 9746 O O . LYS B 1 229 ? 5.24004 4.91699 101.97683 1.000 21.81048 229 LYS B O 1
ATOM 9765 N N . VAL B 1 230 ? 4.68830 3.53388 100.24080 1.000 25.00956 230 VAL B N 1
ATOM 9766 C CA . VAL B 1 230 ? 5.93186 3.74137 99.51412 1.000 21.61410 230 VAL B CA 1
ATOM 9767 C C . VAL B 1 230 ? 5.62642 3.85611 98.04112 1.000 18.85158 230 VAL B C 1
ATOM 9768 O O . VAL B 1 230 ? 5.83499 4.90493 97.44387 1.000 22.32426 230 VAL B O 1
ATOM 9781 N N . PHE B 1 231 ? 5.10582 2.78959 97.43822 1.000 19.22641 231 PHE B N 1
ATOM 9782 C CA . PHE B 1 231 ? 4.73126 2.87591 96.02409 1.000 22.28845 231 PHE B CA 1
ATOM 9783 C C . PHE B 1 231 ? 3.79559 4.05018 95.74498 1.000 23.89771 231 PHE B C 1
ATOM 9784 O O . PHE B 1 231 ? 3.88444 4.71399 94.70566 1.000 20.98220 231 PHE B O 1
ATOM 9801 N N . PHE B 1 232 ? 2.87781 4.31277 96.65128 1.000 23.55134 232 PHE B N 1
ATOM 9802 C CA . PHE B 1 232 ? 1.86859 5.34545 96.45116 1.000 21.27330 232 PHE B CA 1
ATOM 9803 C C . PHE B 1 232 ? 2.21718 6.68533 97.12318 1.000 24.29559 232 PHE B C 1
ATOM 9804 O O . PHE B 1 232 ? 1.36506 7.59846 97.13815 1.000 20.46952 232 PHE B O 1
ATOM 9821 N N . ASP B 1 233 ? 3.44490 6.82172 97.65763 1.000 23.62504 233 ASP B N 1
ATOM 9822 C CA . ASP B 1 233 ? 3.81667 7.99015 98.45129 1.000 26.31017 233 ASP B CA 1
ATOM 9823 C C . ASP B 1 233 ? 4.04689 9.19797 97.55875 1.000 25.42155 233 ASP B C 1
ATOM 9824 O O . ASP B 1 233 ? 4.92348 9.18266 96.67543 1.000 23.72827 233 ASP B O 1
ATOM 9833 N N . TRP B 1 234 ? 3.27768 10.26426 97.81598 1.000 22.39532 234 TRP B N 1
ATOM 9834 C CA . TRP B 1 234 ? 3.42558 11.48281 97.01425 1.000 22.74096 234 TRP B CA 1
ATOM 9835 C C . TRP B 1 234 ? 4.80078 12.12985 97.21089 1.000 22.15925 234 TRP B C 1
ATOM 9836 O O . TRP B 1 234 ? 5.33011 12.78873 96.29733 1.000 22.86172 234 TRP B O 1
ATOM 9857 N N . ASN B 1 235 ? 5.37896 11.99209 98.40312 1.000 20.95517 235 ASN B N 1
ATOM 9858 C CA . ASN B 1 235 ? 6.65371 12.69038 98.69069 1.000 30.09538 235 ASN B CA 1
ATOM 9859 C C . ASN B 1 235 ? 7.79663 12.26920 97.75352 1.000 26.28368 235 ASN B C 1
ATOM 9860 O O . ASN B 1 235 ? 8.64470 13.10381 97.39888 1.000 22.49662 235 ASN B O 1
ATOM 9871 N N . ASP B 1 236 ? 7.83715 10.99168 97.33907 1.000 27.05544 236 ASP B N 1
ATOM 9872 C CA . ASP B 1 236 ? 8.85357 10.55323 96.38192 1.000 28.00178 236 ASP B CA 1
ATOM 9873 C C . ASP B 1 236 ? 8.67463 11.21383 95.01573 1.000 25.83483 236 ASP B C 1
ATOM 9874 O O . ASP B 1 236 ? 9.66279 11.62915 94.38171 1.000 23.55833 236 ASP B O 1
ATOM 9883 N N . TYR B 1 237 ? 7.42596 11.38507 94.58094 1.000 19.17385 237 TYR B N 1
ATOM 9884 C CA . TYR B 1 237 ? 7.16870 12.13767 93.35088 1.000 23.96127 237 TYR B CA 1
ATOM 9885 C C . TYR B 1 237 ? 7.62662 13.58261 93.48530 1.000 23.13878 237 TYR B C 1
ATOM 9886 O O . TYR B 1 237 ? 8.34934 14.10137 92.62796 1.000 22.22762 237 TYR B O 1
ATOM 9904 N N . LEU B 1 238 ? 7.20976 14.24635 94.55125 1.000 21.46474 238 LEU B N 1
ATOM 9905 C CA . LEU B 1 238 ? 7.59154 15.63404 94.75066 1.000 21.33253 238 LEU B CA 1
ATOM 9906 C C . LEU B 1 238 ? 9.10041 15.78484 94.77636 1.000 23.41876 238 LEU B C 1
ATOM 9907 O O . LEU B 1 238 ? 9.64014 16.73259 94.19375 1.000 26.59341 238 LEU B O 1
ATOM 9923 N N . LYS B 1 239 ? 9.80293 14.85779 95.44247 1.000 22.05253 239 LYS B N 1
ATOM 9924 C CA . LYS B 1 239 ? 11.26521 14.84796 95.38049 1.000 25.63857 239 LYS B CA 1
ATOM 9925 C C . LYS B 1 239 ? 11.78993 14.85631 93.93674 1.000 21.55804 239 LYS B C 1
ATOM 9926 O O . LYS B 1 239 ? 12.69713 15.63589 93.58082 1.000 21.62635 239 LYS B O 1
ATOM 9945 N N . PHE B 1 240 ? 11.24335 13.98069 93.08328 1.000 20.73553 240 PHE B N 1
ATOM 9946 C CA . PHE B 1 240 ? 11.75333 13.90449 91.71005 1.000 22.67417 240 PHE B CA 1
ATOM 9947 C C . PHE B 1 240 ? 11.25230 15.04888 90.83181 1.000 25.00404 240 PHE B C 1
ATOM 9948 O O . PHE B 1 240 ? 11.94818 15.42615 89.87561 1.000 20.23693 240 PHE B O 1
ATOM 9965 N N . TYR B 1 241 ? 10.07362 15.61901 91.14590 1.000 22.91796 241 TYR B N 1
ATOM 9966 C CA . TYR B 1 241 ? 9.64402 16.85158 90.49550 1.000 22.63188 241 TYR B CA 1
ATOM 9967 C C . TYR B 1 241 ? 10.69300 17.93772 90.69097 1.000 26.91029 241 TYR B C 1
ATOM 9968 O O . TYR B 1 241 ? 11.05175 18.66591 89.75687 1.000 25.74572 241 TYR B O 1
ATOM 9986 N N . LYS B 1 242 ? 11.19216 18.06256 91.91765 1.000 25.50171 242 LYS B N 1
ATOM 9987 C CA . LYS B 1 242 ? 12.16525 19.09791 92.21531 1.000 27.05698 242 LYS B CA 1
ATOM 9988 C C . LYS B 1 242 ? 13.49201 18.77267 91.55820 1.000 27.05751 242 LYS B C 1
ATOM 9989 O O . LYS B 1 242 ? 14.17287 19.67587 91.10142 1.000 31.77383 242 LYS B O 1
ATOM 10008 N N . LEU B 1 243 ? 13.84879 17.49487 91.43152 1.000 28.57287 243 LEU B N 1
ATOM 10009 C CA . LEU B 1 243 ? 15.10778 17.15248 90.75296 1.000 28.88416 243 LEU B CA 1
ATOM 10010 C C . LEU B 1 243 ? 15.03381 17.39399 89.25327 1.000 26.39260 243 LEU B C 1
ATOM 10011 O O . LEU B 1 243 ? 16.05728 17.55152 88.61368 1.000 31.69051 243 LEU B O 1
ATOM 10027 N N . GLY B 1 244 ? 13.84699 17.43714 88.67485 1.000 28.49995 244 GLY B N 1
ATOM 10028 C CA . GLY B 1 244 ? 13.70212 17.65896 87.25637 1.000 27.85223 244 GLY B CA 1
ATOM 10029 C C . GLY B 1 244 ? 13.50350 16.42388 86.41890 1.000 27.69333 244 GLY B C 1
ATOM 10030 O O . GLY B 1 244 ? 13.32643 16.54924 85.20854 1.000 31.70299 244 GLY B O 1
ATOM 10034 N N . THR B 1 245 ? 13.51549 15.24874 87.01839 1.000 26.76809 245 THR B N 1
ATOM 10035 C CA . THR B 1 245 ? 13.40405 14.00445 86.29069 1.000 22.29042 245 THR B CA 1
ATOM 10036 C C . THR B 1 245 ? 12.07641 13.31577 86.52487 1.000 20.44677 245 THR B C 1
ATOM 10037 O O . THR B 1 245 ? 11.79447 12.35992 85.82345 1.000 22.22310 245 THR B O 1
ATOM 10048 N N . TYR B 1 246 ? 11.30881 13.72838 87.54544 1.000 19.60439 246 TYR B N 1
ATOM 10049 C CA . TYR B 1 246 ? 9.86924 13.44813 87.70003 1.000 20.40066 246 TYR B CA 1
ATOM 10050 C C . TYR B 1 246 ? 9.46753 12.04092 88.10459 1.000 19.30642 246 TYR B C 1
ATOM 10051 O O . TYR B 1 246 ? 8.43624 11.88699 88.74348 1.000 25.52476 246 TYR B O 1
ATOM 10069 N N . TRP B 1 247 ? 10.27151 11.02578 87.80293 1.000 18.77595 247 TRP B N 1
ATOM 10070 C CA . TRP B 1 247 ? 9.83272 9.64537 87.99439 1.000 20.54431 247 TRP B CA 1
ATOM 10071 C C . TRP B 1 247 ? 10.65674 8.93303 89.06593 1.000 20.11982 247 TRP B C 1
ATOM 10072 O O . TRP B 1 247 ? 11.85349 8.68225 88.85202 1.000 15.98393 247 TRP B O 1
ATOM 10093 N N . PRO B 1 248 ? 10.05692 8.54062 90.19893 1.000 21.17504 248 PRO B N 1
ATOM 10094 C CA . PRO B 1 248 ? 10.81462 7.79197 91.20747 1.000 24.86491 248 PRO B CA 1
ATOM 10095 C C . PRO B 1 248 ? 11.03791 6.34997 90.83885 1.000 22.94823 248 PRO B C 1
ATOM 10096 O O . PRO B 1 248 ? 11.90064 5.71539 91.43236 1.000 25.24795 248 PRO B O 1
ATOM 10107 N N . TYR B 1 249 ? 10.31410 5.83628 89.86826 1.000 18.08897 249 TYR B N 1
ATOM 10108 C CA . TYR B 1 249 ? 10.46935 4.50426 89.29585 1.000 18.06162 249 TYR B CA 1
ATOM 10109 C C . TYR B 1 249 ? 9.85290 4.56082 87.88579 1.000 18.88377 249 TYR B C 1
ATOM 10110 O O . TYR B 1 249 ? 9.31045 5.58700 87.46538 1.000 20.13860 249 TYR B O 1
ATOM 10128 N N . THR B 1 250 ? 9.89130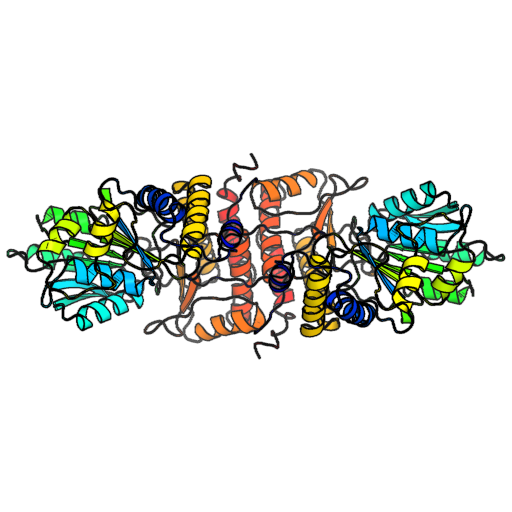 3.44828 87.18347 1.000 17.32027 250 THR B N 1
ATOM 10129 C CA . THR B 1 250 ? 9.64935 3.42706 85.74305 1.000 14.03904 250 THR B CA 1
ATOM 10130 C C . THR B 1 250 ? 8.18143 3.64917 85.37400 1.000 12.55504 250 THR B C 1
ATOM 10131 O O . THR B 1 250 ? 7.30014 2.95705 85.88778 1.000 15.57160 250 THR B O 1
ATOM 10142 N N . PRO B 1 251 ? 7.87519 4.62473 84.53972 1.000 12.12769 251 PRO B N 1
ATOM 10143 C CA . PRO B 1 251 ? 6.51519 4.76534 84.01745 1.000 16.35173 251 PRO B CA 1
ATOM 10144 C C . PRO B 1 251 ? 6.31606 3.92964 82.75977 1.000 16.31949 251 PRO B C 1
ATOM 10145 O O . PRO B 1 251 ? 7.27331 3.38978 82.16961 1.000 12.42951 251 PRO B O 1
ATOM 10156 N N . SER B 1 252 ? 5.05363 3.88987 82.32322 1.000 14.64171 252 SER B N 1
ATOM 10157 C CA . SER B 1 252 ? 4.72587 3.35565 81.00697 1.000 18.43434 252 SER B CA 1
ATOM 10158 C C . SER B 1 252 ? 4.96946 4.45525 79.96892 1.000 19.35588 252 SER B C 1
ATOM 10159 O O . SER B 1 252 ? 4.25632 5.47871 79.93390 1.000 16.47618 252 SER B O 1
ATOM 10167 N N . ILE B 1 253 ? 5.97972 4.24009 79.11818 1.000 13.01285 253 ILE B N 1
ATOM 10168 C CA . ILE B 1 253 ? 6.28581 5.18823 78.03494 1.000 15.06372 253 ILE B CA 1
ATOM 10169 C C . ILE B 1 253 ? 5.07016 5.36218 77.12181 1.000 14.23459 253 ILE B C 1
ATOM 10170 O O . ILE B 1 253 ? 4.71466 6.47202 76.71729 1.000 14.13810 253 ILE B O 1
ATOM 10186 N N . GLN B 1 254 ? 4.42620 4.25379 76.77031 1.000 14.83795 254 GLN B N 1
ATOM 10187 C CA . GLN B 1 254 ? 3.33252 4.28450 75.79550 1.000 12.79431 254 GLN B CA 1
ATOM 10188 C C . GLN B 1 254 ? 2.14898 5.08540 76.32218 1.000 15.75836 254 GLN B C 1
ATOM 10189 O O . GLN B 1 254 ? 1.53632 5.85154 75.57282 1.000 12.73169 254 GLN B O 1
ATOM 10203 N N . LEU B 1 255 ? 1.80990 4.91480 77.60451 1.000 13.23017 255 LEU B N 1
ATOM 10204 C CA . LEU B 1 255 ? 0.72265 5.67609 78.21039 1.000 13.40456 255 LEU B CA 1
ATOM 10205 C C . LEU B 1 255 ? 1.04445 7.16556 78.33974 1.000 14.76139 255 LEU B C 1
ATOM 10206 O O . LEU B 1 255 ? 0.13330 7.99049 78.23859 1.000 12.56212 255 LEU B O 1
ATOM 10222 N N . LEU B 1 256 ? 2.31494 7.53860 78.53651 1.000 16.50221 256 LEU B N 1
ATOM 10223 C CA . LEU B 1 256 ? 2.64048 8.96365 78.57461 1.000 19.41511 256 LEU B CA 1
ATOM 10224 C C . LEU B 1 256 ? 2.39740 9.60203 77.22138 1.000 16.55447 256 LEU B C 1
ATOM 10225 O O . LEU B 1 256 ? 1.77945 10.66155 77.13273 1.000 14.94701 256 LEU B O 1
ATOM 10241 N N . TYR B 1 257 ? 2.87442 8.97104 76.14479 1.000 15.94312 257 TYR B N 1
ATOM 10242 C CA . TYR B 1 257 ? 2.60809 9.52491 74.81277 1.000 15.52454 257 TYR B CA 1
ATOM 10243 C C . TYR B 1 257 ? 1.13110 9.43393 74.48638 1.000 11.92995 257 TYR B C 1
ATOM 10244 O O . TYR B 1 257 ? 0.58542 10.33009 73.85617 1.000 12.13654 257 TYR B O 1
ATOM 10262 N N . GLY B 1 258 ? 0.46816 8.35839 74.91282 1.000 12.38727 258 GLY B N 1
ATOM 10263 C CA . GLY B 1 258 ? -0.95125 8.26063 74.70685 1.000 16.19135 258 GLY B CA 1
ATOM 10264 C C . GLY B 1 258 ? -1.71960 9.36426 75.40977 1.000 19.97973 258 GLY B C 1
ATOM 10265 O O . GLY B 1 258 ? -2.63963 9.96621 74.82663 1.000 14.21523 258 GLY B O 1
ATOM 10269 N N . LEU B 1 259 ? -1.31064 9.69444 76.64624 1.000 18.31921 259 LEU B N 1
ATOM 10270 C CA . LEU B 1 259 ? -1.97349 10.76177 77.37206 1.000 13.67923 259 LEU B CA 1
ATOM 10271 C C . LEU B 1 259 ? -1.74392 12.10084 76.71146 1.000 12.61136 259 LEU B C 1
ATOM 10272 O O . LEU B 1 259 ? -2.65371 12.92647 76.67734 1.000 12.82754 259 LEU B O 1
ATOM 10288 N N . ARG B 1 260 ? -0.53600 12.34652 76.18737 1.000 11.90075 260 ARG B N 1
ATOM 10289 C CA . ARG B 1 260 ? -0.30144 13.57444 75.43361 1.000 17.01606 260 ARG B CA 1
ATOM 10290 C C . ARG B 1 260 ? -1.29684 13.72285 74.28309 1.000 16.51252 260 ARG B C 1
ATOM 10291 O O . ARG B 1 260 ? -1.85454 14.81026 74.03128 1.000 13.44780 260 ARG B O 1
ATOM 10312 N N . ALA B 1 261 ? -1.47304 12.65197 73.52222 1.000 20.37519 261 ALA B N 1
ATOM 10313 C CA . ALA B 1 261 ? -2.38483 12.68033 72.38113 1.000 18.51748 261 ALA B CA 1
ATOM 10314 C C . ALA B 1 261 ? -3.84200 12.81271 72.82959 1.000 15.65286 261 ALA B C 1
ATOM 10315 O O . ALA B 1 261 ? -4.62808 13.51978 72.20065 1.000 15.12258 261 ALA B O 1
ATOM 10322 N N . ALA B 1 262 ? -4.20618 12.18294 73.93954 1.000 15.81659 262 ALA B N 1
ATOM 10323 C CA . ALA B 1 262 ? -5.58240 12.27099 74.42685 1.000 15.02374 262 ALA B CA 1
ATOM 10324 C C . ALA B 1 262 ? -5.90296 13.68313 74.87514 1.000 15.49218 262 ALA B C 1
ATOM 10325 O O . ALA B 1 262 ? -6.95686 14.22064 74.51121 1.000 14.64649 262 ALA B O 1
ATOM 10332 N N . LEU B 1 263 ? -4.98641 14.30985 75.63970 1.000 16.09175 263 LEU B N 1
ATOM 10333 C CA . LEU B 1 263 ? -5.17628 15.70715 76.03349 1.000 19.14192 263 LEU B CA 1
ATOM 10334 C C . LEU B 1 263 ? -5.23773 16.64289 74.82942 1.000 17.53781 263 LEU B C 1
ATOM 10335 O O . LEU B 1 263 ? -6.05485 17.58743 74.79309 1.000 18.65978 263 LEU B O 1
ATOM 10351 N N . ASP B 1 264 ? -4.43632 16.36998 73.81244 1.000 13.97946 264 ASP B N 1
ATOM 10352 C CA . ASP B 1 264 ? -4.50974 17.19870 72.60388 1.000 14.58685 264 ASP B CA 1
ATOM 10353 C C . ASP B 1 264 ? -5.88848 17.09260 71.93831 1.000 13.61418 264 ASP B C 1
ATOM 10354 O O . ASP B 1 264 ? -6.42566 18.09124 71.43972 1.000 13.65830 264 ASP B O 1
ATOM 10363 N N . LEU B 1 265 ? -6.49076 15.89624 71.95775 1.000 15.19182 265 LEU B N 1
ATOM 10364 C CA . LEU B 1 265 ? -7.81112 15.74723 71.34040 1.000 20.08351 265 LEU B CA 1
ATOM 10365 C C . LEU B 1 265 ? -8.86831 16.43701 72.16551 1.000 16.65662 265 LEU B C 1
ATOM 10366 O O . LEU B 1 265 ? -9.82276 17.00299 71.61732 1.000 16.18682 265 LEU B O 1
ATOM 10382 N N . ILE B 1 266 ? -8.72262 16.36404 73.48397 1.000 16.03621 266 ILE B N 1
ATOM 10383 C CA . ILE B 1 266 ? -9.64656 17.00921 74.39566 1.000 17.44983 266 ILE B CA 1
ATOM 10384 C C . ILE B 1 266 ? -9.62778 18.50813 74.19493 1.000 17.43118 266 ILE B C 1
ATOM 10385 O O . ILE B 1 266 ? -10.69294 19.14125 74.11849 1.000 20.75692 266 ILE B O 1
ATOM 10401 N N . PHE B 1 267 ? -8.43439 19.09471 74.07863 1.000 17.73931 267 PHE B N 1
ATOM 10402 C CA . PHE B 1 267 ? -8.36024 20.54152 73.91153 1.000 20.70176 267 PHE B CA 1
ATOM 10403 C C . PHE B 1 267 ? -8.82429 20.95196 72.52275 1.000 21.72947 267 PHE B C 1
ATOM 10404 O O . PHE B 1 267 ? -9.32161 22.06588 72.33216 1.000 20.74559 267 PHE B O 1
ATOM 10421 N N . GLU B 1 268 ? -8.66424 20.07713 71.53852 1.000 19.86533 268 GLU B N 1
ATOM 10422 C CA . GLU B 1 268 ? -9.11991 20.40662 70.19206 1.000 21.27227 268 GLU B CA 1
ATOM 10423 C C . GLU B 1 268 ? -10.64434 20.45990 70.14027 1.000 20.00508 268 GLU B C 1
ATOM 10424 O O . GLU B 1 268 ? -11.22998 21.40887 69.60909 1.000 20.44669 268 GLU B O 1
ATOM 10436 N N . GLU B 1 269 ? -11.31009 19.44903 70.69954 1.000 17.02614 269 GLU B N 1
ATOM 10437 C CA . GLU B 1 269 ? -12.77153 19.48662 70.73794 1.000 19.07147 269 GLU B CA 1
ATOM 10438 C C . GLU B 1 269 ? -13.24265 20.57086 71.69548 1.000 19.35376 269 GLU B C 1
ATOM 10439 O O . GLU B 1 269 ? -14.21755 21.27898 71.41821 1.000 17.36069 269 GLU B O 1
ATOM 10451 N N . GLY B 1 270 ? -12.57807 20.69844 72.84499 1.000 16.40811 270 GLY B N 1
ATOM 10452 C CA . GLY B 1 270 ? -12.97881 21.69169 73.82347 1.000 16.93930 270 GLY B CA 1
ATOM 10453 C C . GLY B 1 270 ? -13.69796 20.99501 74.97750 1.000 20.25268 270 GLY B C 1
ATOM 10454 O O . GLY B 1 270 ? -14.68390 20.29608 74.74348 1.000 20.71057 270 GLY B O 1
ATOM 10458 N N . LEU B 1 271 ? -13.22034 21.17796 76.21411 1.000 22.30685 271 LEU B N 1
ATOM 10459 C CA . LEU B 1 271 ? -13.80264 20.47274 77.35447 1.000 22.98888 271 LEU B CA 1
ATOM 10460 C C . LEU B 1 271 ? -15.29186 20.77513 77.50670 1.000 19.52756 271 LEU B C 1
ATOM 10461 O O . LEU B 1 271 ? -16.10491 19.88037 77.73251 1.000 18.25297 271 LEU B O 1
ATOM 10477 N N . GLU B 1 272 ? -15.66951 22.03232 77.37075 1.000 21.20019 272 GLU B N 1
ATOM 10478 C CA . GLU B 1 272 ? -17.07506 22.38799 77.49950 1.000 24.61458 272 GLU B CA 1
ATOM 10479 C C . GLU B 1 272 ? -17.90677 21.69534 76.44765 1.000 18.97386 272 GLU B C 1
ATOM 10480 O O . GLU B 1 272 ? -19.01856 21.26319 76.73881 1.000 18.70500 272 GLU B O 1
ATOM 10492 N N . ASN B 1 273 ? -17.37592 21.56226 75.22673 1.000 19.17154 273 ASN B N 1
ATOM 10493 C CA . ASN B 1 273 ? -18.06804 20.81804 74.18795 1.000 18.42140 273 ASN B CA 1
ATOM 10494 C C . ASN B 1 273 ? -18.15068 19.33046 74.50154 1.000 17.13471 273 ASN B C 1
ATOM 10495 O O . ASN B 1 273 ? -19.11784 18.68057 74.10248 1.000 16.37822 273 ASN B O 1
ATOM 10506 N N . ILE B 1 274 ? -17.13194 18.77525 75.16276 1.000 17.06882 274 ILE B N 1
ATOM 10507 C CA . ILE B 1 274 ? -17.16093 17.37111 75.54341 1.000 17.96325 274 ILE B CA 1
ATOM 10508 C C . ILE B 1 274 ? -18.25294 17.15050 76.58381 1.000 15.38485 274 ILE B C 1
ATOM 10509 O O . ILE B 1 274 ? -18.92764 16.12350 76.59512 1.000 14.52716 274 ILE B O 1
ATOM 10525 N N . ILE B 1 275 ? -18.38958 18.08162 77.51941 1.000 16.69827 275 ILE B N 1
ATOM 10526 C CA . ILE B 1 275 ? -19.40966 17.96197 78.55037 1.000 19.25209 275 ILE B CA 1
ATOM 10527 C C . ILE B 1 275 ? -20.78081 18.02208 77.89719 1.000 17.57123 275 ILE B C 1
ATOM 10528 O O . ILE B 1 275 ? -21.63932 17.19769 78.18162 1.000 18.43888 275 ILE B O 1
ATOM 10544 N N . ALA B 1 276 ? -20.96421 18.95007 76.94643 1.000 15.84975 276 ALA B N 1
ATOM 10545 C CA . ALA B 1 276 ? -22.20505 19.03498 76.19272 1.000 15.77485 276 ALA B CA 1
ATOM 10546 C C . ALA B 1 276 ? -22.46851 17.76236 75.43666 1.000 15.36136 276 ALA B C 1
ATOM 10547 O O . ALA B 1 276 ? -23.60574 17.27641 75.41699 1.000 15.47929 276 ALA B O 1
ATOM 10554 N N . ARG B 1 277 ? -21.43337 17.17863 74.82858 1.000 16.16640 277 ARG B N 1
ATOM 10555 C CA . ARG B 1 277 ? -21.64965 15.94419 74.07545 1.000 14.41692 277 ARG B CA 1
ATOM 10556 C C . ARG B 1 277 ? -22.11957 14.81408 74.99078 1.000 14.85312 277 ARG B C 1
ATOM 10557 O O . ARG B 1 277 ? -23.03170 14.04664 74.63249 1.000 13.00362 277 ARG B O 1
ATOM 10578 N N . HIS B 1 278 ? -21.54892 14.72139 76.20036 1.000 13.36345 278 HIS B N 1
ATOM 10579 C CA . HIS B 1 278 ? -22.00020 13.66778 77.12179 1.000 14.89256 278 HIS B CA 1
ATOM 10580 C C . HIS B 1 278 ? -23.44269 13.92722 77.57021 1.000 16.33208 278 HIS B C 1
ATOM 10581 O O . HIS B 1 278 ? -24.21614 13.00370 77.76032 1.000 15.86284 278 HIS B O 1
ATOM 10595 N N . ALA B 1 279 ? -23.82405 15.18527 77.76961 1.000 17.47649 279 ALA B N 1
ATOM 10596 C CA . ALA B 1 279 ? -25.21055 15.47714 78.11646 1.000 17.17399 279 ALA B CA 1
ATOM 10597 C C . ALA B 1 279 ? -26.17282 15.05776 77.00955 1.000 15.64281 279 ALA B C 1
ATOM 10598 O O . ALA B 1 279 ? -27.24008 14.52616 77.29270 1.000 17.71031 279 ALA B O 1
ATOM 10605 N N . ARG B 1 280 ? -25.79713 15.22911 75.74568 1.000 17.05509 280 ARG B N 1
ATOM 10606 C CA . ARG B 1 280 ? -26.65101 14.75277 74.65224 1.000 17.89551 280 ARG B CA 1
ATOM 10607 C C . ARG B 1 280 ? -26.79845 13.23801 74.66679 1.000 15.19968 280 ARG B C 1
ATOM 10608 O O . ARG B 1 280 ? -27.89237 12.69795 74.44921 1.000 17.73715 280 ARG B O 1
ATOM 10629 N N . LEU B 1 281 ? -25.68645 12.53778 74.79886 1.000 13.94271 281 LEU B N 1
ATOM 10630 C CA . LEU B 1 281 ? -25.70629 11.07411 74.79716 1.000 19.78481 281 LEU B CA 1
ATOM 10631 C C . LEU B 1 281 ? -26.52364 10.52340 75.95794 1.000 20.39676 281 LEU B C 1
ATOM 10632 O O . LEU B 1 281 ? -27.30203 9.57951 75.78452 1.000 17.06337 281 LEU B O 1
ATOM 10648 N N . GLY B 1 282 ? -26.35182 11.09957 77.14596 1.000 14.11915 282 GLY B N 1
ATOM 10649 C CA . GLY B 1 282 ? -27.10384 10.64295 78.29865 1.000 13.63573 282 GLY B CA 1
ATOM 10650 C C . GLY B 1 282 ? -28.59381 10.88156 78.14792 1.000 15.12476 282 GLY B C 1
ATOM 10651 O O . GLY B 1 282 ? -29.41626 10.00260 78.46980 1.000 14.80478 282 GLY B O 1
ATOM 10655 N N . LYS B 1 283 ? -28.96287 12.07401 77.66896 1.000 12.97060 283 LYS B N 1
ATOM 10656 C CA . LYS B 1 283 ? -30.37934 12.37708 77.52299 1.000 16.40553 283 LYS B CA 1
ATOM 10657 C C . LYS B 1 283 ? -31.00731 11.49570 76.43571 1.000 16.52270 283 LYS B C 1
ATOM 10658 O O . LYS B 1 283 ? -32.11007 10.97273 76.61264 1.000 13.45703 283 LYS B O 1
ATOM 10677 N N . ALA B 1 284 ? -30.30846 11.28949 75.31948 1.000 16.78859 284 ALA B N 1
ATOM 10678 C CA . ALA B 1 284 ? -30.81505 10.39523 74.28047 1.000 16.65013 284 ALA B CA 1
ATOM 10679 C C . ALA B 1 284 ? -31.04038 8.98139 74.81216 1.000 13.68200 284 ALA B C 1
ATOM 10680 O O . ALA B 1 284 ? -32.05253 8.35707 74.50593 1.000 17.08855 284 ALA B O 1
ATOM 10687 N N . THR B 1 285 ? -30.11801 8.46822 75.62478 1.000 12.61646 285 THR B N 1
ATOM 10688 C CA . THR B 1 285 ? -30.28554 7.14093 76.21126 1.000 13.00434 285 THR B CA 1
ATOM 10689 C C . THR B 1 285 ? -31.48171 7.09337 77.14834 1.000 14.86710 285 THR B C 1
ATOM 10690 O O . THR B 1 285 ? -32.27313 6.14586 77.10515 1.000 15.83991 285 THR B O 1
ATOM 10701 N N . ARG B 1 286 ? -31.66613 8.12871 77.97186 1.000 17.08744 286 ARG B N 1
ATOM 10702 C CA . ARG B 1 286 ? -32.76031 8.08694 78.92393 1.000 17.41825 286 ARG B CA 1
ATOM 10703 C C . ARG B 1 286 ? -34.09347 8.23245 78.21954 1.000 19.06557 286 ARG B C 1
ATOM 10704 O O . ARG B 1 286 ? -35.06356 7.60972 78.63979 1.000 18.57441 286 ARG B O 1
ATOM 10725 N N . LEU B 1 287 ? -34.13965 8.99225 77.12054 1.000 15.26353 287 LEU B N 1
ATOM 10726 C CA . LEU B 1 287 ? -35.32625 9.04970 76.29066 1.000 18.31287 287 LEU B CA 1
ATOM 10727 C C . LEU B 1 287 ? -35.64863 7.68798 75.70182 1.000 18.43240 287 LEU B C 1
ATOM 10728 O O . LEU B 1 287 ? -36.80089 7.26331 75.73489 1.000 17.26859 287 LEU B O 1
ATOM 10744 N N . ALA B 1 288 ? -34.64696 6.97634 75.18148 1.000 13.90022 288 ALA B N 1
ATOM 10745 C CA . ALA B 1 288 ? -34.89697 5.64489 74.62417 1.000 15.24831 288 ALA B CA 1
ATOM 10746 C C . ALA B 1 288 ? -35.45127 4.69466 75.69474 1.000 19.17498 288 ALA B C 1
ATOM 10747 O O . ALA B 1 288 ? -36.43242 3.95150 75.46917 1.000 14.98761 288 ALA B O 1
ATOM 10754 N N . VAL B 1 289 ? -34.85601 4.74790 76.89238 1.000 14.96591 289 VAL B N 1
ATOM 10755 C CA . VAL B 1 289 ? -35.32967 3.90915 77.98070 1.000 18.02519 289 VAL B CA 1
ATOM 10756 C C . VAL B 1 289 ? -36.78589 4.19734 78.30752 1.000 16.81591 289 VAL B C 1
ATOM 10757 O O . VAL B 1 289 ? -37.59806 3.28670 78.53327 1.000 17.89102 289 VAL B O 1
ATOM 10770 N N . GLU B 1 290 ? -37.14700 5.45211 78.32736 1.000 16.01669 290 GLU B N 1
ATOM 10771 C CA . GLU B 1 290 ? -38.52807 5.82210 78.61676 1.000 17.99021 290 GLU B CA 1
ATOM 10772 C C . GLU B 1 290 ? -39.46511 5.35379 77.49480 1.000 18.11880 290 GLU B C 1
ATOM 10773 O O . GLU B 1 290 ? -40.56322 4.84384 77.75369 1.000 19.32371 290 GLU B O 1
ATOM 10785 N N . ALA B 1 291 ? -39.05024 5.49827 76.24373 1.000 17.53344 291 ALA B N 1
ATOM 10786 C CA . ALA B 1 291 ? -39.88914 5.01020 75.14049 1.000 20.42238 291 ALA B CA 1
ATOM 10787 C C . ALA B 1 291 ? -40.12382 3.50506 75.23034 1.000 19.47467 291 ALA B C 1
ATOM 10788 O O . ALA B 1 291 ? -41.18230 3.01503 74.85364 1.000 19.61546 291 ALA B O 1
ATOM 10795 N N . TRP B 1 292 ? -39.12845 2.75018 75.69796 1.000 20.87970 292 TRP B N 1
ATOM 10796 C CA . TRP B 1 292 ? -39.27183 1.31012 75.83907 1.000 24.03851 292 TRP B CA 1
ATOM 10797 C C . TRP B 1 292 ? -40.22059 0.92440 76.95873 1.000 23.36059 292 TRP B C 1
ATOM 10798 O O . TRP B 1 292 ? -40.58934 -0.25707 77.04247 1.000 19.75882 292 TRP B O 1
ATOM 10819 N N . GLY B 1 293 ? -40.59989 1.87091 77.81817 1.000 21.77313 293 GLY B N 1
ATOM 10820 C CA . GLY B 1 293 ? -41.39084 1.52185 78.97191 1.000 23.81294 293 GLY B CA 1
ATOM 10821 C C . GLY B 1 293 ? -40.57587 0.94737 80.09854 1.000 23.40360 293 GLY B C 1
ATOM 10822 O O . GLY B 1 293 ? -41.14643 0.45694 81.05559 1.000 21.17712 293 GLY B O 1
ATOM 10826 N N . LEU B 1 294 ? -39.25452 0.96474 80.01048 1.000 25.03793 294 LEU B N 1
ATOM 10827 C CA . LEU B 1 294 ? -38.42516 0.54991 81.14576 1.000 22.56085 294 LEU B CA 1
ATOM 10828 C C . LEU B 1 294 ? -38.14074 1.74286 82.06801 1.000 21.93626 294 LEU B C 1
ATOM 10829 O O . LEU B 1 294 ? -38.47604 2.88812 81.76363 1.000 22.98693 294 LEU B O 1
ATOM 10845 N N . LYS B 1 295 ? -37.49459 1.47083 83.19790 1.000 19.88548 295 LYS B N 1
ATOM 10846 C CA . LYS B 1 295 ? -37.28138 2.47347 84.22537 1.000 22.72083 295 LYS B CA 1
ATOM 10847 C C . LYS B 1 295 ? -35.78258 2.72545 84.41178 1.000 23.16192 295 LYS B C 1
ATOM 10848 O O . LYS B 1 295 ? -34.98516 1.80631 84.37895 1.000 23.36082 295 LYS B O 1
ATOM 10867 N N . ASN B 1 296 ? -35.41977 3.98255 84.60903 1.000 23.84136 296 ASN B N 1
ATOM 10868 C CA . ASN B 1 296 ? -34.09941 4.35946 85.05981 1.000 21.43207 296 ASN B CA 1
ATOM 10869 C C . ASN B 1 296 ? -33.95359 3.98722 86.52009 1.000 21.50943 296 ASN B C 1
ATOM 10870 O O . ASN B 1 296 ? -34.84371 4.21526 87.31920 1.000 20.82153 296 ASN B O 1
ATOM 10881 N N . CYS B 1 297 ? -32.85199 3.33322 86.85253 1.000 21.61627 297 CYS B N 1
ATOM 10882 C CA . CYS B 1 297 ? -32.54452 3.02720 88.24281 1.000 23.69709 297 CYS B CA 1
ATOM 10883 C C . CYS B 1 297 ? -32.51358 4.30248 89.08692 1.000 23.35394 297 CYS B C 1
ATOM 10884 O O . CYS B 1 297 ? -32.85083 4.27381 90.27888 1.000 20.20432 297 CYS B O 1
ATOM 10892 N N . THR B 1 298 ? -32.00744 5.40154 88.50764 1.000 19.01744 298 THR B N 1
ATOM 10893 C CA . THR B 1 298 ? -31.83689 6.65224 89.23870 1.000 25.42812 29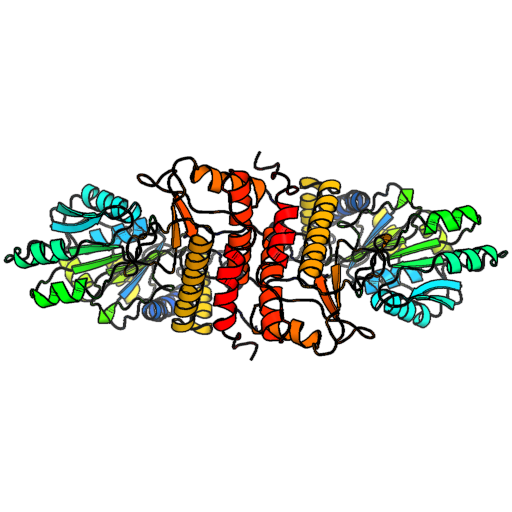8 THR B CA 1
ATOM 10894 C C . THR B 1 298 ? -33.19739 7.21645 89.61940 1.000 27.24609 298 THR B C 1
ATOM 10895 O O . THR B 1 298 ? -34.07745 7.34411 88.77606 1.000 25.99431 298 THR B O 1
ATOM 10906 N N . GLN B 1 299 ? -33.37978 7.54040 90.89378 1.000 29.96524 299 GLN B N 1
ATOM 10907 C CA . GLN B 1 299 ? -34.71612 7.75959 91.42591 1.000 32.61658 299 GLN B CA 1
ATOM 10908 C C . GLN B 1 299 ? -35.20044 9.19452 91.34107 1.000 33.02750 299 GLN B C 1
ATOM 10909 O O . GLN B 1 299 ? -36.40749 9.39475 91.42874 1.000 38.13675 299 GLN B O 1
ATOM 10923 N N . LYS B 1 300 ? -34.30916 10.17638 91.15515 1.000 31.13459 300 LYS B N 1
ATOM 10924 C CA . LYS B 1 300 ? -34.66235 11.59271 91.04393 1.000 35.48546 300 LYS B CA 1
ATOM 10925 C C . LYS B 1 300 ? -33.82639 12.24580 89.95149 1.000 33.21386 300 LYS B C 1
ATOM 10926 O O . LYS B 1 300 ? -32.67909 11.85079 89.70531 1.000 28.61207 300 LYS B O 1
ATOM 10945 N N . GLU B 1 301 ? -34.41487 13.26311 89.31330 1.000 27.15694 301 GLU B N 1
ATOM 10946 C CA . GLU B 1 301 ? -33.75991 13.92995 88.19076 1.000 29.34474 301 GLU B CA 1
ATOM 10947 C C . GLU B 1 301 ? -32.43778 14.57842 88.59508 1.000 30.22586 301 GLU B C 1
ATOM 10948 O O . GLU B 1 301 ? -31.50991 14.67276 87.77709 1.000 27.27752 301 GLU B O 1
ATOM 10960 N N . GLU B 1 302 ? -32.34868 15.07785 89.82182 1.000 23.60832 302 GLU B N 1
ATOM 10961 C CA . GLU B 1 302 ? -31.13052 15.75012 90.25532 1.000 23.97627 302 GLU B CA 1
ATOM 10962 C C . GLU B 1 302 ? -29.92254 14.83572 90.27624 1.000 22.45483 302 GLU B C 1
ATOM 10963 O O . GLU B 1 302 ? -28.79719 15.33289 90.27468 1.000 29.21926 302 GLU B O 1
ATOM 10975 N N . TRP B 1 303 ? -30.11448 13.52518 90.28077 1.000 25.24505 303 TRP B N 1
ATOM 10976 C CA . TRP B 1 303 ? -29.00781 12.56749 90.34738 1.000 20.41929 303 TRP B CA 1
ATOM 10977 C C . TRP B 1 303 ? -28.67413 11.89171 89.03228 1.000 18.24681 303 TRP B C 1
ATOM 10978 O O . TRP B 1 303 ? -27.79631 11.01628 89.01811 1.000 18.69300 303 TRP B O 1
ATOM 10999 N N . ILE B 1 304 ? -29.33838 12.25362 87.93162 1.000 18.97396 304 ILE B N 1
ATOM 11000 C CA . ILE B 1 304 ? -29.07348 11.58396 86.64070 1.000 22.18879 304 ILE B CA 1
ATOM 11001 C C . ILE B 1 304 ? -27.59767 11.67638 86.26597 1.000 16.68520 304 ILE B C 1
ATOM 11002 O O . ILE B 1 304 ? -26.93437 12.68658 86.50726 1.000 16.69828 304 ILE B O 1
ATOM 11018 N N . SER B 1 305 ? -27.08474 10.61919 85.65762 1.000 15.59400 305 SER B N 1
ATOM 11019 C CA . SER B 1 305 ? -25.68810 10.50353 85.26254 1.000 18.45332 305 SER B CA 1
ATOM 11020 C C . SER B 1 305 ? -25.58223 10.58255 83.74345 1.000 19.46462 305 SER B C 1
ATOM 11021 O O . SER B 1 305 ? -26.22541 9.77862 83.03054 1.000 16.55674 305 SER B O 1
ATOM 11029 N N . ASN B 1 306 ? -24.71327 11.48479 83.24403 1.000 18.41059 306 ASN B N 1
ATOM 11030 C CA . ASN B 1 306 ? -24.50584 11.53965 81.81224 1.000 14.70707 306 ASN B CA 1
ATOM 11031 C C . ASN B 1 306 ? -23.36905 10.66616 81.32599 1.000 17.37188 306 ASN B C 1
ATOM 11032 O O . ASN B 1 306 ? -22.99075 10.76158 80.13997 1.000 18.79132 306 ASN B O 1
ATOM 11043 N N . THR B 1 307 ? -22.85297 9.77110 82.17696 1.000 14.76452 307 THR B N 1
ATOM 11044 C CA . THR B 1 307 ? -21.86411 8.82525 81.69576 1.000 14.79601 307 THR B CA 1
ATOM 11045 C C . THR B 1 307 ? -22.32704 7.38497 81.70586 1.000 14.42670 307 THR B C 1
ATOM 11046 O O . THR B 1 307 ? -21.69228 6.55554 81.02991 1.000 14.81236 307 THR B O 1
ATOM 11057 N N . VAL B 1 308 ? -23.37124 7.06111 82.46673 1.000 15.17237 308 VAL B N 1
ATOM 11058 C CA . VAL B 1 308 ? -23.89224 5.71077 82.45563 1.000 18.27897 308 VAL B CA 1
ATOM 11059 C C . VAL B 1 308 ? -25.35931 5.74058 82.82389 1.000 18.65448 308 VAL B C 1
ATOM 11060 O O . VAL B 1 308 ? -25.77536 6.50809 83.70044 1.000 15.50352 308 VAL B O 1
ATOM 11073 N N . THR B 1 309 ? -26.13930 4.87523 82.15292 1.000 17.65809 309 THR B N 1
ATOM 11074 C CA . THR B 1 309 ? -27.55377 4.69147 82.44892 1.000 17.31474 309 THR B CA 1
ATOM 11075 C C . THR B 1 309 ? -27.74942 3.24809 82.90641 1.000 22.37187 309 THR B C 1
ATOM 11076 O O . THR B 1 309 ? -27.50818 2.31580 82.12989 1.000 18.32709 309 THR B O 1
ATOM 11087 N N . ALA B 1 310 ? -28.19320 3.06184 84.15651 1.000 17.76516 310 ALA B N 1
ATOM 11088 C CA . ALA B 1 310 ? -28.57009 1.74028 84.66351 1.000 15.25457 310 ALA B CA 1
ATOM 11089 C C . ALA B 1 310 ? -30.07421 1.51632 84.45282 1.000 15.53406 310 ALA B C 1
ATOM 11090 O O . ALA B 1 310 ? -30.90224 2.26898 84.97424 1.000 20.23800 310 ALA B O 1
ATOM 11097 N N . VAL B 1 311 ? -30.42064 0.49870 83.67197 1.000 14.40715 311 VAL B N 1
ATOM 11098 C CA . VAL B 1 311 ? -31.77414 0.25269 83.22758 1.000 15.55770 311 VAL B CA 1
ATOM 11099 C C . VAL B 1 311 ? -32.36558 -0.89694 84.03892 1.000 23.95247 311 VAL B C 1
ATOM 11100 O O . VAL B 1 311 ? -31.78344 -1.98667 84.10822 1.000 21.88558 311 VAL B O 1
ATOM 11113 N N . MET B 1 312 ? -33.54989 -0.67471 84.61367 1.000 22.43258 312 MET B N 1
ATOM 11114 C CA . MET B 1 312 ? -34.21586 -1.70134 85.38923 1.000 25.33637 312 MET B CA 1
ATOM 11115 C C . MET B 1 312 ? -35.15401 -2.45980 84.46251 1.000 23.74915 312 MET B C 1
ATOM 11116 O O . MET B 1 312 ? -35.89502 -1.84655 83.67136 1.000 19.24339 312 MET B O 1
ATOM 11130 N N . VAL B 1 313 ? -35.15903 -3.78638 84.60313 1.000 25.71660 313 VAL B N 1
ATOM 11131 C CA . VAL B 1 313 ? -35.96024 -4.64431 83.72990 1.000 26.64235 313 VAL B CA 1
ATOM 11132 C C . VAL B 1 313 ? -37.09673 -5.24231 84.54377 1.000 22.15961 313 VAL B C 1
ATOM 11133 O O . VAL B 1 313 ? -36.98155 -5.33540 85.76543 1.000 21.25048 313 VAL B O 1
ATOM 11146 N N . PRO B 1 314 ? -38.18140 -5.66940 83.91546 1.000 22.30448 314 PRO B N 1
ATOM 11147 C CA . PRO B 1 314 ? -39.30615 -6.23066 84.65617 1.000 26.49524 314 PRO B CA 1
ATOM 11148 C C . PRO B 1 314 ? -38.96845 -7.57155 85.29347 1.000 25.72432 314 PRO B C 1
ATOM 11149 O O . PRO B 1 314 ? -37.92393 -8.18386 85.01294 1.000 25.46541 314 PRO B O 1
ATOM 11160 N N . PRO B 1 315 ? -39.84787 -8.06639 86.16422 1.000 29.63653 315 PRO B N 1
ATOM 11161 C CA . PRO B 1 315 ? -39.52554 -9.26629 86.95651 1.000 28.68305 315 PRO B CA 1
ATOM 11162 C C . PRO B 1 315 ? -39.29460 -10.51784 86.14089 1.000 33.28830 315 PRO B C 1
ATOM 11163 O O . PRO B 1 315 ? -38.48116 -11.35116 86.53964 1.000 33.96185 315 PRO B O 1
ATOM 11174 N N . HIS B 1 316 ? -39.97491 -10.69831 85.00173 1.000 34.68495 316 HIS B N 1
ATOM 11175 C CA . HIS B 1 316 ? -39.71753 -11.91227 84.23434 1.000 30.06209 316 HIS B CA 1
ATOM 11176 C C . HIS B 1 316 ? -38.42944 -11.85657 83.41112 1.000 27.92263 316 HIS B C 1
ATOM 11177 O O . HIS B 1 316 ? -38.12731 -12.83077 82.71654 1.000 29.57552 316 HIS B O 1
ATOM 11191 N N . ILE B 1 317 ? -37.67320 -10.76463 83.44720 1.000 25.59246 317 ILE B N 1
ATOM 11192 C CA . ILE B 1 317 ? -36.47527 -10.62662 82.62548 1.000 24.12533 317 ILE B CA 1
ATOM 11193 C C . ILE B 1 317 ? -35.24286 -10.68262 83.53121 1.000 23.43180 317 ILE B C 1
ATOM 11194 O O . ILE B 1 317 ? -35.17936 -10.01502 84.56486 1.000 23.94910 317 ILE B O 1
ATOM 11210 N N . ASP B 1 318 ? -34.26045 -11.44860 83.13588 1.000 24.60466 318 ASP B N 1
ATOM 11211 C CA . ASP B 1 318 ? -32.96054 -11.47887 83.80457 1.000 24.82028 318 ASP B CA 1
ATOM 11212 C C . ASP B 1 318 ? -32.02318 -10.52683 83.07235 1.000 26.16655 318 ASP B C 1
ATOM 11213 O O . ASP B 1 318 ? -31.67053 -10.77611 81.91372 1.000 26.50148 318 ASP B O 1
ATOM 11222 N N . GLY B 1 319 ? -31.60829 -9.43948 83.75396 1.000 25.11396 319 GLY B N 1
ATOM 11223 C CA . GLY B 1 319 ? -30.71497 -8.46860 83.12296 1.000 24.15192 319 GLY B CA 1
ATOM 11224 C C . GLY B 1 319 ? -29.40682 -9.06101 82.64108 1.000 21.30612 319 GLY B C 1
ATOM 11225 O O . GLY B 1 319 ? -28.82249 -8.60061 81.65231 1.000 24.32109 319 GLY B O 1
ATOM 11229 N N . SER B 1 320 ? -28.94639 -10.11777 83.27851 1.000 21.43566 320 SER B N 1
ATOM 11230 C CA . SER B 1 320 ? -27.70449 -10.73349 82.80014 1.000 24.42543 320 SER B CA 1
ATOM 11231 C C . SER B 1 320 ? -27.89764 -11.41319 81.44630 1.000 23.27690 320 SER B C 1
ATOM 11232 O O . SER B 1 320 ? -26.92891 -11.53916 80.66893 1.000 18.80903 320 SER B O 1
ATOM 11240 N N . GLU B 1 321 ? -29.13684 -11.89308 81.16645 1.000 20.13073 321 GLU B N 1
ATOM 11241 C CA . GLU B 1 321 ? -29.36748 -12.56537 79.89774 1.000 20.58364 321 GLU B CA 1
ATOM 11242 C C . GLU B 1 321 ? -29.27647 -11.56290 78.75968 1.000 18.83450 321 GLU B C 1
ATOM 11243 O O . GLU B 1 321 ? -28.85399 -11.89932 77.65409 1.000 18.76370 321 GLU B O 1
ATOM 11255 N N . ILE B 1 322 ? -29.65347 -10.32035 79.02803 1.000 17.62084 322 ILE B N 1
ATOM 11256 C CA . ILE B 1 322 ? -29.53380 -9.26027 78.03202 1.000 16.22578 322 ILE B CA 1
ATOM 11257 C C . ILE B 1 322 ? -28.07890 -9.00826 77.68731 1.000 17.55065 322 ILE B C 1
ATOM 11258 O O . ILE B 1 322 ? -27.73936 -8.83911 76.50998 1.000 15.24421 322 ILE B O 1
ATOM 11274 N N . VAL B 1 323 ? -27.20180 -8.97406 78.70412 1.000 18.03735 323 VAL B N 1
ATOM 11275 C CA . VAL B 1 323 ? -25.76174 -8.80652 78.47203 1.000 18.91928 323 VAL B CA 1
ATOM 11276 C C . VAL B 1 323 ? -25.19705 -9.97794 77.66767 1.000 17.51557 323 VAL B C 1
ATOM 11277 O O . VAL B 1 323 ? -24.42842 -9.80000 76.71295 1.000 18.73624 323 VAL B O 1
ATOM 11290 N N . ARG B 1 324 ? -25.57558 -11.18853 78.03948 1.000 16.94403 324 ARG B N 1
ATOM 11291 C CA . ARG B 1 324 ? -25.08177 -12.37471 77.34858 1.000 18.13079 324 ARG B CA 1
ATOM 11292 C C . ARG B 1 324 ? -25.50785 -12.37077 75.87716 1.000 17.80940 324 ARG B C 1
ATOM 11293 O O . ARG B 1 324 ? -24.70538 -12.67027 74.97767 1.000 17.84817 324 ARG B O 1
ATOM 11314 N N . ARG B 1 325 ? -26.78836 -12.08701 75.62010 1.000 17.76103 325 ARG B N 1
ATOM 11315 C CA . ARG B 1 325 ? -27.30721 -12.10385 74.25707 1.000 19.12199 325 ARG B CA 1
ATOM 11316 C C . ARG B 1 325 ? -26.62120 -11.05760 73.39029 1.000 17.59389 325 ARG B C 1
ATOM 11317 O O . ARG B 1 325 ? -26.32507 -11.32850 72.20972 1.000 16.63203 325 ARG B O 1
ATOM 11338 N N . ALA B 1 326 ? -26.35218 -9.86827 73.97261 1.000 15.20220 326 ALA B N 1
ATOM 11339 C CA . ALA B 1 326 ? -25.63946 -8.80038 73.28020 1.000 18.87870 326 ALA B CA 1
ATOM 11340 C C . ALA B 1 326 ? -24.26869 -9.24767 72.80808 1.000 16.01448 326 ALA B C 1
ATOM 11341 O O . ALA B 1 326 ? -23.84686 -8.90380 71.69616 1.000 14.23705 326 ALA B O 1
ATOM 11348 N N . TRP B 1 327 ? -23.55438 -9.98376 73.65631 1.000 14.34622 327 TRP B N 1
ATOM 11349 C CA . TRP B 1 327 ? -22.22698 -10.50739 73.33975 1.000 14.58795 327 TRP B CA 1
ATOM 11350 C C . TRP B 1 327 ? -22.27848 -11.62716 72.30876 1.000 17.57863 327 TRP B C 1
ATOM 11351 O O . TRP B 1 327 ? -21.50412 -11.62229 71.35581 1.000 16.63663 327 TRP B O 1
ATOM 11372 N N . GLN B 1 328 ? -23.23913 -12.53308 72.42770 1.000 17.08102 328 GLN B N 1
ATOM 11373 C CA . GLN B 1 328 ? -23.24838 -13.73236 71.62562 1.000 18.72183 328 GLN B CA 1
ATOM 11374 C C . GLN B 1 328 ? -23.86023 -13.50114 70.26697 1.000 18.57016 328 GLN B C 1
ATOM 11375 O O . GLN B 1 328 ? -23.54928 -14.23214 69.33534 1.000 19.65992 328 GLN B O 1
ATOM 11389 N N . ARG B 1 329 ? -24.77590 -12.56143 70.13350 1.000 17.56803 329 ARG B N 1
ATOM 11390 C CA . ARG B 1 329 ? -25.44403 -12.40559 68.85633 1.000 18.49839 329 ARG B CA 1
ATOM 11391 C C . ARG B 1 329 ? -25.09193 -11.11264 68.13731 1.000 18.66438 329 ARG B C 1
ATOM 11392 O O . ARG B 1 329 ? -25.12590 -11.06745 66.89813 1.000 24.93129 329 ARG B O 1
ATOM 11413 N N . TYR B 1 330 ? -24.85277 -10.04529 68.88029 1.000 15.48453 330 TYR B N 1
ATOM 11414 C CA . TYR B 1 330 ? -24.85029 -8.69454 68.32442 1.000 16.04170 330 TYR B CA 1
ATOM 11415 C C . TYR B 1 330 ? -23.47903 -8.04405 68.40301 1.000 15.17628 330 TYR B C 1
ATOM 11416 O O . TYR B 1 330 ? -23.33416 -6.87512 67.97345 1.000 12.12244 330 TYR B O 1
ATOM 11434 N N . ASN B 1 331 ? -22.48141 -8.76117 68.95201 1.000 13.70967 331 ASN B N 1
ATOM 11435 C CA . ASN B 1 331 ? -21.12199 -8.24358 69.06430 1.000 15.68700 331 ASN B CA 1
ATOM 11436 C C . ASN B 1 331 ? -21.13552 -6.90246 69.79616 1.000 13.10156 331 ASN B C 1
ATOM 11437 O O . ASN B 1 331 ? -20.59344 -5.90885 69.34252 1.000 15.91946 331 ASN B O 1
ATOM 11448 N N . LEU B 1 332 ? -21.81137 -6.88657 70.92118 1.000 14.22268 332 LEU B N 1
ATOM 11449 C CA . LEU B 1 332 ? -22.12766 -5.71023 71.70916 1.000 17.03961 332 LEU B CA 1
ATOM 11450 C C . LEU B 1 332 ? -21.79927 -6.06026 73.16284 1.000 19.26127 332 LEU B C 1
ATOM 11451 O O . LEU B 1 332 ? -22.20703 -7.11892 73.67406 1.000 14.29766 332 LEU B O 1
ATOM 11467 N N . SER B 1 333 ? -21.06886 -5.16739 73.82026 1.000 15.57454 333 SER B N 1
ATOM 11468 C CA . SER B 1 333 ? -20.70623 -5.27365 75.23004 1.000 13.80080 333 SER B CA 1
ATOM 11469 C C . SER B 1 333 ? -21.53448 -4.27470 75.99958 1.000 12.78766 333 SER B C 1
ATOM 11470 O O . SER B 1 333 ? -21.46215 -3.08258 75.70889 1.000 12.92524 333 SER B O 1
ATOM 11478 N N . LEU B 1 334 ? -22.34300 -4.75787 76.93803 1.000 11.73979 334 LEU B N 1
ATOM 11479 C CA . LEU B 1 334 ? -23.10057 -3.92309 77.86444 1.000 14.37508 334 LEU B CA 1
ATOM 11480 C C . LEU B 1 334 ? -22.69097 -4.23498 79.31563 1.000 15.42731 334 LEU B C 1
ATOM 11481 O O . LEU B 1 334 ? -22.16255 -5.30083 79.61634 1.000 14.24101 334 LEU B O 1
ATOM 11497 N N . GLY B 1 335 ? -22.98834 -3.31517 80.22880 1.000 15.43149 335 GLY B N 1
ATOM 11498 C CA . GLY B 1 335 ? -22.57949 -3.48539 81.61383 1.000 20.90786 335 GLY B CA 1
ATOM 11499 C C . GLY B 1 335 ? -23.53844 -4.35862 82.42563 1.000 18.58007 335 GLY B C 1
ATOM 11500 O O . GLY B 1 335 ? -24.75849 -4.30193 82.27256 1.000 15.19107 335 GLY B O 1
ATOM 11504 N N . LEU B 1 336 ? -22.95669 -5.24096 83.22578 1.000 15.07116 336 LEU B N 1
ATOM 11505 C CA . LEU B 1 336 ? -23.73615 -6.07277 84.13134 1.000 19.12322 336 LEU B CA 1
ATOM 11506 C C . LEU B 1 336 ? -24.28925 -5.27579 85.31422 1.000 18.01629 336 LEU B C 1
ATOM 11507 O O . LEU B 1 336 ? -23.68387 -4.31855 85.78440 1.000 16.49580 336 LEU B O 1
ATOM 11523 N N . GLY B 1 337 ? -25.43195 -5.71760 85.83173 1.000 21.70093 337 GLY B N 1
ATOM 11524 C CA . GLY B 1 337 ? -25.84492 -5.31830 87.17526 1.000 18.90876 337 GLY B CA 1
ATOM 11525 C C . GLY B 1 337 ? -24.92380 -5.96415 88.18626 1.000 19.87769 337 GLY B C 1
ATOM 11526 O O . GLY B 1 337 ? -24.57042 -7.13268 88.05490 1.000 22.61346 337 GLY B O 1
ATOM 11530 N N . LEU B 1 338 ? -24.50431 -5.19238 89.18780 1.000 20.64162 338 LEU B N 1
ATOM 11531 C CA . LEU B 1 338 ? -23.57695 -5.69314 90.18725 1.000 22.11950 338 LEU B CA 1
ATOM 11532 C C . LEU B 1 338 ? -24.23772 -5.88427 91.55180 1.000 25.24860 338 LEU B C 1
ATOM 11533 O O . LEU B 1 338 ? -25.06526 -5.08162 91.98407 1.000 24.41128 338 LEU B O 1
ATOM 11549 N N . ASN B 1 339 ? -23.82322 -6.95106 92.24180 1.000 26.92546 339 ASN B N 1
ATOM 11550 C CA . ASN B 1 339 ? -24.14225 -7.14294 93.64750 1.000 29.00396 339 ASN B CA 1
ATOM 11551 C C . ASN B 1 339 ? -25.64042 -6.97564 93.90267 1.000 30.13207 339 ASN B C 1
ATOM 11552 O O . ASN B 1 339 ? -26.40634 -7.84392 93.52394 1.000 30.52383 339 ASN B O 1
ATOM 11563 N N . LYS B 1 340 ? -26.07689 -5.87628 94.51768 1.000 40.03451 340 LYS B N 1
ATOM 11564 C CA . LYS B 1 340 ? -27.48306 -5.78803 94.93991 1.000 42.41488 340 LYS B CA 1
ATOM 11565 C C . LYS B 1 340 ? -28.43260 -5.78022 93.74001 1.000 37.83329 340 LYS B C 1
ATOM 11566 O O . LYS B 1 340 ? -29.54283 -6.31141 93.81502 1.000 37.69473 340 LYS B O 1
ATOM 11585 N N . VAL B 1 341 ? -28.02278 -5.19179 92.62725 1.000 27.35150 341 VAL B N 1
ATOM 11586 C CA . VAL B 1 341 ? -28.88716 -5.07714 91.46490 1.000 30.90775 341 VAL B CA 1
ATOM 11587 C C . VAL B 1 341 ? -28.51360 -6.11178 90.40447 1.000 26.72400 341 VAL B C 1
ATOM 11588 O O . VAL B 1 341 ? -28.83657 -5.94159 89.24941 1.000 22.88519 341 VAL B O 1
ATOM 11601 N N . ALA B 1 342 ? -27.83215 -7.18265 90.78786 1.000 35.71452 342 ALA B N 1
ATOM 11602 C CA . ALA B 1 342 ? -27.50127 -8.20777 89.81713 1.000 38.03196 342 ALA B CA 1
ATOM 11603 C C . ALA B 1 342 ? -28.79951 -8.82341 89.32874 1.000 34.24969 342 ALA B C 1
ATOM 11604 O O . ALA B 1 342 ? -29.73666 -9.01032 90.11009 1.000 35.47884 342 ALA B O 1
ATOM 11611 N N . GLY B 1 343 ? -28.88837 -9.05120 88.01867 1.000 27.64889 343 GLY B N 1
ATOM 11612 C CA . GLY B 1 343 ? -30.09715 -9.60166 87.44922 1.000 33.85451 343 GLY B CA 1
ATOM 11613 C C . GLY B 1 343 ? -31.26992 -8.62486 87.31795 1.000 35.60090 343 GLY B C 1
ATOM 11614 O O . GLY B 1 343 ? -32.16698 -8.84348 86.51194 1.000 33.22811 343 GLY B O 1
ATOM 11618 N N . LYS B 1 344 ? -31.25394 -7.52867 88.07252 1.000 30.40952 344 LYS B N 1
ATOM 11619 C CA . LYS B 1 344 ? -32.31932 -6.53212 88.03324 1.000 27.54779 344 LYS B CA 1
ATOM 11620 C C . LYS B 1 344 ? -32.02865 -5.40187 87.05175 1.000 27.85134 344 LYS B C 1
ATOM 11621 O O . LYS B 1 344 ? -32.97470 -4.70330 86.61611 1.000 22.94346 344 LYS B O 1
ATOM 11640 N N . VAL B 1 345 ? -30.75537 -5.19941 86.67418 1.000 19.88347 345 VAL B N 1
ATOM 11641 C CA . VAL B 1 345 ? -30.41351 -4.07871 85.81134 1.000 19.76479 345 VAL B CA 1
ATOM 11642 C C . VAL B 1 345 ? -29.40015 -4.51521 84.77033 1.000 17.09352 345 VAL B C 1
ATOM 11643 O O . VAL B 1 345 ? -28.72074 -5.53223 84.91504 1.000 17.55655 345 VAL B O 1
ATOM 11656 N N . PHE B 1 346 ? -29.32087 -3.73301 83.69749 1.000 16.23123 346 PHE B N 1
ATOM 11657 C CA . PHE B 1 346 ? -28.13071 -3.73536 82.85405 1.000 19.64262 346 PHE B CA 1
ATOM 11658 C C . PHE B 1 346 ? -27.72547 -2.28914 82.63147 1.000 16.36217 346 PHE B C 1
ATOM 11659 O O . PHE B 1 346 ? -28.49845 -1.35913 82.87889 1.000 15.08903 346 PHE B O 1
ATOM 11676 N N . ARG B 1 347 ? -26.49765 -2.08766 82.18502 1.000 16.63462 347 ARG B N 1
ATOM 11677 C CA . ARG B 1 347 ? -25.96126 -0.73322 82.10183 1.000 19.36428 347 ARG B CA 1
ATOM 11678 C C . ARG B 1 347 ? -25.55047 -0.41480 80.68395 1.000 17.79356 347 ARG B C 1
ATOM 11679 O O . ARG B 1 347 ? -24.88546 -1.23018 80.03448 1.000 15.08805 347 ARG B O 1
ATOM 11700 N N . ILE B 1 348 ? -25.94260 0.76414 80.21780 1.000 16.06214 348 ILE B N 1
ATOM 11701 C CA . ILE B 1 348 ? -25.45643 1.31644 78.95820 1.000 17.81761 348 ILE B CA 1
ATOM 11702 C C . ILE B 1 348 ? -24.45993 2.44114 79.29166 1.000 15.82150 348 ILE B C 1
ATOM 11703 O O . ILE B 1 348 ? -24.81730 3.48277 79.85208 1.000 13.74849 348 ILE B O 1
ATOM 11719 N N . GLY B 1 349 ? -23.19263 2.20441 78.99733 1.000 15.40899 349 GLY B N 1
ATOM 11720 C CA . GLY B 1 349 ? -22.16950 3.22392 79.15899 1.000 18.19911 349 GLY B CA 1
ATOM 11721 C C . GLY B 1 349 ? -22.13544 4.14292 77.95339 1.000 17.03896 349 GLY B C 1
ATOM 11722 O O . GLY B 1 349 ? -22.25846 3.70608 76.81268 1.000 21.13766 349 GLY B O 1
ATOM 11726 N N . HIS B 1 350 ? -22.05588 5.45871 78.22914 1.000 13.42418 350 HIS B N 1
ATOM 11727 C CA . HIS B 1 350 ? -22.01779 6.47415 77.18612 1.000 12.80109 350 HIS B CA 1
ATOM 11728 C C . HIS B 1 350 ? -20.97653 7.50066 77.63089 1.000 16.01711 350 HIS B C 1
ATOM 11729 O O . HIS B 1 350 ? -21.30588 8.58702 78.15164 1.000 13.13539 350 HIS B O 1
ATOM 11743 N N . LEU B 1 351 ? -19.68595 7.12595 77.49837 1.000 14.51815 351 LEU B N 1
ATOM 11744 C CA . LEU B 1 351 ? -18.65025 8.05572 77.91481 1.000 13.63567 351 LEU B CA 1
ATOM 11745 C C . LEU B 1 351 ? -17.36895 7.84743 77.14197 1.000 14.61506 351 LEU B C 1
ATOM 11746 O O . LEU B 1 351 ? -17.10404 6.76059 76.60385 1.000 15.20684 351 LEU B O 1
ATOM 11762 N N . GLY B 1 352 ? -16.54619 8.88989 77.19394 1.000 15.04243 352 GLY B N 1
ATOM 11763 C CA . GLY B 1 352 ? -15.35649 8.93986 76.38522 1.000 21.84179 352 GLY B CA 1
ATOM 11764 C C . GLY B 1 352 ? -15.67386 9.26569 74.94035 1.000 19.20878 352 GLY B C 1
ATOM 11765 O O . GLY B 1 352 ? -16.66094 9.91468 74.62833 1.000 15.19285 352 GLY B O 1
ATOM 11769 N N . ASN B 1 353 ? -14.81959 8.79043 74.05185 1.000 21.89266 353 ASN B N 1
ATOM 11770 C CA . ASN B 1 353 ? -14.80496 9.23296 72.66900 1.000 25.46219 353 ASN B CA 1
ATOM 11771 C C . ASN B 1 353 ? -15.76535 8.35511 71.91000 1.000 21.29575 353 ASN B C 1
ATOM 11772 O O . ASN B 1 353 ? -15.41921 7.29746 71.41496 1.000 21.90015 353 ASN B O 1
ATOM 11783 N N . VAL B 1 354 ? -17.01390 8.81045 71.84537 1.000 19.14700 354 VAL B N 1
ATOM 11784 C CA . VAL B 1 354 ? -18.07334 8.11189 71.15125 1.000 16.82991 354 VAL B CA 1
ATOM 11785 C C . VAL B 1 354 ? -19.02029 9.18322 70.62373 1.000 14.44767 354 VAL B C 1
ATOM 11786 O O . VAL B 1 354 ? -19.21391 10.22429 71.25894 1.000 12.71856 354 VAL B O 1
ATOM 11799 N N . ASN B 1 355 ? -19.62285 8.92414 69.46429 1.000 15.76372 355 ASN B N 1
ATOM 11800 C CA . ASN B 1 355 ? -20.51467 9.89165 68.81297 1.000 12.16214 355 ASN B CA 1
ATOM 11801 C C . ASN B 1 355 ? -21.91991 9.33209 68.75624 1.000 12.29570 355 ASN B C 1
ATOM 11802 O O . ASN B 1 355 ? -22.19737 8.20260 69.17225 1.000 12.48844 355 ASN B O 1
ATOM 11813 N N . GLU B 1 356 ? -22.82000 10.16661 68.24624 1.000 18.75092 356 GLU B N 1
ATOM 11814 C CA . GLU B 1 356 ? -24.24557 9.88575 68.31431 1.000 16.51469 356 GLU B CA 1
ATOM 11815 C C . GLU B 1 356 ? -24.64931 8.69646 67.44662 1.000 14.76495 356 GLU B C 1
ATOM 11816 O O . GLU B 1 356 ? -25.48220 7.86750 67.87980 1.000 15.10600 356 GLU B O 1
ATOM 11828 N N . LEU B 1 357 ? -24.02942 8.53576 66.26127 1.000 10.60472 357 LEU B N 1
ATOM 11829 C CA . LEU B 1 357 ? -24.43640 7.39004 65.46013 1.000 13.04265 357 LEU B CA 1
ATOM 11830 C C . LEU B 1 357 ? -23.97003 6.06003 66.06711 1.000 15.40733 357 LEU B C 1
ATOM 11831 O O . LEU B 1 357 ? -24.63134 5.02505 65.86535 1.000 13.92743 357 LEU B O 1
ATOM 11847 N N . GLN B 1 358 ? -22.82665 6.05599 66.77481 1.000 14.36233 358 GLN B N 1
ATOM 11848 C CA . GLN B 1 358 ? -22.42334 4.87602 67.53892 1.000 9.74227 358 GLN B CA 1
ATOM 11849 C C . GLN B 1 358 ? -23.45163 4.53808 68.59960 1.000 10.90973 358 GLN B C 1
ATOM 11850 O O . GLN B 1 358 ? -23.87263 3.38074 68.74541 1.000 14.95667 358 GLN B O 1
ATOM 11864 N N . LEU B 1 359 ? -23.88095 5.53935 69.35962 1.000 13.73736 359 LEU B N 1
ATOM 11865 C CA . LEU B 1 359 ? -24.88815 5.25173 70.37856 1.000 15.58124 359 LEU B CA 1
ATOM 11866 C C . LEU B 1 359 ? -26.19072 4.72581 69.75029 1.000 17.39046 359 LEU B C 1
ATOM 11867 O O . LEU B 1 359 ? -26.82861 3.78152 70.25856 1.000 15.34806 359 LEU B O 1
ATOM 11883 N N . LEU B 1 360 ? -26.63321 5.36003 68.66698 1.000 12.97845 360 LEU B N 1
ATOM 11884 C CA . LEU B 1 360 ? -27.90715 4.94600 68.08321 1.000 14.99826 360 LEU B CA 1
ATOM 11885 C C . LEU B 1 360 ? -27.84577 3.52595 67.56963 1.000 14.72922 360 LEU B C 1
ATOM 11886 O O . LEU B 1 360 ? -28.83142 2.79702 67.67695 1.000 15.32407 360 LEU B O 1
ATOM 11902 N N . GLY B 1 361 ? -26.69362 3.10259 67.04556 1.000 16.63496 361 GLY B N 1
ATOM 11903 C CA . GLY B 1 361 ? -26.52926 1.69985 66.72090 1.000 17.47999 361 GLY B CA 1
ATOM 11904 C C . GLY B 1 361 ? -26.69280 0.81428 67.93818 1.000 14.98927 361 GLY B C 1
ATOM 11905 O O . GLY B 1 361 ? -27.29277 -0.26768 67.86536 1.000 17.16414 361 GLY B O 1
ATOM 11909 N N . CYS B 1 362 ? -26.14336 1.24628 69.07422 1.000 13.24571 362 CYS B N 1
ATOM 11910 C CA . CYS B 1 362 ? -26.31586 0.45933 70.29687 1.000 15.25612 362 CYS B CA 1
ATOM 11911 C C . CYS B 1 362 ? -27.79311 0.37223 70.69075 1.000 13.40852 362 CYS B C 1
ATOM 11912 O O . CYS B 1 362 ? -28.32514 -0.70505 71.00509 1.000 15.30316 362 CYS B O 1
ATOM 11920 N N . LEU B 1 363 ? -28.46822 1.49863 70.67882 1.000 13.05107 363 LEU B N 1
ATOM 11921 C CA . LEU B 1 363 ? -29.84132 1.53675 71.13447 1.000 13.37125 363 LEU B CA 1
ATOM 11922 C C . LEU B 1 363 ? -30.74090 0.68881 70.24481 1.000 15.32700 363 LEU B C 1
ATOM 11923 O O . LEU B 1 363 ? -31.68238 0.04905 70.73705 1.000 14.30469 363 LEU B O 1
ATOM 11939 N N . ALA B 1 364 ? -30.49663 0.71732 68.92394 1.000 13.98612 364 ALA B N 1
ATOM 11940 C CA . ALA B 1 364 ? -31.24075 -0.13571 68.00559 1.000 16.05371 364 ALA B CA 1
ATOM 11941 C C . ALA B 1 364 ? -30.99067 -1.61076 68.29427 1.000 17.90523 364 ALA B C 1
ATOM 11942 O O . ALA B 1 364 ? -31.93209 -2.43634 68.26711 1.000 17.54764 364 ALA B O 1
ATOM 11949 N N . GLY B 1 365 ? -29.74746 -1.93622 68.67219 1.000 16.08289 365 GLY B N 1
ATOM 11950 C CA . GLY B 1 365 ? -29.40934 -3.30413 69.05168 1.000 14.34000 365 GLY B CA 1
ATOM 11951 C C . GLY B 1 365 ? -30.11160 -3.76643 70.32012 1.000 13.52462 365 GLY B C 1
ATOM 11952 O O . GLY B 1 365 ? -30.66052 -4.86930 70.37779 1.000 15.86750 365 GLY B O 1
ATOM 11956 N N . VAL B 1 366 ? -30.18533 -2.89530 71.31650 1.000 16.08366 366 VAL B N 1
ATOM 11957 C CA . VAL B 1 366 ? -30.91683 -3.18842 72.54949 1.000 19.30348 366 VAL B CA 1
ATOM 11958 C C . VAL B 1 366 ? -32.37734 -3.48627 72.27486 1.000 17.44452 366 VAL B C 1
ATOM 11959 O O . VAL B 1 366 ? -32.96344 -4.32172 72.94677 1.000 16.43322 366 VAL B O 1
ATOM 11972 N N . GLU B 1 367 ? -32.99292 -2.81417 71.30111 1.000 18.92082 367 GLU B N 1
ATOM 11973 C CA . GLU B 1 367 ? -34.37595 -3.11048 70.97982 1.000 22.48771 367 GLU B CA 1
ATOM 11974 C C . GLU B 1 367 ? -34.52521 -4.55328 70.50634 1.000 21.07950 367 GLU B C 1
ATOM 11975 O O . GLU B 1 367 ? -35.47441 -5.26576 70.90117 1.000 18.44812 367 GLU B O 1
ATOM 11987 N N . MET B 1 368 ? -33.59344 -5.00288 69.66776 1.000 16.40048 368 MET B N 1
ATOM 11988 C CA . MET B 1 368 ? -33.66098 -6.37072 69.18143 1.000 17.59880 368 MET B CA 1
ATOM 11989 C C . MET B 1 368 ? -33.45929 -7.36651 70.31019 1.000 15.28235 368 MET B C 1
ATOM 11990 O O . MET B 1 368 ? -34.14528 -8.39038 70.34856 1.000 16.65929 368 MET B O 1
ATOM 12004 N N . ILE B 1 369 ? -32.52511 -7.08122 71.22236 1.000 14.25347 369 ILE B N 1
ATOM 12005 C CA . ILE B 1 369 ? -32.28358 -7.95876 72.35285 1.000 18.67236 369 ILE B CA 1
ATOM 12006 C C . ILE B 1 369 ? -33.51949 -8.04817 73.23337 1.000 19.88713 369 ILE B C 1
ATOM 12007 O O . ILE B 1 369 ? -33.85391 -9.13260 73.73115 1.000 18.24159 369 ILE B O 1
ATOM 12023 N N . LEU B 1 370 ? -34.19735 -6.90571 73.48632 1.000 16.66420 370 LEU B N 1
ATOM 12024 C CA . LEU B 1 370 ? -35.41262 -6.95025 74.30682 1.000 18.81898 370 LEU B CA 1
ATOM 12025 C C . LEU B 1 370 ? -36.45280 -7.85713 73.68227 1.000 20.73634 370 LEU B C 1
ATOM 12026 O O . LEU B 1 370 ? -37.11408 -8.61701 74.37763 1.000 20.17130 370 LEU B O 1
ATOM 12042 N N . LYS B 1 371 ? -36.63604 -7.77283 72.36476 1.000 21.54107 371 LYS B N 1
ATOM 12043 C CA . LYS B 1 371 ? -37.53546 -8.69829 71.68694 1.000 20.90577 371 LYS B CA 1
ATOM 12044 C C . LYS B 1 371 ? -37.07612 -10.13822 71.88993 1.000 24.61032 371 LYS B C 1
ATOM 12045 O O . LYS B 1 371 ? -37.87616 -11.00645 72.25208 1.000 22.81560 371 LYS B O 1
ATOM 12064 N N . ASP B 1 372 ? -35.76844 -10.39520 71.74005 1.000 25.64136 372 ASP B N 1
ATOM 12065 C CA . ASP B 1 372 ? -35.24532 -11.75336 71.91970 1.000 21.62971 372 ASP B CA 1
ATOM 12066 C C . ASP B 1 372 ? -35.60075 -12.33707 73.27348 1.000 21.93917 372 ASP B C 1
ATOM 12067 O O . ASP B 1 372 ? -35.91675 -13.52452 73.36659 1.000 23.79707 372 ASP B O 1
ATOM 12076 N N . VAL B 1 373 ? -35.52439 -11.53497 74.34377 1.000 22.43322 373 VAL B N 1
ATOM 12077 C CA . VAL B 1 373 ? -35.69113 -12.09013 75.68711 1.000 24.38151 373 VAL B CA 1
ATOM 12078 C C . VAL B 1 373 ? -37.14928 -11.98373 76.12480 1.000 27.01579 373 VAL B C 1
ATOM 12079 O O . VAL B 1 373 ? -37.48662 -12.29459 77.26682 1.000 29.18775 373 VAL B O 1
ATOM 12092 N N . GLY B 1 374 ? -38.01813 -11.54685 75.22789 1.000 25.23943 374 GLY B N 1
ATOM 12093 C CA . GLY B 1 374 ? -39.42890 -11.59095 75.48782 1.000 27.05386 374 GLY B CA 1
ATOM 12094 C C . GLY B 1 374 ? -40.03872 -10.33003 76.06883 1.000 32.08624 374 GLY B C 1
ATOM 12095 O O . GLY B 1 374 ? -41.06064 -10.41048 76.74928 1.000 28.43667 374 GLY B O 1
ATOM 12099 N N . TYR B 1 375 ? -39.45060 -9.18838 75.85108 1.000 27.31543 375 TYR B N 1
ATOM 12100 C CA . TYR B 1 375 ? -40.07232 -7.97754 76.31859 1.000 24.57026 375 TYR B CA 1
ATOM 12101 C C . TYR B 1 375 ? -40.78678 -7.31957 75.14969 1.000 26.39795 375 TYR B C 1
ATOM 12102 O O . TYR B 1 375 ? -40.18765 -7.17415 74.10175 1.000 30.77621 375 TYR B O 1
ATOM 12120 N N . PRO B 1 376 ? -42.05306 -6.89210 75.28106 1.000 32.36052 376 PRO B N 1
ATOM 12121 C CA . PRO B 1 376 ? -42.79876 -6.40700 74.11095 1.000 28.82356 376 PRO B CA 1
ATOM 12122 C C . PRO B 1 376 ? -42.46500 -4.96049 73.76459 1.000 28.97978 376 PRO B C 1
ATOM 12123 O O . PRO B 1 376 ? -43.25869 -4.02410 73.92038 1.000 32.02484 376 PRO B O 1
ATOM 12134 N N . VAL B 1 377 ? -41.27399 -4.75255 73.23473 1.000 26.79859 377 VAL B N 1
ATOM 12135 C CA . VAL B 1 377 ? -40.85126 -3.42269 72.81138 1.000 25.24630 377 VAL B CA 1
ATOM 12136 C C . VAL B 1 377 ? -41.47741 -3.12915 71.44245 1.000 23.61842 377 VAL B C 1
ATOM 12137 O O . VAL B 1 377 ? -41.64212 -4.01018 70.59308 1.000 22.16760 377 VAL B O 1
ATOM 12150 N N . VAL B 1 378 ? -41.81023 -1.87234 71.20725 1.000 21.71048 378 VAL B N 1
ATOM 12151 C CA . VAL B 1 378 ? -42.16676 -1.39712 69.87196 1.000 23.11616 378 VAL B CA 1
ATOM 12152 C C . VAL B 1 378 ? -40.88390 -0.99821 69.12557 1.000 20.87970 378 VAL B C 1
ATOM 12153 O O . VAL B 1 378 ? -40.24849 -0.00448 69.46472 1.000 22.52057 378 VAL B O 1
ATOM 12166 N N . MET B 1 379 ? -40.49486 -1.77582 68.11989 1.000 23.16533 379 MET B N 1
ATOM 12167 C CA . MET B 1 379 ? -39.25470 -1.53915 67.40512 1.000 23.42458 379 MET B CA 1
ATOM 12168 C C . MET B 1 379 ? -39.24590 -0.12686 66.82962 1.000 21.96632 379 MET B C 1
ATOM 12169 O O . MET B 1 379 ? -40.23025 0.32260 66.22291 1.000 17.52952 379 MET B O 1
ATOM 12183 N N . GLY B 1 380 ? -38.09920 0.54595 66.98862 1.000 19.30666 380 GLY B N 1
ATOM 12184 C CA . GLY B 1 380 ? -37.93281 1.89611 66.52569 1.000 19.98665 380 GLY B CA 1
ATOM 12185 C C . GLY B 1 380 ? -38.34860 2.96689 67.50741 1.000 23.72687 380 GLY B C 1
ATOM 12186 O O . GLY B 1 380 ? -37.96310 4.12065 67.32073 1.000 25.13502 380 GLY B O 1
ATOM 12190 N N . SER B 1 381 ? -39.10707 2.61640 68.54595 1.000 19.28110 381 SER B N 1
ATOM 12191 C CA . SER B 1 381 ? -39.65750 3.61979 69.44483 1.000 20.27981 381 SER B CA 1
ATOM 12192 C C . SER B 1 381 ? -38.57048 4.35735 70.24218 1.000 17.55235 381 SER B C 1
ATOM 12193 O O . SER B 1 381 ? -38.63599 5.56732 70.40411 1.000 19.18819 381 SER B O 1
ATOM 12201 N N . GLY B 1 382 ? -37.58993 3.66869 70.77286 1.000 15.77262 382 GLY B N 1
ATOM 12202 C CA . GLY B 1 382 ? -36.51744 4.33059 71.50962 1.000 19.16540 382 GLY B CA 1
ATOM 12203 C C . GLY B 1 382 ? -35.52615 5.06534 70.59311 1.000 19.28831 382 GLY B C 1
ATOM 12204 O O . GLY B 1 382 ? -35.09352 6.18267 70.88413 1.000 17.10107 382 GLY B O 1
ATOM 12208 N N . VAL B 1 383 ? -35.18703 4.45104 69.46655 1.000 15.14697 383 VAL B N 1
ATOM 12209 C CA . VAL B 1 383 ? -34.36913 5.10273 68.45391 1.000 15.68885 383 VAL B CA 1
ATOM 12210 C C . VAL B 1 383 ? -35.03259 6.39447 67.99971 1.000 16.48462 383 VAL B C 1
ATOM 12211 O O . VAL B 1 383 ? -34.38924 7.44510 67.90832 1.000 19.10057 383 VAL B O 1
ATOM 12224 N N . ALA B 1 384 ? -36.34378 6.33382 67.72969 1.000 16.87897 384 ALA B N 1
ATOM 12225 C CA . ALA B 1 384 ? -37.06552 7.50490 67.26362 1.000 21.03218 384 ALA B CA 1
ATOM 12226 C C . ALA B 1 384 ? -37.05630 8.62598 68.29176 1.000 20.07380 384 ALA B C 1
ATOM 12227 O O . ALA B 1 384 ? -36.98640 9.79918 67.91897 1.000 19.95360 384 ALA B O 1
ATOM 12234 N N . ALA B 1 385 ? -37.19305 8.30019 69.58555 1.000 17.42498 385 ALA B N 1
ATOM 12235 C CA . ALA B 1 385 ? -37.16121 9.34845 70.60400 1.000 15.67954 385 ALA B CA 1
ATOM 12236 C C . ALA B 1 385 ? -35.78130 9.98527 70.69659 1.000 17.29162 385 ALA B C 1
ATOM 12237 O O . ALA B 1 385 ? -35.65179 11.21903 70.80900 1.000 16.61038 385 ALA B O 1
ATOM 12244 N N . ALA B 1 386 ? -34.73881 9.15030 70.67061 1.000 14.09286 386 ALA B N 1
ATOM 12245 C CA . ALA B 1 386 ? -33.36876 9.64852 70.75589 1.000 13.38847 386 ALA B CA 1
ATOM 12246 C C . ALA B 1 386 ? -33.01703 10.50707 69.52994 1.000 14.55373 386 ALA B C 1
ATOM 12247 O O . ALA B 1 386 ? -32.42834 11.60670 69.65862 1.000 12.94048 386 ALA B O 1
ATOM 12254 N N . SER B 1 387 ? -33.43763 10.04845 68.34620 1.000 14.98707 387 SER B N 1
ATOM 12255 C CA . SER B 1 387 ? -33.08851 10.72602 67.10343 1.000 17.10920 387 SER B CA 1
ATOM 12256 C C . SER B 1 387 ? -33.83038 12.04204 66.99931 1.000 17.08143 387 SER B C 1
ATOM 12257 O O . SER B 1 387 ? -33.31475 12.99872 66.43966 1.000 16.99246 387 SER B O 1
ATOM 12265 N N . THR B 1 388 ? -35.09251 12.07423 67.43624 1.000 13.11310 388 THR B N 1
ATOM 12266 C CA . THR B 1 388 ? -35.82879 13.31558 67.38993 1.000 14.74317 388 THR B CA 1
ATOM 12267 C C . THR B 1 388 ? -35.13172 14.33829 68.24432 1.000 16.57315 388 THR B C 1
ATOM 12268 O O . THR B 1 388 ? -35.04236 15.51425 67.89168 1.000 19.60443 388 THR B O 1
ATOM 12279 N N . TYR B 1 389 ? -34.68720 13.92927 69.41553 1.000 17.32037 389 TYR B N 1
ATOM 12280 C CA . TYR B 1 389 ? -33.97300 14.87606 70.26276 1.000 19.02957 389 TYR B CA 1
ATOM 12281 C C . TYR B 1 389 ? -32.64747 15.26645 69.62879 1.000 15.91166 389 TYR B C 1
ATOM 12282 O O . TYR B 1 389 ? -32.30735 16.44690 69.54659 1.000 16.32771 389 TYR B O 1
ATOM 12300 N N . LEU B 1 390 ? -31.87656 14.28128 69.16734 1.000 15.76966 390 LEU B N 1
ATOM 12301 C CA . LEU B 1 390 ? -30.51189 14.58962 68.70840 1.000 17.93473 390 LEU B CA 1
ATOM 12302 C C . LEU B 1 390 ? -30.49567 15.42641 67.44987 1.000 18.70090 390 LEU B C 1
ATOM 12303 O O . LEU B 1 390 ? -29.60037 16.24215 67.26996 1.000 19.80392 390 LEU B O 1
ATOM 12319 N N . GLN B 1 391 ? -31.46500 15.24332 66.56023 1.000 15.85428 391 GLN B N 1
ATOM 12320 C CA . GLN B 1 391 ? -31.52166 16.03785 65.34462 1.000 14.71377 391 GLN B CA 1
ATOM 12321 C C . GLN B 1 391 ? -31.62076 17.51570 65.63162 1.000 19.05702 391 GLN B C 1
ATOM 12322 O O . GLN B 1 391 ? -31.26946 18.32087 64.75217 1.000 18.71224 391 GLN B O 1
ATOM 12336 N N A HIS B 1 392 ? -32.11746 17.89835 66.82178 0.465 20.03998 392 HIS B N 1
ATOM 12337 N N B HIS B 1 392 ? -32.07634 17.90852 66.82940 0.535 20.18502 392 HIS B N 1
ATOM 12338 C CA A HIS B 1 392 ? -32.15060 19.31008 67.19702 0.465 22.20186 392 HIS B CA 1
ATOM 12339 C CA B HIS B 1 392 ? -32.14141 19.32831 67.16296 0.535 22.18852 392 HIS B CA 1
ATOM 12340 C C A HIS B 1 392 ? -30.77768 19.80327 67.64089 0.465 23.19876 392 HIS B C 1
ATOM 12341 C C B HIS B 1 392 ? -30.86491 19.84587 67.81122 0.535 23.26184 392 HIS B C 1
ATOM 12342 O O A HIS B 1 392 ? -30.37589 20.92924 67.31489 0.465 26.26819 392 HIS B O 1
ATOM 12343 O O B HIS B 1 392 ? -30.60978 21.05777 67.77799 0.535 26.85227 392 HIS B O 1
ATOM 12370 N N . HIS B 1 393 ? -30.04890 18.96366 68.38367 1.000 18.85928 393 HIS B N 1
ATOM 12371 C CA . HIS B 1 393 ? -28.91760 19.41260 69.16958 1.000 24.53773 393 HIS B CA 1
ATOM 12372 C C . HIS B 1 393 ? -27.53309 19.06283 68.66393 1.000 21.70677 393 HIS B C 1
ATOM 12373 O O . HIS B 1 393 ? -26.58858 19.67924 69.14925 1.000 18.27389 393 HIS B O 1
ATOM 12388 N N . ILE B 1 394 ? -27.36760 18.08843 67.76883 1.000 19.59161 394 ILE B N 1
ATOM 12389 C CA . ILE B 1 394 ? -25.99456 17.78716 67.34655 1.000 17.88735 394 ILE B CA 1
ATOM 12390 C C . ILE B 1 394 ? -25.37888 19.02146 66.68646 1.000 20.71212 394 ILE B C 1
ATOM 12391 O O . ILE B 1 394 ? -26.00360 19.62397 65.79922 1.000 18.02340 394 ILE B O 1
ATOM 12407 N N . PRO B 1 395 ? -24.21459 19.49407 67.11829 1.000 21.12036 395 PRO B N 1
ATOM 12408 C CA . PRO B 1 395 ? -23.57559 20.63076 66.45015 1.000 19.57246 395 PRO B CA 1
ATOM 12409 C C . PRO B 1 395 ? -22.82067 20.19266 65.20458 1.000 20.44521 395 PRO B C 1
ATOM 12410 O O . PRO B 1 395 ? -22.41110 19.04062 65.04323 1.000 17.89694 395 PRO B O 1
ATOM 12421 N N . LEU B 1 396 ? -22.61265 21.14789 64.31777 1.000 26.31646 396 LEU B N 1
ATOM 12422 C CA . LEU B 1 396 ? -21.71714 20.91259 63.18078 1.000 29.18604 396 LEU B CA 1
ATOM 12423 C C . LEU B 1 396 ? -20.28383 20.69899 63.67106 1.000 27.63124 396 LEU B C 1
ATOM 12424 O O . LEU B 1 396 ? -19.85708 21.27501 64.65942 1.000 25.39720 396 LEU B O 1
ATOM 12440 N N . ILE B 1 397 ? -19.53496 19.87242 62.95958 1.000 25.60568 397 ILE B N 1
ATOM 12441 C CA . ILE B 1 397 ? -18.14312 19.60623 63.30125 1.000 25.91124 397 ILE B CA 1
ATOM 12442 C C . ILE B 1 397 ? -17.30703 20.78862 62.82516 1.000 26.92758 397 ILE B C 1
ATOM 12443 O O . ILE B 1 397 ? -17.20108 21.04475 61.60763 1.000 25.58191 397 ILE B O 1
ATOM 12459 N N . PRO B 1 398 ? -16.72049 21.55272 63.75490 1.000 26.58955 398 PRO B N 1
ATOM 12460 C CA . PRO B 1 398 ? -16.06698 22.81127 63.35936 1.000 29.05339 398 PRO B CA 1
ATOM 12461 C C . PRO B 1 398 ? -14.91113 22.64599 62.38411 1.000 28.11004 398 PRO B C 1
ATOM 12462 O O . PRO B 1 398 ? -14.65500 23.55930 61.60456 1.000 29.42337 398 PRO B O 1
ATOM 12473 N N . SER B 1 399 ? -14.18320 21.52389 62.42365 1.000 34.64804 399 SER B N 1
ATOM 12474 C CA . SER B 1 399 ? -13.07204 21.30701 61.48477 1.000 33.85903 399 SER B CA 1
ATOM 12475 C C . SER B 1 399 ? -13.56382 21.17111 60.03833 1.000 33.13529 399 SER B C 1
ATOM 12476 O O . SER B 1 399 ? -12.80905 21.41782 59.10598 1.000 35.32942 399 SER B O 1
ATOM 12484 N N . ARG B 1 400 ? -14.81624 20.77590 59.82704 1.000 33.55052 400 ARG B N 1
ATOM 12485 C CA . ARG B 1 400 ? -15.37167 20.56360 58.49663 1.000 32.43931 400 ARG B CA 1
ATOM 12486 C C . ARG B 1 400 ? -16.19804 21.75044 58.04201 1.000 40.75827 400 ARG B C 1
ATOM 12487 O O . ARG B 1 400 ? -16.85214 21.65163 57.00052 1.000 29.26743 400 ARG B O 1
ATOM 12508 N N . ILE B 1 401 ? -16.14961 22.85983 58.80478 1.000 62.76385 401 ILE B N 1
ATOM 12509 C CA . ILE B 1 401 ? -16.80717 24.15111 58.54007 1.000 62.12793 401 ILE B CA 1
ATOM 12510 C C . ILE B 1 401 ? -18.23971 24.00968 59.03645 1.000 53.81897 401 ILE B C 1
ATOM 12511 O O . ILE B 1 401 ? -18.60938 24.89204 59.79619 1.000 44.96349 401 ILE B O 1
#

Radius of gyration: 31.08 Å; Cα contacts (8 Å, |Δi|>4): 1715; chains: 2; bounding box: 60×51×106 Å

InterPro domains:
  IPR000192 Aminotransferase class V domain [PF00266] (45-297)
  IPR015421 Pyridoxal phosphate-dependent transferase, major domain [G3DSA:3.40.640.10] (21-269)
  IPR015422 Pyridoxal phosphate-dependent transferase, small domain [G3DSA:3.90.1150.10] (16-386)
  IPR015424 Pyridoxal phosphate-dependent transferase [SSF53383] (8-375)
  IPR020578 Aminotransferase class-V, pyridoxal-phosphate binding site [PS00595] (192-212)
  IPR024169 Serine-pyruvate aminotransferase/2-aminoethylphosphonate-pyruvate transaminase [PIRSF000524] (8-391)

Organism: Arabidopsis thaliana (NCBI:txid3702)

Foldseek 3Di:
DPDDPDDFQEFAQWLDAADPLLVVLLPDDDDDLQPLVNLVLVVVLQVLVCVLQQDDFKGKDWAQAFQVLLLVLLDQLQAAAAQEEEFEAQADVSVVSVVVCVVLRYHYDYQYDYHQEAGDVVVVLVVLLPPPVQSHAAYEYEQAHSQAQFGDDLLVVLVSCVVSVHNHAYAYECQQPGLAADHHCVVSVHAKYWYFCSGQLNDDGTIIMIIGHPVSVVSSVVRPRDDDSSHVVLQVVVVVVSSRDSDDDDPSVSSSSVSSSVVSVVCNSVNNNVQLVLLQVLQQQLLVLQVWDWSNDDPVTGHSFKTKTFDDPVAFQVQLQVCCVPPVSYHWAANDDPCGRGTIMGGDHHDDHDVSSLSVSQSSQVSCVVRPRDGDRCRSSVRSVVSVVVDDDDDVVVD/DLDDPDDFQEFAQWLDAADPVLVVLLPDDDDDLQDPVNLVLVVVLQVLVCVLQQDDQKGKDWAQAFQVLLLVLLDQQQAAAAQEEEFEAQFDVSVVSVVVCVVLRYHYHYHYDYHQEAGDVVVVLVVLLPPPVLSHAAYEYEQAHSLAQFGDDLLVVLVSCVVSVHPHAYAYECQQPGLAADHHCVVSVHAKYWYFCSGQLNDDTTTIMIMGGVVSNVSSVVRPRDDDSSHVVLQVVVVVVSSRDSDDGSPSVSSSSVSSSVVCVVCDSVNNNVQLVLLQVLQVLLLVLQVWDWSNDDPVTGHSFKTKTFDDPLFFQVVLQVCCVPPVSYHWAANDDPCGRGTIMGGDHHDDHDVSSLSVSQVSQVSCVVRPRPGDRCRSSVRSCVSVVVDDDDDVVVD

GO terms:
  GO:0004760 L-serine:pyruvate transaminase activity (F, EXP)
  GO:0005777 peroxisome (C, EXP)
  GO:0008453 L-alanine:glyoxylate transaminase activity (F, EXP)
  GO:0050281 L-serine:glyoxylate transaminase activity (F, EXP)
  GO:0004760 L-serine:pyruvate transaminase activity (F, IDA)
  GO:0003729 mRNA binding (F, IDA)
  GO:0005777 peroxisome (C, IDA)
  GO:0008453 L-alanine:glyoxylate transaminase activity (F, IDA)
  GO:0050281 L-serine:glyoxylate transaminase activity (F, IDA)
  GO:0048046 apoplast (C, HDA)
  GO:0005739 mitochondrion (C, HDA)
  GO:0005777 peroxisome (C, HDA)
  GO:0005829 cytosol (C, HDA)
  GO:0005886 plasma membrane (C, HDA)
  GO:0009507 chloroplast (C, HDA)
  GO:0009570 chloroplast stroma (C, HDA)

Secondary structure (DSSP, 8-state):
----SS--EEESSSS-PPPHHHHHHT------TTSTHHHHHHHHHHHHHHHHHT-SS-EEEEESS-HHHHHHHHHHHH--TT-EEEEEE-SHHHHHHHHHHHHTT-EEEEEE--BTB---HHHHHHHHHH-TT--EEEEEEESEETTTTEE--HHHHHHHHHHTT---EEEEE-TTTBTTB---HHHHT-SEEEEETTSTT---S--EEEEE-HHHHHHHTT--S--STT-HHHHHHHHHHT---SS---HHHHHHHHHHHHHHHHH-HHHHHHHHHHHHHHHHHHHHHHT-EES--SGGGB-SSEEEEE--TTS-HHHHHHHHHHHH-EEEEEP-GGGTTTEEEEE--SS--HHHHHHHHHHHHHHHHHTT----TTHHHHHHHHHHHHHPPP-GGG-/----SS--EEESSSS-PPPHHHHHHH------TTSTHHHHHHHHHHHHHHHHHT-SS-EEEEESS-HHHHHHHHHHHH--TT-EEEEEE-SHHHHHHHHHHHHTT-EEEEEE--TT----HHHHHHHHHH-TT--EEEEEEESEETTTTEE--HHHHHHHHHHTT---EEEEE-TTTBTTB---TTTTT-SEEEEETTSTT---S--EEEEE-HHHHHHHTT--S--STT-HHHHHHHHHHT---SS---HHHHHHHHHHHHHHHHH-HHHHHHHHHHHHHHHHHHHHHTT-EES--SGGGB-SSEEEEE--TT--HHHHHHHHHHHH-EEEEEP-GGGTTTEEEEE--SS--HHHHHHHHHHHHHHHHHTT----TTHHHHHHHHHHHHHPPP-GGG-